Protein AF-A0A7S2LXT2-F1 (afdb_monomer_lite)

Secondary structure (DSSP, 8-state):
--EEE--TT-TT-SS--EEE---HHHHHHHHHHHHHHHHHHTTTS-------HHHHHHHHHHHHHHTSTT--EEEEE-TTSSHHHHHHHHHHHTTPEEEE----TT--HHHHHHHHHHHHIIIIIS---EEEEEEGGG-SSTHHHHHHHHHHHTS--TT-S-HHHHHHHHHHHHHHHHHTT---SHHHHHHHHHHHHHHHEEEEEEE-SSSSHHHHHHHH-THHHHSSEEEEEPPPPHHHHHHHHHHHHHTTT--HHHHHHHHHHHHHHHHHHHHHHHHHHHHH-------HHHHHHHHHHHHHHHHHHHHHHHHHHHHHHHHHHHHHHHHHHHHHHHHHHHHHHHHHHHHHHHHHHHHHHHHHHHHHHHHHHHHHHHHHHHHHHHHHHHHHHHHHHHHHHTTSHHHHHHHHHHHHT--HHHHHHHHH-SS--HHHHHHHHHHHHHTT----HHHHHHHHTSTTHHHHHHT--TT---HHHHHHHHHHHT-TT--HHHHHTT-HHHHHHHHHHHHHHHHHHHHHHHHHHHHHHHHHHHHHHHHHHHHHHHHHHHHHHHHHHHHHHHHHHHHHHHHHHHHHHHHHHHHHHHHHHHHHHHSHHHHHHHHHHHHHHHHHHHHHHHHHHHHHHHHHHSTTS-HHHHHHIIIIIIHHHHHHTT----TT--HHHHHS-HHHHHHHHHTT--SSHHHHHHHHHHHH-SSEEEEE-TT-HHHHHHHHHTGGGT-EEE-TT-TTHHHHHHHHHHHT--EEE-S--S---GGGHHHHTT-EEE-STT-EEEEETTEEEEPPTT--EEEEE--SS----HHHHHHEEEEE-PPPHHHHHHHHHHHHHHHH-HHHHHHHHHHHHHHHHHHHHHHHHHHHHHHHHHH--S-TTS-HHHHHHHHHHHHHHHHHHHHHHHHHHHHHHHHHHHHTTHHHHHHHHHHHHHHHHGGGT-GGG---TT-

pLDDT: mean 83.14, std 8.18, range [58.44, 95.88]

Structure (mmCIF, N/CA/C/O backbone):
data_AF-A0A7S2LXT2-F1
#
_entry.id   AF-A0A7S2LXT2-F1
#
loop_
_atom_site.group_PDB
_atom_site.id
_atom_site.type_symbol
_atom_site.label_atom_id
_atom_site.label_alt_id
_atom_site.label_comp_id
_atom_site.label_asym_id
_atom_site.label_entity_id
_atom_site.label_seq_id
_atom_site.pdbx_PDB_ins_code
_atom_site.Cartn_x
_atom_site.Cartn_y
_atom_site.Cartn_z
_atom_site.occupancy
_atom_site.B_iso_or_equiv
_atom_site.auth_seq_id
_atom_site.auth_comp_id
_atom_site.auth_asym_id
_atom_site.auth_atom_id
_atom_site.pdbx_PDB_model_num
ATOM 1 N N . MET A 1 1 ? 39.555 10.470 -9.600 1.00 59.84 1 MET A N 1
ATOM 2 C CA . MET A 1 1 ? 39.810 11.928 -9.598 1.00 59.84 1 MET A CA 1
ATOM 3 C C . MET A 1 1 ? 38.810 12.537 -10.560 1.00 59.84 1 MET A C 1
ATOM 5 O O . MET A 1 1 ? 38.686 11.990 -11.648 1.00 59.84 1 MET A O 1
ATOM 9 N N . VAL A 1 2 ? 38.067 13.567 -10.148 1.00 73.25 2 VAL A N 1
ATOM 10 C CA . VAL A 1 2 ? 37.002 14.173 -10.969 1.00 73.25 2 VAL A CA 1
ATOM 11 C C . VAL A 1 2 ? 37.515 15.502 -11.504 1.00 73.25 2 VAL A C 1
ATOM 13 O O . VAL A 1 2 ? 38.023 16.322 -10.740 1.00 73.25 2 VAL A O 1
ATOM 16 N N . PHE A 1 3 ? 37.430 15.687 -12.815 1.00 78.50 3 PHE A N 1
ATOM 17 C CA . PHE A 1 3 ? 37.798 16.927 -13.485 1.00 78.50 3 PHE A CA 1
ATOM 18 C C . PHE A 1 3 ? 36.564 17.466 -14.194 1.00 78.50 3 PHE A C 1
ATOM 20 O O . PHE A 1 3 ? 35.875 16.707 -14.879 1.00 78.50 3 PHE A O 1
ATOM 27 N N . ALA A 1 4 ? 36.299 18.757 -14.040 1.00 77.69 4 ALA A N 1
ATOM 28 C CA . ALA A 1 4 ? 35.210 19.421 -14.738 1.00 77.69 4 ALA A CA 1
ATOM 29 C C . ALA A 1 4 ? 35.587 20.876 -15.028 1.00 77.69 4 ALA A C 1
ATOM 31 O O . ALA A 1 4 ? 36.340 21.492 -14.271 1.00 77.69 4 ALA A O 1
ATOM 32 N N . GLY A 1 5 ? 35.057 21.419 -16.124 1.00 75.44 5 GLY A N 1
ATOM 33 C CA . GLY A 1 5 ? 35.047 22.860 -16.379 1.00 75.44 5 GLY A CA 1
ATOM 34 C C . GLY A 1 5 ? 33.909 23.485 -15.586 1.00 75.44 5 GLY A C 1
ATOM 35 O O . GLY A 1 5 ? 32.896 23.846 -16.160 1.00 75.44 5 GLY A O 1
ATOM 36 N N . ILE A 1 6 ? 34.019 23.488 -14.257 1.00 77.81 6 ILE A N 1
ATOM 37 C CA . ILE A 1 6 ? 33.020 24.063 -13.350 1.00 77.81 6 ILE A CA 1
ATOM 38 C C . ILE A 1 6 ? 33.774 24.841 -12.280 1.00 77.81 6 ILE A C 1
ATOM 40 O O . ILE A 1 6 ? 34.707 24.325 -11.658 1.00 77.81 6 ILE A O 1
ATOM 44 N N . ASN A 1 7 ? 33.357 26.083 -12.045 1.00 75.44 7 ASN A N 1
ATOM 45 C CA . ASN A 1 7 ? 33.899 26.905 -10.976 1.00 75.44 7 ASN A CA 1
ATOM 46 C C . ASN A 1 7 ? 32.906 26.971 -9.808 1.00 75.44 7 ASN A C 1
ATOM 48 O O . ASN A 1 7 ? 31.945 27.731 -9.845 1.00 75.44 7 ASN A O 1
ATOM 52 N N . LEU A 1 8 ? 33.160 26.194 -8.749 1.00 76.00 8 LEU A N 1
ATOM 53 C CA . LEU A 1 8 ? 32.296 26.150 -7.559 1.00 76.00 8 LEU A CA 1
ATOM 54 C C . LEU A 1 8 ? 32.204 27.501 -6.821 1.00 76.00 8 LEU A C 1
ATOM 56 O O . LEU A 1 8 ? 31.222 27.747 -6.132 1.00 76.00 8 LEU A O 1
ATOM 60 N N . ASN A 1 9 ? 33.202 28.380 -6.975 1.00 70.75 9 ASN A N 1
ATOM 61 C CA . ASN A 1 9 ? 33.223 29.701 -6.337 1.00 70.75 9 ASN A CA 1
ATOM 62 C C . ASN A 1 9 ? 32.557 30.789 -7.194 1.00 70.75 9 ASN A C 1
ATOM 64 O O . ASN A 1 9 ? 32.167 31.825 -6.662 1.00 70.75 9 ASN A O 1
ATOM 68 N N . ASN A 1 10 ? 32.457 30.575 -8.510 1.00 71.62 10 ASN A N 1
ATOM 69 C CA . ASN A 1 10 ? 31.728 31.446 -9.430 1.00 71.62 10 ASN A CA 1
ATOM 70 C C . ASN A 1 10 ? 30.923 30.600 -10.439 1.00 71.62 10 ASN A C 1
ATOM 72 O O . ASN A 1 10 ? 31.416 30.337 -11.541 1.00 71.62 10 ASN A O 1
ATOM 76 N N . PRO A 1 11 ? 29.705 30.175 -10.058 1.00 67.19 11 PRO A N 1
ATOM 77 C CA . PRO A 1 11 ? 28.811 29.349 -10.872 1.00 67.19 11 PRO A CA 1
ATOM 78 C C . PRO A 1 11 ? 28.438 29.901 -12.254 1.00 67.19 11 PRO A C 1
ATOM 80 O O . PRO A 1 11 ? 27.978 29.124 -13.083 1.00 67.19 11 PRO A O 1
ATOM 83 N N . GLU A 1 12 ? 28.585 31.211 -12.479 1.00 66.06 12 GLU A N 1
ATOM 84 C CA . GLU A 1 12 ? 28.150 31.928 -13.694 1.00 66.06 12 GLU A CA 1
ATOM 85 C C . GLU A 1 12 ? 29.324 32.343 -14.603 1.00 66.06 12 GLU A C 1
ATOM 87 O O . GLU A 1 12 ? 29.186 33.208 -15.464 1.00 66.06 12 GLU A O 1
ATOM 92 N N . ALA A 1 13 ? 30.521 31.787 -14.397 1.00 67.38 13 ALA A N 1
ATOM 93 C CA . ALA A 1 13 ? 31.657 32.081 -15.267 1.00 67.38 13 ALA A CA 1
ATOM 94 C C . ALA A 1 13 ? 31.403 31.571 -16.704 1.00 67.38 13 ALA A C 1
ATOM 96 O O . ALA A 1 13 ? 31.170 30.381 -16.878 1.00 67.38 13 ALA A O 1
ATOM 97 N N . GLU A 1 14 ? 31.516 32.447 -17.715 1.00 59.25 14 GLU A N 1
ATOM 98 C CA . GLU A 1 14 ? 31.267 32.120 -19.139 1.00 59.25 14 GLU A CA 1
ATOM 99 C C . GLU A 1 14 ? 32.242 31.080 -19.732 1.00 59.25 14 GLU A C 1
ATOM 101 O O . GLU A 1 14 ? 31.883 30.380 -20.673 1.00 59.25 14 GLU A O 1
ATOM 106 N N . ASP A 1 15 ? 33.464 30.959 -19.195 1.00 67.44 15 ASP A N 1
ATOM 107 C CA . ASP A 1 15 ? 34.454 29.950 -19.616 1.00 67.44 15 ASP A CA 1
ATOM 108 C C . ASP A 1 15 ? 35.217 29.395 -18.393 1.00 67.44 15 ASP A C 1
ATOM 110 O O . ASP A 1 15 ? 36.301 29.872 -18.028 1.00 67.44 15 ASP A O 1
ATOM 114 N N . PRO A 1 16 ? 34.612 28.454 -17.648 1.00 74.56 16 PRO A N 1
ATOM 115 C CA . PRO A 1 16 ? 35.194 27.925 -16.423 1.00 74.56 16 PRO A CA 1
ATOM 116 C C . PRO A 1 16 ? 36.404 27.016 -16.724 1.00 74.56 16 PRO A C 1
ATOM 118 O O . PRO A 1 16 ? 36.308 26.090 -17.533 1.00 74.56 16 PRO A O 1
ATOM 121 N N . PRO A 1 17 ? 37.548 27.192 -16.029 1.00 76.69 17 PRO A N 1
ATOM 122 C CA . PRO A 1 17 ? 38.749 26.410 -16.303 1.00 76.69 17 PRO A CA 1
ATOM 123 C C . PRO A 1 17 ? 38.538 24.926 -15.976 1.00 76.69 17 PRO A C 1
ATOM 125 O O . PRO A 1 17 ? 38.046 24.571 -14.903 1.00 76.69 17 PRO A O 1
ATOM 128 N N . TYR A 1 18 ? 38.966 24.042 -16.881 1.00 84.00 18 TYR A N 1
ATOM 129 C CA . TYR A 1 18 ? 38.934 22.595 -16.661 1.00 84.00 18 TYR A CA 1
ATOM 130 C C . TYR A 1 18 ? 39.991 22.184 -15.626 1.00 84.00 18 TYR A C 1
ATOM 132 O O . TYR A 1 18 ? 41.187 22.142 -15.921 1.00 84.00 18 TYR A O 1
ATOM 140 N N . GLN A 1 19 ? 39.555 21.876 -14.403 1.00 84.50 19 GLN A N 1
ATOM 141 C CA . GLN A 1 19 ? 40.447 21.607 -13.271 1.00 84.50 19 GLN A CA 1
ATOM 142 C C . GLN A 1 19 ? 39.982 20.425 -12.414 1.00 84.50 19 GLN A C 1
ATOM 144 O O . GLN A 1 19 ? 38.841 19.970 -12.496 1.00 84.50 19 GLN A O 1
ATOM 149 N N . HIS A 1 20 ? 40.895 19.904 -11.589 1.00 84.12 20 HIS A N 1
ATOM 150 C CA . HIS A 1 20 ? 40.578 18.845 -10.635 1.00 84.12 20 HIS A CA 1
ATOM 151 C C . HIS A 1 20 ? 39.751 19.403 -9.477 1.00 84.12 20 HIS A C 1
ATOM 153 O O . HIS A 1 20 ? 40.216 20.275 -8.741 1.00 84.12 20 HIS A O 1
ATOM 159 N N . ILE A 1 21 ? 38.557 18.853 -9.272 1.00 83.81 21 ILE A N 1
ATOM 160 C CA . ILE A 1 21 ? 37.682 19.257 -8.175 1.00 83.81 21 ILE A CA 1
ATOM 161 C C . ILE A 1 21 ? 37.981 18.379 -6.957 1.00 83.81 21 ILE A C 1
ATOM 163 O O . ILE A 1 21 ? 37.723 17.174 -6.957 1.00 83.81 21 ILE A O 1
ATOM 167 N N . GLN A 1 22 ? 38.558 18.987 -5.915 1.00 80.69 22 GLN A N 1
ATOM 168 C CA . GLN A 1 22 ? 38.878 18.295 -4.660 1.00 80.69 22 GLN A CA 1
ATOM 169 C C . GLN A 1 22 ? 37.647 18.133 -3.754 1.00 80.69 22 GLN A C 1
ATOM 171 O O . GLN A 1 22 ? 37.493 17.087 -3.122 1.00 80.69 22 GLN A O 1
ATOM 176 N N . ASP A 1 23 ? 36.754 19.127 -3.724 1.00 84.50 23 ASP A N 1
ATOM 177 C CA . ASP A 1 23 ? 35.530 19.079 -2.924 1.00 84.50 23 ASP A CA 1
ATOM 178 C C . ASP A 1 23 ? 34.387 18.371 -3.666 1.00 84.50 23 ASP A C 1
ATOM 180 O O . ASP A 1 23 ? 33.646 18.956 -4.458 1.00 84.50 23 ASP A O 1
ATOM 184 N N . ARG A 1 24 ? 34.231 17.075 -3.385 1.00 81.81 24 ARG A N 1
ATOM 185 C CA . ARG A 1 24 ? 33.151 16.260 -3.958 1.00 81.81 24 ARG A CA 1
ATOM 186 C C . ARG A 1 24 ? 31.779 16.569 -3.371 1.00 81.81 24 ARG A C 1
ATOM 188 O O . ARG A 1 24 ? 30.785 16.369 -4.063 1.00 81.81 24 ARG A O 1
ATOM 195 N N . LYS A 1 25 ? 31.708 17.016 -2.112 1.00 84.50 25 LYS A N 1
ATOM 196 C CA . LYS A 1 25 ? 30.425 17.343 -1.475 1.00 84.50 25 LYS A CA 1
ATOM 197 C C . LYS A 1 25 ? 29.878 18.641 -2.060 1.00 84.50 25 LYS A C 1
ATOM 199 O O . LYS A 1 25 ? 28.713 18.669 -2.441 1.00 84.50 25 LYS A O 1
ATOM 204 N N . GLY A 1 26 ? 30.736 19.649 -2.230 1.00 85.31 26 GLY A N 1
ATOM 205 C CA . GLY A 1 26 ? 30.396 20.881 -2.941 1.00 85.31 26 GLY A CA 1
ATOM 206 C C . GLY A 1 26 ? 29.966 20.630 -4.388 1.00 85.31 26 GLY A C 1
ATOM 207 O O . GLY A 1 26 ? 28.947 21.160 -4.820 1.00 85.31 26 GLY A O 1
ATOM 208 N N . LEU A 1 27 ? 30.666 19.752 -5.121 1.00 86.50 27 LEU A N 1
ATOM 209 C CA . LEU A 1 27 ? 30.265 19.373 -6.484 1.00 86.50 27 LEU A CA 1
ATOM 210 C C . LEU A 1 27 ? 28.898 18.679 -6.536 1.00 86.50 27 LEU A C 1
ATOM 212 O O . LEU A 1 27 ? 28.102 18.966 -7.427 1.00 86.50 27 LEU A O 1
ATOM 216 N N . LYS A 1 28 ? 28.619 17.775 -5.588 1.00 87.38 28 LYS A N 1
ATOM 217 C CA . LYS A 1 28 ? 27.314 17.111 -5.483 1.00 87.38 28 LYS A CA 1
ATOM 218 C C . LYS A 1 28 ? 26.201 18.129 -5.231 1.00 87.38 28 LYS A C 1
ATOM 220 O O . LYS A 1 28 ? 25.242 18.143 -5.992 1.00 87.38 28 LYS A O 1
ATOM 225 N N . ALA A 1 29 ? 26.380 19.019 -4.254 1.00 87.19 29 ALA A N 1
ATOM 226 C CA . ALA A 1 29 ? 25.412 20.070 -3.946 1.00 87.19 29 ALA A CA 1
ATOM 227 C C . ALA A 1 29 ? 25.173 21.012 -5.140 1.00 87.19 29 ALA A C 1
ATOM 229 O O . ALA A 1 29 ? 24.031 21.332 -5.451 1.00 87.19 29 ALA A O 1
ATOM 230 N N . PHE A 1 30 ? 26.231 21.393 -5.864 1.00 88.62 30 PHE A N 1
ATOM 231 C CA . PHE A 1 30 ? 26.123 22.202 -7.081 1.00 88.62 30 PHE A CA 1
ATOM 232 C C . PHE A 1 30 ? 25.298 21.508 -8.176 1.00 88.62 30 PHE A C 1
ATOM 234 O O . PHE A 1 30 ? 24.427 22.125 -8.785 1.00 88.62 30 PHE A O 1
ATOM 241 N N . MET A 1 31 ? 25.556 20.221 -8.433 1.00 87.31 31 MET A N 1
ATOM 242 C CA . MET A 1 31 ? 24.816 19.455 -9.443 1.00 87.31 31 MET A CA 1
ATOM 243 C C . MET A 1 31 ? 23.354 19.234 -9.042 1.00 87.31 31 MET A C 1
ATOM 245 O O . MET A 1 31 ? 22.475 19.289 -9.900 1.00 87.31 31 MET A O 1
ATOM 249 N N . GLU A 1 32 ? 23.088 18.998 -7.755 1.00 88.12 32 GLU A N 1
ATOM 250 C CA . GLU A 1 32 ? 21.727 18.900 -7.218 1.00 88.12 32 GLU A CA 1
ATOM 251 C C . GLU A 1 32 ? 20.979 20.226 -7.398 1.00 88.12 32 GLU A C 1
ATOM 253 O O . GLU A 1 32 ? 19.897 20.226 -7.980 1.00 88.12 32 GLU A O 1
ATOM 258 N N . GLN A 1 33 ? 21.606 21.354 -7.052 1.00 88.31 33 GLN A N 1
ATOM 259 C CA . GLN A 1 33 ? 21.038 22.684 -7.266 1.00 88.31 33 GLN A CA 1
ATOM 260 C C . GLN A 1 33 ? 20.757 22.966 -8.750 1.00 88.31 33 GLN A C 1
ATOM 262 O O . GLN A 1 33 ? 19.660 23.386 -9.095 1.00 88.31 33 GLN A O 1
ATOM 267 N N . LYS A 1 34 ? 21.695 22.675 -9.663 1.00 87.38 34 LYS A N 1
ATOM 268 C CA . LYS A 1 34 ? 21.468 22.861 -11.110 1.00 87.38 34 LYS A CA 1
ATOM 269 C C . LYS A 1 34 ? 20.343 21.977 -11.651 1.00 87.38 34 LYS A C 1
ATOM 271 O O . LYS A 1 34 ? 19.634 22.381 -12.572 1.00 87.38 34 LYS A O 1
ATOM 276 N N . CYS A 1 35 ? 20.167 20.779 -11.098 1.00 86.81 35 CYS A N 1
ATOM 277 C CA . CYS A 1 35 ? 19.040 19.916 -11.440 1.00 86.81 35 CYS A CA 1
ATOM 278 C C . CYS A 1 35 ? 17.708 20.508 -10.951 1.00 86.81 35 CYS A C 1
ATOM 280 O O . CYS A 1 35 ? 16.715 20.465 -11.678 1.00 86.81 35 CYS A O 1
ATOM 282 N N . GLU A 1 36 ? 17.682 21.085 -9.749 1.00 86.56 36 GLU A N 1
ATOM 283 C CA . GLU A 1 36 ? 16.515 21.798 -9.219 1.00 86.56 36 GLU A CA 1
ATOM 284 C C . GLU A 1 36 ? 16.191 23.047 -10.050 1.00 86.56 36 GLU A C 1
ATOM 286 O O . GLU A 1 36 ? 15.044 23.217 -10.463 1.00 86.56 36 GLU A O 1
ATOM 291 N N . ASP A 1 37 ? 17.193 23.859 -10.391 1.00 87.56 37 ASP A N 1
ATOM 292 C CA . ASP A 1 37 ? 17.044 25.045 -11.242 1.00 87.56 37 ASP A CA 1
ATOM 293 C C . ASP A 1 37 ? 16.467 24.680 -12.616 1.00 87.56 37 ASP A C 1
ATOM 295 O O . ASP A 1 37 ? 15.537 25.334 -13.103 1.00 87.56 37 ASP A O 1
ATOM 299 N N . TYR A 1 38 ? 16.953 23.587 -13.220 1.00 86.44 38 TYR A N 1
ATOM 300 C CA . TYR A 1 38 ? 16.382 23.051 -14.454 1.00 86.44 38 TYR A CA 1
ATOM 301 C C . TYR A 1 38 ? 14.902 22.707 -14.274 1.00 86.44 38 TYR A C 1
ATOM 303 O O . TYR A 1 38 ? 14.075 23.093 -15.098 1.00 86.44 38 TYR A O 1
ATOM 311 N N . ASN A 1 39 ? 14.543 22.015 -13.191 1.00 85.25 39 ASN A N 1
ATOM 312 C CA . ASN A 1 39 ? 13.159 21.626 -12.915 1.00 85.25 39 ASN A CA 1
ATOM 313 C C . ASN A 1 39 ? 12.248 22.841 -12.677 1.00 85.25 39 ASN A C 1
ATOM 315 O O . ASN A 1 39 ? 11.077 22.819 -13.062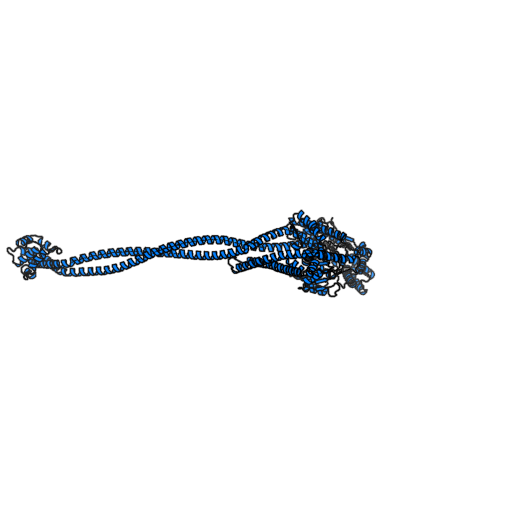 1.00 85.25 39 ASN A O 1
ATOM 319 N N . VAL A 1 40 ? 12.782 23.921 -12.101 1.00 84.69 40 VAL A N 1
ATOM 320 C CA . VAL A 1 40 ? 12.065 25.189 -11.901 1.00 84.69 40 VAL A CA 1
ATOM 321 C C . VAL A 1 40 ? 11.887 25.953 -13.215 1.00 84.69 40 VAL A C 1
ATOM 323 O O . VAL A 1 40 ? 10.800 26.486 -13.453 1.00 84.69 40 VAL A O 1
ATOM 326 N N . MET A 1 41 ? 12.907 26.002 -14.080 1.00 81.06 41 MET A N 1
ATOM 327 C CA . MET A 1 41 ? 12.814 26.634 -15.405 1.00 81.06 41 MET A CA 1
ATOM 328 C C . MET A 1 41 ? 11.905 25.848 -16.355 1.00 81.06 41 MET A C 1
ATOM 330 O O . MET A 1 41 ? 11.069 26.425 -17.052 1.00 81.06 41 MET A O 1
ATOM 334 N N . PHE A 1 42 ? 12.044 24.526 -16.372 1.00 75.44 42 PHE A N 1
ATOM 335 C CA . PHE A 1 42 ? 11.355 23.619 -17.281 1.00 75.44 42 PHE A CA 1
ATOM 336 C C . PHE A 1 42 ? 10.278 22.815 -16.551 1.00 75.44 42 PHE A C 1
ATOM 338 O O . PHE A 1 42 ? 10.218 21.591 -16.658 1.00 75.44 42 PHE A O 1
ATOM 345 N N . LYS A 1 43 ? 9.351 23.511 -15.873 1.00 68.19 43 LYS A N 1
ATOM 346 C CA . LYS A 1 43 ? 8.236 22.888 -15.125 1.00 68.19 43 LYS A CA 1
ATOM 347 C C . LYS A 1 43 ? 7.413 21.881 -15.935 1.00 68.19 43 LYS A C 1
ATOM 349 O O . LYS A 1 43 ? 6.801 20.988 -15.366 1.00 68.19 43 LYS A O 1
ATOM 354 N N . LYS A 1 44 ? 7.384 22.032 -17.263 1.00 63.50 44 LYS A N 1
ATOM 355 C CA . LYS A 1 44 ? 6.651 21.149 -18.183 1.00 63.50 44 LYS A CA 1
ATOM 356 C C . LYS A 1 44 ? 7.339 19.799 -18.437 1.00 63.50 44 LYS A C 1
ATOM 358 O O . LYS A 1 44 ? 6.705 18.911 -18.985 1.00 63.50 44 LYS A O 1
ATOM 363 N N . SER A 1 45 ? 8.620 19.643 -18.101 1.00 66.44 45 SER A N 1
ATOM 364 C CA . SER A 1 45 ? 9.369 18.390 -18.277 1.00 66.44 45 SER A CA 1
ATOM 365 C C . SER A 1 45 ? 10.492 18.289 -17.233 1.00 66.44 45 SER A C 1
ATOM 367 O O . SER A 1 45 ? 11.670 18.404 -17.593 1.00 66.44 45 SER A O 1
ATOM 369 N N . PRO A 1 46 ? 10.159 18.087 -15.946 1.00 71.38 46 PRO A N 1
ATOM 370 C CA . PRO A 1 46 ? 11.163 17.967 -14.898 1.00 71.38 46 PRO A CA 1
ATOM 371 C C . PRO A 1 46 ? 12.011 16.698 -15.073 1.00 71.38 46 PRO A C 1
ATOM 373 O O . PRO A 1 46 ? 11.532 15.648 -15.501 1.00 71.38 46 PRO A O 1
ATOM 376 N N . MET A 1 47 ? 13.284 16.787 -14.706 1.00 73.25 47 MET A N 1
ATOM 377 C CA . MET A 1 47 ? 14.207 15.668 -14.579 1.00 73.25 47 MET A CA 1
ATOM 378 C C . MET A 1 47 ? 14.222 15.167 -13.133 1.00 73.25 47 MET A C 1
ATOM 380 O O . MET A 1 47 ? 14.639 15.874 -12.216 1.00 73.25 47 MET A O 1
ATOM 384 N N . SER A 1 48 ? 13.812 13.915 -12.928 1.00 68.25 48 SER A N 1
ATOM 385 C CA . SER A 1 48 ? 13.996 13.210 -11.656 1.00 68.25 48 SER A CA 1
ATOM 386 C C . SER A 1 48 ? 15.292 12.402 -11.723 1.00 68.25 48 SER A C 1
ATOM 388 O O . SER A 1 48 ? 15.301 11.247 -12.148 1.00 68.25 48 SER A O 1
ATOM 390 N N . LEU A 1 49 ? 16.417 13.044 -11.394 1.00 77.44 49 LEU A N 1
ATOM 391 C CA . LEU A 1 49 ? 17.743 12.430 -11.439 1.00 77.44 49 LEU A CA 1
ATOM 392 C C . LEU A 1 49 ? 18.379 12.428 -10.047 1.00 77.44 49 LEU A C 1
ATOM 394 O O . LEU A 1 49 ? 18.499 13.462 -9.395 1.00 77.44 49 LEU A O 1
ATOM 398 N N . VAL A 1 50 ? 18.828 11.256 -9.602 1.00 81.25 50 VAL A N 1
ATOM 399 C CA . VAL A 1 50 ? 19.569 11.119 -8.345 1.00 81.25 50 VAL A CA 1
ATOM 400 C C . VAL A 1 50 ? 21.061 11.311 -8.602 1.00 81.25 50 VAL A C 1
ATOM 402 O O . VAL A 1 50 ? 21.663 10.571 -9.379 1.00 81.25 50 VAL A O 1
ATOM 405 N N . MET A 1 51 ? 21.667 12.287 -7.922 1.00 84.31 51 MET A N 1
ATOM 406 C CA . MET A 1 51 ? 23.108 12.543 -7.982 1.00 84.31 51 MET A CA 1
ATOM 407 C C . MET A 1 51 ? 23.865 11.605 -7.040 1.00 84.31 51 MET A C 1
ATOM 409 O O . MET A 1 51 ? 24.069 11.905 -5.864 1.00 84.31 51 MET A O 1
ATOM 413 N N . PHE A 1 52 ? 24.289 10.461 -7.564 1.00 84.50 52 PHE A N 1
ATOM 414 C CA . PHE A 1 52 ? 25.276 9.584 -6.931 1.00 84.50 52 PHE A CA 1
ATOM 415 C C . PHE A 1 52 ? 26.626 9.711 -7.644 1.00 84.50 52 PHE A C 1
ATOM 417 O O . PHE A 1 52 ? 26.733 10.352 -8.694 1.00 84.50 52 PHE A O 1
ATOM 424 N N . LYS A 1 53 ? 27.676 9.115 -7.078 1.00 84.06 53 LYS A N 1
ATOM 425 C CA . LYS A 1 53 ? 29.055 9.260 -7.576 1.00 84.06 53 LYS A CA 1
ATOM 426 C C . LYS A 1 53 ? 29.201 9.064 -9.095 1.00 84.06 53 LYS A C 1
ATOM 428 O O . LYS A 1 53 ? 29.745 9.944 -9.761 1.00 84.06 53 LYS A O 1
ATOM 433 N N . ASP A 1 54 ? 28.699 7.960 -9.651 1.00 84.38 54 ASP A N 1
ATOM 434 C CA . ASP A 1 54 ? 28.877 7.674 -11.084 1.00 84.38 54 ASP A CA 1
ATOM 435 C C . ASP A 1 54 ? 28.018 8.583 -11.976 1.00 84.38 54 ASP A C 1
ATOM 437 O O . ASP A 1 54 ? 28.430 8.920 -13.085 1.00 84.38 54 ASP A O 1
ATOM 441 N N . ALA A 1 55 ? 26.858 9.038 -11.489 1.00 86.56 55 ALA A N 1
ATOM 442 C CA . ALA A 1 55 ? 26.026 10.023 -12.180 1.00 86.56 55 ALA A CA 1
ATOM 443 C C . ALA A 1 55 ? 26.746 11.375 -12.321 1.00 86.56 55 ALA A C 1
ATOM 445 O O . ALA A 1 55 ? 26.740 11.965 -13.401 1.00 86.56 55 ALA A O 1
ATOM 446 N N . ILE A 1 56 ? 27.415 11.836 -11.259 1.00 88.44 56 ILE A N 1
ATOM 447 C CA . ILE A 1 56 ? 28.213 13.072 -11.280 1.00 88.44 56 ILE A CA 1
ATOM 448 C C . ILE A 1 56 ? 29.396 12.922 -12.242 1.00 88.44 56 ILE A C 1
ATOM 450 O O . ILE A 1 56 ? 29.637 13.807 -13.065 1.00 88.44 56 ILE A O 1
ATOM 454 N N . ASP A 1 57 ? 30.103 11.791 -12.187 1.00 87.62 57 ASP A N 1
ATOM 455 C CA . ASP A 1 57 ? 31.226 11.513 -13.085 1.00 87.62 57 ASP A CA 1
ATOM 456 C C . ASP A 1 57 ? 30.776 11.466 -14.552 1.00 87.62 57 ASP A C 1
ATOM 458 O O . ASP A 1 57 ? 31.463 11.997 -15.428 1.00 87.62 57 ASP A O 1
ATOM 462 N N . LEU A 1 58 ? 29.620 10.862 -14.833 1.00 88.31 58 LEU A N 1
ATOM 463 C CA . LEU A 1 58 ? 29.042 10.797 -16.172 1.00 88.31 58 LEU A CA 1
ATOM 464 C C . LEU A 1 58 ? 28.663 12.188 -16.694 1.00 88.31 58 LEU A C 1
ATOM 466 O O . LEU A 1 58 ? 29.065 12.538 -17.804 1.00 88.31 58 LEU A O 1
ATOM 470 N N . CYS A 1 59 ? 27.961 12.995 -15.896 1.00 90.19 59 CYS A N 1
ATOM 471 C CA . CYS A 1 59 ? 27.606 14.367 -16.264 1.00 90.19 59 CYS A CA 1
ATOM 472 C C . CYS A 1 59 ? 28.860 15.199 -16.582 1.00 90.19 59 CYS A C 1
ATOM 474 O O . CYS A 1 59 ? 28.948 15.814 -17.645 1.00 90.19 59 CYS A O 1
ATOM 476 N N . CYS A 1 60 ? 29.893 15.122 -15.731 1.00 89.94 60 CYS A N 1
ATOM 477 C CA . CYS A 1 60 ? 31.173 15.800 -15.962 1.00 89.94 60 CYS A CA 1
ATOM 478 C C . CYS A 1 60 ? 31.862 15.341 -17.260 1.00 89.94 60 CYS A C 1
ATOM 480 O O . CYS A 1 60 ? 32.457 16.154 -17.968 1.00 89.94 60 CYS A O 1
ATOM 482 N N . ARG A 1 61 ? 31.791 14.044 -17.599 1.00 90.44 61 ARG A N 1
ATOM 483 C CA . ARG A 1 61 ? 32.355 13.505 -18.850 1.00 90.44 61 ARG A CA 1
ATOM 484 C C . ARG A 1 61 ? 31.619 14.020 -20.081 1.00 90.44 61 ARG A C 1
ATOM 486 O O . ARG A 1 61 ? 32.286 14.349 -21.059 1.00 90.44 61 ARG A O 1
ATOM 493 N N . ILE A 1 62 ? 30.288 14.084 -20.033 1.00 92.06 62 ILE A N 1
ATOM 494 C CA . ILE A 1 62 ? 29.473 14.615 -21.133 1.00 92.06 62 ILE A CA 1
ATOM 495 C C . ILE A 1 62 ? 29.757 16.107 -21.303 1.00 92.06 62 ILE A C 1
ATOM 497 O O . ILE A 1 62 ? 30.105 16.527 -22.401 1.00 92.06 62 ILE A O 1
ATOM 501 N N . LEU A 1 63 ? 29.721 16.883 -20.216 1.00 90.44 63 LEU A N 1
ATOM 502 C CA . LEU A 1 63 ? 30.038 18.313 -20.228 1.00 90.44 63 LEU A CA 1
ATOM 503 C C . LEU A 1 63 ? 31.426 18.581 -20.825 1.00 90.44 63 LEU A C 1
ATOM 505 O O . LEU A 1 63 ? 31.594 19.467 -21.655 1.00 90.44 63 LEU A O 1
ATOM 509 N N . ARG A 1 64 ? 32.424 17.765 -20.464 1.00 90.06 64 ARG A N 1
ATOM 510 C CA . ARG A 1 64 ? 33.768 17.862 -21.043 1.00 90.06 64 ARG A CA 1
ATOM 511 C C . ARG A 1 64 ? 33.767 17.687 -22.561 1.00 90.06 64 ARG A C 1
ATOM 513 O O . ARG A 1 64 ? 34.537 18.370 -23.224 1.00 90.06 64 ARG A O 1
ATOM 520 N N . ILE A 1 65 ? 32.974 16.757 -23.094 1.00 91.31 65 ILE A N 1
ATOM 521 C CA . ILE A 1 65 ? 32.868 16.550 -24.545 1.00 91.31 65 ILE A CA 1
ATOM 522 C C . ILE A 1 65 ? 32.175 17.750 -25.188 1.00 91.31 65 ILE A C 1
ATOM 524 O O . ILE A 1 65 ? 32.681 18.264 -26.175 1.00 91.31 65 ILE A O 1
ATOM 528 N N . LEU A 1 66 ? 31.070 18.230 -24.612 1.00 89.75 66 LEU A N 1
ATOM 529 C CA . LEU A 1 66 ? 30.323 19.372 -25.151 1.00 89.75 66 LEU A CA 1
ATOM 530 C C . LEU A 1 66 ? 31.158 20.661 -25.178 1.00 89.75 66 LEU A C 1
ATOM 532 O O . LEU A 1 66 ? 31.052 21.435 -26.119 1.00 89.75 66 LEU A O 1
ATOM 536 N N . ASN A 1 67 ? 32.060 20.854 -24.213 1.00 86.25 67 ASN A N 1
ATOM 537 C CA . ASN A 1 67 ? 32.957 22.014 -24.188 1.00 86.25 67 ASN A CA 1
ATOM 538 C C . ASN A 1 67 ? 34.130 21.910 -25.184 1.00 86.25 67 ASN A C 1
ATOM 540 O O . ASN A 1 67 ? 34.897 22.861 -25.336 1.00 86.25 67 ASN A O 1
ATOM 544 N N . GLN A 1 68 ? 34.321 20.769 -25.856 1.00 85.06 68 GLN A N 1
ATOM 545 C CA . GLN A 1 68 ? 35.336 20.634 -26.900 1.00 85.06 68 GLN A CA 1
ATOM 546 C C . GLN A 1 68 ? 34.792 21.107 -28.255 1.00 85.06 68 GLN A C 1
ATOM 548 O O . GLN A 1 68 ? 33.659 20.781 -28.617 1.00 85.06 68 GLN A O 1
ATOM 553 N N . PRO A 1 69 ? 35.598 21.810 -29.072 1.00 79.94 69 PRO A N 1
ATOM 554 C CA . PRO A 1 69 ? 35.180 22.187 -30.417 1.00 79.94 69 PRO A CA 1
ATOM 555 C C . PRO A 1 69 ? 34.922 20.925 -31.249 1.00 79.94 69 PRO A C 1
ATOM 557 O O . PRO A 1 69 ? 35.788 20.054 -31.333 1.00 79.94 69 PRO A O 1
ATOM 560 N N . ARG A 1 70 ? 33.742 20.839 -31.881 1.00 83.25 70 ARG A N 1
ATOM 561 C CA . ARG A 1 70 ? 33.259 19.638 -32.600 1.00 83.25 70 ARG A CA 1
ATOM 562 C C . ARG A 1 70 ? 33.120 18.396 -31.708 1.00 83.25 70 ARG A C 1
ATOM 564 O O . ARG A 1 70 ? 33.201 17.269 -32.196 1.00 83.25 70 ARG A O 1
ATOM 571 N N . GLY A 1 71 ? 32.948 18.588 -30.404 1.00 89.69 71 GLY A N 1
ATOM 572 C CA . GLY A 1 71 ? 32.754 17.499 -29.462 1.00 89.69 71 GLY A CA 1
ATOM 573 C C . GLY A 1 71 ? 31.351 16.913 -29.576 1.00 89.69 71 GLY A C 1
ATOM 574 O O . GLY A 1 71 ? 30.389 17.517 -29.111 1.00 89.69 71 GLY A O 1
ATOM 575 N N . ASN A 1 72 ? 31.247 15.728 -30.174 1.00 93.75 72 ASN A N 1
ATOM 576 C CA . ASN A 1 72 ? 30.018 14.936 -30.222 1.00 93.75 72 ASN A CA 1
ATOM 577 C C . ASN A 1 72 ? 30.154 13.721 -29.301 1.00 93.75 72 ASN A C 1
ATOM 579 O O . ASN A 1 72 ? 31.242 13.149 -29.177 1.00 93.75 72 ASN A O 1
ATOM 583 N N . ALA A 1 73 ? 29.061 13.296 -28.672 1.00 94.06 73 ALA A N 1
ATOM 584 C CA . ALA A 1 73 ? 29.060 12.170 -27.741 1.00 94.06 73 ALA A CA 1
ATOM 585 C C . ALA A 1 73 ? 28.195 11.019 -28.261 1.00 94.06 73 ALA A C 1
ATOM 587 O O . ALA A 1 73 ? 27.102 11.235 -28.775 1.00 94.06 73 ALA A O 1
ATOM 588 N N . LEU A 1 74 ? 28.668 9.791 -28.064 1.00 92.69 74 LEU A N 1
ATOM 589 C CA . LEU A 1 74 ? 27.890 8.574 -28.279 1.00 92.69 74 LEU A CA 1
ATOM 590 C C . LEU A 1 74 ? 27.679 7.892 -26.926 1.00 92.69 74 LEU A C 1
ATOM 592 O O . LEU A 1 74 ? 28.619 7.366 -26.336 1.00 92.69 74 LEU A O 1
ATOM 596 N N . LEU A 1 75 ? 26.456 7.932 -26.407 1.00 92.44 75 LEU A N 1
ATOM 597 C CA . LEU A 1 75 ? 26.086 7.345 -25.122 1.00 92.44 75 LEU A CA 1
ATOM 598 C C . LEU A 1 75 ? 25.547 5.935 -25.343 1.00 92.44 75 LEU A C 1
ATOM 600 O O . LEU A 1 75 ? 24.402 5.752 -25.763 1.00 92.44 75 LEU A O 1
ATOM 604 N N . VAL A 1 76 ? 26.376 4.941 -25.035 1.00 89.81 76 VAL A N 1
ATOM 605 C CA . VAL A 1 76 ? 26.049 3.527 -25.220 1.00 89.81 76 VAL A CA 1
ATOM 606 C C . VAL A 1 76 ? 25.630 2.921 -23.887 1.00 89.81 76 VAL A C 1
ATOM 608 O O . VAL A 1 76 ? 26.433 2.845 -22.958 1.00 89.81 76 VAL A O 1
ATOM 611 N N . GLY A 1 77 ? 24.376 2.490 -23.764 1.00 87.06 77 GLY A N 1
ATOM 612 C CA . GLY A 1 77 ? 23.856 1.938 -22.513 1.00 87.06 77 GLY A CA 1
ATOM 613 C C . GLY A 1 77 ? 22.427 1.429 -22.625 1.00 87.06 77 GLY A C 1
ATOM 614 O O . GLY A 1 77 ? 21.697 1.814 -23.526 1.00 87.06 77 GLY A O 1
ATOM 615 N N . VAL A 1 78 ? 22.012 0.584 -21.684 1.00 82.62 78 VAL A N 1
ATOM 616 C CA . VAL A 1 78 ? 20.654 0.010 -21.651 1.00 82.62 78 VAL A CA 1
ATOM 617 C C . VAL A 1 78 ? 19.606 1.114 -21.439 1.00 82.62 78 VAL A C 1
ATOM 619 O O . VAL A 1 78 ? 19.887 2.112 -20.762 1.00 82.62 78 VAL A O 1
ATOM 622 N N . GLY A 1 79 ? 18.392 0.960 -21.978 1.00 76.38 79 GLY A N 1
ATOM 623 C CA . GLY A 1 79 ? 17.225 1.770 -21.605 1.00 76.38 79 GLY A CA 1
ATOM 624 C C . GLY A 1 79 ? 17.084 1.948 -20.083 1.00 76.38 79 GLY A C 1
ATOM 625 O O . GLY A 1 79 ? 17.375 1.042 -19.304 1.00 76.38 79 GLY A O 1
ATOM 626 N N . GLY A 1 80 ? 16.690 3.146 -19.640 1.00 77.12 80 GLY A N 1
ATOM 627 C CA . GLY A 1 80 ? 16.507 3.460 -18.213 1.00 77.12 80 GLY A CA 1
ATOM 628 C C . GLY A 1 80 ? 17.783 3.803 -17.421 1.00 77.12 80 GLY A C 1
ATOM 629 O O . GLY A 1 80 ? 17.691 4.197 -16.264 1.00 77.12 80 GLY A O 1
ATOM 630 N N . SER A 1 81 ? 18.974 3.746 -18.032 1.00 80.81 81 SER A N 1
ATOM 631 C CA . SER A 1 81 ? 20.267 4.130 -17.418 1.00 80.81 81 SER A CA 1
ATOM 632 C C . SER A 1 81 ? 20.481 5.638 -17.207 1.00 80.81 81 SER A C 1
ATOM 634 O O . SER A 1 81 ? 21.522 6.053 -16.701 1.00 80.81 81 SER A O 1
ATOM 636 N N . GLY A 1 82 ? 19.514 6.475 -17.591 1.00 80.50 82 GLY A N 1
ATOM 637 C CA . GLY A 1 82 ? 19.591 7.927 -17.417 1.00 80.50 82 GLY A CA 1
ATOM 638 C C . GLY A 1 82 ? 20.308 8.689 -18.540 1.00 80.50 82 GLY A C 1
ATOM 639 O O . GLY A 1 82 ? 20.553 9.880 -18.370 1.00 80.50 82 GLY A O 1
ATOM 640 N N . ARG A 1 83 ? 20.607 8.052 -19.689 1.00 86.81 83 ARG A N 1
ATOM 641 C CA . ARG A 1 83 ? 21.286 8.664 -20.859 1.00 86.81 83 ARG A CA 1
ATOM 642 C C . ARG A 1 83 ? 20.717 10.041 -21.240 1.00 86.81 83 ARG A C 1
ATOM 644 O O . ARG A 1 83 ? 21.460 11.017 -21.288 1.00 86.81 83 ARG A O 1
ATOM 651 N N . HIS A 1 84 ? 19.398 10.129 -21.427 1.00 85.62 84 HIS A N 1
ATOM 652 C CA . HIS A 1 84 ? 18.718 11.370 -21.821 1.00 85.62 84 HIS A CA 1
ATOM 653 C C . HIS A 1 84 ? 18.803 12.449 -20.736 1.00 85.62 84 HIS A C 1
ATOM 655 O O . HIS A 1 84 ? 19.180 13.583 -21.024 1.00 85.62 84 HIS A O 1
ATOM 661 N N . CYS A 1 85 ? 18.490 12.104 -19.482 1.00 87.00 85 CYS A N 1
ATOM 662 C CA . CYS A 1 85 ? 18.509 13.057 -18.368 1.00 87.00 85 CYS A CA 1
ATOM 663 C C . CYS A 1 85 ? 19.916 13.625 -18.139 1.00 87.00 85 CYS A C 1
ATOM 665 O O . CYS A 1 85 ? 20.077 14.825 -17.951 1.00 87.00 85 CYS A O 1
ATOM 667 N N . GLN A 1 86 ? 20.943 12.777 -18.222 1.00 89.06 86 GLN A N 1
ATOM 668 C CA . GLN A 1 86 ? 22.336 13.191 -18.058 1.00 89.06 86 GLN A CA 1
ATOM 669 C C . GLN A 1 86 ? 22.808 14.090 -19.205 1.00 89.06 86 GLN A C 1
ATOM 671 O O . GLN A 1 86 ? 23.473 15.092 -18.961 1.00 89.06 86 GLN A O 1
ATOM 676 N N . ALA A 1 87 ? 22.424 13.786 -20.450 1.00 91.06 87 ALA A N 1
ATOM 677 C CA . ALA A 1 87 ? 22.738 14.630 -21.602 1.00 91.06 87 ALA A CA 1
ATOM 678 C C . ALA A 1 87 ? 22.059 16.009 -21.527 1.00 91.06 87 ALA A C 1
ATOM 680 O O . ALA A 1 87 ? 22.696 17.032 -21.801 1.00 91.06 87 ALA A O 1
ATOM 681 N N . ARG A 1 88 ? 20.784 16.052 -21.116 1.00 90.38 88 ARG A N 1
ATOM 682 C CA . ARG A 1 88 ? 20.033 17.300 -20.912 1.00 90.38 88 ARG A CA 1
ATOM 683 C C . ARG A 1 88 ? 20.633 18.139 -19.788 1.00 90.38 88 ARG A C 1
ATOM 685 O O . ARG A 1 88 ? 20.840 19.333 -19.980 1.00 90.38 88 ARG A O 1
ATOM 692 N N . LEU A 1 89 ? 20.956 17.518 -18.652 1.00 90.19 89 LEU A N 1
ATOM 693 C CA . LEU A 1 89 ? 21.584 18.211 -17.530 1.00 90.19 89 LEU A CA 1
ATOM 694 C C . LEU A 1 89 ? 22.968 18.745 -17.898 1.00 90.19 89 LEU A C 1
ATOM 696 O O . LEU A 1 89 ? 23.246 19.907 -17.636 1.00 90.19 89 LEU A O 1
ATOM 700 N N . ALA A 1 90 ? 23.816 17.937 -18.537 1.00 91.06 90 ALA A N 1
ATOM 701 C CA . ALA A 1 90 ? 25.139 18.381 -18.964 1.00 91.06 90 ALA A CA 1
ATOM 702 C C . ALA A 1 90 ? 25.053 19.554 -19.954 1.00 91.06 90 ALA A C 1
ATOM 704 O O . ALA A 1 90 ? 25.824 20.502 -19.843 1.00 91.06 90 ALA A O 1
ATOM 705 N N . SER A 1 91 ? 24.079 19.525 -20.871 1.00 90.81 91 SER A N 1
ATOM 706 C CA . SER A 1 91 ? 23.818 20.647 -21.782 1.00 90.81 91 SER A CA 1
ATOM 707 C C . SER A 1 91 ? 23.386 21.900 -21.020 1.00 90.81 91 SER A C 1
ATOM 709 O O . SER A 1 91 ? 23.894 22.978 -21.297 1.00 90.81 91 SER A O 1
ATOM 711 N N . TYR A 1 92 ? 22.508 21.759 -20.023 1.00 89.94 92 TYR A N 1
ATOM 712 C CA . TYR A 1 92 ? 22.067 22.875 -19.184 1.00 89.94 92 TYR A CA 1
ATOM 713 C C . TYR A 1 92 ? 23.202 23.467 -18.340 1.00 89.94 92 TYR A C 1
ATOM 715 O O . TYR A 1 92 ? 23.314 24.680 -18.236 1.00 89.94 92 TYR A O 1
ATOM 723 N N . VAL A 1 93 ? 24.068 22.626 -17.766 1.00 88.06 93 VAL A N 1
ATOM 724 C CA . VAL A 1 93 ? 25.229 23.076 -16.980 1.00 88.06 93 VAL A CA 1
ATOM 725 C C . VAL A 1 93 ? 26.247 23.819 -17.849 1.00 88.06 93 VAL A C 1
ATOM 727 O O . VAL A 1 93 ? 26.906 24.723 -17.348 1.00 88.06 93 VAL A O 1
ATOM 730 N N . GLY A 1 94 ? 26.377 23.459 -19.128 1.00 85.25 94 GLY A N 1
ATOM 731 C CA . GLY A 1 94 ? 27.230 24.164 -20.090 1.00 85.25 94 GLY A CA 1
ATOM 732 C C . GLY A 1 94 ? 26.541 25.313 -20.838 1.00 85.25 94 GLY A C 1
ATOM 733 O O . GLY A 1 94 ? 27.061 25.740 -21.863 1.00 85.25 94 GLY A O 1
ATOM 734 N N . ASP A 1 95 ? 25.356 25.754 -20.399 1.00 86.88 95 ASP A N 1
ATOM 735 C CA . ASP A 1 95 ? 24.543 26.795 -21.052 1.00 86.88 95 ASP A CA 1
ATOM 736 C C . ASP A 1 95 ? 24.226 26.532 -22.545 1.00 86.88 95 ASP A C 1
ATOM 738 O O . ASP A 1 95 ? 23.921 27.444 -23.322 1.00 86.88 95 ASP A O 1
ATOM 742 N N . LEU A 1 96 ? 24.228 25.260 -22.960 1.00 88.12 96 LEU A N 1
ATOM 743 C CA . LEU A 1 96 ? 23.805 24.827 -24.290 1.00 88.12 96 LEU A CA 1
ATOM 744 C C . LEU A 1 96 ? 22.298 24.579 -24.307 1.00 88.12 96 LEU A C 1
ATOM 746 O O . LEU A 1 96 ? 21.736 23.864 -23.470 1.00 88.12 96 LEU A O 1
ATOM 750 N N . LYS A 1 97 ? 21.621 25.089 -25.338 1.00 88.94 97 LYS A N 1
ATOM 751 C CA . LYS A 1 97 ? 20.216 24.736 -25.555 1.00 88.94 97 LYS A CA 1
ATOM 752 C C . LYS A 1 97 ? 20.138 23.284 -26.042 1.00 88.94 97 LYS A C 1
ATOM 754 O O . LYS A 1 97 ? 20.726 22.942 -27.060 1.00 88.94 97 LYS A O 1
ATOM 759 N N . CYS A 1 98 ? 19.390 22.436 -25.342 1.00 89.62 98 CYS A N 1
ATOM 760 C CA . CYS A 1 98 ? 19.136 21.061 -25.774 1.00 89.62 98 CYS A CA 1
ATOM 761 C C . CYS A 1 98 ? 17.901 21.010 -26.688 1.00 89.62 98 CYS A C 1
ATOM 763 O O . CYS A 1 98 ? 16.847 21.548 -26.342 1.00 89.62 98 CYS A O 1
ATOM 765 N N . PHE A 1 99 ? 18.042 20.385 -27.855 1.00 90.38 99 PHE A N 1
ATOM 766 C CA . PHE A 1 99 ? 16.970 20.116 -28.806 1.00 90.38 99 PHE A CA 1
ATOM 767 C C . PHE A 1 99 ? 16.808 18.603 -28.964 1.00 90.38 99 PHE A C 1
ATOM 769 O O . PHE A 1 99 ? 17.791 17.895 -29.170 1.00 90.38 99 PHE A O 1
ATOM 776 N N . GLN A 1 100 ? 15.572 18.125 -28.868 1.00 87.56 100 GLN A N 1
ATOM 777 C CA . GLN A 1 100 ? 15.180 16.736 -29.090 1.00 87.56 100 GLN A CA 1
ATOM 778 C C . GLN A 1 100 ? 13.917 16.748 -29.953 1.00 87.56 100 GLN A C 1
ATOM 780 O O . GLN A 1 100 ? 13.080 17.639 -29.783 1.00 87.56 100 GLN A O 1
ATOM 785 N N . ILE A 1 101 ? 13.802 15.804 -30.885 1.00 85.50 101 ILE A N 1
ATOM 786 C CA . ILE A 1 101 ? 12.651 15.723 -31.790 1.00 85.50 101 ILE A CA 1
ATOM 787 C C . ILE A 1 101 ? 11.438 15.096 -31.091 1.00 85.50 101 ILE A C 1
ATOM 789 O O . ILE A 1 101 ? 11.580 14.243 -30.219 1.00 85.50 101 ILE A O 1
ATOM 793 N N . GLU A 1 102 ? 10.232 15.529 -31.463 1.00 77.00 102 GLU A N 1
ATOM 794 C CA . GLU A 1 102 ? 8.974 14.963 -30.962 1.00 77.00 102 GLU A CA 1
ATOM 795 C C . GLU A 1 102 ? 8.317 14.146 -32.083 1.00 77.00 102 GLU A C 1
ATOM 797 O O . GLU A 1 102 ? 7.859 14.697 -33.084 1.00 77.00 102 GLU A O 1
ATOM 802 N N . ILE A 1 103 ? 8.280 12.821 -31.931 1.00 73.44 103 ILE A N 1
ATOM 803 C CA . ILE A 1 103 ? 7.803 11.922 -32.987 1.00 73.44 103 ILE A CA 1
ATOM 804 C C . ILE A 1 103 ? 6.295 11.734 -32.906 1.00 73.44 103 ILE A C 1
ATOM 806 O O . ILE A 1 103 ? 5.721 11.456 -31.853 1.00 73.44 103 ILE A O 1
ATOM 810 N N . SER A 1 104 ? 5.660 11.834 -34.069 1.00 70.25 104 SER A N 1
ATOM 811 C CA . SER A 1 104 ? 4.271 11.450 -34.290 1.00 70.25 104 SER A CA 1
ATOM 812 C C . SER A 1 104 ? 4.198 10.353 -35.353 1.00 70.25 104 SER A C 1
ATOM 814 O O . SER A 1 104 ? 5.123 10.179 -36.141 1.00 70.25 104 SER A O 1
ATOM 816 N N . LYS A 1 105 ? 3.066 9.651 -35.450 1.00 65.25 105 LYS A N 1
ATOM 817 C CA . LYS A 1 105 ? 2.842 8.615 -36.478 1.00 65.25 105 LYS A CA 1
ATOM 818 C C . LYS A 1 105 ? 2.971 9.126 -37.924 1.00 65.25 105 LYS A C 1
ATOM 820 O O . LYS A 1 105 ? 3.096 8.335 -38.853 1.00 65.25 105 LYS A O 1
ATOM 825 N N . GLN A 1 106 ? 2.884 10.441 -38.127 1.00 72.19 106 GLN A N 1
ATOM 826 C CA . GLN A 1 106 ? 3.033 11.084 -39.434 1.00 72.19 106 GLN A CA 1
ATOM 827 C C . GLN A 1 106 ? 4.422 11.701 -39.640 1.00 72.19 106 GLN A C 1
ATOM 829 O O . GLN A 1 106 ? 4.655 12.261 -40.705 1.00 72.19 106 GLN A O 1
ATOM 834 N N . TYR A 1 107 ? 5.323 11.596 -38.660 1.00 81.31 107 TYR A N 1
ATOM 835 C CA . TYR A 1 107 ? 6.676 12.132 -38.746 1.00 81.31 107 TYR A CA 1
ATOM 836 C C . TYR A 1 107 ? 7.487 11.334 -39.765 1.00 81.31 107 TYR A C 1
ATOM 838 O O . TYR A 1 107 ? 7.728 10.140 -39.581 1.00 81.31 107 TYR A O 1
ATOM 846 N N . LYS A 1 108 ? 7.872 11.987 -40.859 1.00 86.25 108 LYS A N 1
ATOM 847 C CA . LYS A 1 108 ? 8.680 11.418 -41.934 1.00 86.25 108 LYS A CA 1
ATOM 848 C C . LYS A 1 108 ? 9.937 12.259 -42.122 1.00 86.25 108 LYS A C 1
ATOM 850 O O . LYS A 1 108 ? 10.187 13.241 -41.425 1.00 86.25 108 LYS A O 1
ATOM 855 N N . HIS A 1 109 ? 10.724 11.886 -43.121 1.00 88.06 109 HIS A N 1
ATOM 856 C CA . HIS A 1 109 ? 11.952 12.585 -43.479 1.00 88.06 109 HIS A CA 1
ATOM 857 C C . HIS A 1 109 ? 11.776 14.090 -43.735 1.00 88.06 109 HIS A C 1
ATOM 859 O O . HIS A 1 109 ? 12.657 14.874 -43.408 1.00 88.06 109 HIS A O 1
ATOM 865 N N . ARG A 1 110 ? 10.629 14.541 -44.260 1.00 88.19 110 ARG A N 1
ATOM 866 C CA . ARG A 1 110 ? 10.404 15.974 -44.509 1.00 88.19 110 ARG A CA 1
ATOM 867 C C . ARG A 1 110 ? 10.341 16.782 -43.212 1.00 88.19 110 ARG A C 1
ATOM 869 O O . ARG A 1 110 ? 10.984 17.823 -43.120 1.00 88.19 110 ARG A O 1
ATOM 876 N N . GLU A 1 111 ? 9.570 16.312 -42.238 1.00 88.50 111 GLU A N 1
ATOM 877 C CA . GLU A 1 111 ? 9.447 16.954 -40.929 1.00 88.50 111 GLU A CA 1
ATOM 878 C C . GLU A 1 111 ? 10.797 16.951 -40.197 1.00 88.50 111 GLU A C 1
ATOM 880 O O . GLU A 1 111 ? 11.165 17.948 -39.575 1.00 88.50 111 GLU A O 1
ATOM 885 N N . PHE A 1 112 ? 11.574 15.876 -40.361 1.00 90.12 112 PHE A N 1
ATOM 886 C CA . PHE A 1 112 ? 12.942 15.790 -39.857 1.00 90.12 112 PHE A CA 1
ATOM 887 C C . PHE A 1 112 ? 13.857 16.868 -40.451 1.00 90.12 112 PHE A C 1
ATOM 889 O O . PHE A 1 112 ? 14.502 17.601 -39.700 1.00 90.12 112 PHE A O 1
ATOM 896 N N . LEU A 1 113 ? 13.858 17.050 -41.777 1.00 90.88 113 LEU A N 1
ATOM 897 C CA . LEU A 1 113 ? 14.620 18.122 -42.431 1.00 90.88 113 LEU A CA 1
ATOM 898 C C . LEU A 1 113 ? 14.196 19.518 -41.940 1.00 90.88 113 LEU A C 1
ATOM 900 O O . LEU A 1 113 ? 15.049 20.383 -41.731 1.00 90.88 113 LEU A O 1
ATOM 904 N N . ASP A 1 114 ? 12.901 19.746 -41.712 1.00 90.56 114 ASP A N 1
ATOM 905 C CA . ASP A 1 114 ? 12.402 21.016 -41.172 1.00 9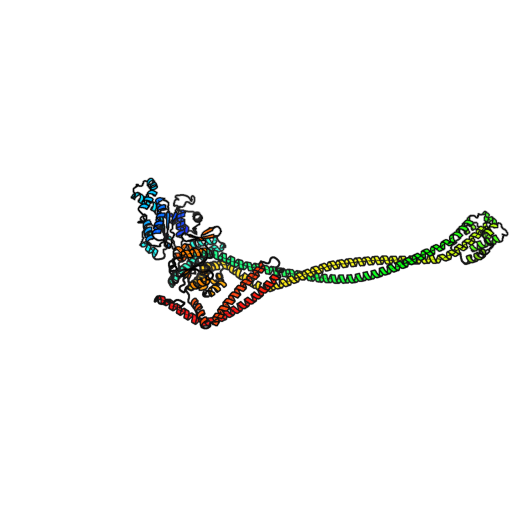0.56 114 ASP A CA 1
ATOM 906 C C . ASP A 1 114 ? 12.895 21.270 -39.732 1.00 90.56 114 ASP A C 1
ATOM 908 O O . ASP A 1 114 ? 13.213 22.411 -39.375 1.00 90.56 114 ASP A O 1
ATOM 912 N N . ASP A 1 115 ? 13.034 20.231 -38.905 1.00 91.19 115 ASP A N 1
ATOM 913 C CA . ASP A 1 115 ? 13.649 20.337 -37.578 1.00 91.19 115 ASP A CA 1
ATOM 914 C C . ASP A 1 115 ? 15.167 20.566 -37.650 1.00 91.19 115 ASP A C 1
ATOM 916 O O . ASP A 1 115 ? 15.692 21.420 -36.924 1.00 91.19 115 ASP A O 1
ATOM 920 N N . LEU A 1 116 ? 15.872 19.907 -38.580 1.00 92.12 116 LEU A N 1
ATOM 921 C CA . LEU A 1 116 ? 17.288 20.182 -38.847 1.00 92.12 116 LEU A CA 1
ATOM 922 C C . LEU A 1 116 ? 17.503 21.653 -39.235 1.00 92.12 116 LEU A C 1
ATOM 924 O O . LEU A 1 116 ? 18.401 22.303 -38.694 1.00 92.12 116 LEU A O 1
ATOM 928 N N . LYS A 1 117 ? 16.646 22.231 -40.090 1.00 92.19 117 LYS A N 1
ATOM 929 C CA . LYS A 1 117 ? 16.716 23.658 -40.465 1.00 92.19 117 LYS A CA 1
ATOM 930 C C . LYS A 1 117 ? 16.636 24.584 -39.250 1.00 92.19 117 LYS A C 1
ATOM 932 O O . LYS A 1 117 ? 17.418 25.535 -39.164 1.00 92.19 117 LYS A O 1
ATOM 937 N N . LYS A 1 118 ? 15.741 24.305 -38.293 1.00 91.75 118 LYS A N 1
ATOM 938 C CA . LYS A 1 118 ? 15.617 25.085 -37.043 1.00 91.75 118 LYS A CA 1
ATOM 939 C C . LYS A 1 118 ? 16.900 25.012 -36.213 1.00 91.75 118 LYS A C 1
ATOM 941 O O . LYS A 1 118 ? 17.330 26.022 -35.652 1.00 91.75 118 LYS A O 1
ATOM 946 N N . MET A 1 119 ? 17.528 23.838 -36.140 1.00 92.44 119 MET A N 1
ATOM 947 C CA . MET A 1 119 ? 18.797 23.661 -35.428 1.00 92.44 119 MET A CA 1
ATOM 948 C C . MET A 1 119 ? 19.942 24.421 -36.105 1.00 92.44 119 MET A C 1
ATOM 950 O O . MET A 1 119 ? 20.679 25.150 -35.437 1.00 92.44 119 MET A O 1
ATOM 954 N N . TYR A 1 120 ? 20.041 24.325 -37.432 1.00 92.19 120 TYR A N 1
ATOM 955 C CA . TYR A 1 120 ? 21.030 25.039 -38.241 1.00 92.19 120 TYR A CA 1
ATOM 956 C C . TYR A 1 120 ? 20.862 26.564 -38.164 1.00 92.19 120 TYR A C 1
ATOM 958 O O . TYR A 1 120 ? 21.854 27.295 -38.157 1.00 92.19 120 TYR A O 1
ATOM 966 N N . GLU A 1 121 ? 19.636 27.074 -38.028 1.00 91.44 121 GLU A N 1
ATOM 967 C CA . GLU A 1 121 ? 19.396 28.495 -37.762 1.00 91.44 121 GLU A CA 1
ATOM 968 C C . GLU A 1 121 ? 20.011 28.918 -36.413 1.00 91.44 121 GLU A C 1
ATOM 970 O O . GLU A 1 121 ? 20.744 29.904 -36.325 1.00 91.44 121 GLU A O 1
ATOM 975 N N . VAL A 1 122 ? 19.774 28.160 -35.340 1.00 91.44 122 VAL A N 1
ATOM 976 C CA . VAL A 1 122 ? 20.305 28.503 -34.009 1.00 91.44 122 VAL A CA 1
ATOM 977 C C . VAL A 1 122 ? 21.834 28.399 -33.962 1.00 91.44 122 VAL A C 1
ATOM 979 O O . VAL A 1 122 ? 22.496 29.340 -33.511 1.00 91.44 122 VAL A O 1
ATOM 982 N N . ALA A 1 123 ? 22.393 27.296 -34.458 1.00 90.50 123 ALA A N 1
ATOM 983 C CA . ALA A 1 123 ? 23.829 27.035 -34.412 1.00 90.50 123 ALA A CA 1
ATOM 984 C C . ALA A 1 123 ? 24.618 27.897 -35.413 1.00 90.50 123 ALA A C 1
ATOM 986 O O . ALA A 1 123 ? 25.687 28.418 -35.090 1.00 90.50 123 ALA A O 1
ATOM 987 N N . GLY A 1 124 ? 24.086 28.080 -36.623 1.00 88.81 124 GLY A N 1
ATOM 988 C CA . GLY A 1 124 ? 24.780 28.731 -37.732 1.00 88.81 124 GLY A CA 1
ATOM 989 C C . GLY A 1 124 ? 24.492 30.225 -37.868 1.00 88.81 124 GLY A C 1
ATOM 990 O O . GLY A 1 124 ? 25.433 31.020 -37.922 1.00 88.81 124 GLY A O 1
ATOM 991 N N . THR A 1 125 ? 23.219 30.650 -37.911 1.00 87.50 125 THR A N 1
ATOM 992 C CA . THR A 1 125 ? 22.894 32.077 -38.119 1.00 87.50 125 THR A CA 1
ATOM 993 C C . THR A 1 125 ? 23.051 32.876 -36.829 1.00 87.50 125 THR A C 1
ATOM 995 O O . THR A 1 125 ? 23.814 33.849 -36.794 1.00 87.50 125 THR A O 1
ATOM 998 N N . LYS A 1 126 ? 22.421 32.412 -35.741 1.00 87.88 126 LYS A N 1
ATOM 999 C CA . LYS A 1 126 ? 22.499 33.042 -34.410 1.00 87.88 126 LYS A CA 1
ATOM 1000 C C . LYS A 1 126 ? 23.829 32.771 -33.707 1.00 87.88 126 LYS A C 1
ATOM 1002 O O . LYS A 1 126 ? 24.226 33.572 -32.867 1.00 87.88 126 LYS A O 1
ATOM 1007 N N . GLY A 1 127 ? 24.528 31.693 -34.067 1.00 85.56 127 GLY A N 1
ATOM 1008 C CA . GLY A 1 127 ? 25.834 31.350 -33.504 1.00 85.56 127 GLY A CA 1
ATOM 1009 C C . GLY A 1 127 ? 25.797 30.951 -32.037 1.00 85.56 127 GLY A C 1
ATOM 1010 O O . GLY A 1 127 ? 26.751 31.249 -31.326 1.00 85.56 127 GLY A O 1
ATOM 1011 N N . LYS A 1 128 ? 24.686 30.374 -31.571 1.00 89.44 128 LYS A N 1
ATOM 1012 C CA . LYS A 1 128 ? 24.543 29.929 -30.183 1.00 89.44 128 LYS A CA 1
ATOM 1013 C C . LYS A 1 128 ? 24.819 28.428 -30.081 1.00 89.44 128 LYS A C 1
ATOM 1015 O O . LYS A 1 128 ? 24.350 27.701 -30.959 1.00 89.44 128 LYS A O 1
ATOM 1020 N N . PRO A 1 129 ? 25.514 27.963 -29.029 1.00 89.44 129 PRO A N 1
ATOM 1021 C CA . PRO A 1 129 ? 25.762 26.543 -28.826 1.00 89.44 129 PRO A CA 1
ATOM 1022 C C . PRO A 1 129 ? 24.444 25.783 -28.600 1.00 89.44 129 PRO A C 1
ATOM 1024 O O . PRO A 1 129 ? 23.552 26.230 -27.869 1.00 89.44 129 PRO A O 1
ATOM 1027 N N . LEU A 1 130 ? 24.309 24.645 -29.275 1.00 92.38 130 LEU A N 1
ATOM 1028 C CA . LEU A 1 130 ? 23.117 23.809 -29.316 1.00 92.38 130 LEU A CA 1
ATOM 1029 C C . LEU A 1 130 ? 23.526 22.336 -29.227 1.00 92.38 130 LEU A C 1
ATOM 1031 O O . LEU A 1 130 ? 24.350 21.866 -30.010 1.00 92.38 130 LEU A O 1
ATOM 1035 N N . THR A 1 131 ? 22.885 21.595 -28.331 1.00 94.25 131 THR A N 1
ATOM 1036 C CA . THR A 1 131 ? 23.005 20.138 -28.265 1.00 94.25 131 THR A CA 1
ATOM 1037 C C . THR A 1 131 ? 21.817 19.495 -28.968 1.00 94.25 131 THR A C 1
ATOM 1039 O O . THR A 1 131 ? 20.677 19.718 -28.559 1.00 94.25 131 THR A O 1
ATOM 1042 N N . PHE A 1 132 ? 22.066 18.663 -29.976 1.00 94.69 132 PHE A N 1
ATOM 1043 C CA . PHE A 1 132 ? 21.062 17.784 -30.565 1.00 94.69 132 PHE A CA 1
ATOM 1044 C C . PHE A 1 132 ? 21.100 16.423 -29.865 1.00 94.69 132 PHE A C 1
ATOM 1046 O O . PHE A 1 132 ? 22.070 15.678 -30.003 1.00 94.69 132 PHE A O 1
ATOM 1053 N N . LEU A 1 133 ? 20.065 16.122 -29.079 1.00 92.50 133 LEU A N 1
ATOM 1054 C CA . LEU A 1 133 ? 19.883 14.827 -28.432 1.00 92.50 133 LEU A CA 1
ATOM 1055 C C . LEU A 1 133 ? 19.041 13.936 -29.345 1.00 92.50 133 LEU A C 1
ATOM 1057 O O . LEU A 1 133 ? 17.895 14.271 -29.634 1.00 92.50 133 LEU A O 1
ATOM 1061 N N . PHE A 1 134 ? 19.616 12.813 -29.763 1.00 90.38 134 PHE A N 1
ATOM 1062 C CA . PHE A 1 134 ? 18.985 11.854 -30.667 1.00 90.38 134 PHE A CA 1
ATOM 1063 C C . PHE A 1 134 ? 19.119 10.436 -30.102 1.00 90.38 134 PHE A C 1
ATOM 1065 O O . PHE A 1 134 ? 20.135 10.115 -29.478 1.00 90.38 134 PHE A O 1
ATOM 1072 N N . SER A 1 135 ? 18.113 9.586 -30.287 1.00 86.69 135 SER A N 1
ATOM 1073 C CA . SER A 1 135 ? 18.056 8.229 -29.725 1.00 86.69 135 SER A CA 1
ATOM 1074 C C . SER A 1 135 ? 17.640 7.171 -30.742 1.00 86.69 135 SER A C 1
ATOM 1076 O O . SER A 1 135 ? 17.135 7.484 -31.814 1.00 86.69 135 SER A O 1
ATOM 1078 N N . ASP A 1 136 ? 17.847 5.902 -30.398 1.00 79.44 136 ASP A N 1
ATOM 1079 C CA . ASP A 1 136 ? 17.422 4.748 -31.197 1.00 79.44 136 ASP A CA 1
ATOM 1080 C C . ASP A 1 136 ? 15.903 4.663 -31.388 1.00 79.44 136 ASP A C 1
ATOM 1082 O O . ASP A 1 136 ? 15.448 4.383 -32.495 1.00 79.44 136 ASP A O 1
ATOM 1086 N N . THR A 1 137 ? 15.116 4.970 -30.353 1.00 77.25 137 THR A N 1
ATOM 1087 C CA . THR A 1 137 ? 13.644 5.023 -30.440 1.00 77.25 137 THR A CA 1
ATOM 1088 C C . THR A 1 137 ? 13.134 6.100 -31.387 1.00 77.25 137 THR A C 1
ATOM 1090 O O . THR A 1 137 ? 11.970 6.072 -31.781 1.00 77.25 137 THR A O 1
ATOM 1093 N N . GLU A 1 138 ? 13.992 7.062 -31.730 1.00 81.88 138 GLU A N 1
ATOM 1094 C CA . GLU A 1 138 ? 13.641 8.183 -32.586 1.00 81.88 138 GLU A CA 1
ATOM 1095 C C . GLU A 1 138 ? 13.905 7.944 -34.083 1.00 81.88 138 GLU A C 1
ATOM 1097 O O . GLU A 1 138 ? 13.583 8.782 -34.930 1.00 81.88 138 GLU A O 1
ATOM 1102 N N . ILE A 1 139 ? 14.464 6.783 -34.426 1.00 82.62 139 ILE A N 1
ATOM 1103 C CA . ILE A 1 139 ? 14.797 6.403 -35.798 1.00 82.62 139 ILE A CA 1
ATOM 1104 C C . ILE A 1 139 ? 13.572 5.740 -36.435 1.00 82.62 139 ILE A C 1
ATOM 1106 O O . ILE A 1 139 ? 13.350 4.541 -36.287 1.00 82.62 139 ILE A O 1
ATOM 1110 N N . VAL A 1 140 ? 12.771 6.532 -37.151 1.00 80.06 140 VAL A N 1
ATOM 1111 C CA . VAL A 1 140 ? 11.609 6.027 -37.908 1.00 80.06 140 VAL A CA 1
ATOM 1112 C C . VAL A 1 140 ? 12.027 5.499 -39.282 1.00 80.06 140 VAL A C 1
ATOM 1114 O O . VAL A 1 140 ? 11.528 4.472 -39.738 1.00 80.06 140 VAL A O 1
ATOM 1117 N N . GLU A 1 141 ? 12.954 6.195 -39.942 1.00 83.25 141 GLU A N 1
ATOM 1118 C CA . GLU A 1 141 ? 13.494 5.835 -41.253 1.00 83.25 141 GLU A CA 1
ATOM 1119 C C . GLU A 1 141 ? 15.026 5.813 -41.195 1.00 83.25 141 GLU A C 1
ATOM 1121 O O . GLU A 1 141 ? 15.650 6.662 -40.555 1.00 83.25 141 GLU A O 1
ATOM 1126 N N . GLU A 1 142 ? 15.653 4.871 -41.906 1.00 82.88 142 GLU A N 1
ATOM 1127 C CA . GLU A 1 142 ? 17.120 4.753 -41.954 1.00 82.88 142 GLU A CA 1
ATOM 1128 C C . GLU A 1 142 ? 17.802 6.003 -42.538 1.00 82.88 142 GLU A C 1
ATOM 1130 O O . GLU A 1 142 ? 18.946 6.297 -42.191 1.00 82.88 142 GLU A O 1
ATOM 1135 N N . SER A 1 143 ? 17.082 6.778 -43.357 1.00 87.81 143 SER A N 1
ATOM 1136 C CA . SER A 1 143 ? 17.536 8.053 -43.931 1.00 87.81 143 SER A CA 1
ATOM 1137 C C . SER A 1 143 ? 17.930 9.083 -42.865 1.00 87.81 143 SER A C 1
ATOM 1139 O O . SER A 1 143 ? 18.813 9.903 -43.102 1.00 87.81 143 SER A O 1
ATOM 1141 N N . PHE A 1 144 ? 17.344 9.020 -41.662 1.00 90.00 144 PHE A N 1
ATOM 1142 C CA . PHE A 1 144 ? 17.673 9.955 -40.580 1.00 90.00 144 PHE A CA 1
ATOM 1143 C C . PHE A 1 144 ? 19.120 9.756 -40.123 1.00 90.00 144 PHE A C 1
ATOM 1145 O O . PHE A 1 144 ? 19.819 10.719 -39.808 1.00 90.00 144 PHE A O 1
ATOM 1152 N N . LEU A 1 145 ? 19.592 8.505 -40.102 1.00 89.00 145 LEU A N 1
ATOM 1153 C CA . LEU A 1 145 ? 20.971 8.196 -39.736 1.00 89.00 145 LEU A CA 1
ATOM 1154 C C . LEU A 1 145 ? 21.965 8.658 -40.795 1.00 89.00 145 LEU A C 1
ATOM 1156 O O . LEU A 1 145 ? 23.059 9.081 -40.428 1.00 89.00 145 LEU A O 1
ATOM 1160 N N . GLU A 1 146 ? 21.593 8.621 -42.075 1.00 90.38 146 GLU A N 1
ATOM 1161 C CA . GLU A 1 146 ? 22.418 9.160 -43.158 1.00 90.38 146 GLU A CA 1
ATOM 1162 C C . GLU A 1 146 ? 22.640 10.668 -42.975 1.00 90.38 146 GLU A C 1
ATOM 1164 O O . GLU A 1 146 ? 23.779 11.141 -42.987 1.00 90.38 146 GLU A O 1
ATOM 1169 N N . ASP A 1 147 ? 21.576 11.418 -42.691 1.00 92.06 147 ASP A N 1
ATOM 1170 C CA . ASP A 1 147 ? 21.667 12.853 -42.419 1.00 92.06 147 ASP A CA 1
ATOM 1171 C C . ASP A 1 147 ? 22.494 13.153 -41.165 1.00 92.06 147 ASP A C 1
ATOM 1173 O O . ASP A 1 147 ? 23.375 14.013 -41.190 1.00 92.06 147 ASP A O 1
ATOM 1177 N N . VAL A 1 148 ? 22.277 12.419 -40.068 1.00 92.12 148 VAL A N 1
ATOM 1178 C CA . VAL A 1 148 ? 23.072 12.577 -38.837 1.00 92.12 148 VAL A CA 1
ATOM 1179 C C . VAL A 1 148 ? 24.546 12.245 -39.085 1.00 92.12 148 VAL A C 1
ATOM 1181 O O . VAL A 1 148 ? 25.437 12.955 -38.610 1.00 92.12 148 VAL A O 1
ATOM 1184 N N . ALA A 1 149 ? 24.833 11.213 -39.876 1.00 91.44 149 ALA A N 1
ATOM 1185 C CA . ALA A 1 149 ? 26.186 10.856 -40.280 1.00 91.44 149 ALA A CA 1
ATOM 1186 C C . ALA A 1 149 ? 26.854 11.962 -41.117 1.00 91.44 149 ALA A C 1
ATOM 1188 O O . ALA A 1 149 ? 28.058 12.211 -40.954 1.00 91.44 149 ALA A O 1
ATOM 1189 N N . ASN A 1 150 ? 26.088 12.648 -41.966 1.00 91.75 150 ASN A N 1
ATOM 1190 C CA . ASN A 1 150 ? 26.533 13.806 -42.738 1.00 91.75 150 ASN A CA 1
ATOM 1191 C C . ASN A 1 150 ? 26.802 15.025 -41.832 1.00 91.75 150 ASN A C 1
ATOM 1193 O O . ASN A 1 150 ? 27.868 15.640 -41.931 1.00 91.75 150 ASN A O 1
ATOM 1197 N N . ILE A 1 151 ? 25.934 15.303 -40.848 1.00 92.50 151 ILE A N 1
ATOM 1198 C CA . ILE A 1 151 ? 26.158 16.344 -39.822 1.00 92.50 151 ILE A CA 1
ATOM 1199 C C . ILE A 1 151 ? 27.478 16.103 -39.074 1.00 92.50 151 ILE A C 1
ATOM 1201 O O . ILE A 1 151 ? 28.270 17.026 -38.875 1.00 92.50 151 ILE A O 1
ATOM 1205 N N . LEU A 1 152 ? 27.746 14.857 -38.679 1.00 90.75 152 LEU A N 1
ATOM 1206 C CA . LEU A 1 152 ? 28.956 14.497 -37.937 1.00 90.75 152 LEU A CA 1
ATOM 1207 C C . LEU A 1 152 ? 30.238 14.608 -38.780 1.00 90.75 152 LEU A C 1
ATOM 1209 O O . LEU A 1 152 ? 31.288 15.002 -38.264 1.00 90.75 152 LEU A O 1
ATOM 1213 N N . SER A 1 153 ? 30.171 14.261 -40.066 1.00 90.06 153 SER A N 1
ATOM 1214 C CA . SER A 1 153 ? 31.338 14.196 -40.953 1.00 90.06 153 SER A CA 1
ATOM 1215 C C . SER A 1 153 ? 31.657 15.542 -41.621 1.00 90.06 153 SER A C 1
ATOM 1217 O O . SER A 1 153 ? 32.705 16.148 -41.344 1.00 90.06 153 SER A O 1
ATOM 1219 N N . SER A 1 154 ? 30.764 16.032 -42.484 1.00 88.56 154 SER A N 1
ATOM 1220 C CA . SER A 1 154 ? 30.918 17.276 -43.248 1.00 88.56 154 SER A CA 1
ATOM 1221 C C . SER A 1 154 ? 30.332 18.485 -42.516 1.00 88.56 154 SER A C 1
ATOM 1223 O O . SER A 1 154 ? 30.883 19.580 -42.638 1.00 88.56 154 SER A O 1
ATOM 1225 N N . GLY A 1 155 ? 29.288 18.288 -41.702 1.00 86.19 155 GLY A N 1
ATOM 1226 C CA . GLY A 1 155 ? 28.477 19.368 -41.129 1.00 86.19 155 GLY A CA 1
ATOM 1227 C C . GLY A 1 155 ? 27.389 19.883 -42.074 1.00 86.19 155 GLY A C 1
ATOM 1228 O O . GLY A 1 155 ? 26.699 20.841 -41.731 1.00 86.19 155 GLY A O 1
ATOM 1229 N N . GLU A 1 156 ? 27.224 19.269 -43.243 1.00 88.31 156 GLU A N 1
ATOM 1230 C CA . GLU A 1 156 ? 26.252 19.644 -44.269 1.00 88.31 156 GLU A CA 1
ATOM 1231 C C . GLU A 1 156 ? 25.366 18.446 -44.605 1.00 88.31 156 GLU A C 1
ATOM 1233 O O . GLU A 1 156 ? 25.872 17.355 -44.855 1.00 88.31 156 GLU A O 1
ATOM 1238 N N . VAL A 1 157 ? 24.053 18.672 -44.651 1.00 89.81 157 VAL A N 1
ATOM 1239 C CA . VAL A 1 157 ? 23.076 17.687 -45.123 1.00 89.81 157 VAL A CA 1
ATOM 1240 C C . VAL A 1 157 ? 22.708 18.015 -46.576 1.00 89.81 157 VAL A C 1
ATOM 1242 O O . VAL A 1 157 ? 22.268 19.142 -46.843 1.00 89.81 157 VAL A O 1
ATOM 1245 N N . PRO A 1 158 ? 22.884 17.078 -47.528 1.00 85.62 158 PRO A N 1
ATOM 1246 C CA . PRO A 1 158 ? 22.556 17.310 -48.932 1.00 85.62 158 PRO A CA 1
ATOM 1247 C C . PRO A 1 158 ? 21.093 17.722 -49.128 1.00 85.62 158 PRO A C 1
ATOM 1249 O O . PRO A 1 158 ? 20.193 17.163 -48.514 1.00 85.62 158 PRO A O 1
ATOM 1252 N N . ASN A 1 159 ? 20.841 18.679 -50.027 1.00 85.38 159 ASN A N 1
ATOM 1253 C CA . ASN A 1 159 ? 19.493 19.164 -50.367 1.00 85.38 159 ASN A CA 1
ATOM 1254 C C . ASN A 1 159 ? 18.657 19.690 -49.179 1.00 85.38 159 ASN A C 1
ATOM 1256 O O . ASN A 1 159 ? 17.437 19.791 -49.299 1.00 85.38 159 ASN A O 1
ATOM 1260 N N . LEU A 1 160 ? 19.289 20.076 -48.061 1.00 88.06 160 LEU A N 1
ATOM 1261 C CA . LEU A 1 160 ? 18.573 20.622 -46.903 1.00 88.06 160 LEU A CA 1
ATOM 1262 C C . LEU A 1 160 ? 17.853 21.938 -47.232 1.00 88.06 160 LEU A C 1
ATOM 1264 O O . LEU A 1 160 ? 16.728 22.144 -46.790 1.00 88.06 160 LEU A O 1
ATOM 1268 N N . TYR A 1 161 ? 18.486 22.822 -48.009 1.00 88.06 161 TYR A N 1
ATOM 1269 C CA . TYR A 1 161 ? 17.944 24.137 -48.356 1.00 88.06 161 TYR A CA 1
ATOM 1270 C C . TYR A 1 161 ? 17.642 24.263 -49.847 1.00 88.06 161 TYR A C 1
ATOM 1272 O O . TYR A 1 161 ? 18.464 23.907 -50.695 1.00 88.06 161 TYR A O 1
ATOM 1280 N N . ALA A 1 162 ? 16.500 24.869 -50.168 1.00 88.81 162 ALA A N 1
ATOM 1281 C CA . ALA A 1 162 ? 16.218 25.329 -51.523 1.00 88.81 162 ALA A CA 1
ATOM 1282 C C . ALA A 1 162 ? 17.037 26.595 -51.867 1.00 88.81 162 ALA A C 1
ATOM 1284 O O . ALA A 1 162 ? 17.568 27.286 -50.992 1.00 88.81 162 ALA A O 1
ATOM 1285 N N . SER A 1 163 ? 17.184 26.913 -53.159 1.00 84.31 163 SER A N 1
ATOM 1286 C CA . SER A 1 163 ? 18.046 28.022 -53.611 1.00 84.31 163 SER A CA 1
ATOM 1287 C C . SER A 1 163 ? 17.621 29.399 -53.079 1.00 84.31 163 SER A C 1
ATOM 1289 O O . SER A 1 163 ? 18.463 30.272 -52.873 1.00 84.31 163 SER A O 1
ATOM 1291 N N . ASP A 1 164 ? 16.326 29.601 -52.853 1.00 86.31 164 ASP A N 1
ATOM 1292 C CA . ASP A 1 164 ? 15.734 30.785 -52.232 1.00 86.31 164 ASP A CA 1
ATOM 1293 C C . ASP A 1 164 ? 16.011 30.850 -50.720 1.00 86.31 164 ASP A C 1
ATOM 1295 O O . ASP A 1 164 ? 16.422 31.901 -50.221 1.00 86.31 164 ASP A O 1
ATOM 1299 N N . GLU A 1 165 ? 15.899 29.727 -50.007 1.00 87.56 165 GLU A N 1
ATOM 1300 C CA . GLU A 1 165 ? 16.229 29.633 -48.577 1.00 87.56 165 GLU A CA 1
ATOM 1301 C C . GLU A 1 165 ? 17.721 29.903 -48.309 1.00 87.56 165 GLU A C 1
ATOM 1303 O O . GLU A 1 165 ? 18.065 30.623 -47.369 1.00 87.56 165 GLU A O 1
ATOM 1308 N N . LEU A 1 166 ? 18.622 29.414 -49.173 1.00 84.50 166 LEU A N 1
ATOM 1309 C CA . LEU A 1 166 ? 20.063 29.691 -49.071 1.00 84.50 166 LEU A CA 1
ATOM 1310 C C . LEU A 1 166 ? 20.377 31.191 -49.142 1.00 84.50 166 LEU A C 1
ATOM 1312 O O . LEU A 1 166 ? 21.274 31.674 -48.447 1.00 84.50 166 LEU A O 1
ATOM 1316 N N . ASN A 1 167 ? 19.637 31.954 -49.950 1.00 85.62 167 ASN A N 1
ATOM 1317 C CA . ASN A 1 167 ? 19.814 33.404 -50.030 1.00 85.62 167 ASN A CA 1
ATOM 1318 C C . ASN A 1 167 ? 19.373 34.102 -48.734 1.00 85.62 167 ASN A C 1
ATOM 1320 O O . ASN A 1 167 ? 20.037 35.043 -48.294 1.00 85.62 167 ASN A O 1
ATOM 1324 N N . ALA A 1 168 ? 18.316 33.611 -48.080 1.00 87.12 168 ALA A N 1
ATOM 1325 C CA . ALA A 1 168 ? 17.875 34.116 -46.780 1.00 87.12 168 ALA A CA 1
ATOM 1326 C C . ALA A 1 168 ? 18.882 33.804 -45.655 1.00 87.12 168 ALA A C 1
ATOM 1328 O O . ALA A 1 168 ? 19.168 34.666 -44.816 1.00 87.12 168 ALA A O 1
ATOM 1329 N N . VAL A 1 169 ? 19.483 32.607 -45.665 1.00 86.88 169 VAL A N 1
ATOM 1330 C CA . VAL A 1 169 ? 20.555 32.236 -44.724 1.00 86.88 169 VAL A CA 1
ATOM 1331 C C . VAL A 1 169 ? 21.768 33.149 -44.910 1.00 86.88 169 VAL A C 1
ATOM 1333 O O . VAL A 1 169 ? 22.264 33.712 -43.933 1.00 86.88 169 VAL A O 1
ATOM 1336 N N . ARG A 1 170 ? 22.196 33.380 -46.161 1.00 85.88 170 ARG A N 1
ATOM 1337 C CA . ARG A 1 170 ? 23.302 34.298 -46.498 1.00 85.88 170 ARG A CA 1
ATOM 1338 C C . ARG A 1 170 ? 23.048 35.722 -46.001 1.00 85.88 170 ARG A C 1
ATOM 1340 O O . ARG A 1 170 ? 23.929 36.315 -45.387 1.00 85.88 170 ARG A O 1
ATOM 1347 N N . ALA A 1 171 ? 21.840 36.249 -46.205 1.00 86.00 171 ALA A N 1
ATOM 1348 C CA . ALA A 1 171 ? 21.466 37.572 -45.707 1.00 86.00 171 ALA A CA 1
ATOM 1349 C C . ALA A 1 171 ? 21.524 37.654 -44.169 1.00 86.00 171 ALA A C 1
ATOM 1351 O O . ALA A 1 171 ? 21.923 38.676 -43.614 1.00 86.00 171 ALA A O 1
ATOM 1352 N N . SER A 1 172 ? 21.182 36.562 -43.481 1.00 86.56 172 SER A N 1
ATOM 1353 C CA . SER A 1 172 ? 21.167 36.491 -42.015 1.00 86.56 172 SER A CA 1
ATOM 1354 C C . SER A 1 172 ? 22.568 36.449 -41.392 1.00 86.56 172 SER A C 1
ATOM 1356 O O . SER A 1 172 ? 22.758 36.942 -40.281 1.00 86.56 172 SER A O 1
ATOM 1358 N N . ILE A 1 173 ? 23.560 35.886 -42.091 1.00 87.94 173 ILE A N 1
ATOM 1359 C CA . ILE A 1 173 ? 24.949 35.780 -41.604 1.00 87.94 173 ILE A CA 1
ATOM 1360 C C . ILE A 1 173 ? 25.853 36.931 -42.058 1.00 87.94 173 ILE A C 1
ATOM 1362 O O . ILE A 1 173 ? 26.970 37.042 -41.558 1.00 87.94 173 ILE A O 1
ATOM 1366 N N . ASP A 1 174 ? 25.389 37.790 -42.969 1.00 83.88 174 ASP A N 1
ATOM 1367 C CA . ASP A 1 174 ? 26.186 38.843 -43.617 1.00 83.88 174 ASP A CA 1
ATOM 1368 C C . ASP A 1 174 ? 26.895 39.761 -42.602 1.00 83.88 174 ASP A C 1
ATOM 1370 O O . ASP A 1 174 ? 28.086 40.051 -42.721 1.00 83.88 174 ASP A O 1
ATOM 1374 N N . LYS A 1 175 ? 26.197 40.151 -41.525 1.00 86.62 175 LYS A N 1
ATOM 1375 C CA . LYS A 1 175 ? 26.779 40.952 -40.434 1.00 86.62 175 LYS A CA 1
ATOM 1376 C C . LYS A 1 175 ? 27.918 40.212 -39.716 1.00 86.62 175 LYS A C 1
ATOM 1378 O O . LYS A 1 175 ? 29.003 40.767 -39.564 1.00 86.62 175 LYS A O 1
ATOM 1383 N N . ALA A 1 176 ? 27.687 38.961 -39.320 1.00 86.25 176 ALA A N 1
ATOM 1384 C CA . ALA A 1 176 ? 28.676 38.148 -38.611 1.00 86.25 176 ALA A CA 1
ATOM 1385 C C . ALA A 1 176 ? 29.885 37.801 -39.502 1.00 86.25 176 ALA A C 1
ATOM 1387 O O . ALA A 1 176 ? 31.019 37.778 -39.031 1.00 86.25 176 ALA A O 1
ATOM 1388 N N . ALA A 1 177 ? 29.663 37.584 -40.802 1.00 86.00 177 ALA A N 1
ATOM 1389 C CA . ALA A 1 177 ? 30.721 37.321 -41.775 1.00 86.00 177 ALA A CA 1
ATOM 1390 C C . ALA A 1 177 ? 31.613 38.554 -42.010 1.00 86.00 177 ALA A C 1
ATOM 1392 O O . ALA A 1 177 ? 32.834 38.421 -42.120 1.00 86.00 177 ALA A O 1
ATOM 1393 N N . LYS A 1 178 ? 31.024 39.763 -42.032 1.00 87.38 178 LYS A N 1
ATOM 1394 C CA . LYS A 1 178 ? 31.767 41.036 -42.104 1.00 87.38 178 LYS A CA 1
ATOM 1395 C C . LYS A 1 178 ? 32.624 41.259 -40.861 1.00 87.38 178 LYS A C 1
ATOM 1397 O O . LYS A 1 178 ? 33.785 41.643 -40.990 1.00 87.38 178 LYS A O 1
ATOM 1402 N N . GLU A 1 179 ? 32.083 40.973 -39.677 1.00 87.56 179 GLU A N 1
ATOM 1403 C CA . GLU A 1 179 ? 32.817 41.033 -38.403 1.00 87.56 179 GLU A CA 1
ATOM 1404 C C . GLU A 1 179 ? 33.984 40.026 -38.370 1.00 87.56 179 GLU A C 1
ATOM 1406 O O . GLU A 1 179 ? 35.083 40.367 -37.930 1.00 87.56 179 GLU A O 1
ATOM 1411 N N . ALA A 1 180 ? 33.789 38.827 -38.929 1.00 85.25 180 ALA A N 1
ATOM 1412 C CA . ALA A 1 180 ? 34.805 37.777 -39.042 1.00 85.25 180 ALA A CA 1
ATOM 1413 C C . ALA A 1 180 ? 35.783 37.942 -40.230 1.00 85.25 180 ALA A C 1
ATOM 1415 O O . ALA A 1 180 ? 36.663 37.103 -40.415 1.00 85.25 180 ALA A O 1
ATOM 1416 N N . LYS A 1 181 ? 35.664 39.020 -41.025 1.00 89.00 181 LYS A N 1
ATOM 1417 C CA . LYS A 1 181 ? 36.506 39.321 -42.207 1.00 89.00 181 LYS A CA 1
ATOM 1418 C C . LYS A 1 181 ? 36.514 38.223 -43.285 1.00 89.00 181 LYS A C 1
ATOM 1420 O O . LYS A 1 181 ? 37.524 38.017 -43.958 1.00 89.00 181 LYS A O 1
ATOM 1425 N N . VAL A 1 182 ? 35.392 37.535 -43.470 1.00 87.56 182 VAL A N 1
ATOM 1426 C CA . VAL A 1 182 ? 35.229 36.504 -44.508 1.00 87.56 182 VAL A CA 1
ATOM 1427 C C . VAL A 1 182 ? 34.940 37.165 -45.870 1.00 87.56 182 VAL A C 1
ATOM 1429 O O . VAL A 1 182 ? 34.262 38.194 -45.909 1.00 87.56 182 VAL A O 1
ATOM 1432 N N . PRO A 1 183 ? 35.427 36.625 -47.005 1.00 86.88 183 PRO A N 1
ATOM 1433 C CA . PRO A 1 183 ? 35.045 37.104 -48.334 1.00 86.88 183 PRO A CA 1
ATOM 1434 C C . PRO A 1 183 ? 33.528 37.018 -48.574 1.00 86.88 183 PRO A C 1
ATOM 1436 O O . PRO A 1 183 ? 32.906 36.003 -48.284 1.00 86.88 183 PRO A O 1
ATOM 1439 N N . MET A 1 184 ? 32.930 38.058 -49.164 1.00 83.56 184 MET A N 1
ATOM 1440 C CA . MET A 1 184 ? 31.476 38.145 -49.417 1.00 83.56 184 MET A CA 1
ATOM 1441 C C . MET A 1 184 ? 31.018 37.335 -50.648 1.00 83.56 184 MET A C 1
ATOM 1443 O O . MET A 1 184 ? 30.063 37.711 -51.329 1.00 83.56 184 MET A O 1
ATOM 1447 N N . THR A 1 185 ? 31.717 36.249 -50.987 1.00 87.25 185 THR A N 1
ATOM 1448 C CA . THR A 1 185 ? 31.317 35.362 -52.087 1.00 87.25 185 THR A CA 1
ATOM 1449 C C . THR A 1 185 ? 30.276 34.346 -51.598 1.00 87.25 185 THR A C 1
ATOM 1451 O O . THR A 1 185 ? 30.332 33.923 -50.442 1.00 87.25 185 THR A O 1
ATOM 1454 N N . PRO A 1 186 ? 29.323 33.919 -52.450 1.00 83.50 186 PRO A N 1
ATOM 1455 C CA . PRO A 1 186 ? 28.279 32.970 -52.051 1.00 83.50 186 PRO A CA 1
ATOM 1456 C C . PRO A 1 186 ? 28.803 31.647 -51.472 1.00 83.50 186 PRO A C 1
ATOM 1458 O O . PRO A 1 186 ? 28.154 31.085 -50.592 1.00 83.50 186 PRO A O 1
ATOM 1461 N N . GLU A 1 187 ? 29.954 31.175 -51.961 1.00 86.69 187 GLU A N 1
ATOM 1462 C CA . GLU A 1 187 ? 30.646 29.968 -51.488 1.00 86.69 187 GLU A CA 1
ATOM 1463 C C . GLU A 1 187 ? 31.303 30.201 -50.120 1.00 86.69 187 GLU A C 1
ATOM 1465 O O . GLU A 1 187 ? 31.001 29.487 -49.171 1.00 86.69 187 GLU A O 1
ATOM 1470 N N . ALA A 1 188 ? 32.094 31.270 -49.962 1.00 87.19 188 ALA A N 1
ATOM 1471 C CA . ALA A 1 188 ? 32.781 31.558 -48.699 1.00 87.19 188 ALA A CA 1
ATOM 1472 C C . ALA A 1 188 ? 31.808 31.870 -47.548 1.00 87.19 188 ALA A C 1
ATOM 1474 O O . ALA A 1 188 ? 32.070 31.524 -46.396 1.00 87.19 188 ALA A O 1
ATOM 1475 N N . LEU A 1 189 ? 30.666 32.498 -47.850 1.00 87.31 189 LEU A N 1
ATOM 1476 C CA . LEU A 1 189 ? 29.590 32.713 -46.881 1.00 87.31 189 LEU A CA 1
ATOM 1477 C C . LEU A 1 189 ? 28.948 31.392 -46.436 1.00 87.31 189 LEU A C 1
ATOM 1479 O O . LEU A 1 189 ? 28.619 31.238 -45.260 1.00 87.31 189 LEU A O 1
ATOM 1483 N N . TYR A 1 190 ? 28.781 30.440 -47.356 1.00 88.31 190 TYR A N 1
ATOM 1484 C CA . TYR A 1 190 ? 28.230 29.127 -47.034 1.00 88.31 190 TYR A CA 1
ATOM 1485 C C . TYR A 1 190 ? 29.216 28.287 -46.211 1.00 88.31 190 TYR A C 1
ATOM 1487 O O . TYR A 1 190 ? 28.840 27.771 -45.161 1.00 88.31 190 TYR A O 1
ATOM 1495 N N . ASP A 1 191 ? 30.496 28.263 -46.589 1.00 89.62 191 ASP A N 1
ATOM 1496 C CA . ASP A 1 191 ? 31.553 27.604 -45.811 1.00 89.62 191 ASP A CA 1
ATOM 1497 C C . ASP A 1 191 ? 31.659 28.181 -44.394 1.00 89.62 191 ASP A C 1
ATOM 1499 O O . ASP A 1 191 ? 31.806 27.443 -43.418 1.00 89.62 191 ASP A O 1
ATOM 1503 N N . PHE A 1 192 ? 31.532 29.506 -44.253 1.00 90.50 192 PHE A N 1
ATOM 1504 C CA . PHE A 1 192 ? 31.500 30.165 -42.948 1.00 90.50 192 PHE A CA 1
ATOM 1505 C C . PHE A 1 192 ? 30.279 29.755 -42.118 1.00 90.50 192 PHE A C 1
ATOM 1507 O O . PHE A 1 192 ? 30.402 29.513 -40.916 1.00 90.50 192 PHE A O 1
ATOM 1514 N N . PHE A 1 193 ? 29.107 29.640 -42.743 1.00 91.00 193 PHE A N 1
ATOM 1515 C CA . PHE A 1 193 ? 27.907 29.143 -42.078 1.00 91.00 193 PHE A CA 1
ATOM 1516 C C . PHE A 1 193 ? 28.092 27.707 -41.577 1.00 91.00 193 PHE A C 1
ATOM 1518 O O . PHE A 1 193 ? 27.875 27.458 -40.392 1.00 91.00 193 PHE A O 1
ATOM 1525 N N . ILE A 1 194 ? 28.571 26.792 -42.424 1.00 91.75 194 ILE A N 1
ATOM 1526 C CA . ILE A 1 194 ? 28.831 25.398 -42.036 1.00 91.75 194 ILE A CA 1
ATOM 1527 C C . ILE A 1 194 ? 29.916 25.317 -40.956 1.00 91.75 194 ILE A C 1
ATOM 1529 O O . ILE A 1 194 ? 29.782 24.551 -40.003 1.00 91.75 194 ILE A O 1
ATOM 1533 N N . ALA A 1 195 ? 30.960 26.148 -41.022 1.00 90.44 195 ALA A N 1
ATOM 1534 C CA . ALA A 1 195 ? 31.969 26.222 -39.969 1.00 90.44 195 ALA A CA 1
ATOM 1535 C C . ALA A 1 195 ? 31.367 26.632 -38.612 1.00 90.44 195 ALA A C 1
ATOM 1537 O O . ALA A 1 195 ? 31.683 26.000 -37.602 1.00 90.44 195 ALA A O 1
ATOM 1538 N N . ARG A 1 196 ? 30.460 27.624 -38.587 1.00 90.81 196 ARG A N 1
ATOM 1539 C CA . ARG A 1 196 ? 29.722 28.015 -37.370 1.00 90.81 196 ARG A CA 1
ATOM 1540 C C . ARG A 1 196 ? 28.800 26.905 -36.880 1.00 90.81 196 ARG A C 1
ATOM 1542 O O . ARG A 1 196 ? 28.772 26.647 -35.680 1.00 90.81 196 ARG A O 1
ATOM 1549 N N . VAL A 1 197 ? 28.094 26.221 -37.784 1.00 91.38 197 VAL A N 1
ATOM 1550 C CA . VAL A 1 197 ? 27.259 25.066 -37.423 1.00 91.38 197 VAL A CA 1
ATOM 1551 C C . VAL A 1 197 ? 28.115 23.992 -36.758 1.00 91.38 197 VAL A C 1
ATOM 1553 O O . VAL A 1 197 ? 27.808 23.593 -35.647 1.00 91.38 197 VAL A O 1
ATOM 1556 N N . ARG A 1 198 ? 29.245 23.593 -37.350 1.00 90.62 198 ARG A N 1
ATOM 1557 C CA . ARG A 1 198 ? 30.141 22.572 -36.770 1.00 90.62 198 ARG A CA 1
ATOM 1558 C C . ARG A 1 198 ? 30.770 22.973 -35.438 1.00 90.62 198 ARG A C 1
ATOM 1560 O O . ARG A 1 198 ? 31.196 22.100 -34.688 1.00 90.62 198 ARG A O 1
ATOM 1567 N N . GLN A 1 199 ? 30.923 24.270 -35.185 1.00 89.00 199 GLN A N 1
ATOM 1568 C CA . GLN A 1 199 ? 31.472 24.766 -33.927 1.00 89.00 199 GLN A CA 1
ATOM 1569 C C . GLN A 1 199 ? 30.431 24.758 -32.805 1.00 89.00 199 GLN A C 1
ATOM 1571 O O . GLN A 1 199 ? 30.802 24.504 -31.666 1.00 89.00 199 GLN A O 1
ATOM 1576 N N . ASN A 1 200 ? 29.168 25.038 -33.132 1.00 90.25 200 ASN A N 1
ATOM 1577 C CA . ASN A 1 200 ? 28.111 25.270 -32.149 1.00 90.25 200 ASN A CA 1
ATOM 1578 C C . ASN A 1 200 ? 27.109 24.114 -32.024 1.00 90.25 200 ASN A C 1
ATOM 1580 O O . ASN A 1 200 ? 26.389 24.059 -31.035 1.00 90.25 200 ASN A O 1
ATOM 1584 N N . LEU A 1 201 ? 27.006 23.231 -33.018 1.00 92.38 201 LEU A N 1
ATOM 1585 C CA . LEU A 1 201 ? 26.113 22.076 -33.004 1.00 92.38 201 LEU A CA 1
ATOM 1586 C C . LEU A 1 201 ? 26.862 20.852 -32.478 1.00 92.38 201 LEU A C 1
ATOM 1588 O O . LEU A 1 201 ? 27.779 20.351 -33.128 1.00 92.38 201 LEU A O 1
ATOM 1592 N N . HIS A 1 202 ? 26.426 20.357 -31.327 1.00 93.56 202 HIS A N 1
ATOM 1593 C CA . HIS A 1 202 ? 26.957 19.156 -30.696 1.00 93.56 202 HIS A CA 1
ATOM 1594 C C . HIS A 1 202 ? 25.915 18.047 -30.757 1.00 93.56 202 HIS A C 1
ATOM 1596 O O . HIS A 1 202 ? 24.811 18.197 -30.237 1.00 93.56 202 HIS A O 1
ATOM 1602 N N . VAL A 1 203 ? 26.250 16.921 -31.375 1.00 93.50 203 VAL A N 1
ATOM 1603 C CA . VAL A 1 203 ? 25.353 15.765 -31.455 1.00 93.50 203 VAL A CA 1
ATOM 1604 C C . VAL A 1 203 ? 25.636 14.829 -30.283 1.00 93.50 203 VAL A C 1
ATOM 1606 O O . VAL A 1 203 ? 26.771 14.391 -30.079 1.00 93.50 203 VAL A O 1
ATOM 1609 N N . VAL A 1 204 ? 24.598 14.509 -29.513 1.00 94.88 204 VAL A N 1
ATOM 1610 C CA . VAL A 1 204 ? 24.623 13.486 -28.466 1.00 94.88 204 VAL A CA 1
ATOM 1611 C C . VAL A 1 204 ? 23.699 12.360 -28.891 1.00 94.88 204 VAL A C 1
ATOM 1613 O O . VAL A 1 204 ? 22.477 12.488 -28.829 1.00 94.88 204 VAL A O 1
ATOM 1616 N N . PHE A 1 205 ? 24.293 11.252 -29.320 1.00 91.25 205 PHE A N 1
ATOM 1617 C CA . PHE A 1 205 ? 23.550 10.104 -29.813 1.00 91.25 205 PHE A CA 1
ATOM 1618 C C . PHE A 1 205 ? 23.455 9.016 -28.744 1.00 91.25 205 PHE A C 1
ATOM 1620 O O . PHE A 1 205 ? 24.473 8.564 -28.224 1.00 91.25 205 PHE A O 1
ATOM 1627 N N . CYS A 1 206 ? 22.241 8.605 -28.388 1.00 89.75 206 CYS A N 1
ATOM 1628 C CA . CYS A 1 206 ? 21.977 7.589 -27.374 1.00 89.75 206 CYS A CA 1
ATOM 1629 C C . CYS A 1 206 ? 21.599 6.266 -28.041 1.00 89.75 206 CYS A C 1
ATOM 1631 O O . CYS A 1 206 ? 20.532 6.162 -28.635 1.00 89.75 206 CYS A O 1
ATOM 1633 N N . LEU A 1 207 ? 22.434 5.236 -27.884 1.00 86.25 207 LEU A N 1
ATOM 1634 C CA . LEU A 1 207 ? 22.177 3.900 -28.431 1.00 86.25 207 LEU A CA 1
ATOM 1635 C C . LEU A 1 207 ? 22.185 2.826 -27.346 1.00 86.25 207 LEU A C 1
ATOM 1637 O O . LEU A 1 207 ? 23.018 2.849 -26.434 1.00 86.25 207 LEU A O 1
ATOM 1641 N N . SER A 1 208 ? 21.252 1.886 -27.439 1.00 85.06 208 SER A N 1
ATOM 1642 C CA . SER A 1 208 ? 21.305 0.644 -26.680 1.00 85.06 208 SER A CA 1
ATOM 1643 C C . SER A 1 208 ? 22.286 -0.326 -27.336 1.00 85.06 208 SER A C 1
ATOM 1645 O O . SER A 1 208 ? 22.266 -0.509 -28.547 1.00 85.06 208 SER A O 1
ATOM 1647 N N . TYR A 1 209 ? 23.157 -0.971 -26.553 1.00 82.06 209 TYR A N 1
ATOM 1648 C CA . TYR A 1 209 ? 24.046 -2.028 -27.071 1.00 82.06 209 TYR A CA 1
ATOM 1649 C C . TYR A 1 209 ? 23.336 -3.384 -27.222 1.00 82.06 209 TYR A C 1
ATOM 1651 O O . TYR A 1 209 ? 23.965 -4.382 -27.571 1.00 82.06 209 TYR A O 1
ATOM 1659 N N . ILE A 1 210 ? 22.047 -3.438 -26.890 1.00 77.19 210 ILE A N 1
ATOM 1660 C CA . ILE A 1 210 ? 21.228 -4.644 -26.917 1.00 77.19 210 ILE A CA 1
ATOM 1661 C C . ILE A 1 210 ? 20.538 -4.733 -28.284 1.00 77.19 210 ILE A C 1
ATOM 1663 O O . ILE A 1 210 ? 19.922 -3.771 -28.727 1.00 77.19 210 ILE A O 1
ATOM 1667 N N . GLY A 1 211 ? 20.643 -5.895 -28.936 1.00 72.44 211 GLY A N 1
ATOM 1668 C CA . GLY A 1 211 ? 20.178 -6.119 -30.311 1.00 72.44 211 GLY A CA 1
ATOM 1669 C C . GLY A 1 211 ? 21.302 -6.007 -31.350 1.00 72.44 211 GLY A C 1
ATOM 1670 O O . GLY A 1 211 ? 22.459 -5.757 -31.011 1.00 72.44 211 GLY A O 1
ATOM 1671 N N . THR A 1 212 ? 20.982 -6.229 -32.629 1.00 67.88 212 THR A N 1
ATOM 1672 C CA . THR A 1 212 ? 21.960 -6.119 -33.733 1.00 67.88 212 THR A CA 1
ATOM 1673 C C . THR A 1 212 ? 22.085 -4.695 -34.273 1.00 67.88 212 THR A C 1
ATOM 1675 O O . THR A 1 212 ? 23.151 -4.331 -34.773 1.00 67.88 212 THR A O 1
ATOM 1678 N N . SER A 1 213 ? 21.060 -3.859 -34.074 1.00 76.56 213 SER A N 1
ATOM 1679 C CA . SER A 1 213 ? 20.956 -2.511 -34.643 1.00 76.56 213 SER A CA 1
ATOM 1680 C C . SER A 1 213 ? 22.152 -1.618 -34.314 1.00 76.56 213 SER A C 1
ATOM 1682 O O . SER A 1 213 ? 22.661 -0.943 -35.197 1.00 76.56 213 SER A O 1
ATOM 1684 N N . PHE A 1 214 ? 22.686 -1.660 -33.086 1.00 83.00 214 PHE A N 1
ATOM 1685 C CA . PHE A 1 214 ? 23.887 -0.893 -32.723 1.00 83.00 214 PHE A CA 1
ATOM 1686 C C . PHE A 1 214 ? 25.096 -1.239 -33.601 1.00 83.00 214 PHE A C 1
ATOM 1688 O O . PHE A 1 214 ? 25.760 -0.354 -34.142 1.00 83.00 214 PHE A O 1
ATOM 1695 N N . ALA A 1 215 ? 25.380 -2.535 -33.751 1.00 85.31 215 ALA A N 1
ATOM 1696 C CA . ALA A 1 215 ? 26.509 -2.994 -34.548 1.00 85.31 215 ALA A CA 1
ATOM 1697 C C . ALA A 1 215 ? 26.308 -2.663 -36.032 1.00 85.31 215 ALA A C 1
ATOM 1699 O O . ALA A 1 215 ? 27.266 -2.282 -36.705 1.00 85.31 215 ALA A O 1
ATOM 1700 N N . ASP A 1 216 ? 25.076 -2.779 -36.523 1.00 86.75 216 ASP A N 1
ATOM 1701 C CA . ASP A 1 216 ? 24.730 -2.490 -37.911 1.00 86.75 216 ASP A CA 1
ATOM 1702 C C . ASP A 1 216 ? 24.832 -0.987 -38.211 1.00 86.75 216 ASP A C 1
ATOM 1704 O O . ASP A 1 216 ? 25.515 -0.612 -39.166 1.00 86.75 216 ASP A O 1
ATOM 1708 N N . TYR A 1 217 ? 24.314 -0.115 -37.339 1.00 86.38 217 TYR A N 1
ATOM 1709 C CA . TYR A 1 217 ? 24.459 1.340 -37.463 1.00 86.38 217 TYR A CA 1
ATOM 1710 C C . TYR A 1 217 ? 25.927 1.773 -37.469 1.00 86.38 217 TYR A C 1
ATOM 1712 O O . TYR A 1 217 ? 26.333 2.553 -38.329 1.00 86.38 217 TYR A O 1
ATOM 1720 N N . CYS A 1 218 ? 26.759 1.236 -36.570 1.00 86.38 218 CYS A N 1
ATOM 1721 C CA . CYS A 1 218 ? 28.188 1.559 -36.546 1.00 86.38 218 CYS A CA 1
ATOM 1722 C C . CYS A 1 218 ? 28.944 1.065 -37.792 1.00 86.38 218 CYS A C 1
ATOM 1724 O O . CYS A 1 218 ? 29.942 1.677 -38.175 1.00 86.38 218 CYS A O 1
ATOM 1726 N N . ARG A 1 219 ? 28.505 -0.036 -38.418 1.00 88.38 219 ARG A N 1
ATOM 1727 C CA . ARG A 1 219 ? 29.103 -0.562 -39.659 1.00 88.38 219 ARG A CA 1
ATOM 1728 C C . ARG A 1 219 ? 28.684 0.242 -40.884 1.00 88.38 219 ARG A C 1
ATOM 1730 O O . ARG A 1 219 ? 29.530 0.516 -41.730 1.00 88.38 219 ARG A O 1
ATOM 1737 N N . MET A 1 220 ? 27.401 0.590 -40.979 1.00 88.50 220 MET A N 1
ATOM 1738 C CA . MET A 1 220 ? 26.843 1.353 -42.099 1.00 88.50 220 MET A CA 1
ATOM 1739 C C . MET A 1 220 ? 27.299 2.813 -42.072 1.00 88.50 220 MET A C 1
ATOM 1741 O O . MET A 1 220 ? 27.632 3.367 -43.118 1.00 88.50 220 MET A O 1
ATOM 1745 N N . TYR A 1 221 ? 27.398 3.408 -40.879 1.00 89.94 221 TYR A N 1
ATOM 1746 C CA . TYR A 1 221 ? 27.748 4.815 -40.685 1.00 89.94 221 TYR A CA 1
ATOM 1747 C C . TYR A 1 221 ? 28.991 4.974 -39.790 1.00 89.94 221 TYR A C 1
ATOM 1749 O O . TYR A 1 221 ? 28.877 5.280 -38.599 1.00 89.94 221 TYR A O 1
ATOM 1757 N N . PRO A 1 222 ? 30.214 4.828 -40.341 1.00 89.50 222 PRO A N 1
ATOM 1758 C CA . PRO A 1 222 ? 31.455 4.932 -39.567 1.00 89.50 222 PRO A CA 1
ATOM 1759 C C . PRO A 1 222 ? 31.655 6.278 -38.857 1.00 89.50 222 PRO A C 1
ATOM 1761 O O . PRO A 1 222 ? 32.339 6.334 -37.831 1.00 89.50 222 PRO A O 1
ATOM 1764 N N . SER A 1 223 ? 31.044 7.359 -39.362 1.00 88.25 223 SER A N 1
ATOM 1765 C CA . SER A 1 223 ? 31.107 8.692 -38.747 1.00 88.25 223 SER A CA 1
ATOM 1766 C C . SER A 1 223 ? 30.504 8.726 -37.341 1.00 88.25 223 SER A C 1
ATOM 1768 O O . SER A 1 223 ? 30.987 9.488 -36.503 1.00 88.25 223 SER A O 1
ATOM 1770 N N . LEU A 1 224 ? 29.542 7.846 -37.036 1.00 87.19 224 LEU A N 1
ATOM 1771 C CA . LEU A 1 224 ? 28.999 7.685 -35.685 1.00 87.19 224 LEU A CA 1
ATOM 1772 C C . LEU A 1 224 ? 30.074 7.289 -34.673 1.00 87.19 224 LEU A C 1
ATOM 1774 O O . LEU A 1 224 ? 29.946 7.636 -33.507 1.00 87.19 224 LEU A O 1
ATOM 1778 N N . VAL A 1 225 ? 31.131 6.588 -35.094 1.00 88.81 225 VAL A N 1
ATOM 1779 C CA . VAL A 1 225 ? 32.225 6.150 -34.215 1.00 88.81 225 VAL A CA 1
ATOM 1780 C C . VAL A 1 225 ? 33.444 7.060 -34.346 1.00 88.81 225 VAL A C 1
ATOM 1782 O O . VAL A 1 225 ? 34.068 7.390 -33.343 1.00 88.81 225 VAL A O 1
ATOM 1785 N N . SER A 1 226 ? 33.802 7.491 -35.560 1.00 89.94 226 SER A N 1
ATOM 1786 C CA . SER A 1 226 ? 35.015 8.293 -35.777 1.00 89.94 226 SER A CA 1
ATOM 1787 C C . SER A 1 226 ? 34.874 9.753 -35.350 1.00 89.94 226 SER A C 1
ATOM 1789 O O . SER A 1 226 ? 35.873 10.393 -35.028 1.00 89.94 226 SER A O 1
ATOM 1791 N N . CYS A 1 227 ? 33.655 10.300 -35.395 1.00 90.50 227 CYS A N 1
ATOM 1792 C CA . CYS A 1 227 ? 33.379 11.714 -35.126 1.00 90.50 227 CYS A CA 1
ATOM 1793 C C . CYS A 1 227 ? 32.688 11.944 -33.776 1.00 90.50 227 CYS A C 1
ATOM 1795 O O . CYS A 1 227 ? 32.322 13.081 -33.473 1.00 90.50 227 CYS A O 1
ATOM 1797 N N . THR A 1 228 ? 32.520 10.894 -32.967 1.00 91.75 228 THR A N 1
ATOM 1798 C CA . THR A 1 228 ? 31.969 10.979 -31.612 1.00 91.75 228 THR A CA 1
ATOM 1799 C C . THR A 1 228 ? 32.928 10.365 -30.596 1.00 91.75 228 THR A C 1
ATOM 1801 O O . THR A 1 228 ? 33.765 9.521 -30.913 1.00 91.75 228 THR A O 1
ATOM 1804 N N . THR A 1 229 ? 32.808 10.786 -29.340 1.00 93.25 229 THR A N 1
ATOM 1805 C CA . THR A 1 229 ? 33.450 10.109 -28.213 1.00 93.25 229 THR A CA 1
ATOM 1806 C C . THR A 1 229 ? 32.442 9.179 -27.552 1.00 93.25 229 THR A C 1
ATOM 1808 O O . THR A 1 229 ? 31.441 9.637 -26.995 1.00 93.25 229 THR A O 1
ATOM 1811 N N . ALA A 1 230 ? 32.713 7.875 -27.591 1.00 91.50 230 ALA A N 1
ATOM 1812 C CA . ALA A 1 230 ? 31.853 6.875 -26.972 1.00 91.50 230 ALA A CA 1
ATOM 1813 C C . ALA A 1 230 ? 31.997 6.867 -25.441 1.00 91.50 230 ALA A C 1
ATOM 1815 O O . ALA A 1 230 ? 33.098 6.724 -24.902 1.00 91.50 230 ALA A O 1
ATOM 1816 N N . ILE A 1 231 ? 30.871 6.967 -24.737 1.00 91.81 231 ILE A N 1
ATOM 1817 C CA . ILE A 1 231 ? 30.761 6.747 -23.297 1.00 91.81 231 ILE A CA 1
ATOM 1818 C C . ILE A 1 231 ? 29.890 5.515 -23.071 1.00 91.81 231 ILE A C 1
ATOM 1820 O O . ILE A 1 231 ? 28.725 5.484 -23.461 1.00 91.81 231 ILE A O 1
ATOM 1824 N N . TRP A 1 232 ? 30.455 4.525 -22.386 1.00 89.38 232 TRP A N 1
ATOM 1825 C CA . TRP A 1 232 ? 29.756 3.304 -22.004 1.00 89.38 232 TRP A CA 1
ATOM 1826 C C . TRP A 1 232 ? 29.127 3.460 -20.621 1.00 89.38 232 TRP A C 1
ATOM 1828 O O . TRP A 1 232 ? 29.827 3.723 -19.640 1.00 89.38 232 TRP A O 1
ATOM 1838 N N . LEU A 1 233 ? 27.810 3.284 -20.547 1.00 87.19 233 LEU A N 1
ATOM 1839 C CA . LEU A 1 233 ? 27.052 3.226 -19.305 1.00 87.19 233 LEU A CA 1
ATOM 1840 C C . LEU A 1 233 ? 26.887 1.757 -18.917 1.00 87.19 233 LEU A C 1
ATOM 1842 O O . LEU A 1 233 ? 26.081 1.022 -19.492 1.00 87.19 233 LEU A O 1
ATOM 1846 N N . LEU A 1 234 ? 27.697 1.341 -17.949 1.00 83.44 234 LEU A N 1
ATOM 1847 C CA . LEU A 1 234 ? 27.669 -0.005 -17.390 1.00 83.44 234 LEU A CA 1
ATOM 1848 C C . LEU A 1 234 ? 26.527 -0.151 -16.367 1.00 83.44 234 LEU A C 1
ATOM 1850 O O . LEU A 1 234 ? 26.032 0.860 -15.855 1.00 83.44 234 LEU A O 1
ATOM 1854 N N . PRO A 1 235 ? 26.112 -1.393 -16.048 1.00 82.44 235 PRO A N 1
ATOM 1855 C CA . PRO A 1 235 ? 25.199 -1.652 -14.939 1.00 82.44 235 PRO A CA 1
ATOM 1856 C C . PRO A 1 235 ? 25.701 -1.027 -13.634 1.00 82.44 235 PRO A C 1
ATOM 1858 O O . PRO A 1 235 ? 26.909 -0.942 -13.400 1.00 82.44 235 PRO A O 1
ATOM 1861 N N . TRP A 1 236 ? 24.773 -0.581 -12.788 1.00 86.69 236 TRP A N 1
ATOM 1862 C CA . TRP A 1 236 ? 25.122 0.076 -11.531 1.00 86.69 236 TRP A CA 1
ATOM 1863 C C . TRP A 1 236 ? 25.819 -0.902 -10.575 1.00 86.69 236 TRP A C 1
ATOM 1865 O O . TRP A 1 236 ? 25.292 -1.990 -10.335 1.00 86.69 236 TRP A O 1
ATOM 1875 N N . PRO A 1 237 ? 26.986 -0.538 -10.011 1.00 87.00 237 PRO A N 1
ATOM 1876 C CA . PRO A 1 237 ? 27.632 -1.351 -8.988 1.00 87.00 237 PRO A CA 1
ATOM 1877 C C . PRO A 1 237 ? 26.821 -1.331 -7.686 1.00 87.00 237 PRO A C 1
ATOM 1879 O O . PRO A 1 237 ? 26.036 -0.411 -7.443 1.00 87.00 237 PRO A O 1
ATOM 1882 N N . SER A 1 238 ? 27.072 -2.294 -6.795 1.00 86.19 238 SER A N 1
ATOM 1883 C CA . SER A 1 238 ? 26.395 -2.372 -5.491 1.00 86.19 238 SER A CA 1
ATOM 1884 C C . SER A 1 238 ? 26.522 -1.082 -4.672 1.00 86.19 238 SER A C 1
ATOM 1886 O O . SER A 1 238 ? 25.560 -0.670 -4.039 1.00 86.19 238 SER A O 1
ATOM 1888 N N . GLU A 1 239 ? 27.666 -0.388 -4.744 1.00 86.06 239 GLU A N 1
ATOM 1889 C CA . GLU A 1 239 ? 27.864 0.916 -4.088 1.00 86.06 239 GLU A CA 1
ATOM 1890 C C . GLU A 1 239 ? 26.866 1.978 -4.578 1.00 86.06 239 GLU A C 1
ATOM 1892 O O . GLU A 1 239 ? 26.301 2.717 -3.771 1.00 86.06 239 GLU A O 1
ATOM 1897 N N . ALA A 1 240 ? 26.619 2.036 -5.892 1.00 86.81 240 ALA A N 1
ATOM 1898 C CA . ALA A 1 240 ? 25.677 2.978 -6.487 1.00 86.81 240 ALA A CA 1
ATOM 1899 C C . ALA A 1 240 ? 24.230 2.626 -6.118 1.00 86.81 240 ALA A C 1
ATOM 1901 O O . ALA A 1 240 ? 23.451 3.517 -5.783 1.00 86.81 240 ALA A O 1
ATOM 1902 N N . LEU A 1 241 ? 23.884 1.332 -6.116 1.00 90.19 241 LEU A N 1
ATOM 1903 C CA . LEU A 1 241 ? 22.567 0.854 -5.684 1.00 90.19 241 LEU A CA 1
ATOM 1904 C C . LEU A 1 241 ? 22.284 1.265 -4.230 1.00 90.19 241 LEU A C 1
ATOM 1906 O O . LEU A 1 241 ? 21.215 1.815 -3.947 1.00 90.19 241 LEU A O 1
ATOM 1910 N N . THR A 1 242 ? 23.254 1.079 -3.332 1.00 89.69 242 THR A N 1
ATOM 1911 C CA . THR A 1 242 ? 23.135 1.474 -1.924 1.00 89.69 242 THR A CA 1
ATOM 1912 C C . THR A 1 242 ? 23.035 2.993 -1.761 1.00 89.69 242 THR A C 1
ATOM 1914 O O . THR A 1 242 ? 22.164 3.457 -1.029 1.00 89.69 242 THR A O 1
ATOM 1917 N N . GLU A 1 243 ? 23.860 3.792 -2.454 1.00 87.31 243 GLU A N 1
ATOM 1918 C CA . GLU A 1 243 ? 23.803 5.264 -2.357 1.00 87.31 243 GLU A CA 1
ATOM 1919 C C . GLU A 1 243 ? 22.446 5.813 -2.829 1.00 87.31 243 GLU A C 1
ATOM 1921 O O . GLU A 1 243 ? 21.855 6.671 -2.168 1.00 87.31 243 GLU A O 1
ATOM 1926 N N . VAL A 1 244 ? 21.927 5.288 -3.945 1.00 88.44 244 VAL A N 1
ATOM 1927 C CA . VAL A 1 244 ? 20.614 5.676 -4.478 1.00 88.44 244 VAL A CA 1
ATOM 1928 C C . VAL A 1 244 ? 19.503 5.297 -3.501 1.00 88.44 244 VAL A C 1
ATOM 1930 O O . VAL A 1 244 ? 18.664 6.141 -3.191 1.00 88.44 244 VAL A O 1
ATOM 1933 N N . ALA A 1 245 ? 19.510 4.067 -2.977 1.00 90.19 245 ALA A N 1
ATOM 1934 C CA . ALA A 1 245 ? 18.516 3.631 -1.999 1.00 90.19 245 ALA A CA 1
ATOM 1935 C C . ALA A 1 245 ? 18.544 4.488 -0.728 1.00 90.19 245 ALA A C 1
ATOM 1937 O O . ALA A 1 245 ? 17.497 4.960 -0.296 1.00 90.19 245 ALA A O 1
ATOM 1938 N N . LEU A 1 246 ? 19.726 4.762 -0.166 1.00 88.44 246 LEU A N 1
ATOM 1939 C CA . LEU A 1 246 ? 19.869 5.586 1.037 1.00 88.44 246 LEU A CA 1
ATOM 1940 C C . LEU A 1 246 ? 19.294 6.994 0.861 1.00 88.44 246 LEU A C 1
ATOM 1942 O O . LEU A 1 246 ? 18.673 7.504 1.794 1.00 88.44 246 LEU A O 1
ATOM 1946 N N . LYS A 1 247 ? 19.449 7.614 -0.319 1.00 84.69 247 LYS A N 1
ATOM 1947 C CA . LYS A 1 247 ? 18.857 8.933 -0.589 1.00 84.69 247 LYS A CA 1
ATOM 1948 C C . LYS A 1 247 ? 17.332 8.895 -0.444 1.00 84.69 247 LYS A C 1
ATOM 1950 O O . LYS A 1 247 ? 16.783 9.655 0.346 1.00 84.69 247 LYS A O 1
ATOM 1955 N N . PHE A 1 248 ? 16.667 7.960 -1.123 1.00 84.38 248 PHE A N 1
ATOM 1956 C CA . PHE A 1 248 ? 15.208 7.813 -1.044 1.00 84.38 248 PHE A CA 1
ATOM 1957 C C . PHE A 1 248 ? 14.716 7.371 0.341 1.00 84.38 248 PHE A C 1
ATOM 1959 O O . PHE A 1 248 ? 13.656 7.805 0.783 1.00 84.38 248 PHE A O 1
ATOM 1966 N N . LEU A 1 249 ? 15.472 6.519 1.042 1.00 86.31 249 LEU A N 1
ATOM 1967 C CA . LEU A 1 249 ? 15.123 6.075 2.396 1.00 86.31 249 LEU A CA 1
ATOM 1968 C C . LEU A 1 249 ? 15.248 7.205 3.429 1.00 86.31 249 LEU A C 1
ATOM 1970 O O . LEU A 1 249 ? 14.509 7.208 4.408 1.00 86.31 249 LEU A O 1
ATOM 1974 N N . THR A 1 250 ? 16.156 8.164 3.215 1.00 83.19 250 THR A N 1
ATOM 1975 C CA . THR A 1 250 ? 16.319 9.342 4.089 1.00 83.19 250 THR A CA 1
ATOM 1976 C C . THR A 1 250 ? 15.152 10.319 3.952 1.00 83.19 250 THR A C 1
ATOM 1978 O O . THR A 1 250 ? 14.791 10.985 4.917 1.00 83.19 250 THR A O 1
ATOM 1981 N N . GLU A 1 251 ? 14.541 10.393 2.769 1.00 76.38 251 GLU A N 1
ATOM 1982 C CA . GLU A 1 251 ? 13.400 11.272 2.493 1.00 76.38 251 GLU A CA 1
ATOM 1983 C C . GLU A 1 251 ? 12.076 10.776 3.101 1.00 76.38 251 GLU A C 1
ATOM 1985 O O . GLU A 1 251 ? 11.108 11.535 3.124 1.00 76.38 251 GLU A O 1
ATOM 1990 N N . GLY A 1 252 ? 11.996 9.538 3.605 1.00 69.56 252 GLY A N 1
ATOM 1991 C CA . GLY A 1 252 ? 10.759 9.028 4.200 1.00 69.56 252 GLY A CA 1
ATOM 1992 C C . GLY A 1 252 ? 10.871 8.528 5.637 1.00 69.56 252 GLY A C 1
ATOM 1993 O O . GLY A 1 252 ? 11.921 8.571 6.272 1.00 69.56 252 GLY A O 1
ATOM 1994 N N . ASN A 1 253 ? 9.735 8.059 6.160 1.00 67.12 253 ASN A N 1
ATOM 1995 C CA . ASN A 1 253 ? 9.514 7.773 7.583 1.00 67.12 253 ASN A CA 1
ATOM 1996 C C . ASN A 1 253 ? 10.086 6.415 8.044 1.00 67.12 253 ASN A C 1
ATOM 1998 O O . ASN A 1 253 ? 9.401 5.655 8.725 1.00 67.12 253 ASN A O 1
ATOM 2002 N N . LEU A 1 254 ? 11.321 6.086 7.658 1.00 76.50 254 LEU A N 1
ATOM 2003 C CA . LEU A 1 254 ? 12.025 4.902 8.159 1.00 76.50 254 LEU A CA 1
ATOM 2004 C C . LEU A 1 254 ? 13.003 5.300 9.274 1.00 76.50 254 LEU A C 1
ATOM 2006 O O . LEU A 1 254 ? 13.751 6.277 9.122 1.00 76.50 254 LEU A O 1
ATOM 2010 N N . GLU A 1 255 ? 13.012 4.536 10.371 1.00 77.62 255 GLU A N 1
ATOM 2011 C CA . GLU A 1 255 ? 13.976 4.704 11.466 1.00 77.62 255 GLU A CA 1
ATOM 2012 C C . GLU A 1 255 ? 15.414 4.554 10.953 1.00 77.62 255 GLU A C 1
ATOM 2014 O O . GLU A 1 255 ? 15.681 3.761 10.046 1.00 77.62 255 GLU A O 1
ATOM 2019 N N . GLU A 1 256 ? 16.343 5.331 11.518 1.00 78.69 256 GLU A N 1
ATOM 2020 C CA . GLU A 1 256 ? 17.722 5.418 11.017 1.00 78.69 256 GLU A CA 1
ATOM 2021 C C . GLU A 1 256 ? 18.440 4.066 11.014 1.00 78.69 256 GLU A C 1
ATOM 2023 O O . GLU A 1 256 ? 19.152 3.760 10.054 1.00 78.69 256 GLU A O 1
ATOM 2028 N N . ASP A 1 257 ? 18.168 3.234 12.020 1.00 83.00 257 ASP A N 1
ATOM 2029 C CA . ASP A 1 257 ? 18.799 1.927 12.211 1.00 83.00 257 ASP A CA 1
ATOM 2030 C C . ASP A 1 257 ? 18.473 0.939 11.078 1.00 83.00 257 ASP A C 1
ATOM 2032 O O . ASP A 1 257 ? 19.316 0.123 10.700 1.00 83.00 257 ASP A O 1
ATOM 2036 N N . PHE A 1 258 ? 17.293 1.050 10.456 1.00 84.44 258 PHE A N 1
ATOM 2037 C CA . PHE A 1 258 ? 16.881 0.161 9.364 1.00 84.44 258 PHE A CA 1
ATOM 2038 C C . PHE A 1 258 ? 17.300 0.656 7.972 1.00 84.44 258 PHE A C 1
ATOM 2040 O O . PHE A 1 258 ? 17.260 -0.119 7.015 1.00 84.44 258 PHE A O 1
ATOM 2047 N N . ARG A 1 259 ? 17.745 1.912 7.811 1.00 88.31 259 ARG A N 1
ATOM 2048 C CA . ARG A 1 259 ? 18.029 2.489 6.478 1.00 88.31 259 ARG A CA 1
ATOM 2049 C C . ARG A 1 259 ? 19.148 1.763 5.733 1.00 88.31 259 ARG A C 1
ATOM 2051 O O . ARG A 1 259 ? 18.990 1.436 4.558 1.00 88.31 259 ARG A O 1
ATOM 2058 N N . ALA A 1 260 ? 20.275 1.511 6.398 1.00 89.38 260 ALA A N 1
ATOM 2059 C CA . ALA A 1 260 ? 21.417 0.840 5.774 1.00 89.38 260 ALA A CA 1
ATOM 2060 C C . ALA A 1 260 ? 21.139 -0.646 5.457 1.00 89.38 260 ALA A C 1
ATOM 2062 O O . ALA A 1 260 ? 21.370 -1.037 4.309 1.00 89.38 260 ALA A O 1
ATOM 2063 N N . PRO A 1 261 ? 20.569 -1.448 6.383 1.00 91.56 261 PRO A N 1
ATOM 2064 C CA . PRO A 1 261 ? 20.128 -2.812 6.087 1.00 91.56 261 PRO A CA 1
ATOM 2065 C C . PRO A 1 261 ? 19.163 -2.913 4.900 1.00 91.56 261 PRO A C 1
ATOM 2067 O O . PRO A 1 261 ? 19.368 -3.721 3.995 1.00 91.56 261 PRO A O 1
ATOM 2070 N N . VAL A 1 262 ? 18.134 -2.059 4.856 1.00 92.19 262 VAL A N 1
ATOM 2071 C CA . VAL A 1 262 ? 17.140 -2.061 3.770 1.00 92.19 262 VAL A CA 1
ATOM 2072 C C . VAL A 1 262 ? 17.791 -1.723 2.424 1.00 92.19 262 VAL A C 1
ATOM 2074 O O . VAL A 1 262 ? 17.523 -2.393 1.425 1.00 92.19 262 VAL A O 1
ATOM 2077 N N . ALA A 1 263 ? 18.689 -0.731 2.391 1.00 92.25 263 ALA A N 1
ATOM 2078 C CA . ALA A 1 263 ? 19.421 -0.366 1.179 1.00 92.25 263 ALA A CA 1
ATOM 2079 C C . ALA A 1 263 ? 20.289 -1.520 0.646 1.00 92.25 263 ALA A C 1
ATOM 2081 O O . ALA A 1 263 ? 20.331 -1.753 -0.564 1.00 92.25 263 ALA A O 1
ATOM 2082 N N . GLU A 1 264 ? 20.947 -2.270 1.535 1.00 91.62 264 GLU A N 1
ATOM 2083 C CA . GLU A 1 264 ? 21.734 -3.443 1.149 1.00 91.62 264 GLU A CA 1
ATOM 2084 C C . GLU A 1 264 ? 20.852 -4.553 0.555 1.00 91.62 264 GLU A C 1
ATOM 2086 O O . GLU A 1 264 ? 21.195 -5.132 -0.482 1.00 91.62 264 GLU A O 1
ATOM 2091 N N . ILE A 1 265 ? 19.688 -4.819 1.160 1.00 93.62 265 ILE A N 1
ATOM 2092 C CA . ILE A 1 265 ? 18.747 -5.839 0.672 1.00 93.62 265 ILE A CA 1
ATOM 2093 C C . ILE A 1 265 ? 18.234 -5.486 -0.723 1.00 93.62 265 ILE A C 1
ATOM 2095 O O . ILE A 1 265 ? 18.163 -6.368 -1.580 1.00 93.62 265 ILE A O 1
ATOM 2099 N N . PHE A 1 266 ? 17.932 -4.214 -0.997 1.00 94.75 266 PHE A N 1
ATOM 2100 C CA . PHE A 1 266 ? 17.531 -3.788 -2.340 1.00 94.75 266 PHE A CA 1
ATOM 2101 C C . PHE A 1 266 ? 18.607 -4.082 -3.383 1.00 94.75 266 PHE A C 1
ATOM 2103 O O . PHE A 1 266 ? 18.292 -4.610 -4.454 1.00 94.75 266 PHE A O 1
ATOM 2110 N N . GLY A 1 267 ? 19.873 -3.791 -3.068 1.00 92.62 267 GLY A N 1
ATOM 2111 C CA . GLY A 1 267 ? 21.001 -4.110 -3.940 1.00 92.62 267 GLY A CA 1
ATOM 2112 C C . GLY A 1 267 ? 21.113 -5.613 -4.216 1.00 92.62 267 GLY A C 1
ATOM 2113 O O . GLY A 1 267 ? 21.193 -6.022 -5.375 1.00 92.62 267 GLY A O 1
ATOM 2114 N N . ARG A 1 268 ? 21.040 -6.448 -3.169 1.00 93.06 268 ARG A N 1
ATOM 2115 C CA . ARG A 1 268 ? 21.077 -7.918 -3.301 1.00 93.06 268 ARG A CA 1
ATOM 2116 C C . ARG A 1 268 ? 19.901 -8.452 -4.126 1.00 93.06 268 ARG A C 1
ATOM 2118 O O . ARG A 1 268 ? 20.106 -9.283 -5.007 1.00 93.06 268 ARG A O 1
ATOM 2125 N N . ALA A 1 269 ? 18.690 -7.942 -3.894 1.00 94.25 269 ALA A N 1
ATOM 2126 C CA . ALA A 1 269 ? 17.496 -8.338 -4.638 1.00 94.25 269 ALA A CA 1
ATOM 2127 C C . ALA A 1 269 ? 17.613 -8.002 -6.134 1.00 94.25 269 ALA A C 1
ATOM 2129 O O . ALA A 1 269 ? 17.251 -8.825 -6.973 1.00 94.25 269 ALA A O 1
ATOM 2130 N N . HIS A 1 270 ? 18.163 -6.831 -6.475 1.00 94.12 270 HIS A N 1
ATOM 2131 C CA . HIS A 1 270 ? 18.397 -6.424 -7.863 1.00 94.12 270 HIS A CA 1
ATOM 2132 C C . HIS A 1 270 ? 19.367 -7.363 -8.591 1.00 94.12 270 HIS A C 1
ATOM 2134 O O . HIS A 1 270 ? 19.079 -7.812 -9.701 1.00 94.12 270 HIS A O 1
ATOM 2140 N N . VAL A 1 271 ? 20.494 -7.695 -7.951 1.00 92.19 271 VAL A N 1
ATOM 2141 C CA . VAL A 1 271 ? 21.499 -8.612 -8.512 1.00 92.19 271 VAL A CA 1
ATOM 2142 C C . VAL A 1 271 ? 20.920 -10.017 -8.691 1.00 92.19 271 VAL A C 1
ATOM 2144 O O . VAL A 1 271 ? 21.033 -10.586 -9.775 1.00 92.19 271 VAL A O 1
ATOM 2147 N N . ALA A 1 272 ? 20.205 -10.537 -7.688 1.00 94.00 272 ALA A N 1
ATOM 2148 C CA . ALA A 1 272 ? 19.580 -11.858 -7.762 1.00 94.00 272 ALA A CA 1
ATOM 2149 C C . ALA A 1 272 ? 18.611 -11.983 -8.953 1.00 94.00 272 ALA A C 1
ATOM 2151 O O . ALA A 1 272 ? 18.598 -12.995 -9.652 1.00 94.00 272 ALA A O 1
ATOM 2152 N N . VAL A 1 273 ? 17.824 -10.941 -9.238 1.00 94.62 273 VAL A N 1
ATOM 2153 C CA . VAL A 1 273 ? 16.900 -10.936 -10.384 1.00 94.62 273 VAL A CA 1
ATOM 2154 C C . VAL A 1 273 ? 17.650 -10.906 -11.718 1.00 94.62 273 VAL A C 1
ATOM 2156 O O . VAL A 1 273 ? 17.207 -11.542 -12.680 1.00 94.62 273 VAL A O 1
ATOM 2159 N N . ALA A 1 274 ? 18.776 -10.195 -11.807 1.00 92.12 274 ALA A N 1
ATOM 2160 C CA . ALA A 1 274 ? 19.612 -10.192 -13.009 1.00 92.12 274 ALA A CA 1
ATOM 2161 C C . ALA A 1 274 ? 20.188 -11.593 -13.296 1.00 92.12 274 ALA A C 1
ATOM 2163 O O . ALA A 1 274 ? 20.134 -12.070 -14.437 1.00 92.12 274 ALA A O 1
ATOM 2164 N N . ASP A 1 275 ? 20.629 -12.300 -12.254 1.00 92.94 275 ASP A N 1
ATOM 2165 C CA . ASP A 1 275 ? 21.111 -13.679 -12.362 1.00 92.94 275 ASP A CA 1
ATOM 2166 C C . ASP A 1 275 ? 19.988 -14.635 -12.789 1.00 92.94 275 ASP A C 1
ATOM 2168 O O . ASP A 1 275 ? 20.152 -15.421 -13.727 1.00 92.94 275 ASP A O 1
ATOM 2172 N N . TYR A 1 276 ? 18.809 -14.533 -12.168 1.00 94.31 276 TYR A N 1
ATOM 2173 C CA . TYR A 1 276 ? 17.642 -15.347 -12.523 1.00 94.31 276 TYR A CA 1
ATOM 2174 C C . TYR A 1 276 ? 17.131 -15.060 -13.941 1.00 94.31 276 TYR A C 1
ATOM 2176 O O . TYR A 1 276 ? 16.736 -15.989 -14.645 1.00 94.31 276 TYR A O 1
ATOM 2184 N N . SER A 1 277 ? 17.199 -13.809 -14.406 1.00 93.12 277 SER A N 1
ATOM 2185 C CA . SER A 1 277 ? 16.875 -13.447 -15.796 1.00 93.12 277 SER A CA 1
ATOM 2186 C C . SER A 1 277 ? 17.828 -14.129 -16.782 1.00 93.12 277 SER A C 1
ATOM 2188 O O . SER A 1 277 ? 17.394 -14.668 -17.801 1.00 93.12 277 SER A O 1
ATOM 2190 N N . THR A 1 278 ? 19.120 -14.192 -16.446 1.00 92.62 278 THR A N 1
ATOM 2191 C CA . THR A 1 278 ? 20.132 -14.895 -17.251 1.00 92.62 278 THR A CA 1
ATOM 2192 C C . THR A 1 278 ? 19.876 -16.406 -17.279 1.00 92.62 278 THR A C 1
ATOM 2194 O O . THR A 1 278 ? 19.965 -17.040 -18.334 1.00 92.62 278 THR A O 1
ATOM 2197 N N . GLN A 1 279 ? 19.493 -16.997 -16.143 1.00 93.12 279 GLN A N 1
ATOM 2198 C CA . GLN A 1 279 ? 19.122 -18.414 -16.063 1.00 93.12 279 GLN A CA 1
ATOM 2199 C C . GLN A 1 279 ? 17.842 -18.735 -16.845 1.00 93.12 279 GLN A C 1
ATOM 2201 O O . GLN A 1 279 ? 17.768 -19.780 -17.495 1.00 93.12 279 GLN A O 1
ATOM 2206 N N . MET A 1 280 ? 16.842 -17.850 -16.800 1.00 93.56 280 MET A N 1
ATOM 2207 C CA . MET A 1 280 ? 15.608 -17.979 -17.576 1.00 93.56 280 MET A CA 1
ATOM 2208 C C . MET A 1 280 ? 15.907 -17.957 -19.075 1.00 93.56 280 MET A C 1
ATOM 2210 O O . MET A 1 280 ? 15.438 -18.829 -19.803 1.00 93.56 280 MET A O 1
ATOM 2214 N N . TYR A 1 281 ? 16.779 -17.059 -19.536 1.00 91.88 281 TYR A N 1
ATOM 2215 C CA . TYR A 1 281 ? 17.218 -17.068 -20.929 1.00 91.88 281 TYR A CA 1
ATOM 2216 C C . TYR A 1 281 ? 17.972 -18.355 -21.300 1.00 91.88 281 TYR A C 1
ATOM 2218 O O . TYR A 1 281 ? 17.744 -18.933 -22.365 1.00 91.88 281 TYR A O 1
ATOM 2226 N N . ALA A 1 282 ? 18.847 -18.853 -20.423 1.00 92.75 282 ALA A N 1
ATOM 2227 C CA . ALA A 1 282 ? 19.591 -20.083 -20.679 1.00 92.75 282 ALA A CA 1
ATOM 2228 C C . ALA A 1 282 ? 18.670 -21.309 -20.840 1.00 92.75 282 ALA A C 1
ATOM 2230 O O . ALA A 1 282 ? 18.902 -22.110 -21.750 1.00 92.75 282 ALA A O 1
ATOM 2231 N N . LYS A 1 283 ? 17.635 -21.426 -19.992 1.00 89.69 283 LYS A N 1
ATOM 2232 C CA . LYS A 1 283 ? 16.700 -22.565 -19.945 1.00 89.69 283 LYS A CA 1
ATOM 2233 C C . LYS A 1 283 ? 15.533 -22.443 -20.928 1.00 89.69 283 LYS A C 1
ATOM 2235 O O . LYS A 1 283 ? 15.275 -23.381 -21.671 1.00 89.69 283 LYS A O 1
ATOM 2240 N N . GLU A 1 284 ? 14.848 -21.303 -20.942 1.00 86.19 284 GLU A N 1
ATOM 2241 C CA . GLU A 1 284 ? 13.574 -21.105 -21.654 1.00 86.19 284 GLU A CA 1
ATOM 2242 C C . GLU A 1 284 ? 13.701 -20.227 -22.906 1.00 86.19 284 GLU A C 1
ATOM 2244 O O . GLU A 1 284 ? 12.725 -20.052 -23.630 1.00 86.19 284 GLU A O 1
ATOM 2249 N N . LYS A 1 285 ? 14.882 -19.643 -23.169 1.00 88.56 285 LYS A N 1
ATOM 2250 C CA . LYS A 1 285 ? 15.106 -18.677 -24.266 1.00 88.56 285 LYS A CA 1
ATOM 2251 C C . LYS A 1 285 ? 14.181 -17.455 -24.211 1.00 88.56 285 LYS A C 1
ATOM 2253 O O . LYS A 1 285 ? 13.964 -16.793 -25.223 1.00 88.56 285 LYS A O 1
ATOM 2258 N N . ARG A 1 286 ? 13.674 -17.128 -23.020 1.00 89.25 286 ARG A N 1
ATOM 2259 C CA . ARG A 1 286 ? 12.901 -15.912 -22.755 1.00 89.25 286 ARG A CA 1
ATOM 2260 C C . ARG A 1 286 ? 13.834 -14.814 -22.276 1.00 89.25 286 ARG A C 1
ATOM 2262 O O . ARG A 1 286 ? 14.580 -15.012 -21.318 1.00 89.25 286 ARG A O 1
ATOM 2269 N N . MET A 1 287 ? 13.814 -13.675 -22.958 1.00 88.75 287 MET A N 1
ATOM 2270 C CA . MET A 1 287 ? 14.627 -12.517 -22.589 1.00 88.75 287 MET A CA 1
ATOM 2271 C C . MET A 1 287 ? 13.880 -11.649 -21.580 1.00 88.75 287 MET A C 1
ATOM 2273 O O . MET A 1 287 ? 12.709 -11.337 -21.771 1.00 88.75 287 MET A O 1
ATOM 2277 N N . ASN A 1 288 ? 14.572 -11.242 -20.519 1.00 91.44 288 ASN A N 1
ATOM 2278 C CA . ASN A 1 288 ? 14.090 -10.247 -19.571 1.00 91.44 288 ASN A CA 1
ATOM 2279 C C . ASN A 1 288 ? 15.215 -9.270 -19.245 1.00 91.44 288 ASN A C 1
ATOM 2281 O O . ASN A 1 288 ? 16.353 -9.682 -19.012 1.00 91.44 288 ASN A O 1
ATOM 2285 N N . TYR A 1 289 ? 14.881 -7.984 -19.202 1.00 88.88 289 TYR A N 1
ATOM 2286 C CA . TYR A 1 289 ? 15.838 -6.918 -18.953 1.00 88.88 289 TYR A CA 1
ATOM 2287 C C . TYR A 1 289 ? 15.619 -6.314 -17.575 1.00 88.88 289 TYR A C 1
ATOM 2289 O O . TYR A 1 289 ? 14.560 -5.769 -17.272 1.00 88.88 289 TYR A O 1
ATOM 2297 N N . VAL A 1 290 ? 16.662 -6.380 -16.751 1.00 89.88 290 VAL A N 1
ATOM 2298 C CA . VAL A 1 290 ? 16.698 -5.739 -15.438 1.00 89.88 290 VAL A CA 1
ATOM 2299 C C . VAL A 1 290 ? 17.369 -4.384 -15.596 1.00 89.88 290 VAL A C 1
ATOM 2301 O O . VAL A 1 290 ? 18.550 -4.301 -15.927 1.00 89.88 290 VAL A O 1
ATOM 2304 N N . THR A 1 291 ? 16.604 -3.313 -15.400 1.00 87.75 291 THR A N 1
ATOM 2305 C CA . THR A 1 291 ? 17.067 -1.941 -15.645 1.00 87.75 291 THR A CA 1
ATOM 2306 C C . THR A 1 291 ? 17.134 -1.123 -14.356 1.00 87.75 291 THR A C 1
ATOM 2308 O O . THR A 1 291 ? 16.439 -1.441 -13.384 1.00 87.75 291 THR A O 1
ATOM 2311 N N . PRO A 1 292 ? 17.907 -0.021 -14.327 1.00 86.81 292 PRO A N 1
ATOM 2312 C CA . PRO A 1 292 ? 17.904 0.893 -13.187 1.00 86.81 292 PRO A CA 1
ATOM 2313 C C . PRO A 1 292 ? 16.522 1.485 -12.878 1.00 86.81 292 PRO A C 1
ATOM 2315 O O . PRO A 1 292 ? 16.209 1.741 -11.720 1.00 86.81 292 PRO A O 1
ATOM 2318 N N . THR A 1 293 ? 15.645 1.630 -13.875 1.00 86.62 293 THR A N 1
ATOM 2319 C CA . THR A 1 293 ? 14.253 2.048 -13.653 1.00 86.62 293 THR A CA 1
ATOM 2320 C C . THR A 1 293 ? 13.488 1.041 -12.794 1.00 86.62 293 THR A C 1
ATOM 2322 O O . THR A 1 293 ? 12.762 1.450 -11.894 1.00 86.62 293 THR A O 1
ATOM 2325 N N . ASN A 1 294 ? 13.692 -0.270 -12.987 1.00 88.94 294 ASN A N 1
ATOM 2326 C CA . ASN A 1 294 ? 13.091 -1.284 -12.110 1.00 88.94 294 ASN A CA 1
ATOM 2327 C C . ASN A 1 294 ? 13.592 -1.152 -10.662 1.00 88.94 294 ASN A C 1
ATOM 2329 O O . ASN A 1 294 ? 12.827 -1.365 -9.723 1.00 88.94 294 ASN A O 1
ATOM 2333 N N . TYR A 1 295 ? 14.859 -0.766 -10.478 1.00 91.50 295 TYR A N 1
ATOM 2334 C CA . TYR A 1 295 ? 15.421 -0.498 -9.154 1.00 91.50 295 TYR A CA 1
ATOM 2335 C C . TYR A 1 295 ? 14.787 0.725 -8.493 1.00 91.50 295 TYR A C 1
ATOM 2337 O O . TYR A 1 295 ? 14.400 0.667 -7.329 1.00 91.50 295 TYR A O 1
ATOM 2345 N N . LEU A 1 296 ? 14.610 1.814 -9.239 1.00 88.88 296 LEU A N 1
ATOM 2346 C CA . LEU A 1 296 ? 13.908 2.995 -8.736 1.00 88.88 296 LEU A CA 1
ATOM 2347 C C . LEU A 1 296 ? 12.448 2.681 -8.379 1.00 88.88 296 LEU A C 1
ATOM 2349 O O . LEU A 1 296 ? 11.969 3.142 -7.346 1.00 88.88 296 LEU A O 1
ATOM 2353 N N . GLU A 1 297 ? 11.765 1.844 -9.167 1.00 88.44 297 GLU A N 1
ATOM 2354 C CA . GLU A 1 297 ? 10.415 1.364 -8.843 1.00 88.44 297 GLU A CA 1
ATOM 2355 C C . GLU A 1 297 ? 10.390 0.506 -7.573 1.00 88.44 297 GLU A C 1
ATOM 2357 O O . GLU A 1 297 ? 9.467 0.647 -6.777 1.00 88.44 297 GLU A O 1
ATOM 2362 N N . LEU A 1 298 ? 11.400 -0.340 -7.328 1.00 92.75 298 LEU A N 1
ATOM 2363 C CA . LEU A 1 298 ? 11.546 -1.058 -6.054 1.00 92.75 298 LEU A CA 1
ATOM 2364 C C . LEU A 1 298 ? 11.641 -0.072 -4.883 1.00 92.75 298 LEU A C 1
ATOM 2366 O O . LEU A 1 298 ? 10.857 -0.159 -3.941 1.00 92.75 298 LEU A O 1
ATOM 2370 N N . VAL A 1 299 ? 12.570 0.881 -4.952 1.00 91.69 299 VAL A N 1
ATOM 2371 C CA . VAL A 1 299 ? 12.845 1.796 -3.837 1.00 91.69 299 VAL A CA 1
ATOM 2372 C C . VAL A 1 299 ? 11.652 2.723 -3.568 1.00 91.69 299 VAL A C 1
ATOM 2374 O O . VAL A 1 299 ? 11.180 2.826 -2.437 1.00 91.69 299 VAL A O 1
ATOM 2377 N N . GLN A 1 300 ? 11.105 3.367 -4.603 1.00 88.50 300 GLN A N 1
ATOM 2378 C CA . GLN A 1 300 ? 9.940 4.249 -4.457 1.00 88.50 300 GLN A CA 1
ATOM 2379 C C . GLN A 1 300 ? 8.659 3.470 -4.134 1.00 88.50 300 GLN A C 1
ATOM 2381 O O . GLN A 1 300 ? 7.810 3.939 -3.367 1.00 88.50 300 GLN A O 1
ATOM 2386 N N . GLY A 1 301 ? 8.510 2.282 -4.725 1.00 90.00 301 GLY A N 1
ATOM 2387 C CA . GLY A 1 301 ? 7.413 1.359 -4.465 1.00 90.00 301 GLY A CA 1
ATOM 2388 C C . GLY A 1 301 ? 7.387 0.925 -3.008 1.00 90.00 301 GLY A C 1
ATOM 2389 O O . GLY A 1 301 ? 6.327 0.992 -2.394 1.00 90.00 301 GLY A O 1
ATOM 2390 N N . TYR A 1 302 ? 8.546 0.599 -2.429 1.00 92.94 302 TYR A N 1
ATOM 2391 C CA . TYR A 1 302 ? 8.682 0.281 -1.010 1.00 92.94 302 TYR A CA 1
ATOM 2392 C C . TYR A 1 302 ? 8.204 1.425 -0.115 1.00 92.94 302 TYR A C 1
ATOM 2394 O O . TYR A 1 302 ? 7.343 1.204 0.729 1.00 92.94 302 TYR A O 1
ATOM 2402 N N . MET A 1 303 ? 8.678 2.656 -0.333 1.00 89.56 303 MET A N 1
ATOM 2403 C CA . MET A 1 303 ? 8.288 3.802 0.506 1.00 89.56 303 MET A CA 1
ATOM 2404 C C . MET A 1 303 ? 6.785 4.090 0.440 1.00 89.56 303 MET A C 1
ATOM 2406 O O . MET A 1 303 ? 6.134 4.340 1.460 1.00 89.56 303 MET A O 1
ATOM 2410 N N . THR A 1 304 ? 6.218 4.010 -0.766 1.00 89.69 304 THR A N 1
ATOM 2411 C CA . THR A 1 304 ? 4.778 4.207 -0.982 1.00 89.69 304 THR A CA 1
ATOM 2412 C C . THR A 1 304 ? 3.972 3.098 -0.308 1.00 89.69 304 THR A C 1
ATOM 2414 O O . THR A 1 304 ? 2.977 3.374 0.363 1.00 89.69 304 THR A O 1
ATOM 2417 N N . LEU A 1 305 ? 4.409 1.845 -0.468 1.00 91.56 305 LEU A N 1
ATOM 2418 C CA . LEU A 1 305 ? 3.740 0.671 0.080 1.00 91.56 305 LEU A CA 1
ATOM 2419 C C . LEU A 1 305 ? 3.799 0.650 1.608 1.00 91.56 305 LEU A C 1
ATOM 2421 O O . LEU A 1 305 ? 2.766 0.440 2.237 1.00 91.56 305 LEU A O 1
ATOM 2425 N N . LEU A 1 306 ? 4.967 0.928 2.189 1.00 90.81 306 LEU A N 1
ATOM 2426 C CA . LEU A 1 306 ? 5.167 0.998 3.633 1.00 90.81 306 LEU A CA 1
ATOM 2427 C C . LEU A 1 306 ? 4.242 2.048 4.248 1.00 90.81 306 LEU A C 1
ATOM 2429 O O . LEU A 1 306 ? 3.477 1.729 5.151 1.00 90.81 306 LEU A O 1
ATOM 2433 N N . THR A 1 307 ? 4.222 3.265 3.699 1.00 90.31 307 THR A N 1
ATOM 2434 C CA . THR A 1 307 ? 3.352 4.347 4.194 1.00 90.31 307 THR A CA 1
ATOM 2435 C C . THR A 1 307 ? 1.870 3.976 4.089 1.00 90.31 307 THR A C 1
ATOM 2437 O O . THR A 1 307 ? 1.091 4.203 5.017 1.00 90.31 307 THR A O 1
ATOM 2440 N N . ALA A 1 308 ? 1.461 3.383 2.961 1.00 91.25 308 ALA A N 1
ATOM 2441 C CA . ALA A 1 308 ? 0.080 2.964 2.749 1.00 91.25 308 ALA A CA 1
ATOM 2442 C C . ALA A 1 308 ? -0.337 1.859 3.731 1.00 91.25 308 ALA A C 1
ATOM 2444 O O . ALA A 1 308 ? -1.398 1.965 4.347 1.00 91.25 308 ALA A O 1
ATOM 2445 N N . LYS A 1 309 ? 0.507 0.839 3.921 1.00 91.50 309 LYS A N 1
ATOM 2446 C CA . LYS A 1 309 ? 0.226 -0.290 4.812 1.00 91.50 309 LYS A CA 1
ATOM 2447 C C . LYS A 1 309 ? 0.324 0.076 6.291 1.00 91.50 309 LYS A C 1
ATOM 2449 O O . LYS A 1 309 ? -0.521 -0.368 7.060 1.00 91.50 309 LYS A O 1
ATOM 2454 N N . GLN A 1 310 ? 1.257 0.945 6.685 1.00 90.56 310 GLN A N 1
ATOM 2455 C CA . GLN A 1 310 ? 1.317 1.508 8.040 1.00 90.56 310 GLN A CA 1
ATOM 2456 C C . GLN A 1 310 ? 0.024 2.249 8.373 1.00 90.56 310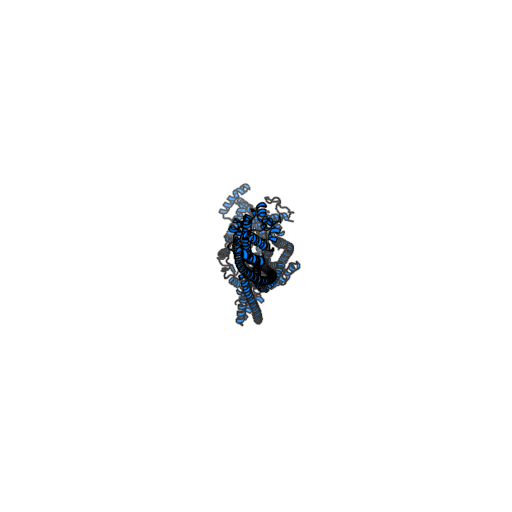 GLN A C 1
ATOM 2458 O O . GLN A 1 310 ? -0.541 2.062 9.446 1.00 90.56 310 GLN A O 1
ATOM 2463 N N . LYS A 1 311 ? -0.493 3.053 7.436 1.00 91.31 311 LYS A N 1
ATOM 2464 C CA . LYS A 1 311 ? -1.765 3.756 7.622 1.00 91.31 311 LYS A CA 1
ATOM 2465 C C . LYS A 1 311 ? -2.957 2.798 7.661 1.00 91.31 311 LYS A C 1
ATOM 2467 O O . LYS A 1 311 ? -3.845 2.989 8.488 1.00 91.31 311 LYS A O 1
ATOM 2472 N N . GLU A 1 312 ? -2.994 1.800 6.779 1.00 89.50 312 GLU A N 1
ATOM 2473 C CA . GLU A 1 312 ? -4.052 0.779 6.721 1.00 89.50 312 GLU A CA 1
ATOM 2474 C C . GLU A 1 312 ? -4.137 -0.003 8.042 1.00 89.50 312 GLU A C 1
ATOM 2476 O O . GLU A 1 312 ? -5.182 0.010 8.696 1.00 89.50 312 GLU A O 1
ATOM 2481 N N . LEU A 1 313 ? -3.020 -0.600 8.472 1.00 89.44 313 LEU A N 1
ATOM 2482 C CA . LEU A 1 313 ? -2.929 -1.371 9.712 1.00 89.44 313 LEU A CA 1
ATOM 2483 C C . LEU A 1 313 ? -3.076 -0.486 10.951 1.00 89.44 313 LEU A C 1
ATOM 2485 O O . LEU A 1 313 ? -3.751 -0.879 11.896 1.00 89.44 313 LEU A O 1
ATOM 2489 N N . GLY A 1 314 ? -2.490 0.713 10.947 1.00 89.94 314 GLY A N 1
ATOM 2490 C CA . GLY A 1 314 ? -2.615 1.684 12.035 1.00 89.94 314 GLY A CA 1
ATOM 2491 C C . GLY A 1 314 ? -4.063 2.098 12.261 1.00 89.94 314 GLY A C 1
ATOM 2492 O O . GLY A 1 314 ? -4.570 1.990 13.369 1.00 89.94 314 GLY A O 1
ATOM 2493 N N . THR A 1 315 ? -4.781 2.454 11.192 1.00 89.50 315 THR A N 1
ATOM 2494 C CA . THR A 1 315 ? -6.200 2.832 11.287 1.00 89.50 315 THR A CA 1
ATOM 2495 C C . THR A 1 315 ? -7.065 1.665 11.770 1.00 89.50 315 THR A C 1
ATOM 2497 O O . THR A 1 315 ? -7.993 1.875 12.551 1.00 89.50 315 THR A O 1
ATOM 2500 N N . ALA A 1 316 ? -6.795 0.438 11.309 1.00 86.56 316 ALA A N 1
ATOM 2501 C CA . ALA A 1 316 ? -7.518 -0.752 11.759 1.00 86.56 316 ALA A CA 1
ATOM 2502 C C . ALA A 1 316 ? -7.259 -1.051 13.247 1.00 86.56 316 ALA A C 1
ATOM 2504 O O . ALA A 1 316 ? -8.211 -1.241 14.006 1.00 86.56 316 ALA A O 1
ATOM 2505 N N . ALA A 1 317 ? -5.995 -1.009 13.677 1.00 89.88 317 ALA A N 1
ATOM 2506 C CA . ALA A 1 317 ? -5.605 -1.201 15.069 1.00 89.88 317 ALA A CA 1
ATOM 2507 C C . ALA A 1 317 ? -6.190 -0.110 15.979 1.00 89.88 317 ALA A C 1
ATOM 2509 O O . ALA A 1 317 ? -6.769 -0.423 17.015 1.00 89.88 317 ALA A O 1
ATOM 2510 N N . ASP A 1 318 ? -6.125 1.161 15.577 1.00 89.38 318 ASP A N 1
ATOM 2511 C CA . ASP A 1 318 ? -6.635 2.284 16.368 1.00 89.38 318 ASP A CA 1
ATOM 2512 C C . ASP A 1 318 ? -8.155 2.233 16.536 1.00 89.38 318 ASP A C 1
ATOM 2514 O O . ASP A 1 318 ? -8.668 2.532 17.614 1.00 89.38 318 ASP A O 1
ATOM 2518 N N . LYS A 1 319 ? -8.896 1.796 15.509 1.00 86.88 319 LYS A N 1
ATOM 2519 C CA . LYS A 1 319 ? -10.339 1.541 15.634 1.00 86.88 319 LYS A CA 1
ATOM 2520 C C . LYS A 1 319 ? -10.631 0.505 16.721 1.00 86.88 319 LYS A C 1
ATOM 2522 O O . LYS A 1 319 ? -11.493 0.752 17.564 1.00 86.88 319 LYS A O 1
ATOM 2527 N N . LEU A 1 320 ? -9.904 -0.615 16.726 1.00 88.38 320 LEU A N 1
ATOM 2528 C CA . LEU A 1 320 ? -10.068 -1.660 17.739 1.00 88.38 320 LEU A CA 1
ATOM 2529 C C . LEU A 1 320 ? -9.627 -1.193 19.129 1.00 88.38 320 LEU A C 1
ATOM 2531 O O . LEU A 1 320 ? -10.360 -1.407 20.088 1.00 88.38 320 LEU A O 1
ATOM 2535 N N . ARG A 1 321 ? -8.489 -0.495 19.249 1.00 89.94 321 ARG A N 1
ATOM 2536 C CA . ARG A 1 321 ? -8.012 0.082 20.521 1.00 89.94 321 ARG A CA 1
ATOM 2537 C C . ARG A 1 321 ? -9.030 1.052 21.113 1.00 89.94 321 ARG A C 1
ATOM 2539 O O . ARG A 1 321 ? -9.331 0.966 22.300 1.00 89.94 321 ARG A O 1
ATOM 2546 N N . ASN A 1 322 ? -9.602 1.930 20.290 1.00 88.00 322 ASN A N 1
ATOM 2547 C CA . ASN A 1 322 ? -10.638 2.865 20.726 1.00 88.00 322 ASN A CA 1
ATOM 2548 C C . ASN A 1 322 ? -11.904 2.125 21.183 1.00 88.00 322 ASN A C 1
ATOM 2550 O O . ASN A 1 322 ? -12.442 2.442 22.243 1.00 88.00 322 ASN A O 1
ATOM 2554 N N . GLY A 1 323 ? -12.356 1.119 20.426 1.00 86.81 323 GLY A N 1
ATOM 2555 C CA . GLY A 1 323 ? -13.495 0.279 20.808 1.00 86.81 323 GLY A CA 1
ATOM 2556 C C . GLY A 1 323 ? -13.267 -0.469 22.127 1.00 86.81 323 GLY A C 1
ATOM 2557 O O . GLY A 1 323 ? -14.121 -0.437 23.012 1.00 86.81 323 GLY A O 1
ATOM 2558 N N . LEU A 1 324 ? -12.090 -1.077 22.296 1.00 88.50 324 LEU A N 1
ATOM 2559 C CA . LEU A 1 324 ? -11.683 -1.779 23.517 1.00 88.50 324 LEU A CA 1
ATOM 2560 C C . LEU A 1 324 ? -11.591 -0.837 24.723 1.00 88.50 324 LEU A C 1
ATOM 2562 O O . LEU A 1 324 ? -12.150 -1.148 25.771 1.00 88.50 324 LEU A O 1
ATOM 2566 N N . SER A 1 325 ? -10.975 0.339 24.567 1.00 88.31 325 SER A N 1
ATOM 2567 C CA . SER A 1 325 ? -10.908 1.347 25.633 1.00 88.31 325 SER A CA 1
ATOM 2568 C C . SER A 1 325 ? -12.302 1.780 26.081 1.00 88.31 325 SER A C 1
ATOM 2570 O O . SER A 1 325 ? -12.546 1.891 27.276 1.00 88.31 325 SER A O 1
ATOM 2572 N N . LYS A 1 326 ? -13.247 1.966 25.151 1.00 84.56 326 LYS A N 1
ATOM 2573 C CA . LYS A 1 326 ? -14.639 2.303 25.488 1.00 84.56 326 LYS A CA 1
ATOM 2574 C C . LYS A 1 326 ? -15.351 1.188 26.253 1.00 84.56 326 LYS A C 1
ATOM 2576 O O . LYS A 1 326 ? -16.134 1.475 27.159 1.00 84.56 326 LYS A O 1
ATOM 2581 N N . LEU A 1 327 ? -15.077 -0.072 25.916 1.00 83.88 327 LEU A N 1
ATOM 2582 C CA . LEU A 1 327 ? -15.600 -1.217 26.662 1.00 83.88 327 LEU A CA 1
ATOM 2583 C C . LEU A 1 327 ? -14.998 -1.321 28.066 1.00 83.88 327 LEU A C 1
ATOM 2585 O O . LEU A 1 327 ? -15.727 -1.607 29.018 1.00 83.88 327 LEU A O 1
ATOM 2589 N N . ASP A 1 328 ? -13.700 -1.067 28.215 1.00 85.38 328 ASP A N 1
ATOM 2590 C CA . ASP A 1 328 ? -13.036 -1.080 29.520 1.00 85.38 328 ASP A CA 1
ATOM 2591 C C . ASP A 1 328 ? -13.464 0.099 30.406 1.00 85.38 328 ASP A C 1
ATOM 2593 O O . ASP A 1 328 ? -13.703 -0.094 31.603 1.00 85.38 328 ASP A O 1
ATOM 2597 N N . ASP A 1 329 ? -13.684 1.281 29.825 1.00 84.25 329 ASP A N 1
ATOM 2598 C CA . ASP A 1 329 ? -14.285 2.430 30.512 1.00 84.25 329 ASP A CA 1
ATOM 2599 C C . ASP A 1 329 ? -15.686 2.078 31.032 1.00 84.25 329 ASP A C 1
ATOM 2601 O O . ASP A 1 329 ? -15.997 2.300 32.205 1.00 84.25 329 ASP A O 1
ATOM 2605 N N . ALA A 1 330 ? -16.530 1.479 30.181 1.00 82.06 330 ALA A N 1
ATOM 2606 C CA . ALA A 1 330 ? -17.868 1.042 30.570 1.00 82.06 330 ALA A CA 1
ATOM 2607 C C . ALA A 1 330 ? -17.805 0.010 31.705 1.00 82.06 330 ALA A C 1
ATOM 2609 O O . ALA A 1 330 ? -18.541 0.124 32.682 1.00 82.06 330 ALA A O 1
ATOM 2610 N N . ARG A 1 331 ? -16.887 -0.961 31.634 1.00 83.50 331 ARG A N 1
ATOM 2611 C CA . ARG A 1 331 ? -16.700 -1.971 32.686 1.00 83.50 331 ARG A CA 1
ATOM 2612 C C . ARG A 1 331 ? -16.259 -1.355 34.014 1.00 83.50 331 ARG A C 1
ATOM 2614 O O . ARG A 1 331 ? -16.738 -1.777 35.067 1.00 83.50 331 ARG A O 1
ATOM 2621 N N . THR A 1 332 ? -15.374 -0.364 33.969 1.00 85.06 332 THR A N 1
ATOM 2622 C CA . THR A 1 332 ? -14.914 0.356 35.163 1.00 85.06 332 THR A CA 1
ATOM 2623 C C . THR A 1 332 ? -16.070 1.130 35.798 1.00 85.06 332 THR A C 1
ATOM 2625 O O . THR A 1 332 ? -16.313 0.984 36.994 1.00 85.06 332 THR A O 1
ATOM 2628 N N . GLN A 1 333 ? -16.876 1.829 34.988 1.00 82.06 333 GLN A N 1
ATOM 2629 C CA . GLN A 1 333 ? -18.092 2.505 35.459 1.00 82.06 333 GLN A CA 1
ATOM 2630 C C . GLN A 1 333 ? -19.094 1.525 36.091 1.00 82.06 333 GLN A C 1
ATOM 2632 O O . GLN A 1 333 ? -19.711 1.847 37.103 1.00 82.06 333 GLN A O 1
ATOM 2637 N N . VAL A 1 334 ? -19.241 0.309 35.549 1.00 84.50 334 VAL A N 1
ATOM 2638 C CA . VAL A 1 334 ? -20.090 -0.740 36.149 1.00 84.50 334 VAL A CA 1
ATOM 2639 C C . VAL A 1 334 ? -19.596 -1.165 37.518 1.00 84.50 334 VAL A C 1
ATOM 2641 O O . VAL A 1 334 ? -20.402 -1.284 38.440 1.00 84.50 334 VAL A O 1
ATOM 2644 N N . ALA A 1 335 ? -18.292 -1.394 37.660 1.00 85.00 335 ALA A N 1
ATOM 2645 C CA . ALA A 1 335 ? -17.711 -1.783 38.937 1.00 85.00 335 ALA A CA 1
ATOM 2646 C C . ALA A 1 335 ? -17.938 -0.695 40.001 1.00 85.00 335 ALA A C 1
ATOM 2648 O O . ALA A 1 335 ? -18.381 -1.003 41.107 1.00 85.00 335 ALA A O 1
ATOM 2649 N N . GLU A 1 336 ? -17.722 0.574 39.646 1.00 86.62 336 GLU A N 1
ATOM 2650 C CA . GLU A 1 336 ? -17.952 1.718 40.534 1.00 86.62 336 GLU A CA 1
ATOM 2651 C C . GLU A 1 336 ? -19.433 1.879 40.910 1.00 86.62 336 GLU A C 1
ATOM 2653 O O . GLU A 1 336 ? -19.758 1.980 42.095 1.00 86.62 336 GLU A O 1
ATOM 2658 N N . MET A 1 337 ? -20.350 1.827 39.936 1.00 84.25 337 MET A N 1
ATOM 2659 C CA . MET A 1 337 ? -21.792 1.910 40.205 1.00 84.25 337 MET A CA 1
ATOM 2660 C C . MET A 1 337 ? -22.308 0.724 41.022 1.00 84.25 337 MET A C 1
ATOM 2662 O O . MET A 1 337 ? -23.235 0.900 41.806 1.00 84.25 337 MET A O 1
ATOM 2666 N N . SER A 1 338 ? -21.727 -0.472 40.871 1.00 85.81 338 SER A N 1
ATOM 2667 C CA . SER A 1 338 ? -22.096 -1.641 41.679 1.00 85.81 338 SER A CA 1
ATOM 2668 C C . SER A 1 338 ? -21.745 -1.444 43.148 1.00 85.81 338 SER A C 1
ATOM 2670 O O . SER A 1 338 ? -22.538 -1.800 44.019 1.00 85.81 338 SER A O 1
ATOM 2672 N N . ILE A 1 339 ? -20.580 -0.853 43.421 1.00 88.31 339 ILE A N 1
ATOM 2673 C CA . ILE A 1 339 ? -20.156 -0.512 44.780 1.00 88.31 339 ILE A CA 1
ATOM 2674 C C . ILE A 1 339 ? -21.048 0.605 45.345 1.00 88.31 339 ILE A C 1
ATOM 2676 O O . ILE A 1 339 ? -21.502 0.504 46.488 1.00 88.31 339 ILE A O 1
ATOM 2680 N N . ASP A 1 340 ? -21.352 1.642 44.551 1.00 86.19 340 ASP A N 1
ATOM 2681 C CA . ASP A 1 340 ? -22.238 2.737 44.977 1.00 86.19 340 ASP A CA 1
ATOM 2682 C C . ASP A 1 340 ? -23.669 2.242 45.250 1.00 86.19 340 ASP A C 1
ATOM 2684 O O . ASP A 1 340 ? -24.266 2.605 46.264 1.00 86.19 340 ASP A O 1
ATOM 2688 N N . LEU A 1 341 ? -24.204 1.349 44.410 1.00 87.19 341 LEU A N 1
ATOM 2689 C CA . LEU A 1 341 ? -25.528 0.753 44.591 1.00 87.19 341 LEU A CA 1
ATOM 2690 C C . LEU A 1 341 ? -25.607 -0.061 45.887 1.00 87.19 341 LEU A C 1
ATOM 2692 O O . LEU A 1 341 ? -26.552 0.118 46.656 1.00 87.19 341 LEU A O 1
ATOM 2696 N N . GLU A 1 342 ? -24.619 -0.918 46.162 1.00 86.62 342 GLU A N 1
ATOM 2697 C CA . GLU A 1 342 ? -24.593 -1.718 47.392 1.00 86.62 342 GLU A CA 1
ATOM 2698 C C . GLU A 1 342 ? -24.507 -0.821 48.640 1.00 86.62 342 GLU A C 1
ATOM 2700 O O . GLU A 1 342 ? -25.207 -1.045 49.634 1.00 86.62 342 GLU A O 1
ATOM 2705 N N . SER A 1 343 ? -23.686 0.231 48.581 1.00 87.81 343 SER A N 1
ATOM 2706 C CA . SER A 1 343 ? -23.580 1.239 49.640 1.00 87.81 343 SER A CA 1
ATOM 2707 C C . SER A 1 343 ? -24.918 1.949 49.877 1.00 87.81 343 SER A C 1
ATOM 2709 O O . SER A 1 343 ? -25.423 1.979 51.004 1.00 87.81 343 SER A O 1
ATOM 2711 N N . LYS A 1 344 ? -25.551 2.456 48.812 1.00 86.00 344 LYS A N 1
ATOM 2712 C CA . LYS A 1 344 ? -26.828 3.176 48.890 1.00 86.00 344 LYS A CA 1
ATOM 2713 C C . LYS A 1 344 ? -27.980 2.291 49.344 1.00 86.00 344 LYS A C 1
ATOM 2715 O O . LYS A 1 344 ? -28.773 2.742 50.165 1.00 86.00 344 LYS A O 1
ATOM 2720 N N . GLN A 1 345 ? -28.050 1.033 48.905 1.00 83.12 345 GLN A N 1
ATOM 2721 C CA . GLN A 1 345 ? -29.052 0.078 49.388 1.00 83.12 345 GLN A CA 1
ATOM 2722 C C . GLN A 1 345 ? -28.901 -0.192 50.890 1.00 83.12 345 GLN A C 1
ATOM 2724 O O . GLN A 1 345 ? -29.899 -0.186 51.612 1.00 83.12 345 GLN A O 1
ATOM 2729 N N . LYS A 1 346 ? -27.668 -0.355 51.395 1.00 87.50 346 LYS A N 1
ATOM 2730 C CA . LYS A 1 346 ? -27.415 -0.512 52.840 1.00 87.50 346 LYS A CA 1
ATOM 2731 C C . LYS A 1 346 ? -27.839 0.725 53.633 1.00 87.50 346 LYS A C 1
ATOM 2733 O O . LYS A 1 346 ? -28.485 0.587 54.671 1.00 87.50 346 LYS A O 1
ATOM 2738 N N . ILE A 1 347 ? -27.500 1.924 53.152 1.00 85.19 347 ILE A N 1
ATOM 2739 C CA . ILE A 1 347 ? -27.884 3.186 53.803 1.00 85.19 347 ILE A CA 1
ATOM 2740 C C . ILE A 1 347 ? -29.407 3.358 53.778 1.00 85.19 347 ILE A C 1
ATOM 2742 O O . ILE A 1 347 ? -29.991 3.694 54.805 1.00 85.19 347 ILE A O 1
ATOM 2746 N N . CYS A 1 348 ? -30.056 3.069 52.648 1.00 85.38 348 CYS A N 1
ATOM 2747 C CA . CYS A 1 348 ? -31.505 3.154 52.500 1.00 85.38 348 CYS A CA 1
ATOM 2748 C C . CYS A 1 348 ? -32.227 2.170 53.429 1.00 85.38 348 CYS A C 1
ATOM 2750 O O . CYS A 1 348 ? -33.171 2.563 54.101 1.00 85.38 348 CYS A O 1
ATOM 2752 N N . ALA A 1 349 ? -31.753 0.923 53.544 1.00 85.06 349 ALA A N 1
ATOM 2753 C CA . ALA A 1 349 ? -32.314 -0.060 54.473 1.00 85.06 349 ALA A CA 1
ATOM 2754 C C . ALA A 1 349 ? -32.151 0.370 55.941 1.00 85.06 349 ALA A C 1
ATOM 2756 O O . ALA A 1 349 ? -33.068 0.208 56.746 1.00 85.06 349 ALA A O 1
ATOM 2757 N N . LYS A 1 350 ? -31.000 0.961 56.291 1.00 85.81 350 LYS A N 1
ATOM 2758 C CA . LYS A 1 350 ? -30.768 1.513 57.631 1.00 85.81 350 LYS A CA 1
ATOM 2759 C C . LYS A 1 350 ? -31.718 2.680 57.925 1.00 85.81 350 LYS A C 1
ATOM 2761 O O . LYS A 1 350 ? -32.362 2.677 58.968 1.00 85.81 350 LYS A O 1
ATOM 2766 N N . LYS A 1 351 ? -31.846 3.628 56.992 1.00 83.62 351 LYS A N 1
ATOM 2767 C CA . LYS A 1 351 ? -32.744 4.790 57.093 1.00 83.62 351 LYS A CA 1
ATOM 2768 C C . LYS A 1 351 ? -34.219 4.390 57.119 1.00 83.62 351 LYS A C 1
ATOM 2770 O O . LYS A 1 351 ? -34.970 4.962 57.894 1.00 83.62 351 LYS A O 1
ATOM 2775 N N . ALA A 1 352 ? -34.619 3.375 56.352 1.00 83.38 352 ALA A N 1
ATOM 2776 C CA . ALA A 1 352 ? -35.972 2.823 56.387 1.00 83.38 352 ALA A CA 1
ATOM 2777 C C . ALA A 1 352 ? -36.308 2.273 57.779 1.00 83.38 352 ALA A C 1
ATOM 2779 O O . ALA A 1 352 ? -37.350 2.607 58.337 1.00 83.38 352 ALA A O 1
ATOM 2780 N N . LYS A 1 353 ? -35.384 1.516 58.386 1.00 85.12 353 LYS A N 1
ATOM 2781 C CA . LYS A 1 353 ? -35.549 1.011 59.753 1.00 85.12 353 LYS A CA 1
ATOM 2782 C C . LYS A 1 353 ? -35.598 2.140 60.791 1.00 85.12 353 LYS A C 1
ATOM 2784 O O . LYS A 1 353 ? -36.447 2.118 61.673 1.00 85.12 353 LYS A O 1
ATOM 2789 N N . GLU A 1 354 ? -34.726 3.142 60.669 1.00 82.69 354 GLU A N 1
ATOM 2790 C CA . GLU A 1 354 ? -34.743 4.337 61.529 1.00 82.69 354 GLU A CA 1
ATOM 2791 C C . GLU A 1 354 ? -36.077 5.101 61.402 1.00 82.69 354 GLU A C 1
ATOM 2793 O O . GLU A 1 354 ? -36.652 5.499 62.413 1.00 82.69 354 GLU A O 1
ATOM 2798 N N . CYS A 1 355 ? -36.612 5.253 60.184 1.00 83.56 355 CYS A N 1
ATOM 2799 C CA . CYS A 1 355 ? -37.917 5.864 59.922 1.00 83.56 355 CYS A CA 1
ATOM 2800 C C . CYS A 1 355 ? -39.082 5.041 60.500 1.00 83.56 355 CYS A C 1
ATOM 2802 O O . CYS A 1 355 ? -39.993 5.634 61.076 1.00 83.56 355 CYS A O 1
ATOM 2804 N N . GLU A 1 356 ? -39.057 3.707 60.400 1.00 83.38 356 GLU A N 1
ATOM 2805 C CA . GLU A 1 356 ? -40.055 2.823 61.027 1.00 83.38 356 GLU A CA 1
ATOM 2806 C C . GLU A 1 356 ? -40.046 2.942 62.558 1.00 83.38 356 GLU A C 1
ATOM 2808 O O . GLU A 1 356 ? -41.103 3.083 63.179 1.00 83.38 356 GLU A O 1
ATOM 2813 N N . GLU A 1 357 ? -38.859 2.936 63.172 1.00 84.88 357 GLU A N 1
ATOM 2814 C CA . GLU A 1 357 ? -38.691 3.093 64.620 1.00 84.88 357 GLU A CA 1
ATOM 2815 C C . GLU A 1 357 ? -39.165 4.480 65.094 1.00 84.88 357 GLU A C 1
ATOM 2817 O O . GLU A 1 357 ? -39.936 4.579 66.053 1.00 84.88 357 GLU A O 1
ATOM 2822 N N . LEU A 1 358 ? -38.781 5.554 64.390 1.00 83.38 358 LEU A N 1
ATOM 2823 C CA . LEU A 1 358 ? -39.247 6.922 64.655 1.00 83.38 358 LEU A CA 1
ATOM 2824 C C . LEU A 1 358 ? -40.767 7.047 64.511 1.00 83.38 358 LEU A C 1
ATOM 2826 O O . LEU A 1 358 ? -41.407 7.671 65.357 1.00 83.38 358 LEU A O 1
ATOM 2830 N N . LEU A 1 359 ? -41.360 6.432 63.486 1.00 84.25 359 LEU A N 1
ATOM 2831 C CA . LEU A 1 359 ? -42.805 6.454 63.271 1.00 84.25 359 LEU A CA 1
ATOM 2832 C C . LEU A 1 359 ? -43.550 5.743 64.405 1.00 84.25 359 LEU A C 1
ATOM 2834 O O . LEU A 1 359 ? -44.546 6.269 64.901 1.00 84.25 359 LEU A O 1
ATOM 2838 N N . ALA A 1 360 ? -43.055 4.590 64.863 1.00 84.94 360 ALA A N 1
ATOM 2839 C CA . ALA A 1 360 ? -43.639 3.875 65.994 1.00 84.94 360 ALA A CA 1
ATOM 2840 C C . ALA A 1 360 ? -43.627 4.729 67.276 1.00 84.94 360 ALA A C 1
ATOM 2842 O O . ALA A 1 360 ? -44.641 4.809 67.975 1.00 84.94 360 ALA A O 1
ATOM 2843 N N . VAL A 1 361 ? -42.518 5.425 67.553 1.00 83.69 361 VAL A N 1
ATOM 2844 C CA . VAL A 1 361 ? -42.412 6.353 68.693 1.00 83.69 361 VAL A CA 1
ATOM 2845 C C . VAL A 1 361 ? -43.366 7.539 68.533 1.00 83.69 361 VAL A C 1
ATOM 2847 O O . VAL A 1 361 ? -44.075 7.873 69.480 1.00 83.69 361 VAL A O 1
ATOM 2850 N N . ILE A 1 362 ? -43.451 8.141 67.341 1.00 83.56 362 ILE A N 1
ATOM 2851 C CA . ILE A 1 362 ? -44.375 9.250 67.057 1.00 83.56 362 ILE A CA 1
ATOM 2852 C C . ILE A 1 362 ? -45.827 8.822 67.270 1.00 83.56 362 ILE A C 1
ATOM 2854 O O . ILE A 1 362 ? -46.587 9.578 67.865 1.00 83.56 362 ILE A O 1
ATOM 2858 N N . VAL A 1 363 ? -46.230 7.627 66.826 1.00 83.25 363 VAL A N 1
ATOM 2859 C CA . VAL A 1 363 ? -47.602 7.122 67.008 1.00 83.25 363 VAL A CA 1
ATOM 2860 C C . VAL A 1 363 ? -47.935 6.955 68.492 1.00 83.25 363 VAL A C 1
ATOM 2862 O O . VAL A 1 363 ? -49.012 7.366 68.928 1.00 83.25 363 VAL A O 1
ATOM 2865 N N . VAL A 1 364 ? -47.007 6.407 69.284 1.00 84.44 364 VAL A N 1
ATOM 2866 C CA . VAL A 1 364 ? -47.192 6.235 70.732 1.00 84.44 364 VAL A CA 1
ATOM 2867 C C . VAL A 1 364 ? -47.261 7.585 71.450 1.00 84.44 364 VAL A C 1
ATOM 2869 O O . VAL A 1 364 ? -48.195 7.817 72.216 1.00 84.44 364 VAL A O 1
ATOM 2872 N N . GLU A 1 365 ? -46.313 8.490 71.201 1.00 80.62 365 GLU A N 1
ATOM 2873 C CA . GLU A 1 365 ? -46.269 9.804 71.857 1.00 80.62 365 GLU A CA 1
ATOM 2874 C C . GLU A 1 365 ? -47.417 10.717 71.408 1.00 80.62 365 GLU A C 1
ATOM 2876 O O . GLU A 1 365 ? -47.988 11.433 72.228 1.00 80.62 365 GLU A O 1
ATOM 2881 N N . ARG A 1 366 ? -47.847 10.630 70.144 1.00 80.88 366 ARG A N 1
ATOM 2882 C CA . ARG A 1 366 ? -49.041 11.327 69.649 1.00 80.88 366 ARG A CA 1
ATOM 2883 C C . ARG A 1 366 ? -50.312 10.804 70.308 1.00 80.88 366 ARG A C 1
ATOM 2885 O O . ARG A 1 366 ? -51.120 11.605 70.756 1.00 80.88 366 ARG A O 1
ATOM 2892 N N . SER A 1 367 ? -50.465 9.485 70.454 1.00 81.38 367 SER A N 1
ATOM 2893 C CA . SER A 1 367 ? -51.614 8.914 71.168 1.00 81.38 367 SER A CA 1
ATOM 2894 C C . SER A 1 367 ? -51.660 9.348 72.636 1.00 81.38 367 SER A C 1
ATOM 2896 O O . SER A 1 367 ? -52.750 9.566 73.163 1.00 81.38 367 SER A O 1
ATOM 2898 N N . LYS A 1 368 ? -50.505 9.465 73.307 1.00 79.81 368 LYS A N 1
ATOM 2899 C CA . LYS A 1 368 ? -50.426 9.990 74.680 1.00 79.81 368 LYS A CA 1
ATOM 2900 C C . LYS A 1 368 ? -50.777 11.476 74.732 1.00 79.81 368 LYS A C 1
ATOM 2902 O O . LYS A 1 368 ? -51.544 11.877 75.601 1.00 79.81 368 LYS A O 1
ATOM 2907 N N . ALA A 1 369 ? -50.263 12.268 73.789 1.00 79.94 369 ALA A N 1
ATOM 2908 C CA . ALA A 1 369 ? -50.577 13.689 73.673 1.00 79.94 369 ALA A CA 1
ATOM 2909 C C . ALA A 1 369 ? -52.080 13.918 73.458 1.00 79.94 369 ALA A C 1
ATOM 2911 O O . ALA A 1 369 ? -52.668 14.746 74.146 1.00 79.94 369 ALA A O 1
ATOM 2912 N N . ASP A 1 370 ? -52.711 13.144 72.570 1.00 78.50 370 ASP A N 1
ATOM 2913 C CA . ASP A 1 370 ? -54.140 13.246 72.261 1.00 78.50 370 ASP A CA 1
ATOM 2914 C C . ASP A 1 370 ? -55.015 12.845 73.469 1.00 78.50 370 ASP A C 1
ATOM 2916 O O . ASP A 1 370 ? -56.000 13.520 73.775 1.00 78.50 370 ASP A O 1
ATOM 2920 N N . GLN A 1 371 ? -54.640 11.789 74.206 1.00 80.31 371 GLN A N 1
ATOM 2921 C CA . GLN A 1 371 ? -55.329 11.390 75.445 1.00 80.31 371 GLN A CA 1
ATOM 2922 C C . GLN A 1 371 ? -55.198 12.455 76.540 1.00 80.31 371 GLN A C 1
ATOM 2924 O O . GLN A 1 371 ? -56.197 12.853 77.139 1.00 80.31 371 GLN A O 1
ATOM 2929 N N . GLN A 1 372 ? -53.985 12.960 76.767 1.00 75.69 372 GLN A N 1
ATOM 2930 C CA . GLN A 1 372 ? -53.724 13.988 77.771 1.00 75.69 372 GLN A CA 1
ATOM 2931 C C . GLN A 1 372 ? -54.389 15.322 77.402 1.00 75.69 372 GLN A C 1
ATOM 2933 O O . GLN A 1 372 ? -54.859 16.040 78.282 1.00 75.69 372 GLN A O 1
ATOM 2938 N N . GLN A 1 373 ? -54.503 15.637 76.109 1.00 78.38 373 GLN A N 1
ATOM 2939 C CA . GLN A 1 373 ? -55.249 16.796 75.626 1.00 78.38 373 GLN A CA 1
ATOM 2940 C C . GLN A 1 373 ? -56.741 16.678 75.944 1.00 78.38 373 GLN A C 1
ATOM 2942 O O . GLN A 1 373 ? -57.315 17.616 76.493 1.00 78.38 373 GLN A O 1
ATOM 2947 N N . ALA A 1 374 ? -57.349 15.519 75.677 1.00 79.94 374 ALA A N 1
ATOM 2948 C CA . ALA A 1 374 ? -58.755 15.276 75.988 1.00 79.94 374 ALA A CA 1
ATOM 2949 C C . ALA A 1 374 ? -59.047 15.351 77.502 1.00 79.94 374 ALA A C 1
ATOM 2951 O O . ALA A 1 374 ? -60.065 15.916 77.908 1.00 79.94 374 ALA A O 1
ATOM 2952 N N . GLU A 1 375 ? -58.150 14.829 78.346 1.00 76.75 375 GLU A N 1
ATOM 2953 C CA . GLU A 1 375 ? -58.274 14.910 79.809 1.00 76.75 375 GLU A CA 1
ATOM 2954 C C . GLU A 1 375 ? -58.152 16.349 80.328 1.00 76.75 375 GLU A C 1
ATOM 2956 O O . GLU A 1 375 ? -58.982 16.793 81.124 1.00 76.75 375 GLU A O 1
ATOM 2961 N N . VAL A 1 376 ? -57.160 17.108 79.848 1.00 79.06 376 VAL A N 1
ATOM 2962 C CA . VAL A 1 376 ? -56.954 18.513 80.237 1.00 79.06 376 VAL A CA 1
ATOM 2963 C C . VAL A 1 376 ? -58.126 19.392 79.794 1.00 79.06 376 VAL A C 1
ATOM 2965 O O . VAL A 1 376 ? -58.552 20.280 80.537 1.00 79.06 376 VAL A O 1
ATOM 2968 N N . GLU A 1 377 ? -58.696 19.128 78.620 1.00 74.75 377 GLU A N 1
ATOM 2969 C CA . GLU A 1 377 ? -59.857 19.854 78.111 1.00 74.75 377 GLU A CA 1
ATOM 2970 C C . GLU A 1 377 ? -61.118 19.545 78.938 1.00 74.75 377 GLU A C 1
ATOM 2972 O O . GLU A 1 377 ? -61.808 20.470 79.376 1.00 74.75 377 GLU A O 1
ATOM 2977 N N . ALA A 1 378 ? -61.358 18.276 79.285 1.00 77.31 378 ALA A N 1
ATOM 2978 C CA . ALA A 1 378 ? -62.457 17.876 80.169 1.00 77.31 378 ALA A CA 1
ATOM 2979 C C . ALA A 1 378 ? -62.336 18.471 81.589 1.00 77.31 378 ALA A C 1
ATOM 2981 O O . ALA A 1 378 ? -63.326 18.944 82.164 1.00 77.31 378 ALA A O 1
ATOM 2982 N N . ASP A 1 379 ? -61.126 18.497 82.152 1.00 72.75 379 ASP A N 1
ATOM 2983 C CA . ASP A 1 379 ? -60.861 19.070 83.472 1.00 72.75 379 ASP A CA 1
ATOM 2984 C C . ASP A 1 379 ? -60.997 20.600 83.483 1.00 72.75 379 ASP A C 1
ATOM 2986 O O . ASP A 1 379 ? -61.497 21.161 84.466 1.00 72.75 379 ASP A O 1
ATOM 2990 N N . SER A 1 380 ? -60.651 21.279 82.382 1.00 74.38 380 SER A N 1
ATOM 2991 C CA . SER A 1 380 ? -60.832 22.730 82.237 1.00 74.38 380 SER A CA 1
ATOM 2992 C C . SER A 1 380 ? -62.308 23.143 82.317 1.00 74.38 380 SER A C 1
ATOM 2994 O O . SER A 1 380 ? -62.663 24.039 83.090 1.00 74.38 380 SER A O 1
ATOM 2996 N N . VAL A 1 381 ? -63.190 22.410 81.628 1.00 76.56 381 VAL A N 1
ATOM 2997 C CA . VAL A 1 381 ? -64.642 22.650 81.619 1.00 76.56 381 VAL A CA 1
ATOM 2998 C C . VAL A 1 381 ? -65.251 22.413 83.007 1.00 76.56 381 VAL A C 1
ATOM 3000 O O . VAL A 1 381 ? -66.120 23.167 83.457 1.00 76.56 381 VAL A O 1
ATOM 3003 N N . ARG A 1 382 ? -64.782 21.388 83.730 1.00 72.88 382 ARG A N 1
ATOM 3004 C CA . ARG A 1 382 ? -65.263 21.069 85.084 1.00 72.88 382 ARG A CA 1
ATOM 3005 C C . ARG A 1 382 ? -64.860 22.138 86.105 1.00 72.88 382 ARG A C 1
ATOM 3007 O O . ARG A 1 382 ? -65.689 22.538 86.924 1.00 72.88 382 ARG A O 1
ATOM 3014 N N . ILE A 1 383 ? -63.618 22.622 86.043 1.00 73.19 383 ILE A N 1
ATOM 3015 C CA . ILE A 1 383 ? -63.094 23.652 86.957 1.00 73.19 383 ILE A CA 1
ATOM 3016 C C . ILE A 1 383 ? -63.783 25.006 86.724 1.00 73.19 383 ILE A C 1
ATOM 3018 O O . ILE A 1 383 ? -64.056 25.728 87.684 1.00 73.19 383 ILE A O 1
ATOM 3022 N N . GLU A 1 384 ? -64.145 25.339 85.482 1.00 70.69 384 GLU A N 1
ATOM 3023 C CA . GLU A 1 384 ? -64.877 26.576 85.180 1.00 70.69 384 GLU A CA 1
ATOM 3024 C C . GLU A 1 384 ? -66.296 26.589 85.784 1.00 70.69 384 GLU A C 1
ATOM 3026 O O . GLU A 1 384 ? -66.786 27.631 86.237 1.00 70.69 384 GLU A O 1
ATOM 3031 N N . LYS A 1 385 ? -66.954 25.426 85.855 1.00 74.75 385 LYS A N 1
ATOM 3032 C CA . LYS A 1 385 ? -68.274 25.285 86.485 1.00 74.75 385 LYS A CA 1
ATOM 3033 C C . LYS A 1 385 ? -68.210 25.474 88.007 1.00 74.75 385 LYS A C 1
ATOM 3035 O O . LYS A 1 385 ? -68.989 26.253 88.554 1.00 74.75 385 LYS A O 1
ATOM 3040 N N . GLU A 1 386 ? -67.241 24.845 88.675 1.00 68.62 386 GLU A N 1
ATOM 3041 C CA . GLU A 1 386 ? -67.025 24.973 90.130 1.00 68.62 386 GLU A CA 1
ATOM 3042 C C . GLU A 1 386 ? -66.611 26.408 90.542 1.00 68.62 386 GLU A C 1
ATOM 3044 O O . GLU A 1 386 ? -66.955 26.884 91.632 1.00 68.62 386 GLU A O 1
ATOM 3049 N N . ALA A 1 387 ? -65.939 27.148 89.650 1.00 68.62 387 ALA A N 1
ATOM 3050 C CA . ALA A 1 387 ? -65.587 28.554 89.869 1.00 68.62 387 ALA A CA 1
ATOM 3051 C C . ALA A 1 387 ? -66.815 29.479 89.935 1.00 68.62 387 ALA A C 1
ATOM 3053 O O . ALA A 1 387 ? -66.854 30.409 90.746 1.00 68.62 387 ALA A O 1
ATOM 3054 N N . LYS A 1 388 ? -67.836 29.222 89.106 1.00 72.50 388 LYS A N 1
ATOM 3055 C CA . LYS A 1 388 ? -69.082 30.009 89.083 1.00 72.50 388 LYS A CA 1
ATOM 3056 C C . LYS A 1 388 ? -69.916 29.795 90.349 1.00 72.50 388 LYS A C 1
ATOM 3058 O O . LYS A 1 388 ? -70.465 30.758 90.879 1.00 72.50 388 LYS A O 1
ATOM 3063 N N . GLU A 1 389 ? -69.961 28.570 90.868 1.00 69.25 389 GLU A N 1
ATOM 3064 C CA . GLU A 1 389 ? -70.714 28.222 92.083 1.00 69.25 389 GLU A CA 1
ATOM 3065 C C . GLU A 1 389 ? -70.102 28.844 93.353 1.00 69.25 389 GLU A C 1
ATOM 3067 O O . GLU A 1 389 ? -70.821 29.384 94.194 1.00 69.25 389 GLU A O 1
ATOM 3072 N N . THR A 1 390 ? -68.770 28.867 93.462 1.00 62.72 390 THR A N 1
ATOM 3073 C CA . THR A 1 390 ? -68.055 29.441 94.621 1.00 62.72 390 THR A CA 1
ATOM 3074 C C . THR A 1 390 ? -68.257 30.959 94.749 1.00 62.72 390 THR A C 1
ATOM 3076 O O . THR A 1 390 ? -68.307 31.491 95.858 1.00 62.72 390 THR A O 1
ATOM 3079 N N . LYS A 1 391 ? -68.437 31.667 93.624 1.00 67.31 391 LYS A N 1
ATOM 3080 C CA . LYS A 1 391 ? -68.669 33.121 93.601 1.00 67.31 391 LYS A CA 1
ATOM 3081 C C . LYS A 1 391 ? -70.044 33.508 94.165 1.00 67.31 391 LYS A C 1
ATOM 3083 O O . LYS A 1 391 ? -70.142 34.478 94.904 1.00 67.31 391 LYS A O 1
ATOM 3088 N N . ALA A 1 392 ? -71.081 32.715 93.894 1.00 70.31 392 ALA A N 1
ATOM 3089 C CA . ALA A 1 392 ? -72.441 32.983 94.371 1.00 70.31 392 ALA A CA 1
ATOM 3090 C C . ALA A 1 392 ? -72.588 32.863 95.904 1.00 70.31 392 ALA A C 1
ATOM 3092 O O . ALA A 1 392 ? -73.387 33.574 96.509 1.00 70.31 392 ALA A O 1
ATOM 3093 N N . ILE A 1 393 ? -71.797 31.991 96.542 1.00 64.44 393 ILE A N 1
ATOM 3094 C CA . ILE A 1 393 ? -71.795 31.790 98.003 1.00 64.44 393 ILE A CA 1
ATOM 3095 C C . ILE A 1 393 ? -71.152 32.986 98.735 1.00 64.44 393 ILE A C 1
ATOM 3097 O O . ILE A 1 393 ? -71.507 33.272 99.878 1.00 64.44 393 ILE A O 1
ATOM 3101 N N . ALA A 1 394 ? -70.242 33.716 98.079 1.00 62.44 394 ALA A N 1
ATOM 3102 C CA . ALA A 1 394 ? -69.567 34.882 98.654 1.00 62.44 394 ALA A CA 1
ATOM 3103 C C . ALA A 1 394 ? -70.511 36.081 98.828 1.00 62.44 394 ALA A C 1
ATOM 3105 O O . ALA A 1 394 ? -70.508 36.747 99.865 1.00 62.44 394 ALA A O 1
ATOM 3106 N N . ASP A 1 395 ? -71.355 36.322 97.827 1.00 66.25 395 ASP A N 1
ATOM 3107 C CA . ASP A 1 395 ? -72.225 37.497 97.778 1.00 66.25 395 ASP A CA 1
ATOM 3108 C C . ASP A 1 395 ? -73.372 37.419 98.809 1.00 66.25 395 ASP A C 1
ATOM 3110 O O . ASP A 1 395 ? -73.832 38.441 99.320 1.00 66.25 395 ASP A O 1
ATOM 3114 N N . ASP A 1 396 ? -73.802 36.208 99.182 1.00 65.12 396 ASP A N 1
ATOM 3115 C CA . ASP A 1 396 ? -74.922 35.991 100.107 1.00 65.12 396 ASP A CA 1
ATOM 3116 C C . ASP A 1 396 ? -74.548 36.177 101.593 1.00 65.12 396 ASP A C 1
ATOM 3118 O O . ASP A 1 396 ? -75.373 36.622 102.389 1.00 65.12 396 ASP A O 1
ATOM 3122 N N . ALA A 1 397 ? -73.299 35.890 101.983 1.00 60.34 397 ALA A N 1
ATOM 3123 C CA . ALA A 1 397 ? -72.836 36.020 103.372 1.00 60.34 397 ALA A CA 1
ATOM 3124 C C . ALA A 1 397 ? -72.651 37.486 103.817 1.00 60.34 397 ALA A C 1
ATOM 3126 O O . ALA A 1 397 ? -72.795 37.806 104.996 1.00 60.34 397 ALA A O 1
ATOM 3127 N N . THR A 1 398 ? -72.347 38.382 102.877 1.00 60.66 398 THR A N 1
ATOM 3128 C CA . THR A 1 398 ? -71.998 39.785 103.160 1.00 60.66 398 THR A CA 1
ATOM 3129 C C . THR A 1 398 ? -73.237 40.657 103.403 1.00 60.66 398 THR A C 1
ATOM 3131 O O . THR A 1 398 ? -73.210 41.576 104.215 1.00 60.66 398 THR A O 1
ATOM 3134 N N . ARG A 1 399 ? -74.363 40.314 102.768 1.00 66.25 399 ARG A N 1
ATOM 3135 C CA . ARG A 1 399 ? -75.632 41.059 102.823 1.00 66.25 399 ARG A CA 1
ATOM 3136 C C . ARG A 1 399 ? -76.370 40.960 104.165 1.00 66.25 399 ARG A C 1
ATOM 3138 O O . ARG A 1 399 ? -77.140 41.854 104.511 1.00 66.25 399 ARG A O 1
ATOM 3145 N N . ASP A 1 400 ? -76.180 39.874 104.911 1.00 62.72 400 ASP A N 1
ATOM 3146 C CA . ASP A 1 400 ? -76.923 39.630 106.156 1.00 62.72 400 ASP A CA 1
ATOM 3147 C C . ASP A 1 400 ? -76.273 40.281 107.394 1.00 62.72 400 ASP A C 1
ATOM 3149 O O . ASP A 1 400 ? -76.975 40.593 108.355 1.00 62.72 400 ASP A O 1
ATOM 3153 N N . LEU A 1 401 ? -74.972 40.599 107.352 1.00 58.44 401 LEU A N 1
ATOM 3154 C CA . LEU A 1 401 ? -74.242 41.221 108.469 1.00 58.44 401 LEU A CA 1
ATOM 3155 C C . LEU A 1 401 ? -74.553 42.728 108.643 1.00 58.44 401 LEU A C 1
ATOM 3157 O O . LEU A 1 401 ? -74.493 43.260 109.751 1.00 58.44 401 LEU A O 1
ATOM 3161 N N . GLU A 1 402 ? -74.935 43.427 107.571 1.00 64.81 402 GLU A N 1
ATOM 3162 C CA . GLU A 1 402 ? -75.178 44.882 107.585 1.00 64.81 402 GLU A CA 1
ATOM 3163 C C . GLU A 1 402 ? -76.470 45.292 108.324 1.00 64.81 402 GLU A C 1
ATOM 3165 O O . GLU A 1 402 ? -76.622 46.447 108.726 1.00 64.81 402 GLU A O 1
ATOM 3170 N N . LYS A 1 403 ? -77.397 44.355 108.570 1.00 65.12 403 LYS A N 1
ATOM 3171 C CA . LYS A 1 403 ? -78.725 44.642 109.152 1.00 65.12 403 LYS A CA 1
ATOM 3172 C C . LYS A 1 403 ? -78.708 45.000 110.651 1.00 65.12 403 LYS A C 1
ATOM 3174 O O . LYS A 1 403 ? -79.660 45.622 111.117 1.00 65.12 403 LYS A O 1
ATOM 3179 N N . ALA A 1 404 ? -77.668 44.640 111.415 1.00 62.59 404 ALA A N 1
ATOM 3180 C CA . ALA A 1 404 ? -77.644 44.778 112.887 1.00 62.59 404 ALA A CA 1
ATOM 3181 C C . ALA A 1 404 ? -76.716 45.871 113.449 1.00 62.59 404 ALA A C 1
ATOM 3183 O O . ALA A 1 404 ? -76.823 46.227 114.624 1.00 62.59 404 ALA A O 1
ATOM 3184 N N . MET A 1 405 ? -75.822 46.424 112.628 1.00 64.50 405 MET A N 1
ATOM 3185 C CA . MET A 1 405 ? -74.857 47.458 113.033 1.00 64.50 405 MET A CA 1
ATOM 3186 C C . MET A 1 405 ? -75.497 48.765 113.567 1.00 64.50 405 MET A C 1
ATOM 3188 O O . MET A 1 405 ? -75.043 49.249 114.608 1.00 64.50 405 MET A O 1
ATOM 3192 N N . PRO A 1 406 ? -76.590 49.310 112.982 1.00 68.44 406 PRO A N 1
ATOM 3193 C CA . PRO A 1 406 ? -77.097 50.636 113.369 1.00 68.44 406 PRO A CA 1
ATOM 3194 C C . PRO A 1 406 ? -77.677 50.711 114.791 1.00 68.44 406 PRO A C 1
ATOM 3196 O O . PRO A 1 406 ? -77.591 51.741 115.461 1.00 68.44 406 PRO A O 1
ATOM 3199 N N . ALA A 1 407 ? -78.282 49.621 115.276 1.00 65.50 407 ALA A N 1
ATOM 3200 C CA . ALA A 1 407 ? -78.914 49.577 116.598 1.00 65.50 407 ALA A CA 1
ATOM 3201 C C . ALA A 1 407 ? -77.888 49.528 117.744 1.00 65.50 407 ALA A C 1
ATOM 3203 O O . ALA A 1 407 ? -78.150 50.030 118.838 1.00 65.50 407 ALA A O 1
ATOM 3204 N N . LEU A 1 408 ? -76.719 48.936 117.487 1.00 67.50 408 LEU A N 1
ATOM 3205 C CA . LEU A 1 408 ? -75.624 48.824 118.444 1.00 67.50 408 LEU A CA 1
ATOM 3206 C C . LEU A 1 408 ? -74.895 50.163 118.626 1.00 67.50 408 LEU A C 1
ATOM 3208 O O . LEU A 1 408 ? -74.657 50.584 119.760 1.00 67.50 408 LEU A O 1
ATOM 3212 N N . GLU A 1 409 ? -74.595 50.851 117.523 1.00 71.06 409 GLU A N 1
ATOM 3213 C CA . GLU A 1 409 ? -73.918 52.153 117.541 1.00 71.06 409 GLU A CA 1
ATOM 3214 C C . GLU A 1 409 ? -74.733 53.194 118.323 1.00 71.06 409 GLU A C 1
ATOM 3216 O O . GLU A 1 409 ? -74.205 53.841 119.227 1.00 71.06 409 GLU A O 1
ATOM 3221 N N . ALA A 1 410 ? -76.051 53.262 118.095 1.00 66.69 410 ALA A N 1
ATOM 3222 C CA . ALA A 1 410 ? -76.944 54.192 118.793 1.00 66.69 410 ALA A CA 1
ATOM 3223 C C . ALA A 1 410 ? -76.990 53.997 120.324 1.00 66.69 410 ALA A C 1
ATOM 3225 O O . ALA A 1 410 ? -77.276 54.939 121.068 1.00 66.69 410 ALA A O 1
ATOM 3226 N N . ALA A 1 411 ? -76.745 52.781 120.817 1.00 66.50 411 ALA A N 1
ATOM 3227 C CA . ALA A 1 411 ? -76.752 52.482 122.246 1.00 66.50 411 ALA A CA 1
ATOM 3228 C C . ALA A 1 411 ? -75.401 52.741 122.927 1.00 66.50 411 ALA A C 1
ATOM 3230 O O . ALA A 1 411 ? -75.375 53.150 124.090 1.00 66.50 411 ALA A O 1
ATOM 3231 N N . MET A 1 412 ? -74.287 52.550 122.212 1.00 69.25 412 MET A N 1
ATOM 3232 C CA . MET A 1 412 ? -72.963 52.955 122.695 1.00 69.25 412 MET A CA 1
ATOM 3233 C C . MET A 1 412 ? -72.868 54.482 122.837 1.00 69.25 412 MET A C 1
ATOM 3235 O O . MET A 1 412 ? -72.371 54.974 123.850 1.00 69.25 412 MET A O 1
ATOM 3239 N N . ASP A 1 413 ? -73.467 55.220 121.902 1.00 70.94 413 ASP A N 1
ATOM 3240 C CA . ASP A 1 413 ? -73.504 56.688 121.899 1.00 70.94 413 ASP A CA 1
ATOM 3241 C C . ASP A 1 413 ? -74.278 57.276 123.101 1.00 70.94 413 ASP A C 1
ATOM 3243 O O . ASP A 1 413 ? -73.913 58.302 123.683 1.00 70.94 413 ASP A O 1
ATOM 3247 N N . ALA A 1 414 ? -75.349 56.597 123.532 1.00 63.75 414 ALA A N 1
ATOM 3248 C CA . ALA A 1 414 ? -76.127 56.982 124.712 1.00 63.75 414 ALA A CA 1
ATOM 3249 C C . ALA A 1 414 ? -75.363 56.747 126.032 1.00 63.75 414 ALA A C 1
ATOM 3251 O O . ALA A 1 414 ? -75.515 57.522 126.979 1.00 63.75 414 ALA A O 1
ATOM 3252 N N . LEU A 1 415 ? -74.518 55.712 126.094 1.00 68.38 415 LEU A N 1
ATOM 3253 C CA . LEU A 1 415 ? -73.670 55.407 127.253 1.00 68.38 415 LEU A CA 1
ATOM 3254 C C . LEU A 1 415 ? -72.488 56.363 127.410 1.00 68.38 415 LEU A C 1
ATOM 3256 O O . LEU A 1 415 ? -72.001 56.551 128.526 1.00 68.38 415 LEU A O 1
ATOM 3260 N N . GLU A 1 416 ? -72.003 56.971 126.325 1.00 72.62 416 GLU A N 1
ATOM 3261 C CA . GLU A 1 416 ? -70.910 57.942 126.406 1.00 72.62 416 GLU A CA 1
ATOM 3262 C C . GLU A 1 416 ? -71.277 59.227 127.138 1.00 72.62 416 GLU A C 1
ATOM 3264 O O . GLU A 1 416 ? -70.419 59.817 127.793 1.00 72.62 416 GLU A O 1
ATOM 3269 N N . LYS A 1 417 ? -72.554 59.614 127.094 1.00 66.88 417 LYS A N 1
ATOM 3270 C CA . LYS A 1 417 ? -73.060 60.866 127.670 1.00 66.88 417 LYS A CA 1
ATOM 3271 C C . LYS A 1 417 ? -73.277 60.809 129.188 1.00 66.88 417 LYS A C 1
ATOM 3273 O O . LYS A 1 417 ? -73.621 61.825 129.784 1.00 66.88 417 LYS A O 1
ATOM 3278 N N . LEU A 1 418 ? -73.082 59.649 129.822 1.00 67.06 418 LEU A N 1
ATOM 3279 C CA . LEU A 1 418 ? -73.218 59.490 131.271 1.00 67.06 418 LEU A CA 1
ATOM 3280 C C . LEU A 1 418 ? -71.922 59.853 132.000 1.00 67.06 418 LEU A C 1
ATOM 3282 O O . LEU A 1 418 ? -70.877 59.240 131.784 1.00 67.06 418 LEU A O 1
ATOM 3286 N N . ASP A 1 419 ? -72.010 60.809 132.925 1.00 66.06 419 ASP A N 1
ATOM 3287 C CA . ASP A 1 419 ? -70.896 61.231 133.768 1.00 66.06 419 ASP A CA 1
ATOM 3288 C C . ASP A 1 419 ? -70.959 60.619 135.181 1.00 66.06 419 ASP A C 1
ATOM 3290 O O . ASP A 1 419 ? -71.963 60.059 135.636 1.00 66.06 419 ASP A O 1
ATOM 3294 N N . LYS A 1 420 ? -69.845 60.719 135.917 1.00 64.94 420 LYS A N 1
ATOM 3295 C CA . LYS A 1 420 ? -69.706 60.120 137.255 1.00 64.94 420 LYS A CA 1
ATOM 3296 C C . LYS A 1 420 ? -70.727 60.679 138.262 1.00 64.94 420 LYS A C 1
ATOM 3298 O O . LYS A 1 420 ? -71.077 59.983 139.215 1.00 64.94 420 LYS A O 1
ATOM 3303 N N . LYS A 1 421 ? -71.222 61.907 138.049 1.00 66.38 421 LYS A N 1
ATOM 3304 C CA . LYS A 1 421 ? -72.288 62.513 138.863 1.00 66.38 421 LYS A CA 1
ATOM 3305 C C . LYS A 1 421 ? -73.638 61.836 138.625 1.00 66.38 421 LYS A C 1
ATOM 3307 O O . LYS A 1 421 ? -74.299 61.497 139.602 1.00 66.38 421 LYS A O 1
ATOM 3312 N N . SER A 1 422 ? -73.994 61.558 137.373 1.00 66.19 422 SER A N 1
ATOM 3313 C CA . SER A 1 422 ? -75.260 60.901 137.013 1.00 66.19 422 SER A CA 1
ATOM 3314 C C . SER A 1 422 ? -75.385 59.491 137.613 1.00 66.19 422 SER A C 1
ATOM 3316 O O . SER A 1 422 ? -76.458 59.071 138.040 1.00 66.19 422 SER A O 1
ATOM 3318 N N . ILE A 1 423 ? -74.269 58.761 137.730 1.00 68.81 423 ILE A N 1
ATOM 3319 C CA . ILE A 1 423 ? -74.240 57.466 138.432 1.00 68.81 423 ILE A CA 1
ATOM 3320 C C . ILE A 1 423 ? -74.298 57.622 139.958 1.00 68.81 423 ILE A C 1
ATOM 3322 O O . ILE A 1 423 ? -74.933 56.810 140.638 1.00 68.81 423 ILE A O 1
ATOM 3326 N N . ALA A 1 424 ? -73.677 58.666 140.516 1.00 64.50 424 ALA A N 1
ATOM 3327 C CA . ALA A 1 424 ? -73.759 58.939 141.950 1.00 64.50 424 ALA A CA 1
ATOM 3328 C C . ALA A 1 424 ? -75.205 59.224 142.406 1.00 64.50 424 ALA A C 1
ATOM 3330 O O . ALA A 1 424 ? -75.570 58.846 143.520 1.00 64.50 424 ALA A O 1
ATOM 3331 N N . GLU A 1 425 ? -76.036 59.809 141.538 1.00 69.31 425 GLU A N 1
ATOM 3332 C CA . GLU A 1 425 ? -77.465 60.034 141.788 1.00 69.31 425 GLU A CA 1
ATOM 3333 C C . GLU A 1 425 ? -78.234 58.713 141.950 1.00 69.31 425 GLU A C 1
ATOM 3335 O O . GLU A 1 425 ? -78.925 58.509 142.948 1.00 69.31 425 GLU A O 1
ATOM 3340 N N . VAL A 1 426 ? -78.016 57.749 141.049 1.00 67.81 426 VAL A N 1
ATOM 3341 C CA . VAL A 1 426 ? -78.612 56.404 141.157 1.00 67.81 426 VAL A CA 1
ATOM 3342 C C . VAL A 1 426 ? -78.104 55.658 142.402 1.00 67.81 426 VAL A C 1
ATOM 3344 O O . VAL A 1 426 ? -78.845 54.898 143.029 1.00 67.81 426 VAL A O 1
ATOM 3347 N N . LYS A 1 427 ? -76.856 55.902 142.821 1.00 66.94 427 LYS A N 1
ATOM 3348 C CA . LYS A 1 427 ? -76.261 55.315 144.034 1.00 66.94 427 LYS A CA 1
ATOM 3349 C C . LYS A 1 427 ? -76.869 55.851 145.338 1.00 66.94 427 LYS A C 1
ATOM 3351 O O . LYS A 1 427 ? -76.933 55.102 146.320 1.00 66.94 427 LYS A O 1
ATOM 3356 N N . ALA A 1 428 ? -77.277 57.120 145.381 1.00 64.62 428 ALA A N 1
ATOM 3357 C CA . ALA A 1 428 ? -77.732 57.784 146.605 1.00 64.62 428 ALA A CA 1
ATOM 3358 C C . ALA A 1 428 ? -79.057 57.221 147.154 1.00 64.62 428 ALA A C 1
ATOM 3360 O O . ALA A 1 428 ? -79.360 57.402 148.334 1.00 64.62 428 ALA A O 1
ATOM 3361 N N . TYR A 1 429 ? -79.824 56.479 146.349 1.00 68.44 429 TYR A N 1
ATOM 3362 C CA . TYR A 1 429 ? -81.070 55.878 146.811 1.00 68.44 429 TYR A CA 1
ATOM 3363 C C . TYR A 1 429 ? -80.833 54.822 147.909 1.00 68.44 429 TYR A C 1
ATOM 3365 O O . TYR A 1 429 ? -80.179 53.786 147.718 1.00 68.44 429 TYR A O 1
ATOM 3373 N N . ALA A 1 430 ? -81.411 55.076 149.087 1.00 61.19 430 ALA A N 1
ATOM 3374 C CA . ALA A 1 430 ? -81.501 54.098 150.171 1.00 61.19 430 ALA A CA 1
ATOM 3375 C C . ALA A 1 430 ? -82.503 52.979 149.824 1.00 61.19 430 ALA A C 1
ATOM 3377 O O . ALA A 1 430 ? -82.222 51.808 150.073 1.00 61.19 430 ALA A O 1
ATOM 3378 N N . LYS A 1 431 ? -83.616 53.334 149.163 1.00 69.06 431 LYS A N 1
ATOM 3379 C CA . LYS A 1 431 ? -84.588 52.416 148.553 1.00 69.06 431 LYS A CA 1
ATOM 3380 C C . LYS A 1 431 ? -85.001 52.983 147.178 1.00 69.06 431 LYS A C 1
ATOM 3382 O O . LYS A 1 431 ? -85.719 53.980 147.155 1.00 69.06 431 LYS A O 1
ATOM 3387 N N . PRO A 1 432 ? -84.482 52.455 146.053 1.00 67.50 432 PRO A N 1
ATOM 3388 C CA . PRO A 1 432 ? -84.701 53.047 144.731 1.00 67.50 432 PRO A CA 1
ATOM 3389 C C . PRO A 1 432 ? -86.134 52.827 144.214 1.00 67.50 432 PRO A C 1
ATOM 3391 O O . PRO A 1 432 ? -86.773 51.846 144.605 1.00 67.50 432 PRO A O 1
ATOM 3394 N N . PRO A 1 433 ? -86.628 53.692 143.304 1.00 73.25 433 PRO A N 1
ATOM 3395 C CA . PRO A 1 433 ? -87.859 53.442 142.557 1.00 73.25 433 PRO A CA 1
ATOM 3396 C C . PRO A 1 433 ? -87.781 52.138 141.748 1.00 73.25 433 PRO A C 1
ATOM 3398 O O . PRO A 1 433 ? -86.726 51.787 141.213 1.00 73.25 433 PRO A O 1
ATOM 3401 N N . ASP A 1 434 ? -88.917 51.454 141.601 1.00 70.31 434 ASP A N 1
ATOM 3402 C CA . ASP A 1 434 ? -89.003 50.096 141.037 1.00 70.31 434 ASP A CA 1
ATOM 3403 C C . ASP A 1 434 ? -88.423 49.992 139.607 1.00 70.31 434 ASP A C 1
ATOM 3405 O O . ASP A 1 434 ? -87.734 49.032 139.257 1.00 70.31 434 ASP A O 1
ATOM 3409 N N . MET A 1 435 ? -88.589 51.046 138.799 1.00 72.00 435 MET A N 1
ATOM 3410 C CA . MET A 1 435 ? -88.058 51.128 137.429 1.00 72.00 435 MET A CA 1
ATOM 3411 C C . MET A 1 435 ? -86.525 51.164 137.371 1.00 72.00 435 MET A C 1
ATOM 3413 O O . MET A 1 435 ? -85.908 50.526 136.513 1.00 72.00 435 MET A O 1
ATOM 3417 N N . VAL A 1 436 ? -85.887 51.872 138.305 1.00 74.69 436 VAL A N 1
ATOM 3418 C CA . VAL A 1 436 ? -84.421 51.940 138.397 1.00 74.69 436 VAL A CA 1
ATOM 3419 C C . VAL A 1 436 ? -83.870 50.601 138.890 1.00 74.69 436 VAL A C 1
ATOM 3421 O O . VAL A 1 436 ? -82.867 50.113 138.368 1.00 74.69 436 VAL A O 1
ATOM 3424 N N . MET A 1 437 ? -84.571 49.950 139.825 1.00 73.00 437 MET A N 1
ATOM 3425 C CA . MET A 1 437 ? -84.210 48.616 140.305 1.00 73.00 437 MET A CA 1
ATOM 3426 C C . MET A 1 437 ? -84.278 47.565 139.188 1.00 73.00 437 MET A C 1
ATOM 3428 O O . MET A 1 437 ? -83.302 46.843 138.987 1.00 73.00 437 MET A O 1
ATOM 3432 N N . LYS A 1 438 ? -85.368 47.521 138.405 1.00 74.88 438 LYS A N 1
ATOM 3433 C CA . LYS A 1 438 ? -85.490 46.621 137.241 1.00 74.88 438 LYS A CA 1
ATOM 3434 C C . LYS A 1 438 ? -84.378 46.848 136.217 1.00 74.88 438 LYS A C 1
ATOM 3436 O O . LYS A 1 438 ? -83.790 45.882 135.739 1.00 74.88 438 LYS A O 1
ATOM 3441 N N . THR A 1 439 ? -84.048 48.108 135.930 1.00 77.12 439 THR A N 1
ATOM 3442 C CA . THR A 1 439 ? -82.982 48.455 134.978 1.00 77.12 439 THR A CA 1
ATOM 3443 C C . THR A 1 439 ? -81.634 47.928 135.427 1.00 77.12 439 THR A C 1
ATOM 3445 O O . THR A 1 439 ? -80.938 47.265 134.662 1.00 77.12 439 THR A O 1
ATOM 3448 N N . MET A 1 440 ? -81.282 48.163 136.686 1.00 74.25 440 MET A N 1
ATOM 3449 C CA . MET A 1 440 ? -80.009 47.693 137.210 1.00 74.25 440 MET A CA 1
ATOM 3450 C C . MET A 1 440 ? -79.959 46.167 137.294 1.00 74.25 440 MET A C 1
ATOM 3452 O O . MET A 1 440 ? -78.938 45.583 136.949 1.00 74.25 440 MET A O 1
ATOM 3456 N N . CYS A 1 441 ? -81.059 45.500 137.645 1.00 72.94 441 CYS A N 1
ATOM 3457 C CA . CYS A 1 441 ? -81.144 44.041 137.568 1.00 72.94 441 CYS A CA 1
ATOM 3458 C C . CYS A 1 441 ? -80.966 43.519 136.133 1.00 72.94 441 CYS A C 1
ATOM 3460 O O . CYS A 1 441 ? -80.286 42.510 135.937 1.00 72.94 441 CYS A O 1
ATOM 3462 N N . ALA A 1 442 ? -81.517 44.204 135.127 1.00 73.44 442 ALA A N 1
ATOM 3463 C CA . ALA A 1 442 ? -81.342 43.846 133.722 1.00 73.44 442 ALA A CA 1
ATOM 3464 C C . ALA A 1 442 ? -79.882 44.022 133.268 1.00 73.44 442 ALA A C 1
ATOM 3466 O O . ALA A 1 442 ? -79.323 43.106 132.671 1.00 73.44 442 ALA A O 1
ATOM 3467 N N . VAL A 1 443 ? -79.223 45.126 133.639 1.00 78.12 443 VAL A N 1
ATOM 3468 C CA . VAL A 1 443 ? -77.790 45.352 133.364 1.00 78.12 443 VAL A CA 1
ATOM 3469 C C . VAL A 1 443 ? -76.920 44.284 134.032 1.00 78.12 443 VAL A C 1
ATOM 3471 O O . VAL A 1 443 ? -76.059 43.700 133.380 1.00 78.12 443 VAL A O 1
ATOM 3474 N N . MET A 1 444 ? -77.183 43.955 135.302 1.00 77.31 444 MET A N 1
ATOM 3475 C CA . MET A 1 444 ? -76.470 42.873 135.993 1.00 77.31 444 MET A CA 1
ATOM 3476 C C . MET A 1 444 ? -76.702 41.522 135.316 1.00 77.31 444 MET A C 1
ATOM 3478 O O . MET A 1 444 ? -75.783 40.712 135.250 1.00 77.31 444 MET A O 1
ATOM 3482 N N . THR A 1 445 ? -77.898 41.297 134.766 1.00 75.50 445 THR A N 1
ATOM 3483 C CA . THR A 1 445 ? -78.212 40.078 134.012 1.00 75.50 445 THR A CA 1
ATOM 3484 C C . THR A 1 445 ? -77.394 39.997 132.724 1.00 75.50 445 THR A C 1
ATOM 3486 O O . THR A 1 445 ? -76.861 38.927 132.453 1.00 75.50 445 THR A O 1
ATOM 3489 N N . VAL A 1 446 ? -77.228 41.096 131.969 1.00 75.25 446 VAL A N 1
ATOM 3490 C CA . VAL A 1 446 ? -76.337 41.126 130.786 1.00 75.25 446 VAL A CA 1
ATOM 3491 C C . VAL A 1 446 ? -74.892 40.822 131.177 1.00 75.25 446 VAL A C 1
ATOM 3493 O O . VAL A 1 446 ? -74.211 40.077 130.484 1.00 75.25 446 VAL A O 1
ATOM 3496 N N . MET A 1 447 ? -74.445 41.322 132.329 1.00 71.94 447 MET A N 1
ATOM 3497 C CA . MET A 1 447 ? -73.110 41.047 132.871 1.00 71.94 447 MET A CA 1
ATOM 3498 C C . MET A 1 447 ? -72.976 39.662 133.540 1.00 71.94 447 MET A C 1
ATOM 3500 O O . MET A 1 447 ? -71.964 39.399 134.186 1.00 71.94 447 MET A O 1
ATOM 3504 N N . GLU A 1 448 ? -73.988 38.793 133.427 1.00 72.38 448 GLU A N 1
ATOM 3505 C CA . GLU A 1 448 ? -74.064 37.459 134.048 1.00 72.38 448 GLU A CA 1
ATOM 3506 C C . GLU A 1 448 ? -73.926 37.452 135.591 1.00 72.38 448 GLU A C 1
ATOM 3508 O O . GLU A 1 448 ? -73.525 36.452 136.187 1.00 72.38 448 GLU A O 1
ATOM 3513 N N . LYS A 1 449 ? -74.299 38.548 136.266 1.00 74.38 449 LYS A N 1
ATOM 3514 C CA . LYS A 1 449 ? -74.283 38.697 137.735 1.00 74.38 449 LYS A CA 1
ATOM 3515 C C . LYS A 1 449 ? -75.672 38.521 138.361 1.00 74.38 449 LYS A C 1
ATOM 3517 O O . LYS A 1 449 ? -76.699 38.529 137.681 1.00 74.38 449 LYS A O 1
ATOM 3522 N N . THR A 1 450 ? -75.720 38.343 139.685 1.00 70.31 450 THR A N 1
ATOM 3523 C CA . THR A 1 450 ? -76.976 38.130 140.423 1.00 70.31 450 THR A CA 1
ATOM 3524 C C . THR A 1 450 ? -77.869 39.383 140.377 1.00 70.31 450 THR A C 1
ATOM 3526 O O . THR A 1 450 ? -77.441 40.461 140.798 1.00 70.31 450 THR A O 1
ATOM 3529 N N . PRO A 1 451 ? -79.123 39.279 139.891 1.00 71.00 451 PRO A N 1
ATOM 3530 C CA . PRO A 1 451 ? -80.006 40.426 139.679 1.00 71.00 451 PRO A CA 1
ATOM 3531 C C . PRO A 1 451 ? -80.660 40.860 140.997 1.00 71.00 451 PRO A C 1
ATOM 3533 O O . PRO A 1 451 ? -81.837 40.611 141.248 1.00 71.00 451 PRO A O 1
ATOM 3536 N N . SER A 1 452 ? -79.878 41.484 141.874 1.00 73.38 452 SER A N 1
ATOM 3537 C CA . SER A 1 452 ? -80.361 42.083 143.119 1.00 73.38 452 SER A CA 1
ATOM 3538 C C . SER A 1 452 ? -79.825 43.502 143.269 1.00 73.38 452 SER A C 1
ATOM 3540 O O . SER A 1 452 ? -78.713 43.804 142.833 1.00 73.38 452 SER A O 1
ATOM 3542 N N . TRP A 1 453 ? -80.587 44.381 143.927 1.00 73.12 453 TRP A N 1
ATOM 3543 C CA . TRP A 1 453 ? -80.131 45.750 144.181 1.00 73.12 453 TRP A CA 1
ATOM 3544 C C . TRP A 1 453 ? -78.864 45.796 145.045 1.00 73.12 453 TRP A C 1
ATOM 3546 O O . TRP A 1 453 ? -78.010 46.649 144.825 1.00 73.12 453 TRP A O 1
ATOM 3556 N N . ALA A 1 454 ? -78.705 44.860 145.988 1.00 73.94 454 ALA A N 1
ATOM 3557 C CA . ALA A 1 454 ? -77.496 44.759 146.805 1.00 73.94 454 ALA A CA 1
ATOM 3558 C C . ALA A 1 454 ? -76.248 44.547 145.931 1.00 73.94 454 ALA A C 1
ATOM 3560 O O . ALA A 1 454 ? -75.267 45.276 146.081 1.00 73.94 454 ALA A O 1
ATOM 3561 N N . GLN A 1 455 ? -76.329 43.629 144.959 1.00 75.19 455 GLN A N 1
ATOM 3562 C CA . GLN A 1 455 ? -75.246 43.396 144.005 1.00 75.19 455 GLN A CA 1
ATOM 3563 C C . GLN A 1 455 ? -75.054 44.592 143.067 1.00 75.19 455 GLN A C 1
ATOM 3565 O O . GLN A 1 455 ? -73.932 45.050 142.872 1.00 75.19 455 GLN A O 1
ATOM 3570 N N . ALA A 1 456 ? -76.140 45.159 142.536 1.00 75.31 456 ALA A N 1
ATOM 3571 C CA . ALA A 1 456 ? -76.054 46.327 141.665 1.00 75.31 456 ALA A CA 1
ATOM 3572 C C . ALA A 1 456 ? -75.411 47.535 142.364 1.00 75.31 456 ALA A C 1
ATOM 3574 O O . ALA A 1 456 ? -74.636 48.257 141.747 1.00 75.31 456 ALA A O 1
ATOM 3575 N N . LYS A 1 457 ? -75.674 47.736 143.659 1.00 71.31 457 LYS A N 1
ATOM 3576 C CA . LYS A 1 457 ? -75.069 48.807 144.460 1.00 71.31 457 LYS A CA 1
ATOM 3577 C C . LYS A 1 457 ? -73.581 48.567 144.722 1.00 71.31 457 LYS A C 1
ATOM 3579 O O . LYS A 1 457 ? -72.820 49.530 144.774 1.00 71.31 457 LYS A O 1
ATOM 3584 N N . GLN A 1 458 ? -73.159 47.307 144.855 1.00 77.38 458 GLN A N 1
ATOM 3585 C CA . GLN A 1 458 ? -71.742 46.946 144.932 1.00 77.38 458 GLN A CA 1
ATOM 3586 C C . GLN A 1 458 ? -71.016 47.277 143.621 1.00 77.38 458 GLN A C 1
ATOM 3588 O O . GLN A 1 458 ? -69.943 47.869 143.655 1.00 77.38 458 GLN A O 1
ATOM 3593 N N . GLU A 1 459 ? -71.627 46.978 142.476 1.00 74.25 459 GLU A N 1
ATOM 3594 C CA . GLU A 1 459 ? -71.047 47.280 141.162 1.00 74.25 459 GLU A CA 1
ATOM 3595 C C . GLU A 1 459 ? -71.079 48.780 140.839 1.00 74.25 459 GLU A C 1
ATOM 3597 O O . GLU A 1 459 ? -70.103 49.310 140.328 1.00 74.25 459 GLU A O 1
ATOM 3602 N N . LEU A 1 460 ? -72.133 49.510 141.223 1.00 73.00 460 LEU A N 1
ATOM 3603 C CA . LEU A 1 460 ? -72.180 50.977 141.105 1.00 73.00 460 LEU A CA 1
ATOM 3604 C C . LEU A 1 460 ? -71.164 51.688 142.026 1.00 73.00 460 LEU A C 1
ATOM 3606 O O . LEU A 1 460 ? -70.877 52.868 141.822 1.00 73.00 460 LEU A O 1
ATOM 3610 N N . ASN A 1 461 ? -70.628 51.006 143.048 1.00 70.06 461 ASN A N 1
ATOM 3611 C CA . ASN A 1 461 ? -69.509 51.507 143.852 1.00 70.06 461 ASN A CA 1
ATOM 3612 C C . ASN A 1 461 ? -68.149 51.329 143.155 1.00 70.06 461 ASN A C 1
ATOM 3614 O O . ASN A 1 461 ? -67.202 52.021 143.535 1.00 70.06 461 ASN A O 1
ATOM 3618 N N . ASP A 1 462 ? -68.042 50.440 142.163 1.00 74.44 462 ASP A N 1
ATOM 3619 C CA . ASP A 1 462 ? -66.806 50.195 141.423 1.00 74.44 462 ASP A CA 1
ATOM 3620 C C . ASP A 1 462 ? -66.577 51.297 140.376 1.00 74.44 462 ASP A C 1
ATOM 3622 O O . ASP A 1 462 ? -67.419 51.587 139.523 1.00 74.44 462 ASP A O 1
ATOM 3626 N N . VAL A 1 463 ? -65.394 51.913 140.423 1.00 71.50 463 VAL A N 1
ATOM 3627 C CA . VAL A 1 463 ? -64.987 52.976 139.494 1.00 71.50 463 VAL A CA 1
ATOM 3628 C C . VAL A 1 463 ? -64.912 52.455 138.046 1.00 71.50 463 VAL A C 1
ATOM 3630 O O . VAL A 1 463 ? -65.050 53.247 137.115 1.00 71.50 463 VAL A O 1
ATOM 3633 N N . GLN A 1 464 ? -64.746 51.140 137.843 1.00 72.12 464 GLN A N 1
ATOM 3634 C CA . GLN A 1 464 ? -64.626 50.489 136.528 1.00 72.12 464 GLN A CA 1
ATOM 3635 C C . GLN A 1 464 ? -65.956 50.038 135.900 1.00 72.12 464 GLN A C 1
ATOM 3637 O O . GLN A 1 464 ? -65.960 49.456 134.813 1.00 72.12 464 GLN A O 1
ATOM 3642 N N . PHE A 1 465 ? -67.095 50.314 136.535 1.00 76.38 465 PHE A N 1
ATOM 3643 C CA . PHE A 1 465 ? -68.398 49.862 136.047 1.00 76.38 465 PHE A CA 1
ATOM 3644 C C . PHE A 1 465 ? -68.754 50.396 134.644 1.00 76.38 465 PHE A C 1
ATOM 3646 O O . PHE A 1 465 ? -69.057 49.614 133.744 1.00 76.38 465 PHE A O 1
ATOM 3653 N N . LEU A 1 466 ? -68.652 51.713 134.420 1.00 71.00 466 LEU A N 1
ATOM 3654 C CA . LEU A 1 466 ? -68.952 52.339 133.119 1.00 71.00 466 LEU A CA 1
ATOM 3655 C C . LEU A 1 466 ? -68.041 51.847 131.974 1.00 71.00 466 LEU A C 1
ATOM 3657 O O . LEU A 1 466 ? -68.576 51.454 130.936 1.00 71.00 466 LEU A O 1
ATOM 3661 N N . PRO A 1 467 ? -66.698 51.817 132.128 1.00 74.94 467 PRO A N 1
ATOM 3662 C CA . PRO A 1 467 ? -65.802 51.264 131.109 1.00 74.94 467 PRO A CA 1
ATOM 3663 C C . PRO A 1 467 ? -66.130 49.819 130.722 1.00 74.94 467 PRO A C 1
ATOM 3665 O O . PRO A 1 467 ? -66.084 49.471 129.543 1.00 74.94 467 PRO A O 1
ATOM 3668 N N . ARG A 1 468 ? -66.503 48.981 131.697 1.00 78.44 468 ARG A N 1
ATOM 3669 C CA . ARG A 1 468 ? -66.811 47.565 131.456 1.00 78.44 468 ARG A CA 1
ATOM 3670 C C . ARG A 1 468 ? -68.092 47.368 130.640 1.00 78.44 468 ARG A C 1
ATOM 3672 O O . ARG A 1 468 ? -68.179 46.409 129.885 1.00 78.44 468 ARG A O 1
ATOM 3679 N N . ILE A 1 469 ? -69.059 48.275 130.765 1.00 73.06 469 ILE A N 1
ATOM 3680 C CA . ILE A 1 469 ? -70.281 48.258 129.948 1.00 73.06 469 ILE A CA 1
ATOM 3681 C C . ILE A 1 469 ? -70.000 48.748 128.522 1.00 73.06 469 ILE A C 1
ATOM 3683 O O . ILE A 1 469 ? -70.508 48.166 127.565 1.00 73.06 469 ILE A O 1
ATOM 3687 N N . LYS A 1 470 ? -69.164 49.783 128.360 1.00 72.88 470 LYS A N 1
ATOM 3688 C CA . LYS A 1 470 ? -68.794 50.303 127.033 1.00 72.88 470 LYS A CA 1
ATOM 3689 C C . LYS A 1 470 ? -68.009 49.284 126.197 1.00 72.88 470 LYS A C 1
ATOM 3691 O O . LYS A 1 470 ? -68.303 49.123 125.022 1.00 72.88 470 LYS A O 1
ATOM 3696 N N . ASN A 1 471 ? -67.065 48.565 126.805 1.00 71.44 471 ASN A N 1
ATOM 3697 C CA . ASN A 1 471 ? -66.198 47.600 126.112 1.00 71.44 471 ASN A CA 1
ATOM 3698 C C . ASN A 1 471 ? -66.670 46.145 126.265 1.00 71.44 471 ASN A C 1
ATOM 3700 O O . ASN A 1 471 ? -65.854 45.230 126.361 1.00 71.44 471 ASN A O 1
ATOM 3704 N N . PHE A 1 472 ? -67.980 45.924 126.359 1.00 74.38 472 PHE A N 1
ATOM 3705 C CA . PHE A 1 472 ? -68.522 44.582 126.532 1.00 74.38 472 PHE A CA 1
ATOM 3706 C C . PHE A 1 472 ? -68.385 43.757 125.243 1.00 74.38 472 PHE A C 1
ATOM 3708 O O . PHE A 1 472 ? -68.686 44.250 124.155 1.00 74.38 472 PHE A O 1
ATOM 3715 N N . ASP A 1 473 ? -67.936 42.506 125.376 1.00 69.62 473 ASP A N 1
ATOM 3716 C CA . ASP A 1 473 ? -67.763 41.578 124.256 1.00 69.62 473 ASP A CA 1
ATOM 3717 C C . ASP A 1 473 ? -69.130 41.164 123.688 1.00 69.62 473 ASP A C 1
ATOM 3719 O O . ASP A 1 473 ? -69.835 40.307 124.225 1.00 69.62 473 ASP A O 1
ATOM 3723 N N . LYS A 1 474 ? -69.517 41.849 122.613 1.00 63.72 474 LYS A N 1
ATOM 3724 C CA . LYS A 1 474 ? -70.813 41.725 121.939 1.00 63.72 474 LYS A CA 1
ATOM 3725 C C . LYS A 1 474 ? -70.937 40.476 121.064 1.00 63.72 474 LYS A C 1
ATOM 3727 O O . LYS A 1 474 ? -72.061 40.087 120.757 1.00 63.72 474 LYS A O 1
ATOM 3732 N N . ASP A 1 475 ? -69.819 39.852 120.686 1.00 66.69 475 ASP A N 1
ATOM 3733 C CA . ASP A 1 475 ? -69.803 38.687 119.792 1.00 66.69 475 ASP A CA 1
ATOM 3734 C C . ASP A 1 475 ? -69.995 37.365 120.568 1.00 66.69 475 ASP A C 1
ATOM 3736 O O . ASP A 1 475 ? -70.322 36.342 119.971 1.00 66.69 475 ASP A O 1
ATOM 3740 N N . ASN A 1 476 ? -69.853 37.373 121.904 1.00 69.88 476 ASN A N 1
ATOM 3741 C CA . ASN A 1 476 ? -69.831 36.160 122.736 1.00 69.88 476 ASN A CA 1
ATOM 3742 C C . ASN A 1 476 ? -70.870 36.151 123.884 1.00 69.88 476 ASN A C 1
ATOM 3744 O O . ASN A 1 476 ? -70.581 35.769 125.023 1.00 69.88 476 ASN A O 1
ATOM 3748 N N . ILE A 1 477 ? -72.108 36.579 123.603 1.00 67.81 477 ILE A N 1
ATOM 3749 C CA . ILE A 1 477 ? -73.227 36.563 124.566 1.00 67.81 477 ILE A CA 1
ATOM 3750 C C . ILE A 1 477 ? -73.892 35.176 124.595 1.00 67.81 477 ILE A C 1
ATOM 3752 O O . ILE A 1 477 ? -74.430 34.709 123.594 1.00 67.81 477 ILE A O 1
ATOM 3756 N N . LYS A 1 478 ? -73.921 34.513 125.763 1.00 73.69 478 LYS A N 1
ATOM 3757 C CA . LYS A 1 478 ? -74.511 33.166 125.915 1.00 73.69 478 LYS A CA 1
ATOM 3758 C C . LYS A 1 478 ? -76.044 33.174 125.800 1.00 73.69 478 LYS A C 1
ATOM 3760 O O . LYS A 1 478 ? -76.721 34.018 126.392 1.00 73.69 478 LYS A O 1
ATOM 3765 N N . ASP A 1 479 ? -76.616 32.138 125.178 1.00 67.38 479 ASP A N 1
ATOM 3766 C CA . ASP A 1 479 ? -78.078 31.967 125.003 1.00 67.38 479 ASP A CA 1
ATOM 3767 C C . ASP A 1 479 ? -78.876 32.030 126.305 1.00 67.38 479 ASP A C 1
ATOM 3769 O O . ASP A 1 479 ? -79.994 32.551 126.365 1.00 67.38 479 ASP A O 1
ATOM 3773 N N . THR A 1 480 ? -78.303 31.485 127.377 1.00 70.25 480 THR A N 1
ATOM 3774 C CA . THR A 1 480 ? -78.919 31.494 128.705 1.00 70.25 480 THR A CA 1
ATOM 3775 C C . THR A 1 480 ? -79.128 32.908 129.233 1.00 70.25 480 THR A C 1
ATOM 3777 O O . THR A 1 480 ? -80.064 33.148 129.996 1.00 70.25 480 THR A O 1
ATOM 3780 N N . THR A 1 481 ? -78.261 33.834 128.837 1.00 69.12 481 THR A N 1
ATOM 3781 C CA . THR A 1 481 ? -78.241 35.231 129.271 1.00 69.12 481 THR A CA 1
ATOM 3782 C C . THR A 1 481 ? -79.226 36.045 128.429 1.00 69.12 481 THR A C 1
ATOM 3784 O O . THR A 1 481 ? -80.050 36.774 128.984 1.00 69.12 481 THR A O 1
ATOM 3787 N N . LEU A 1 482 ? -79.277 35.780 127.120 1.00 68.19 482 LEU A N 1
ATOM 3788 C CA . LEU A 1 482 ? -80.231 36.354 126.161 1.00 68.19 482 LEU A CA 1
ATOM 3789 C C . LEU A 1 482 ? -81.698 36.075 126.555 1.00 68.19 482 LEU A C 1
ATOM 3791 O O . LEU A 1 482 ? -82.504 37.001 126.673 1.00 68.19 482 LEU A O 1
ATOM 3795 N N . ARG A 1 483 ? -82.028 34.823 126.911 1.00 71.25 483 ARG A N 1
ATOM 3796 C CA . ARG A 1 483 ? -83.374 34.441 127.402 1.00 71.25 483 ARG A CA 1
ATOM 3797 C C . ARG A 1 483 ? -83.760 35.112 128.724 1.00 71.25 483 ARG A C 1
ATOM 3799 O O . ARG A 1 483 ? -84.942 35.336 128.985 1.00 71.25 483 ARG A O 1
ATOM 3806 N N . LYS A 1 484 ? -82.789 35.404 129.596 1.00 70.25 484 LYS A N 1
ATOM 3807 C CA . LYS A 1 484 ? -83.046 36.093 130.874 1.00 70.25 484 LYS A CA 1
ATOM 3808 C C . LYS A 1 484 ? -83.291 37.588 130.661 1.00 70.25 484 LYS A C 1
ATOM 3810 O O . LYS A 1 484 ? -84.189 38.130 131.295 1.00 70.25 484 LYS A O 1
ATOM 3815 N N . ILE A 1 485 ? -82.558 38.228 129.748 1.00 68.44 485 ILE A N 1
ATOM 3816 C CA . ILE A 1 485 ? -82.763 39.634 129.354 1.00 68.44 485 ILE A CA 1
ATOM 3817 C C . ILE A 1 485 ? -84.115 39.822 128.656 1.00 68.44 485 ILE A C 1
ATOM 3819 O O . ILE A 1 485 ? -84.800 40.827 128.865 1.00 68.44 485 ILE A O 1
ATOM 3823 N N . GLU A 1 486 ? -84.542 38.834 127.867 1.00 70.69 486 GLU A N 1
ATOM 3824 C CA . GLU A 1 486 ? -85.829 38.856 127.172 1.00 70.69 486 GLU A CA 1
ATOM 3825 C C . GLU A 1 486 ? -87.025 39.018 128.131 1.00 70.69 486 GLU A C 1
ATOM 3827 O O . GLU A 1 486 ? -88.006 39.678 127.794 1.00 70.69 486 GLU A O 1
ATOM 3832 N N . LYS A 1 487 ? -86.927 38.494 129.363 1.00 70.19 487 LYS A N 1
ATOM 3833 C CA . LYS A 1 487 ? -87.966 38.664 130.394 1.00 70.19 487 LYS A CA 1
ATOM 3834 C C . LYS A 1 487 ? -88.141 40.117 130.846 1.00 70.19 487 LYS A C 1
ATOM 3836 O O . LYS A 1 487 ? -89.242 40.482 131.235 1.00 70.19 487 LYS A O 1
ATOM 3841 N N . TYR A 1 488 ? -87.083 40.926 130.795 1.00 64.25 488 TYR A N 1
ATOM 3842 C CA . TYR A 1 488 ? -87.134 42.347 131.154 1.00 64.25 488 TYR A CA 1
ATOM 3843 C C . TYR A 1 488 ? -87.549 43.217 129.964 1.00 64.25 488 TYR A C 1
ATOM 3845 O O . TYR A 1 488 ? -88.368 44.112 130.111 1.00 64.25 488 TYR A O 1
ATOM 3853 N N . THR A 1 489 ? -87.031 42.921 128.771 1.00 66.06 489 THR A N 1
ATOM 3854 C CA . THR A 1 489 ? -87.276 43.709 127.547 1.00 66.06 489 THR A CA 1
ATOM 3855 C C . THR A 1 489 ? -88.660 43.490 126.915 1.00 66.06 489 THR A C 1
ATOM 3857 O O . THR A 1 489 ? -89.052 44.267 126.048 1.00 66.06 489 THR A O 1
ATOM 3860 N N . LYS A 1 490 ? -89.416 42.465 127.346 1.00 70.06 490 LYS A N 1
ATOM 3861 C CA . LYS A 1 490 ? -90.832 42.250 126.976 1.00 70.06 490 LYS A CA 1
ATOM 3862 C C . LYS A 1 490 ? -91.834 43.048 127.824 1.00 70.06 490 LYS A C 1
ATOM 3864 O O . LYS A 1 490 ? -92.996 43.124 127.437 1.00 70.06 490 LYS A O 1
ATOM 3869 N N . ASP A 1 491 ? -91.424 43.608 128.965 1.00 68.31 491 ASP A N 1
ATOM 3870 C CA . ASP A 1 491 ? -92.297 44.423 129.823 1.00 68.31 491 ASP A CA 1
ATOM 3871 C C . ASP A 1 491 ? -92.531 45.799 129.155 1.00 68.31 491 ASP A C 1
ATOM 3873 O O . ASP A 1 491 ? -91.570 46.551 128.984 1.00 68.31 491 ASP A O 1
ATOM 3877 N N . PRO A 1 492 ? -93.769 46.167 128.761 1.00 65.62 492 PRO A N 1
ATOM 3878 C CA . PRO A 1 492 ? -94.029 47.409 128.028 1.00 65.62 492 PRO A CA 1
ATOM 3879 C C . PRO A 1 492 ? -93.731 48.679 128.841 1.00 65.62 492 PRO A C 1
ATOM 3881 O O . PRO A 1 492 ? -93.534 49.744 128.254 1.00 65.62 492 PRO A O 1
ATOM 3884 N N . ALA A 1 493 ? -93.651 48.590 130.174 1.00 62.53 493 ALA A N 1
ATOM 3885 C CA . ALA A 1 493 ? -93.206 49.709 131.003 1.00 62.53 493 ALA A CA 1
ATOM 3886 C C . ALA A 1 493 ? -91.682 49.939 130.904 1.00 62.53 493 ALA A C 1
ATOM 3888 O O . ALA A 1 493 ? -91.214 51.065 131.086 1.00 62.53 493 ALA A O 1
ATOM 3889 N N . PHE A 1 494 ? -90.898 48.902 130.587 1.00 70.19 494 PHE A N 1
ATOM 3890 C CA . PHE A 1 494 ? -89.434 48.911 130.570 1.00 70.19 494 PHE A CA 1
ATOM 3891 C C . PHE A 1 494 ? -88.879 49.386 129.219 1.00 70.19 494 PHE A C 1
ATOM 3893 O O . PHE A 1 494 ? -88.305 48.623 128.449 1.00 70.19 494 PHE A O 1
ATOM 3900 N N . THR A 1 495 ? -89.067 50.673 128.924 1.00 72.75 495 THR A N 1
ATOM 3901 C CA . THR A 1 495 ? -88.531 51.314 127.714 1.00 72.75 495 THR A CA 1
ATOM 3902 C C . THR A 1 495 ? -87.490 52.380 128.061 1.00 72.75 495 THR A C 1
ATOM 3904 O O . THR A 1 495 ? -87.641 53.069 129.077 1.00 72.75 495 THR A O 1
ATOM 3907 N N . PRO A 1 496 ? -86.469 52.607 127.209 1.00 69.31 496 PRO A N 1
ATOM 3908 C CA . PRO A 1 496 ? -85.409 53.576 127.497 1.00 69.31 496 PRO A CA 1
ATOM 3909 C C . PRO A 1 496 ? -85.920 54.992 127.799 1.00 69.31 496 PRO A C 1
ATOM 3911 O O . PRO A 1 496 ? -85.424 55.650 128.711 1.00 69.31 496 PRO A O 1
ATOM 3914 N N . LYS A 1 497 ? -86.970 55.442 127.094 1.00 70.19 497 LYS A N 1
ATOM 3915 C CA . LYS A 1 497 ? -87.622 56.740 127.345 1.00 70.19 497 LYS A CA 1
ATOM 3916 C C . LYS A 1 497 ? -88.428 56.757 128.651 1.00 70.19 497 LYS A C 1
ATOM 3918 O O . LYS A 1 497 ? -88.365 57.741 129.380 1.00 70.19 497 LYS A O 1
ATOM 3923 N N . GLY A 1 498 ? -89.156 55.682 128.968 1.00 67.44 498 GLY A N 1
ATOM 3924 C CA . GLY A 1 498 ? -89.960 55.588 130.193 1.00 67.44 498 GLY A CA 1
ATOM 3925 C C . GLY A 1 498 ? -89.108 55.567 131.464 1.00 67.44 498 GLY A C 1
ATOM 3926 O O . GLY A 1 498 ? -89.413 56.268 132.426 1.00 67.44 498 GLY A O 1
ATOM 3927 N N . VAL A 1 499 ? -87.996 54.827 131.444 1.00 67.19 499 VAL A N 1
ATOM 3928 C CA . VAL A 1 499 ? -87.015 54.806 132.540 1.00 67.19 499 VAL A CA 1
ATOM 3929 C C . VAL A 1 499 ? -86.237 56.128 132.607 1.00 67.19 499 VAL A C 1
ATOM 3931 O O . VAL A 1 499 ? -86.008 56.646 133.700 1.00 67.19 499 VAL A O 1
ATOM 3934 N N . GLY A 1 500 ? -85.892 56.712 131.452 1.00 68.88 500 GLY A N 1
ATOM 3935 C CA . GLY A 1 500 ? -85.178 57.988 131.347 1.00 68.88 500 GLY A CA 1
ATOM 3936 C C . GLY A 1 500 ? -85.891 59.170 132.013 1.00 68.88 500 GLY A C 1
ATOM 3937 O O . GLY A 1 500 ? -85.221 60.037 132.567 1.00 68.88 500 GLY A O 1
ATOM 3938 N N . ASN A 1 501 ? -87.229 59.171 132.038 1.00 66.25 501 ASN A N 1
ATOM 3939 C CA . ASN A 1 501 ? -88.022 60.190 132.740 1.00 66.25 501 ASN A CA 1
ATOM 3940 C C . ASN A 1 501 ? -87.864 60.140 134.271 1.00 66.25 501 ASN A C 1
ATOM 3942 O O . ASN A 1 501 ? -88.076 61.149 134.936 1.00 66.25 501 ASN A O 1
ATOM 3946 N N . VAL A 1 502 ? -87.523 58.974 134.835 1.00 64.62 502 VAL A N 1
ATOM 3947 C CA . VAL A 1 502 ? -87.311 58.787 136.283 1.00 64.62 502 VAL A CA 1
ATOM 3948 C C . VAL A 1 502 ? -85.839 58.977 136.644 1.00 64.62 502 VAL A C 1
ATOM 3950 O O . VAL A 1 502 ? -85.522 59.558 137.676 1.00 64.62 502 VAL A O 1
ATOM 3953 N N . SER A 1 503 ? -84.933 58.481 135.802 1.00 70.44 503 SER A N 1
ATOM 3954 C CA . SER A 1 503 ? -83.499 58.738 135.903 1.00 70.44 503 SER A CA 1
ATOM 3955 C C . SER A 1 503 ? -82.855 58.581 134.532 1.00 70.44 503 SER A C 1
ATOM 3957 O O . SER A 1 503 ? -82.914 57.514 133.916 1.00 70.44 503 SER A O 1
ATOM 3959 N N . LEU A 1 504 ? -82.184 59.636 134.075 1.00 72.75 504 LEU A N 1
ATOM 3960 C CA . LEU A 1 504 ? -81.541 59.676 132.762 1.00 72.75 504 LEU A CA 1
ATOM 3961 C C . LEU A 1 504 ? -80.447 58.599 132.629 1.00 72.75 504 LEU A C 1
ATOM 3963 O O . LEU A 1 504 ? -80.336 57.941 131.594 1.00 72.75 504 LEU A O 1
ATOM 3967 N N . ALA A 1 505 ? -79.710 58.348 133.719 1.00 71.56 505 ALA A N 1
ATOM 3968 C CA . ALA A 1 505 ? -78.688 57.306 133.793 1.00 71.56 505 ALA A CA 1
ATOM 3969 C C . ALA A 1 505 ? -79.263 55.892 133.648 1.00 71.56 505 ALA A C 1
ATOM 3971 O O . ALA A 1 505 ? -78.704 55.062 132.930 1.00 71.56 505 ALA A O 1
ATOM 3972 N N . ALA A 1 506 ? -80.411 55.623 134.272 1.00 71.25 506 ALA A N 1
ATOM 3973 C CA . ALA A 1 506 ? -81.096 54.347 134.107 1.00 71.25 506 ALA A CA 1
ATOM 3974 C C . ALA A 1 506 ? -81.682 54.200 132.684 1.00 71.25 506 ALA A C 1
ATOM 3976 O O . ALA A 1 506 ? -81.613 53.122 132.100 1.00 71.25 506 ALA A O 1
ATOM 3977 N N . GLY A 1 507 ? -82.179 55.276 132.064 1.00 72.44 507 GLY A N 1
ATOM 3978 C CA . GLY A 1 507 ? -82.670 55.240 130.678 1.00 72.44 507 GLY A CA 1
ATOM 3979 C C . GLY A 1 507 ? -81.607 54.813 129.657 1.00 72.44 507 GLY A C 1
ATOM 3980 O O . GLY A 1 507 ? -81.853 53.926 128.838 1.00 72.44 507 GLY A O 1
ATOM 3981 N N . ALA A 1 508 ? -80.403 55.382 129.743 1.00 75.00 508 ALA A N 1
ATOM 3982 C CA . ALA A 1 508 ? -79.290 55.027 128.857 1.00 75.00 508 ALA A CA 1
ATOM 3983 C C . ALA A 1 508 ? -78.798 53.581 129.075 1.00 75.00 508 ALA A C 1
ATOM 3985 O O . ALA A 1 508 ? -78.548 52.852 128.114 1.00 75.00 508 ALA A O 1
ATOM 3986 N N . LEU A 1 509 ? -78.747 53.121 130.330 1.00 75.50 509 LEU A N 1
ATOM 3987 C CA . LEU A 1 509 ? -78.430 51.726 130.650 1.00 75.50 509 LEU A CA 1
ATOM 3988 C C . LEU A 1 509 ? -79.496 50.746 130.127 1.00 75.50 509 LEU A C 1
ATOM 3990 O O . LEU A 1 509 ? -79.156 49.661 129.665 1.00 75.50 509 LEU A O 1
ATOM 3994 N N . CYS A 1 510 ? -80.774 51.133 130.130 1.00 77.19 510 CYS A N 1
ATOM 3995 C CA . CYS A 1 510 ? -81.858 50.352 129.528 1.00 77.19 510 CYS A CA 1
ATOM 3996 C C . CYS A 1 510 ? -81.691 50.218 127.999 1.00 77.19 510 CYS A C 1
ATOM 3998 O O . CYS A 1 510 ? -81.834 49.118 127.463 1.00 77.19 510 CYS A O 1
ATOM 4000 N N . GLN A 1 511 ? -81.324 51.296 127.293 1.00 79.00 511 GLN A N 1
ATOM 4001 C CA . GLN A 1 511 ? -81.103 51.273 125.836 1.00 79.00 511 GLN A CA 1
ATOM 4002 C C . GLN A 1 511 ? -79.989 50.302 125.425 1.00 79.00 511 GLN A C 1
ATOM 4004 O O . GLN A 1 511 ? -80.134 49.561 124.452 1.00 79.00 511 GLN A O 1
ATOM 4009 N N . TRP A 1 512 ? -78.904 50.264 126.196 1.00 81.00 512 TRP A N 1
ATOM 4010 C CA . TRP A 1 512 ? -77.797 49.340 125.969 1.00 81.00 512 TRP A CA 1
ATOM 4011 C C . TRP A 1 512 ? -78.199 47.868 126.082 1.00 81.00 512 TRP A C 1
ATOM 4013 O O . TRP A 1 512 ? -77.849 47.065 125.218 1.00 81.00 512 TRP A O 1
ATOM 4023 N N . VAL A 1 513 ? -79.008 47.520 127.086 1.00 76.06 513 VAL A N 1
ATOM 4024 C CA . VAL A 1 513 ? -79.511 46.149 127.264 1.00 76.06 513 VAL A CA 1
ATOM 4025 C C . VAL A 1 513 ? -80.335 45.689 126.048 1.00 76.06 513 VAL A C 1
ATOM 4027 O O . VAL A 1 513 ? -80.223 44.536 125.635 1.00 76.06 513 VAL A O 1
ATOM 4030 N N . HIS A 1 514 ? -81.129 46.578 125.438 1.00 74.12 514 HIS A N 1
ATOM 4031 C CA . HIS A 1 514 ? -81.896 46.257 124.226 1.00 74.12 514 HIS A CA 1
ATOM 4032 C C . HIS A 1 514 ? -81.007 46.033 122.994 1.00 74.12 514 HIS A C 1
ATOM 4034 O O . HIS A 1 514 ? -81.237 45.085 122.243 1.00 74.12 514 HIS A O 1
ATOM 4040 N N . ALA A 1 515 ? -79.993 46.872 122.781 1.00 76.88 515 ALA A N 1
ATOM 4041 C CA . ALA A 1 515 ? -79.124 46.768 121.609 1.00 76.88 515 ALA A CA 1
ATOM 4042 C C . ALA A 1 515 ? -78.249 45.504 121.620 1.00 76.88 515 ALA A C 1
ATOM 4044 O O . ALA A 1 515 ? -78.088 44.859 120.583 1.00 76.88 515 ALA A O 1
ATOM 4045 N N . MET A 1 516 ? -77.759 45.097 122.797 1.00 76.06 516 MET A N 1
ATOM 4046 C CA . MET A 1 516 ? -76.977 43.862 122.950 1.00 76.06 516 MET A CA 1
ATOM 4047 C C . MET A 1 516 ? -77.780 42.601 122.607 1.00 76.06 516 MET A C 1
ATOM 4049 O O . MET A 1 516 ? -77.216 41.620 122.130 1.00 76.06 516 MET A O 1
ATOM 4053 N N . LYS A 1 517 ? -79.107 42.634 122.778 1.00 74.12 517 LYS A N 1
ATOM 4054 C CA . LYS A 1 517 ? -79.990 41.542 122.358 1.00 74.12 517 LYS A CA 1
ATOM 4055 C C . LYS A 1 517 ? -80.038 41.400 120.829 1.00 74.12 517 LYS A C 1
ATOM 4057 O O . LYS A 1 517 ? -79.865 40.300 120.320 1.00 74.12 517 LYS A O 1
ATOM 4062 N N . ILE A 1 518 ? -80.263 42.505 120.113 1.00 73.56 518 ILE A N 1
ATOM 4063 C CA . ILE A 1 518 ? -80.471 42.506 118.651 1.00 73.56 518 ILE A CA 1
ATOM 4064 C C . ILE A 1 518 ? -79.210 42.041 117.914 1.00 73.56 518 ILE A C 1
ATOM 4066 O O . ILE A 1 518 ? -79.289 41.241 116.985 1.00 73.56 518 ILE A O 1
ATOM 4070 N N . TYR A 1 519 ? -78.038 42.512 118.341 1.00 72.19 519 TYR A N 1
ATOM 4071 C CA . TYR A 1 519 ? -76.773 42.144 117.708 1.00 72.19 519 TYR A CA 1
ATOM 4072 C C . TYR A 1 519 ? -76.448 40.648 117.873 1.00 72.19 519 TYR A C 1
ATOM 4074 O O . TYR A 1 519 ? -76.068 39.985 116.908 1.00 72.19 519 TYR A O 1
ATOM 4082 N N . ALA A 1 520 ? -76.674 40.093 119.069 1.00 69.31 520 ALA A N 1
ATOM 4083 C CA . ALA A 1 520 ? -76.434 38.678 119.345 1.00 69.31 520 ALA A CA 1
ATOM 4084 C C . ALA A 1 520 ? -77.374 37.732 118.565 1.00 69.31 520 ALA A C 1
ATOM 4086 O O . ALA A 1 520 ? -76.979 36.611 118.247 1.00 69.31 520 ALA A O 1
ATOM 4087 N N . GLU A 1 521 ? -78.592 38.166 118.219 1.00 70.69 521 GLU A N 1
ATOM 4088 C CA . GLU A 1 521 ? -79.510 37.385 117.375 1.00 70.69 521 GLU A CA 1
ATOM 4089 C C . GLU A 1 521 ? -79.023 37.309 115.916 1.00 70.69 521 GLU A C 1
ATOM 4091 O O . GLU A 1 521 ? -79.024 36.228 115.330 1.00 70.69 521 GLU A O 1
ATOM 4096 N N . VAL A 1 522 ? -78.531 38.416 115.346 1.00 71.12 522 VAL A N 1
ATOM 4097 C CA . VAL A 1 522 ? -78.105 38.466 113.932 1.00 71.12 522 VAL A CA 1
ATOM 4098 C C . VAL A 1 522 ? -76.744 37.805 113.696 1.00 71.12 522 VAL A C 1
ATOM 4100 O O . VAL A 1 522 ? -76.557 37.132 112.683 1.00 71.12 522 VAL A O 1
ATOM 4103 N N . TYR A 1 523 ? -75.799 37.911 114.636 1.00 67.75 523 TYR A N 1
ATOM 4104 C CA . TYR A 1 523 ? -74.488 37.256 114.513 1.00 67.75 523 TYR A CA 1
ATOM 4105 C C . TYR A 1 523 ? -74.606 35.727 114.335 1.00 67.75 523 TYR A C 1
ATOM 4107 O O . TYR A 1 523 ? -73.849 35.115 113.578 1.00 67.75 523 TYR A O 1
ATOM 4115 N N . ARG A 1 524 ? -75.621 35.113 114.960 1.00 67.00 524 ARG A N 1
ATOM 4116 C CA . ARG A 1 524 ? -75.889 33.668 114.897 1.00 67.00 524 ARG A CA 1
ATOM 4117 C C . ARG A 1 524 ? -76.262 33.168 113.498 1.00 67.00 524 ARG A C 1
ATOM 4119 O O . ARG A 1 524 ? -76.041 31.999 113.190 1.00 67.00 524 ARG A O 1
ATOM 4126 N N . GLU A 1 525 ? -76.832 34.026 112.656 1.00 67.38 525 GLU A N 1
ATOM 4127 C CA . GLU A 1 525 ? -77.278 33.646 111.311 1.00 67.38 525 GLU A CA 1
ATOM 4128 C C . GLU A 1 525 ? -76.137 33.676 110.275 1.00 67.38 525 GLU A C 1
ATOM 4130 O O . GLU A 1 525 ? -76.193 32.958 109.275 1.00 67.38 525 GLU A O 1
ATOM 4135 N N . VAL A 1 526 ? -75.071 34.452 110.514 1.00 66.62 526 VAL A N 1
ATOM 4136 C CA . VAL A 1 526 ? -74.008 34.708 109.518 1.00 66.62 526 VAL A CA 1
ATOM 4137 C C . VAL A 1 526 ? -72.782 33.789 109.680 1.00 66.62 526 VAL A C 1
ATOM 4139 O O . VAL A 1 526 ? -72.094 33.483 108.702 1.00 66.62 526 VAL A O 1
ATOM 4142 N N . GLU A 1 527 ? -72.530 33.268 110.883 1.00 67.12 527 GLU A N 1
ATOM 4143 C CA . GLU A 1 527 ? -71.391 32.383 111.197 1.00 67.12 527 GLU A CA 1
ATOM 4144 C C . GLU A 1 527 ? -71.278 31.116 110.304 1.00 67.12 527 GLU A C 1
ATOM 4146 O O . GLU A 1 527 ? -70.174 30.804 109.836 1.00 67.12 527 GLU A O 1
ATOM 4151 N N . PRO A 1 528 ? -72.369 30.397 109.959 1.00 69.94 528 PRO A N 1
ATOM 4152 C CA . PRO A 1 528 ? -72.279 29.199 109.120 1.00 69.94 528 PRO A CA 1
ATOM 4153 C C . PRO A 1 528 ? -71.890 29.504 107.665 1.00 69.94 528 PRO A C 1
ATOM 4155 O O . PRO A 1 528 ? -71.156 28.731 107.043 1.00 69.94 528 PRO A O 1
ATOM 4158 N N . LYS A 1 529 ? -72.349 30.639 107.115 1.00 69.00 529 LYS A N 1
ATOM 4159 C CA . LYS A 1 529 ? -72.136 31.014 105.705 1.00 69.00 529 LYS A CA 1
ATOM 4160 C C . LYS A 1 529 ? -70.673 31.369 105.420 1.00 69.00 529 LYS A C 1
ATOM 4162 O O . LYS A 1 529 ? -70.130 31.002 104.380 1.00 69.00 529 LYS A O 1
ATOM 4167 N N . ARG A 1 530 ? -69.996 32.006 106.379 1.00 66.81 530 ARG A N 1
ATOM 4168 C CA . ARG A 1 530 ? -68.591 32.421 106.249 1.00 66.81 530 ARG A CA 1
ATOM 4169 C C . ARG A 1 530 ? -67.618 31.233 106.232 1.00 66.81 530 ARG A C 1
ATOM 4171 O O . ARG A 1 530 ? -66.678 31.212 105.443 1.00 66.81 530 ARG A O 1
ATOM 4178 N N . ASN A 1 531 ? -67.889 30.204 107.036 1.00 69.38 531 ASN A N 1
ATOM 4179 C CA . ASN A 1 531 ? -67.095 28.969 107.054 1.00 69.38 531 ASN A CA 1
ATOM 4180 C C . ASN A 1 531 ? -67.286 28.108 105.792 1.00 69.38 531 ASN A C 1
ATOM 4182 O O . ASN A 1 531 ? -66.371 27.379 105.402 1.00 69.38 531 ASN A O 1
ATOM 4186 N N . ALA A 1 532 ? -68.456 28.177 105.150 1.00 70.31 532 ALA A N 1
ATOM 4187 C CA . ALA A 1 532 ? -68.721 27.477 103.894 1.00 70.31 532 ALA A CA 1
ATOM 4188 C C . ALA A 1 532 ? -67.954 28.094 102.709 1.00 70.31 532 ALA A C 1
ATOM 4190 O O . ALA A 1 532 ? -67.422 27.355 101.880 1.00 70.31 532 ALA A O 1
ATOM 4191 N N . LEU A 1 533 ? -67.834 29.427 102.669 1.00 71.75 533 LEU A N 1
ATOM 4192 C CA . LEU A 1 533 ? -67.119 30.154 101.617 1.00 71.75 533 LEU A CA 1
ATOM 4193 C C . LEU A 1 533 ? -65.617 29.824 101.575 1.00 71.75 533 LEU A C 1
ATOM 4195 O O . LEU A 1 533 ? -65.092 29.494 100.512 1.00 71.75 533 LEU A O 1
ATOM 4199 N N . GLN A 1 534 ? -64.944 29.844 102.731 1.00 70.94 534 GLN A N 1
ATOM 4200 C CA . GLN A 1 534 ? -63.499 29.593 102.815 1.00 70.94 534 GLN A CA 1
ATOM 4201 C C . GLN A 1 534 ? -63.126 28.200 102.276 1.00 70.94 534 GLN A C 1
ATOM 4203 O O . GLN A 1 534 ? -62.205 28.055 101.479 1.00 70.94 534 GLN A O 1
ATOM 4208 N N . ARG A 1 535 ? -63.902 27.163 102.630 1.00 72.88 535 ARG A N 1
ATOM 4209 C CA . ARG A 1 535 ? -63.642 25.784 102.173 1.00 72.88 535 ARG A CA 1
ATOM 4210 C C . ARG A 1 535 ? -63.836 25.592 100.668 1.00 72.88 535 ARG A C 1
ATOM 4212 O O . ARG A 1 535 ? -63.248 24.672 100.101 1.00 72.88 535 ARG A O 1
ATOM 4219 N N . ALA A 1 536 ? -64.703 26.382 100.036 1.00 72.19 536 ALA A N 1
ATOM 4220 C CA . ALA A 1 536 ? -64.955 26.298 98.600 1.00 72.19 536 ALA A CA 1
ATOM 4221 C C . ALA A 1 536 ? -63.834 26.977 97.792 1.00 72.19 536 ALA A C 1
ATOM 4223 O O . ALA A 1 536 ? -63.406 26.436 96.773 1.00 72.19 536 ALA A O 1
ATOM 4224 N N . GLN A 1 537 ? -63.294 28.096 98.287 1.00 72.00 537 GLN A N 1
ATOM 4225 C CA . GLN A 1 537 ? -62.176 28.806 97.656 1.00 72.00 537 GLN A CA 1
ATOM 4226 C C . GLN A 1 537 ? -60.874 27.991 97.676 1.00 72.00 537 GLN A C 1
ATOM 4228 O O . GLN A 1 537 ? -60.265 27.813 96.621 1.00 72.00 537 GLN A O 1
ATOM 4233 N N . ASP A 1 538 ? -60.513 27.396 98.819 1.00 75.19 538 ASP A N 1
ATOM 4234 C CA . ASP A 1 538 ? -59.288 26.586 98.943 1.00 75.19 538 ASP A CA 1
ATOM 4235 C C . ASP A 1 538 ? -59.297 25.367 97.991 1.00 75.19 538 ASP A C 1
ATOM 4237 O O . ASP A 1 538 ? -58.273 24.980 97.421 1.00 75.19 538 ASP A O 1
ATOM 4241 N N . LYS A 1 539 ? -60.474 24.763 97.764 1.00 76.12 539 LYS A N 1
ATOM 4242 C CA . LYS A 1 539 ? -60.638 23.642 96.819 1.00 76.12 539 LYS A CA 1
ATOM 4243 C C . LYS A 1 539 ? -60.491 24.068 95.359 1.00 76.12 539 LYS A C 1
ATOM 4245 O O . LYS A 1 539 ? -59.946 23.304 94.561 1.00 76.12 539 LYS A O 1
ATOM 4250 N N . LEU A 1 540 ? -60.984 25.253 95.003 1.00 76.50 540 LEU A N 1
ATOM 4251 C CA . LEU A 1 540 ? -60.929 25.760 93.634 1.00 76.50 540 LEU A CA 1
ATOM 4252 C C . LEU A 1 540 ? -59.492 26.113 93.221 1.00 76.50 540 LEU A C 1
ATOM 4254 O O . LEU A 1 540 ? -59.060 25.749 92.126 1.00 76.50 540 LEU A O 1
ATOM 4258 N N . GLU A 1 541 ? -58.733 26.759 94.107 1.00 78.69 541 GLU A N 1
ATOM 4259 C CA . GLU A 1 541 ? -57.343 27.152 93.843 1.00 78.69 541 GLU A CA 1
ATOM 4260 C C . GLU A 1 541 ? -56.426 25.933 93.647 1.00 78.69 541 GLU A C 1
ATOM 4262 O O . GLU A 1 541 ? -55.626 25.894 92.704 1.00 78.69 541 GLU A O 1
ATOM 4267 N N . ALA A 1 542 ? -56.601 24.889 94.465 1.00 77.81 542 ALA A N 1
ATOM 4268 C CA . ALA A 1 542 ? -55.865 23.633 94.323 1.00 77.81 542 ALA A CA 1
ATOM 4269 C C . ALA A 1 542 ? -56.091 22.976 92.946 1.00 77.81 542 ALA A C 1
ATOM 4271 O O . ALA A 1 542 ? -55.133 22.547 92.298 1.00 77.81 542 ALA A O 1
ATOM 4272 N N . LYS A 1 543 ? -57.338 22.949 92.453 1.00 77.50 543 LYS A N 1
ATOM 4273 C CA . LYS A 1 543 ? -57.661 22.384 91.131 1.00 77.50 543 LYS A CA 1
ATOM 4274 C C . LYS A 1 543 ? -57.146 23.242 89.970 1.00 77.50 543 LYS A C 1
ATOM 4276 O O . LYS A 1 543 ? -56.638 22.699 88.992 1.00 77.50 543 LYS A O 1
ATOM 4281 N N . GLN A 1 544 ? -57.205 24.571 90.075 1.00 75.88 544 GLN A N 1
ATOM 4282 C CA . GLN A 1 544 ? -56.653 25.476 89.056 1.00 75.88 544 GLN A CA 1
ATOM 4283 C C . GLN A 1 544 ? -55.124 25.398 88.945 1.00 75.88 544 GLN A C 1
ATOM 4285 O O . GLN A 1 544 ? -54.564 25.620 87.869 1.00 75.88 544 GLN A O 1
ATOM 4290 N N . LYS A 1 545 ? -54.420 25.097 90.043 1.00 78.31 545 LYS A N 1
ATOM 4291 C CA . LYS A 1 545 ? -52.975 24.843 90.009 1.00 78.31 545 LYS A CA 1
ATOM 4292 C C . LYS A 1 545 ? -52.652 23.548 89.253 1.00 78.31 545 LYS A C 1
ATOM 4294 O O . LYS A 1 545 ? -51.829 23.591 88.342 1.00 78.31 545 LYS A O 1
ATOM 4299 N N . ALA A 1 546 ? -53.363 22.457 89.546 1.00 78.31 546 ALA A N 1
ATOM 4300 C CA . ALA A 1 546 ? -53.198 21.181 88.845 1.00 78.31 546 ALA A CA 1
ATOM 4301 C C . ALA A 1 546 ? -53.461 21.300 87.328 1.00 78.31 546 ALA A C 1
ATOM 4303 O O . ALA A 1 546 ? -52.698 20.771 86.524 1.00 78.31 546 ALA A O 1
ATOM 4304 N N . LEU A 1 547 ? -54.472 22.080 86.918 1.00 78.12 547 LEU A N 1
ATOM 4305 C CA . LEU A 1 547 ? -54.772 22.322 85.500 1.00 78.12 547 LEU A CA 1
ATOM 4306 C C . LEU A 1 547 ? -53.651 23.085 84.765 1.00 78.12 547 LEU A C 1
ATOM 4308 O O . LEU A 1 547 ? -53.399 22.839 83.585 1.00 78.12 547 LEU A O 1
ATOM 4312 N N . ARG A 1 548 ? -52.965 24.018 85.441 1.00 77.25 548 ARG A N 1
ATOM 4313 C CA . ARG A 1 548 ? -51.825 24.753 84.859 1.00 77.25 548 ARG A CA 1
ATOM 4314 C C . ARG A 1 548 ? -50.607 23.855 84.667 1.00 77.25 548 ARG A C 1
ATOM 4316 O O . ARG A 1 548 ? -49.948 23.950 83.635 1.00 77.25 548 ARG A O 1
ATOM 4323 N N . GLU A 1 549 ? -50.331 22.987 85.635 1.00 81.06 549 GLU A N 1
ATOM 4324 C CA . GLU A 1 549 ? -49.245 22.004 85.552 1.00 81.06 549 GLU A CA 1
ATOM 4325 C C . GLU A 1 549 ? -49.505 20.992 84.423 1.00 81.06 549 GLU A C 1
ATOM 4327 O O . GLU A 1 549 ? -48.620 20.754 83.602 1.00 81.06 549 GLU A O 1
ATOM 4332 N N . ALA A 1 550 ? -50.741 20.497 84.291 1.00 77.62 550 ALA A N 1
ATOM 4333 C CA . ALA A 1 550 ? -51.121 19.575 83.221 1.00 77.62 550 ALA A CA 1
ATOM 4334 C C . ALA A 1 550 ? -51.053 20.209 81.813 1.00 77.62 550 ALA A C 1
ATOM 4336 O O . ALA A 1 550 ? -50.564 19.575 80.880 1.00 77.62 550 ALA A O 1
ATOM 4337 N N . ASN A 1 551 ? -51.459 21.477 81.653 1.00 77.00 551 ASN A N 1
ATOM 4338 C CA . ASN A 1 551 ? -51.316 22.215 80.386 1.00 77.00 551 ASN A CA 1
ATOM 4339 C C . ASN A 1 551 ? -49.850 22.457 79.993 1.00 77.00 551 ASN A C 1
ATOM 4341 O O . ASN A 1 551 ? -49.499 22.393 78.814 1.00 77.00 551 ASN A O 1
ATOM 4345 N N . ALA A 1 552 ? -48.984 22.756 80.967 1.00 81.19 552 ALA A N 1
ATOM 4346 C CA . ALA A 1 552 ? -47.560 22.943 80.709 1.00 81.19 552 ALA A CA 1
ATOM 4347 C C . ALA A 1 552 ? -46.893 21.639 80.249 1.00 81.19 552 ALA A C 1
ATOM 4349 O O . ALA A 1 552 ? -46.035 21.671 79.368 1.00 81.19 552 ALA A O 1
ATOM 4350 N N . GLU A 1 553 ? -47.308 20.502 80.811 1.00 79.94 553 GLU A N 1
ATOM 4351 C CA . GLU A 1 553 ? -46.810 19.190 80.401 1.00 79.94 553 GLU A CA 1
ATOM 4352 C C . GLU A 1 553 ? -47.322 18.794 79.009 1.00 79.94 553 GLU A C 1
ATOM 4354 O O . GLU A 1 553 ? -46.522 18.401 78.161 1.00 79.94 553 GLU A O 1
ATOM 4359 N N . LEU A 1 554 ? -48.608 19.025 78.714 1.00 79.00 554 LEU A N 1
ATOM 4360 C CA . LEU A 1 554 ? -49.180 18.801 77.383 1.00 79.00 554 LEU A CA 1
ATOM 4361 C C . LEU A 1 554 ? -48.422 19.573 76.290 1.00 79.00 554 LEU A C 1
ATOM 4363 O O . LEU A 1 554 ? -48.106 19.018 75.238 1.00 79.00 554 LEU A O 1
ATOM 4367 N N . LYS A 1 555 ? -48.070 20.837 76.556 1.00 81.25 555 LYS A N 1
ATOM 4368 C CA . LYS A 1 555 ? -47.311 21.668 75.613 1.00 81.25 555 LYS A CA 1
ATOM 4369 C C . LYS A 1 555 ? -45.923 21.090 75.305 1.00 81.25 555 LYS A C 1
ATOM 4371 O O . LYS A 1 555 ? -45.517 21.088 74.146 1.00 81.25 555 LYS A O 1
ATOM 4376 N N . LYS A 1 556 ? -45.209 20.562 76.308 1.00 83.00 556 LYS A N 1
ATOM 4377 C CA . LYS A 1 556 ? -43.901 19.914 76.091 1.00 83.00 556 LYS A CA 1
ATOM 4378 C C . LYS A 1 556 ? -44.027 18.668 75.218 1.00 83.00 556 LYS A C 1
ATOM 4380 O O . LYS A 1 556 ? -43.219 18.482 74.312 1.00 83.00 556 LYS A O 1
ATOM 4385 N N . VAL A 1 557 ? -45.039 17.835 75.471 1.00 80.69 557 VAL A N 1
ATOM 4386 C CA . VAL A 1 557 ? -45.282 16.620 74.678 1.00 80.69 557 VAL A CA 1
ATOM 4387 C C . VAL A 1 557 ? -45.644 16.991 73.233 1.00 80.69 557 VAL A C 1
ATOM 4389 O O . VAL A 1 557 ? -45.109 16.399 72.299 1.00 80.69 557 VAL A O 1
ATOM 4392 N N . GLN A 1 558 ? -46.457 18.030 73.017 1.00 78.38 558 GLN A N 1
ATOM 4393 C CA . GLN A 1 558 ? -46.784 18.531 71.674 1.00 78.38 558 GLN A CA 1
ATOM 4394 C C . GLN A 1 558 ? -45.557 19.079 70.918 1.00 78.38 558 GLN A C 1
ATOM 4396 O O . GLN A 1 558 ? -45.378 18.771 69.738 1.00 78.38 558 GLN A O 1
ATOM 4401 N N . GLU A 1 559 ? -44.681 19.847 71.576 1.00 84.25 559 GLU A N 1
ATOM 4402 C CA . GLU A 1 559 ? -43.422 20.333 70.984 1.00 84.25 559 GLU A CA 1
ATOM 4403 C C . GLU A 1 559 ? -42.463 19.177 70.650 1.00 84.25 559 GLU A C 1
ATOM 4405 O O . GLU A 1 559 ? -41.828 19.174 69.591 1.00 84.25 559 GLU A O 1
ATOM 4410 N N . MET A 1 560 ? -42.406 18.154 71.509 1.00 80.75 560 MET A N 1
ATOM 4411 C CA . MET A 1 560 ? -41.633 16.935 71.269 1.00 80.75 560 MET A CA 1
ATOM 4412 C C . MET A 1 560 ? -42.166 16.154 70.058 1.00 80.75 560 MET A C 1
ATOM 4414 O O . MET A 1 560 ? -41.383 15.794 69.179 1.00 80.75 560 MET A O 1
ATOM 4418 N N . VAL A 1 561 ? -43.486 15.965 69.946 1.00 83.94 561 VAL A N 1
ATOM 4419 C CA . VAL A 1 561 ? -44.129 15.316 68.787 1.00 83.94 561 VAL A CA 1
ATOM 4420 C C . VAL A 1 561 ? -43.901 16.116 67.497 1.00 83.94 561 VAL A C 1
ATOM 4422 O O . VAL A 1 561 ? -43.650 15.527 66.446 1.00 83.94 561 VAL A O 1
ATOM 4425 N N . ALA A 1 562 ? -43.932 17.451 67.543 1.00 82.88 562 ALA A N 1
ATOM 4426 C CA . ALA A 1 562 ? -43.641 18.294 66.380 1.00 82.88 562 ALA A CA 1
ATOM 4427 C C . ALA A 1 562 ? -42.175 18.178 65.919 1.00 82.88 562 ALA A C 1
ATOM 4429 O O . ALA A 1 562 ? -41.909 18.069 64.721 1.00 82.88 562 ALA A O 1
ATOM 4430 N N . SER A 1 563 ? -41.229 18.153 66.863 1.00 86.12 563 SER A N 1
ATOM 4431 C CA . SER A 1 563 ? -39.803 17.944 66.578 1.00 86.12 563 SER A CA 1
ATOM 4432 C C . SER A 1 563 ? -39.540 16.566 65.959 1.00 86.12 563 SER A C 1
ATOM 4434 O O . SER A 1 563 ? -38.868 16.470 64.931 1.00 86.12 563 SER A O 1
ATOM 4436 N N . LEU A 1 564 ? -40.132 15.510 66.528 1.00 85.31 564 LEU A N 1
ATOM 4437 C CA . LEU A 1 564 ? -40.021 14.146 66.005 1.00 85.31 564 LEU A CA 1
ATOM 4438 C C . LEU A 1 564 ? -40.636 14.019 64.602 1.00 85.31 564 LEU A C 1
ATOM 4440 O O . LEU A 1 564 ? -40.017 13.422 63.726 1.00 85.31 564 LEU A O 1
ATOM 4444 N N . ASN A 1 565 ? -41.794 14.642 64.346 1.00 83.44 565 ASN A N 1
ATOM 4445 C CA . ASN A 1 565 ? -42.397 14.679 63.006 1.00 83.44 565 ASN A CA 1
ATOM 4446 C C . ASN A 1 565 ? -41.483 15.349 61.973 1.00 83.44 565 ASN A C 1
ATOM 4448 O O . ASN A 1 565 ? -41.371 14.853 60.856 1.00 83.44 565 ASN A O 1
ATOM 4452 N N . LYS A 1 566 ? -40.805 16.443 62.340 1.00 87.06 566 LYS A N 1
ATOM 4453 C CA . LYS A 1 566 ? -39.860 17.118 61.443 1.00 87.06 566 LYS A CA 1
ATOM 4454 C C . LYS A 1 566 ? -38.651 16.232 61.116 1.00 87.06 566 LYS A C 1
ATOM 4456 O O . LYS A 1 566 ? -38.275 16.110 59.953 1.00 87.06 566 LYS A O 1
ATOM 4461 N N . GLN A 1 567 ? -38.071 15.579 62.125 1.00 85.00 567 GLN A N 1
ATOM 4462 C CA . GLN A 1 567 ? -36.965 14.635 61.924 1.00 85.00 567 GLN A CA 1
ATOM 4463 C C . GLN A 1 567 ? -37.382 13.451 61.042 1.00 85.00 567 GLN A C 1
ATOM 4465 O O . GLN A 1 567 ? -36.617 13.032 60.175 1.00 85.00 567 GLN A O 1
ATOM 4470 N N . PHE A 1 568 ? -38.609 12.951 61.218 1.00 85.50 568 PHE A N 1
ATOM 4471 C CA . PHE A 1 568 ? -39.175 11.914 60.363 1.00 85.50 568 PHE A CA 1
ATOM 4472 C C . PHE A 1 568 ? -39.313 12.385 58.910 1.00 85.50 568 PHE A C 1
ATOM 4474 O O . PHE A 1 568 ? -38.869 11.675 58.013 1.00 85.50 568 PHE A O 1
ATOM 4481 N N . THR A 1 569 ? -39.863 13.578 58.656 1.00 84.94 569 THR A N 1
ATOM 4482 C CA . THR A 1 569 ? -40.015 14.092 57.283 1.00 84.94 569 THR A CA 1
ATOM 4483 C C . THR A 1 569 ? -38.677 14.318 56.587 1.00 84.94 569 THR A C 1
ATOM 4485 O O . THR A 1 569 ? -38.539 13.959 55.420 1.00 84.94 569 THR A O 1
ATOM 4488 N N . ASP A 1 570 ? -37.681 14.860 57.292 1.00 87.38 570 ASP A N 1
ATOM 4489 C CA . ASP A 1 570 ? -36.349 15.092 56.724 1.00 87.38 570 ASP A CA 1
ATOM 4490 C C . ASP A 1 570 ? -35.665 13.750 56.394 1.00 87.38 570 ASP A C 1
ATOM 4492 O O . ASP A 1 570 ? -35.184 13.553 55.277 1.00 87.38 570 ASP A O 1
ATOM 4496 N N . SER A 1 571 ? -35.717 12.782 57.319 1.00 83.44 571 SER A N 1
ATOM 4497 C CA . SER A 1 571 ? -35.157 11.439 57.108 1.00 83.44 571 SER A CA 1
ATOM 4498 C C . SER A 1 571 ? -35.898 10.646 56.021 1.00 83.44 571 SER A C 1
ATOM 4500 O O . SER A 1 571 ? -35.263 9.913 55.264 1.00 83.44 571 SER A O 1
ATOM 4502 N N . ASN A 1 572 ? -37.220 10.809 55.894 1.00 86.00 572 ASN A N 1
ATOM 4503 C CA . ASN A 1 572 ? -38.013 10.164 54.843 1.00 86.00 572 ASN A CA 1
ATOM 4504 C C . ASN A 1 572 ? -37.695 10.740 53.455 1.00 86.00 572 ASN A C 1
ATOM 4506 O O . ASN A 1 572 ? -37.553 9.983 52.501 1.00 86.00 572 ASN A O 1
ATOM 4510 N N . ASN A 1 573 ? -37.512 12.058 53.336 1.00 87.38 573 ASN A N 1
ATOM 4511 C CA . ASN A 1 573 ? -37.107 12.686 52.073 1.00 87.38 573 ASN A CA 1
ATOM 4512 C C . ASN A 1 573 ? -35.693 12.249 51.644 1.00 87.38 573 ASN A C 1
ATOM 4514 O O . ASN A 1 573 ? -35.451 11.960 50.469 1.00 87.38 573 ASN A O 1
ATOM 4518 N N . GLU A 1 574 ? -34.749 12.160 52.586 1.00 84.31 574 GLU A N 1
ATOM 4519 C CA . GLU A 1 574 ? -33.423 11.580 52.324 1.00 84.31 574 GLU A CA 1
ATOM 4520 C C . GLU A 1 574 ? -33.527 10.113 51.878 1.00 84.31 574 GLU A C 1
ATOM 4522 O O . GLU A 1 574 ? -32.860 9.705 50.929 1.00 84.31 574 GLU A O 1
ATOM 4527 N N . MET A 1 575 ? -34.388 9.317 52.517 1.00 86.12 575 MET A N 1
ATOM 4528 C CA . MET A 1 575 ? -34.628 7.928 52.126 1.00 86.12 575 MET A CA 1
ATOM 4529 C C . MET A 1 575 ? -35.225 7.828 50.715 1.00 86.12 575 MET A C 1
ATOM 4531 O O . MET A 1 575 ? -34.721 7.050 49.913 1.00 86.12 575 MET A O 1
ATOM 4535 N N . GLU A 1 576 ? -36.251 8.612 50.377 1.00 85.25 576 GLU A N 1
ATOM 4536 C CA . GLU A 1 576 ? -36.876 8.599 49.046 1.00 85.25 576 GLU A CA 1
ATOM 4537 C C . GLU A 1 576 ? -35.902 9.026 47.943 1.00 85.25 576 GLU A C 1
ATOM 4539 O O . GLU A 1 576 ? -35.856 8.411 46.876 1.00 85.25 576 GLU A O 1
ATOM 4544 N N . THR A 1 577 ? -35.079 10.046 48.197 1.00 87.00 577 THR A N 1
ATOM 4545 C CA . THR A 1 577 ? -34.045 10.471 47.241 1.00 87.00 577 THR A CA 1
ATOM 4546 C C . THR A 1 577 ? -32.972 9.397 47.058 1.00 87.00 577 THR A C 1
ATOM 4548 O O . THR A 1 577 ? -32.611 9.080 45.922 1.00 87.00 577 THR A O 1
ATOM 4551 N N . LEU A 1 578 ? -32.511 8.763 48.142 1.00 85.19 578 LEU A N 1
ATOM 4552 C CA . LEU A 1 578 ? -31.588 7.629 48.072 1.00 85.19 578 LEU A CA 1
ATOM 4553 C C . LEU A 1 578 ? -32.204 6.432 47.337 1.00 85.19 578 LEU A C 1
ATOM 4555 O O . LEU A 1 578 ? -31.544 5.866 46.468 1.00 85.19 578 LEU A O 1
ATOM 4559 N N . ALA A 1 579 ? -33.464 6.090 47.614 1.00 84.12 579 ALA A N 1
ATOM 4560 C CA . ALA A 1 579 ? -34.184 5.002 46.957 1.00 84.12 579 ALA A CA 1
ATOM 4561 C C . ALA A 1 579 ? -34.316 5.242 45.449 1.00 84.12 579 ALA A C 1
ATOM 4563 O O . ALA A 1 579 ? -33.990 4.361 44.656 1.00 84.12 579 ALA A O 1
ATOM 4564 N N . LYS A 1 580 ? -34.692 6.461 45.044 1.00 87.50 580 LYS A N 1
ATOM 4565 C CA . LYS A 1 580 ? -34.788 6.837 43.631 1.00 87.50 580 LYS A CA 1
ATOM 4566 C C . LYS A 1 580 ? -33.434 6.754 42.924 1.00 87.50 580 LYS A C 1
ATOM 4568 O O . LYS A 1 580 ? -33.341 6.180 41.844 1.00 87.50 580 LYS A O 1
ATOM 4573 N N . THR A 1 581 ? -32.365 7.270 43.539 1.00 84.56 581 THR A N 1
ATOM 4574 C CA . THR A 1 581 ? -31.019 7.161 42.945 1.00 84.56 581 THR A CA 1
ATOM 4575 C C . THR A 1 581 ? -30.519 5.715 42.882 1.00 84.56 581 THR A C 1
ATOM 4577 O O . THR A 1 581 ? -29.825 5.360 41.933 1.00 84.56 581 THR A O 1
ATOM 4580 N N . ALA A 1 582 ? -30.881 4.863 43.847 1.00 85.19 582 ALA A N 1
ATOM 4581 C CA . ALA A 1 582 ? -30.567 3.437 43.817 1.00 85.19 582 ALA A CA 1
ATOM 4582 C C . ALA A 1 582 ? -31.328 2.709 42.696 1.00 85.19 582 ALA A C 1
ATOM 4584 O O . ALA A 1 582 ? -30.747 1.869 42.015 1.00 85.19 582 ALA A O 1
ATOM 4585 N N . GLU A 1 583 ? -32.595 3.050 42.457 1.00 86.44 583 GLU A N 1
ATOM 4586 C CA . GLU A 1 583 ? -33.378 2.502 41.345 1.00 86.44 583 GLU A CA 1
ATOM 4587 C C . GLU A 1 583 ? -32.804 2.927 39.984 1.00 86.44 583 GLU A C 1
ATOM 4589 O O . GLU A 1 583 ? -32.592 2.086 39.108 1.00 86.44 583 GLU A O 1
ATOM 4594 N N . GLU A 1 584 ? -32.451 4.206 39.825 1.00 85.25 584 GLU A N 1
ATOM 4595 C CA . GLU A 1 584 ? -31.775 4.713 38.624 1.00 85.25 584 GLU A CA 1
ATOM 4596 C C . GLU A 1 584 ? -30.433 3.999 38.382 1.00 85.25 584 GLU A C 1
ATOM 4598 O O . GLU A 1 584 ? -30.153 3.574 37.258 1.00 85.25 584 GLU A O 1
ATOM 4603 N N . LEU A 1 585 ? -29.623 3.808 39.431 1.00 85.00 585 LEU A N 1
ATOM 4604 C CA . LEU A 1 585 ? -28.375 3.041 39.359 1.00 85.00 585 LEU A CA 1
ATOM 4605 C C . LEU A 1 585 ? -28.624 1.580 38.988 1.00 85.00 585 LEU A C 1
ATOM 4607 O O . LEU A 1 585 ? -27.897 1.045 38.160 1.00 85.00 585 LEU A O 1
ATOM 4611 N N . MET A 1 586 ? -29.658 0.942 39.539 1.00 84.69 586 MET A N 1
ATOM 4612 C CA . MET A 1 586 ? -30.005 -0.446 39.228 1.00 84.69 586 MET A CA 1
ATOM 4613 C C . MET A 1 586 ? -30.369 -0.617 37.749 1.00 84.69 586 MET A C 1
ATOM 4615 O O . MET A 1 586 ? -29.883 -1.541 37.098 1.00 84.69 586 MET A O 1
ATOM 4619 N N . VAL A 1 587 ? -31.156 0.308 37.189 1.00 85.06 587 VAL A N 1
ATOM 4620 C CA . VAL A 1 587 ? -31.485 0.318 35.756 1.00 85.06 587 VAL A CA 1
ATOM 4621 C C . VAL A 1 587 ? -30.231 0.530 34.905 1.00 85.06 587 VAL A C 1
ATOM 4623 O O . VAL A 1 587 ? -30.044 -0.168 33.907 1.00 85.06 587 VAL A O 1
ATOM 4626 N N . LYS A 1 588 ? -29.345 1.457 35.292 1.00 82.50 588 LYS A N 1
ATOM 4627 C CA . LYS A 1 588 ? -28.066 1.663 34.591 1.00 82.50 588 LYS A CA 1
ATOM 4628 C C . LYS A 1 588 ? -27.174 0.425 34.658 1.00 82.50 588 LYS A C 1
ATOM 4630 O O . LYS A 1 588 ? -26.536 0.092 33.666 1.00 82.50 588 LYS A O 1
ATOM 4635 N N . LEU A 1 589 ? -27.166 -0.283 35.783 1.00 84.31 589 LEU A N 1
ATOM 4636 C CA . LEU A 1 589 ? -26.354 -1.478 35.992 1.00 84.31 589 LEU A CA 1
ATOM 4637 C C . LEU A 1 589 ? -26.881 -2.679 35.197 1.00 84.31 589 LEU A C 1
ATOM 4639 O O . LEU A 1 589 ? -26.082 -3.409 34.621 1.00 84.31 589 LEU A O 1
ATOM 4643 N N . ASP A 1 590 ? -28.203 -2.838 35.071 1.00 83.56 590 ASP A N 1
ATOM 4644 C CA . ASP A 1 590 ? -28.813 -3.836 34.177 1.00 83.56 590 ASP A CA 1
ATOM 4645 C C . ASP A 1 590 ? -28.451 -3.572 32.706 1.00 83.56 590 ASP A C 1
ATOM 4647 O O . ASP A 1 590 ? -27.988 -4.470 31.998 1.00 83.56 590 ASP A O 1
ATOM 4651 N N . ARG A 1 591 ? -28.574 -2.315 32.255 1.00 81.19 591 ARG A N 1
ATOM 4652 C CA . ARG A 1 591 ? -28.158 -1.896 30.904 1.00 81.19 591 ARG A CA 1
ATOM 4653 C C . ARG A 1 591 ? -26.682 -2.173 30.656 1.00 81.19 591 ARG A C 1
ATOM 4655 O O . ARG A 1 591 ? -26.307 -2.710 29.617 1.00 81.19 591 ARG A O 1
ATOM 4662 N N . ALA A 1 592 ? -25.844 -1.844 31.627 1.00 80.69 592 ALA A N 1
ATOM 4663 C CA . ALA A 1 592 ? -24.417 -2.048 31.520 1.00 80.69 592 ALA A CA 1
ATOM 4664 C C . ALA A 1 592 ? -24.028 -3.531 31.556 1.00 80.69 592 ALA A C 1
ATOM 4666 O O . ALA A 1 592 ? -23.138 -3.950 30.822 1.00 80.69 592 ALA A O 1
ATOM 4667 N N . GLY A 1 593 ? -24.734 -4.344 32.344 1.00 77.88 593 GLY A N 1
ATOM 4668 C CA . GLY A 1 593 ? -24.602 -5.796 32.333 1.00 77.88 593 GLY A CA 1
ATOM 4669 C C . GLY A 1 593 ? -24.946 -6.387 30.966 1.00 77.88 593 GLY A C 1
ATOM 4670 O O . GLY A 1 593 ? -24.192 -7.216 30.458 1.00 77.88 593 GLY A O 1
ATOM 4671 N N . LYS A 1 594 ? -26.030 -5.923 30.328 1.00 80.94 594 LYS A N 1
ATOM 4672 C CA . LYS A 1 594 ? -26.390 -6.307 28.951 1.00 80.94 594 LYS A CA 1
ATOM 4673 C C . LYS A 1 594 ? -25.309 -5.916 27.946 1.00 80.94 594 LYS A C 1
ATOM 4675 O O . LYS A 1 594 ? -24.919 -6.753 27.140 1.00 80.94 594 LYS A O 1
ATOM 4680 N N . LEU A 1 595 ? -24.766 -4.702 28.044 1.00 80.56 595 LEU A N 1
ATOM 4681 C CA . LEU A 1 595 ? -23.696 -4.221 27.167 1.00 80.56 595 LEU A CA 1
ATOM 4682 C C . LEU A 1 595 ? -22.394 -5.027 27.334 1.00 80.56 595 LEU A C 1
ATOM 4684 O O . LEU A 1 595 ? -21.858 -5.546 26.355 1.00 80.56 595 LEU A O 1
ATOM 4688 N N . VAL A 1 596 ? -21.901 -5.172 28.570 1.00 81.00 596 VAL A N 1
ATOM 4689 C CA . VAL A 1 596 ? -20.630 -5.853 28.877 1.00 81.00 596 VAL A CA 1
ATOM 4690 C C . VAL A 1 596 ? -20.710 -7.344 28.548 1.00 81.00 596 VAL A C 1
ATOM 4692 O O . VAL A 1 596 ? -19.805 -7.875 27.908 1.00 81.00 596 VAL A O 1
ATOM 4695 N N . ASN A 1 597 ? -21.798 -8.024 28.923 1.00 80.81 597 ASN A N 1
ATOM 4696 C CA . ASN A 1 597 ? -21.981 -9.442 28.596 1.00 80.81 597 ASN A CA 1
ATOM 4697 C C . ASN A 1 597 ? -22.299 -9.647 27.107 1.00 80.81 597 ASN A C 1
ATOM 4699 O O . ASN A 1 597 ? -21.895 -10.648 26.512 1.00 80.81 597 ASN A O 1
ATOM 4703 N N . GLY A 1 598 ? -23.003 -8.695 26.490 1.00 78.50 598 GLY A N 1
ATOM 4704 C CA . GLY A 1 598 ? -23.274 -8.667 25.059 1.00 78.50 598 GLY A CA 1
ATOM 4705 C C . GLY A 1 598 ? -21.977 -8.669 24.258 1.00 78.50 598 GLY A C 1
ATOM 4706 O O . GLY A 1 598 ? -21.776 -9.548 23.426 1.00 78.50 598 GLY A O 1
ATOM 4707 N N . LEU A 1 599 ? -21.052 -7.769 24.574 1.00 81.44 599 LEU A N 1
ATOM 4708 C CA . LEU A 1 599 ? -19.820 -7.574 23.806 1.00 81.44 599 LEU A CA 1
ATOM 4709 C C . LEU A 1 599 ? -18.606 -8.345 24.352 1.00 81.44 599 LEU A C 1
ATOM 4711 O O . LEU A 1 599 ? -17.500 -8.171 23.853 1.00 81.44 599 LEU A O 1
ATOM 4715 N N . ALA A 1 600 ? -18.778 -9.238 25.332 1.00 82.38 600 ALA A N 1
ATOM 4716 C CA . ALA A 1 600 ? -17.668 -9.999 25.917 1.00 82.38 600 ALA A CA 1
ATOM 4717 C C . ALA A 1 600 ? -16.932 -10.897 24.901 1.00 82.38 600 ALA A C 1
ATOM 4719 O O . ALA A 1 600 ? -15.704 -10.957 24.909 1.00 82.38 600 ALA A O 1
ATOM 4720 N N . GLY A 1 601 ? -17.665 -11.577 24.012 1.00 80.75 601 GLY A N 1
ATOM 4721 C CA . GLY A 1 601 ? -17.060 -12.387 22.944 1.00 80.75 601 GLY A CA 1
ATOM 4722 C C . GLY A 1 601 ? -16.340 -11.530 21.899 1.00 80.75 601 GLY A C 1
ATOM 4723 O O . GLY A 1 601 ? -15.234 -11.861 21.476 1.00 80.75 601 GLY A O 1
ATOM 4724 N N . GLU A 1 602 ? -16.937 -10.386 21.555 1.00 81.00 602 GLU A N 1
ATOM 4725 C CA . GLU A 1 602 ? -16.360 -9.395 20.641 1.00 81.00 602 GLU A CA 1
ATOM 4726 C C . GLU A 1 602 ? -15.064 -8.799 21.194 1.00 81.00 602 GLU A C 1
ATOM 4728 O O . GLU A 1 602 ? -14.079 -8.697 20.471 1.00 81.00 602 GLU A O 1
ATOM 4733 N N . LYS A 1 603 ? -15.013 -8.517 22.501 1.00 85.25 603 LYS A N 1
ATOM 4734 C CA . LYS A 1 603 ? -13.801 -8.058 23.184 1.00 85.25 603 LYS A CA 1
ATOM 4735 C C . LYS A 1 603 ? -12.634 -9.032 22.998 1.00 85.25 603 LYS A C 1
ATOM 4737 O O . LYS A 1 603 ? -11.559 -8.607 22.588 1.00 85.25 603 LYS A O 1
ATOM 4742 N N . ILE A 1 604 ? -12.841 -10.325 23.265 1.00 87.50 604 ILE A N 1
ATOM 4743 C CA . ILE A 1 604 ? -11.787 -11.347 23.121 1.00 87.50 604 ILE A CA 1
ATOM 4744 C C . ILE A 1 604 ? -11.302 -11.408 21.667 1.00 87.50 604 ILE A C 1
ATOM 4746 O O . ILE A 1 604 ? -10.100 -11.477 21.410 1.00 87.50 604 ILE A O 1
ATOM 4750 N N . ARG A 1 605 ? -12.233 -11.347 20.708 1.00 85.00 605 ARG A N 1
ATOM 4751 C CA . ARG A 1 605 ? -11.912 -11.325 19.278 1.00 85.00 605 ARG A CA 1
ATOM 4752 C C . ARG A 1 605 ? -11.084 -10.094 18.909 1.00 85.00 605 ARG A C 1
ATOM 4754 O O . ARG A 1 605 ? -10.084 -10.228 18.213 1.00 85.00 605 ARG A O 1
ATOM 4761 N N . TRP A 1 606 ? -11.463 -8.912 19.391 1.00 89.00 606 TRP A N 1
ATOM 4762 C CA . TRP A 1 606 ? -10.729 -7.671 19.146 1.00 89.00 606 TRP A CA 1
ATOM 4763 C C . TRP A 1 606 ? -9.344 -7.673 19.786 1.00 89.00 606 TRP A C 1
ATOM 4765 O O . TRP A 1 606 ? -8.410 -7.208 19.147 1.00 89.00 606 TRP A O 1
ATOM 4775 N N . GLU A 1 607 ? -9.175 -8.233 20.987 1.00 90.00 607 GLU A N 1
ATOM 4776 C CA . GLU A 1 607 ? -7.858 -8.399 21.624 1.00 90.00 607 GLU A CA 1
ATOM 4777 C C . GLU A 1 607 ? -6.942 -9.321 20.799 1.00 90.00 607 GLU A C 1
ATOM 4779 O O . GLU A 1 607 ? -5.774 -9.000 20.579 1.00 90.00 607 GLU A O 1
ATOM 4784 N N . GLN A 1 608 ? -7.472 -10.434 20.278 1.00 89.88 608 GLN A N 1
ATOM 4785 C CA . GLN A 1 608 ? -6.724 -11.346 19.401 1.00 89.88 608 GLN A CA 1
ATOM 4786 C C . GLN A 1 608 ? -6.369 -10.703 18.051 1.00 89.88 608 GLN A C 1
ATOM 4788 O O . GLN A 1 608 ? -5.228 -10.805 17.590 1.00 89.88 608 GLN A O 1
ATOM 4793 N N . SER A 1 609 ? -7.329 -10.017 17.423 1.00 88.75 609 SER A N 1
ATOM 4794 C CA . SER A 1 609 ? -7.105 -9.272 16.181 1.00 88.75 609 SER A CA 1
ATOM 4795 C C . SER A 1 609 ? -6.094 -8.147 16.382 1.00 88.75 609 SER A C 1
ATOM 4797 O O . SER A 1 609 ? -5.225 -7.962 15.537 1.00 88.75 609 SER A O 1
ATOM 4799 N N . LEU A 1 610 ? -6.153 -7.437 17.512 1.00 90.44 610 LEU A N 1
ATOM 4800 C CA . LEU A 1 610 ? -5.208 -6.376 17.842 1.00 90.44 610 LEU A CA 1
ATOM 4801 C C . LEU A 1 610 ? -3.791 -6.927 18.022 1.00 90.44 610 LEU A C 1
ATOM 4803 O O . LEU A 1 610 ? -2.874 -6.399 17.408 1.00 90.44 610 LEU A O 1
ATOM 4807 N N . GLY A 1 611 ? -3.620 -8.036 18.751 1.00 90.06 611 GLY A N 1
ATOM 4808 C CA . GLY A 1 611 ? -2.316 -8.700 18.858 1.00 90.06 611 GLY A CA 1
ATOM 4809 C C . GLY A 1 611 ? -1.772 -9.173 17.503 1.00 90.06 611 GLY A C 1
ATOM 4810 O O . GLY A 1 611 ? -0.570 -9.102 17.254 1.00 90.06 611 GLY A O 1
ATOM 4811 N N . THR A 1 612 ? -2.656 -9.595 16.593 1.00 89.62 612 THR A N 1
ATOM 4812 C CA . THR A 1 612 ? -2.278 -9.939 15.212 1.00 89.62 612 THR A CA 1
ATOM 4813 C C . THR A 1 612 ? -1.853 -8.699 14.422 1.00 89.62 612 THR A C 1
ATOM 4815 O O . THR A 1 612 ? -0.847 -8.751 13.717 1.00 89.62 612 THR A O 1
ATOM 4818 N N . PHE A 1 613 ? -2.578 -7.583 14.542 1.00 89.19 613 PHE A N 1
ATOM 4819 C CA . PHE A 1 613 ? -2.219 -6.326 13.883 1.00 89.19 613 PHE A CA 1
ATOM 4820 C C . PHE A 1 613 ? -0.918 -5.735 14.421 1.00 89.19 613 PHE A C 1
ATOM 4822 O O . PHE A 1 613 ? -0.123 -5.254 13.622 1.00 89.19 613 PHE A O 1
ATOM 4829 N N . ASP A 1 614 ? -0.668 -5.809 15.728 1.00 88.56 614 ASP A N 1
ATOM 4830 C CA . ASP A 1 614 ? 0.580 -5.343 16.339 1.00 88.56 614 ASP A CA 1
ATOM 4831 C C . ASP A 1 614 ? 1.773 -6.172 15.827 1.00 88.56 614 ASP A C 1
ATOM 4833 O O . ASP A 1 614 ? 2.756 -5.612 15.343 1.00 88.56 614 ASP A O 1
ATOM 4837 N N . ALA A 1 615 ? 1.645 -7.505 15.789 1.00 90.06 615 ALA A N 1
ATOM 4838 C CA . ALA A 1 615 ? 2.667 -8.377 15.203 1.00 90.06 615 ALA A CA 1
ATOM 4839 C C . ALA A 1 615 ? 2.890 -8.106 13.699 1.00 90.06 615 ALA A C 1
ATOM 4841 O O . ALA A 1 615 ? 4.025 -8.122 13.219 1.00 90.06 615 ALA A O 1
ATOM 4842 N N . GLN A 1 616 ? 1.820 -7.828 12.945 1.00 89.00 616 GLN A N 1
ATOM 4843 C CA . GLN A 1 616 ? 1.914 -7.437 11.534 1.00 89.00 616 GLN A CA 1
ATOM 4844 C C . GLN A 1 616 ? 2.560 -6.061 11.350 1.00 89.00 616 GLN A C 1
ATOM 4846 O O . GLN A 1 616 ? 3.270 -5.870 10.369 1.00 89.00 616 GLN A O 1
ATOM 4851 N N . GLN A 1 617 ? 2.335 -5.107 12.261 1.00 87.94 617 GLN A N 1
ATOM 4852 C CA . GLN A 1 617 ? 2.982 -3.793 12.230 1.00 87.94 617 GLN A CA 1
ATOM 4853 C C . GLN A 1 617 ? 4.492 -3.910 12.451 1.00 87.94 617 GLN A C 1
ATOM 4855 O O . GLN A 1 617 ? 5.249 -3.241 11.749 1.00 87.94 617 GLN A O 1
ATOM 4860 N N . GLU A 1 618 ? 4.935 -4.785 13.357 1.00 87.75 618 GLU A N 1
ATOM 4861 C CA . GLU A 1 618 ? 6.362 -5.057 13.571 1.00 87.75 618 GLU A CA 1
ATOM 4862 C C . GLU A 1 618 ? 7.004 -5.721 12.343 1.00 87.75 618 GLU A C 1
ATOM 4864 O O . GLU A 1 618 ? 8.040 -5.263 11.859 1.00 87.75 618 GLU A O 1
ATOM 4869 N N . ALA A 1 619 ? 6.367 -6.759 11.787 1.00 91.00 619 ALA A N 1
ATOM 4870 C CA . ALA A 1 619 ? 6.842 -7.484 10.600 1.00 91.00 619 ALA A CA 1
ATOM 4871 C C . ALA A 1 619 ? 6.723 -6.692 9.281 1.00 91.00 619 ALA A C 1
ATOM 4873 O O . ALA A 1 619 ? 7.234 -7.116 8.239 1.00 91.00 619 ALA A O 1
ATOM 4874 N N . LEU A 1 620 ? 6.064 -5.530 9.312 1.00 91.19 620 LEU A N 1
ATOM 4875 C CA . LEU A 1 620 ? 5.679 -4.786 8.120 1.00 91.19 620 LEU A CA 1
ATOM 4876 C C . LEU A 1 620 ? 6.874 -4.338 7.277 1.00 91.19 620 LEU A C 1
ATOM 4878 O O . LEU A 1 620 ? 6.775 -4.291 6.049 1.00 91.19 620 LEU A O 1
ATOM 4882 N N . PHE A 1 621 ? 7.994 -4.007 7.922 1.00 89.62 621 PHE A N 1
ATOM 4883 C CA . PHE A 1 621 ? 9.201 -3.551 7.238 1.00 89.62 621 PHE A CA 1
ATOM 4884 C C . PHE A 1 621 ? 9.743 -4.632 6.296 1.00 89.62 621 PHE A C 1
ATOM 4886 O O . PHE A 1 621 ? 9.935 -4.365 5.110 1.00 89.62 621 PHE A O 1
ATOM 4893 N N . GLY A 1 622 ? 9.912 -5.867 6.782 1.00 91.69 622 GLY A N 1
ATOM 4894 C CA . GLY A 1 622 ? 10.356 -6.993 5.959 1.00 91.69 622 GLY A CA 1
ATOM 4895 C C . GLY A 1 622 ? 9.329 -7.383 4.896 1.00 91.69 622 GLY A C 1
ATOM 4896 O O . GLY A 1 622 ? 9.685 -7.554 3.727 1.00 91.69 622 GLY A O 1
ATOM 4897 N N . ASP A 1 623 ? 8.047 -7.451 5.267 1.00 93.12 623 ASP A N 1
ATOM 4898 C CA . ASP A 1 623 ? 6.967 -7.844 4.352 1.00 93.12 623 ASP A CA 1
ATOM 4899 C C . ASP A 1 623 ? 6.832 -6.856 3.173 1.00 93.12 623 ASP A C 1
ATOM 4901 O O . ASP A 1 623 ? 6.636 -7.259 2.018 1.00 93.12 623 ASP A O 1
ATOM 4905 N N . CYS A 1 624 ? 7.010 -5.554 3.427 1.00 93.31 624 CYS A N 1
ATOM 4906 C CA . CYS A 1 624 ? 7.012 -4.524 2.389 1.00 93.31 624 CYS A CA 1
ATOM 4907 C C . CYS A 1 624 ? 8.226 -4.620 1.457 1.00 93.31 624 CYS A C 1
ATOM 4909 O O . CYS A 1 624 ? 8.065 -4.364 0.263 1.00 93.31 624 CYS A O 1
ATOM 4911 N N . ILE A 1 625 ? 9.417 -4.993 1.951 1.00 93.19 625 ILE A N 1
ATOM 4912 C CA . ILE A 1 625 ? 10.617 -5.163 1.109 1.00 93.19 625 ILE A CA 1
ATOM 4913 C C . ILE A 1 625 ? 10.368 -6.246 0.059 1.00 93.19 625 ILE A C 1
ATOM 4915 O O . ILE A 1 625 ? 10.537 -6.003 -1.139 1.00 93.19 625 ILE A O 1
ATOM 4919 N N . ILE A 1 626 ? 9.929 -7.427 0.502 1.00 94.44 626 ILE A N 1
ATOM 4920 C CA . ILE A 1 626 ? 9.681 -8.568 -0.388 1.00 94.44 626 ILE A CA 1
ATOM 4921 C C . ILE A 1 626 ? 8.544 -8.237 -1.358 1.00 94.44 626 ILE A C 1
ATOM 4923 O O . ILE A 1 626 ? 8.652 -8.497 -2.556 1.00 94.44 626 ILE A O 1
ATOM 4927 N N . SER A 1 627 ? 7.479 -7.598 -0.869 1.00 94.62 627 SER A N 1
ATOM 4928 C CA . SER A 1 627 ? 6.348 -7.192 -1.706 1.00 94.62 627 SER A CA 1
ATOM 4929 C C . SER A 1 627 ? 6.734 -6.172 -2.774 1.00 94.62 627 SER A C 1
ATOM 4931 O O . SER A 1 627 ? 6.315 -6.298 -3.923 1.00 94.62 627 SER A O 1
ATOM 4933 N N . ALA A 1 628 ? 7.551 -5.176 -2.429 1.00 94.56 628 ALA A N 1
ATOM 4934 C CA . ALA A 1 628 ? 8.036 -4.188 -3.385 1.00 94.56 628 ALA A CA 1
ATOM 4935 C C . ALA A 1 628 ? 8.976 -4.822 -4.423 1.00 94.56 628 ALA A C 1
ATOM 4937 O O . ALA A 1 628 ? 8.858 -4.526 -5.612 1.00 94.56 628 ALA A O 1
ATOM 4938 N N . ALA A 1 629 ? 9.852 -5.747 -4.010 1.00 94.50 629 ALA A N 1
ATOM 4939 C CA . ALA A 1 629 ? 10.701 -6.510 -4.929 1.00 94.50 629 ALA A CA 1
ATOM 4940 C C . ALA A 1 629 ? 9.860 -7.337 -5.906 1.00 94.50 629 ALA A C 1
ATOM 4942 O O . ALA A 1 629 ? 10.092 -7.301 -7.117 1.00 94.50 629 ALA A O 1
ATOM 4943 N N . PHE A 1 630 ? 8.822 -7.999 -5.401 1.00 95.31 630 PHE A N 1
ATOM 4944 C CA . PHE A 1 630 ? 7.901 -8.767 -6.222 1.00 95.31 630 PHE A CA 1
ATOM 4945 C C . PHE A 1 630 ? 7.158 -7.876 -7.231 1.00 95.31 630 PHE A C 1
ATOM 4947 O O . PHE A 1 630 ? 7.162 -8.173 -8.425 1.00 95.31 630 PHE A O 1
ATOM 4954 N N . MET A 1 631 ? 6.596 -6.744 -6.789 1.00 93.06 631 MET A N 1
ATOM 4955 C CA . MET A 1 631 ? 5.890 -5.790 -7.661 1.00 93.06 631 MET A CA 1
ATOM 4956 C C . MET A 1 631 ? 6.768 -5.239 -8.794 1.00 93.06 631 MET A C 1
ATOM 4958 O O . MET A 1 631 ? 6.268 -4.985 -9.892 1.00 93.06 631 MET A O 1
ATOM 4962 N N . SER A 1 632 ? 8.063 -5.053 -8.536 1.00 92.88 632 SER A N 1
ATOM 4963 C CA . SER A 1 632 ? 8.996 -4.454 -9.495 1.00 92.88 632 SER A CA 1
ATOM 4964 C C . SER A 1 632 ? 9.626 -5.456 -10.461 1.00 92.88 632 SER A C 1
ATOM 4966 O O . SER A 1 632 ? 9.930 -5.079 -11.597 1.00 92.88 632 SER A O 1
ATOM 4968 N N . TYR A 1 633 ? 9.823 -6.710 -10.033 1.00 93.69 633 TYR A N 1
ATOM 4969 C CA . TYR A 1 633 ? 10.630 -7.691 -10.770 1.00 93.69 633 TYR A CA 1
ATOM 4970 C C . TYR A 1 633 ? 9.929 -9.002 -11.122 1.00 93.69 633 TYR A C 1
ATOM 4972 O O . TYR A 1 633 ? 10.306 -9.612 -12.116 1.00 93.69 633 TYR A O 1
ATOM 4980 N N . ALA A 1 634 ? 8.950 -9.471 -10.344 1.00 93.81 634 ALA A N 1
ATOM 4981 C CA . ALA A 1 634 ? 8.429 -10.837 -10.484 1.00 93.81 634 ALA A CA 1
ATOM 4982 C C . ALA A 1 634 ? 7.493 -11.035 -11.691 1.00 93.81 634 ALA A C 1
ATOM 4984 O O . ALA A 1 634 ? 7.223 -12.172 -12.081 1.00 93.81 634 ALA A O 1
ATOM 4985 N N . GLY A 1 635 ? 7.001 -9.948 -12.293 1.00 92.81 635 GLY A N 1
ATOM 4986 C CA . GLY A 1 635 ? 6.007 -9.987 -13.370 1.00 92.81 635 GLY A CA 1
ATOM 4987 C C . GLY A 1 635 ? 6.363 -10.891 -14.558 1.00 92.81 635 GLY A C 1
ATOM 4988 O O . GLY A 1 635 ? 5.546 -11.756 -14.882 1.00 92.81 635 GLY A O 1
ATOM 4989 N N . PRO A 1 636 ? 7.557 -10.778 -15.168 1.00 93.44 636 PRO A N 1
ATOM 4990 C CA . PRO A 1 636 ? 7.965 -11.609 -16.307 1.00 93.44 636 PRO A CA 1
ATOM 4991 C C . PRO A 1 636 ? 8.158 -13.093 -15.966 1.00 93.44 636 PRO A C 1
ATOM 4993 O O . PRO A 1 636 ? 8.104 -13.948 -16.848 1.00 93.44 636 PRO A O 1
ATOM 4996 N N . PHE A 1 637 ? 8.391 -13.414 -14.694 1.00 93.44 637 PHE A N 1
ATOM 4997 C CA . PHE A 1 637 ? 8.725 -14.761 -14.250 1.00 93.44 637 PHE A CA 1
ATOM 4998 C C . PHE A 1 637 ? 7.481 -15.630 -14.047 1.00 93.44 637 PHE A C 1
ATOM 5000 O O . PHE A 1 637 ? 6.434 -15.155 -13.607 1.00 93.44 637 PHE A O 1
ATOM 5007 N N . GLY A 1 638 ? 7.610 -16.926 -14.345 1.00 88.56 638 GLY A N 1
ATOM 5008 C CA . GLY A 1 638 ? 6.638 -17.952 -13.957 1.00 88.56 638 GLY A CA 1
ATOM 5009 C C . GLY A 1 638 ? 6.774 -18.371 -12.486 1.00 88.56 638 GLY A C 1
ATOM 5010 O O . GLY A 1 638 ? 7.763 -18.043 -11.827 1.00 88.56 638 GLY A O 1
ATOM 5011 N N . ALA A 1 639 ? 5.809 -19.146 -11.982 1.00 86.25 639 ALA A N 1
ATOM 5012 C CA . ALA A 1 639 ? 5.785 -19.627 -10.592 1.00 86.25 639 ALA A CA 1
ATOM 5013 C C . ALA A 1 639 ? 7.084 -20.345 -10.161 1.00 86.25 639 ALA A C 1
ATOM 5015 O O . ALA A 1 639 ? 7.600 -20.094 -9.076 1.00 86.25 639 ALA A O 1
ATOM 5016 N N . SER A 1 640 ? 7.682 -21.141 -11.057 1.00 87.38 640 SER A N 1
ATOM 5017 C CA . SER A 1 640 ? 8.941 -21.874 -10.826 1.00 87.38 640 SER A CA 1
ATOM 5018 C C . SER A 1 640 ? 10.142 -20.989 -10.480 1.00 87.38 640 SER A C 1
ATOM 5020 O O . SER A 1 640 ? 11.095 -21.467 -9.869 1.00 87.38 640 SER A O 1
ATOM 5022 N N . TYR A 1 641 ? 10.113 -19.715 -10.873 1.00 91.19 641 TYR A N 1
ATOM 5023 C CA . TYR A 1 641 ? 11.157 -18.738 -10.570 1.00 91.19 641 TYR A CA 1
ATOM 5024 C C . TYR A 1 641 ? 10.752 -17.794 -9.435 1.00 91.19 641 TYR A C 1
ATOM 5026 O O . TYR A 1 641 ? 11.619 -17.333 -8.696 1.00 91.19 641 TYR A O 1
ATOM 5034 N N . ARG A 1 642 ? 9.451 -17.519 -9.271 1.00 92.50 642 ARG A N 1
ATOM 5035 C CA . ARG A 1 642 ? 8.932 -16.644 -8.210 1.00 92.50 642 ARG A CA 1
ATOM 5036 C C . ARG A 1 642 ? 9.148 -17.235 -6.819 1.00 92.50 642 ARG A C 1
ATOM 5038 O O . ARG A 1 642 ? 9.636 -16.518 -5.947 1.00 92.50 642 ARG A O 1
ATOM 5045 N N . ASP A 1 643 ? 8.861 -18.524 -6.629 1.00 90.06 643 ASP A N 1
ATOM 5046 C CA . ASP A 1 643 ? 8.990 -19.158 -5.311 1.00 90.06 643 ASP A CA 1
ATOM 5047 C C . ASP A 1 643 ? 10.443 -19.164 -4.797 1.00 90.06 643 ASP A C 1
ATOM 5049 O O . ASP A 1 643 ? 10.657 -18.741 -3.655 1.00 90.06 643 ASP A O 1
ATOM 5053 N N . PRO A 1 644 ? 11.466 -19.549 -5.597 1.00 92.19 644 PRO A N 1
ATOM 5054 C CA . PRO A 1 644 ? 12.860 -19.463 -5.159 1.00 92.19 644 PRO A CA 1
ATOM 5055 C C . PRO A 1 644 ? 13.351 -18.022 -4.986 1.00 92.19 644 PRO A C 1
ATOM 5057 O O . PRO A 1 644 ? 14.088 -17.741 -4.042 1.00 92.19 644 PRO A O 1
ATOM 5060 N N . LEU A 1 645 ? 12.925 -17.078 -5.838 1.00 93.50 645 LEU A N 1
ATOM 5061 C CA . LEU A 1 645 ? 13.278 -15.662 -5.666 1.00 93.50 645 LEU A CA 1
ATOM 5062 C C . LEU A 1 645 ? 12.821 -15.140 -4.298 1.00 93.50 645 LEU A C 1
ATOM 5064 O O . LEU A 1 645 ? 13.609 -14.532 -3.576 1.00 93.50 645 LEU A O 1
ATOM 5068 N N . VAL A 1 646 ? 11.580 -15.429 -3.903 1.00 93.12 646 VAL A N 1
ATOM 5069 C CA . VAL A 1 646 ? 11.041 -14.995 -2.609 1.00 93.12 646 VAL A CA 1
ATOM 5070 C C . VAL A 1 646 ? 11.705 -15.741 -1.449 1.00 93.12 646 VAL A C 1
ATOM 5072 O O . VAL A 1 646 ? 12.240 -15.104 -0.540 1.00 93.12 646 VAL A O 1
ATOM 5075 N N . ASN A 1 647 ? 11.692 -17.075 -1.471 1.00 91.31 647 ASN A N 1
ATOM 5076 C CA . ASN A 1 647 ? 12.048 -17.888 -0.304 1.00 91.31 647 ASN A CA 1
ATOM 5077 C C . ASN A 1 647 ? 13.557 -18.105 -0.133 1.00 91.31 647 ASN A C 1
ATOM 5079 O O . ASN A 1 647 ? 14.026 -18.219 0.999 1.00 91.31 647 ASN A O 1
ATOM 5083 N N . GLU A 1 648 ? 14.319 -18.155 -1.228 1.00 91.12 648 GLU A N 1
ATOM 5084 C CA . GLU A 1 648 ? 15.753 -18.475 -1.211 1.00 91.12 648 GLU A CA 1
ATOM 5085 C C . GLU A 1 648 ? 16.651 -17.256 -1.446 1.00 91.12 648 GLU A C 1
ATOM 5087 O O . GLU A 1 648 ? 17.807 -17.284 -1.035 1.00 91.12 648 GLU A O 1
ATOM 5092 N N . GLN A 1 649 ? 16.161 -16.193 -2.100 1.00 92.69 649 GLN A N 1
ATOM 5093 C CA . GLN A 1 649 ? 16.987 -15.022 -2.440 1.00 92.69 649 GLN A CA 1
ATOM 5094 C C . GLN A 1 649 ? 16.604 -13.757 -1.667 1.00 92.69 649 GLN A C 1
ATOM 5096 O O . GLN A 1 649 ? 17.491 -13.036 -1.218 1.00 92.69 649 GLN A O 1
ATOM 5101 N N . TRP A 1 650 ? 15.311 -13.465 -1.492 1.00 94.19 650 TRP A N 1
ATOM 5102 C CA . TRP A 1 650 ? 14.865 -12.217 -0.857 1.00 94.19 650 TRP A CA 1
ATOM 5103 C C . TRP A 1 650 ? 14.616 -12.350 0.647 1.00 94.19 650 TRP A C 1
ATOM 5105 O O . TRP A 1 650 ? 15.051 -11.490 1.407 1.00 94.19 650 TRP A O 1
ATOM 5115 N N . ALA A 1 651 ? 13.961 -13.421 1.101 1.00 92.56 651 ALA A N 1
ATOM 5116 C CA . ALA A 1 651 ? 13.679 -13.627 2.521 1.00 92.56 651 ALA A CA 1
ATOM 5117 C C . ALA A 1 651 ? 14.931 -13.881 3.394 1.00 92.56 651 ALA A C 1
ATOM 5119 O O . ALA A 1 651 ? 14.958 -13.380 4.522 1.00 92.56 651 ALA A O 1
ATOM 5120 N N . PRO A 1 652 ? 15.973 -14.617 2.947 1.00 92.88 652 PRO A N 1
ATOM 5121 C CA . PRO A 1 652 ? 17.133 -14.882 3.800 1.00 92.88 652 PRO A CA 1
ATOM 5122 C C . PRO A 1 652 ? 17.935 -13.625 4.178 1.00 92.88 652 PRO A C 1
ATOM 5124 O O . PRO A 1 652 ? 18.153 -13.444 5.375 1.00 92.88 652 PRO A O 1
ATOM 5127 N N . PRO A 1 653 ? 18.279 -12.696 3.257 1.00 91.81 653 PRO A N 1
ATOM 5128 C CA . PRO A 1 653 ? 18.957 -11.447 3.624 1.00 91.81 653 PRO A CA 1
ATOM 5129 C C . PRO A 1 653 ? 18.177 -10.579 4.621 1.00 91.81 653 PRO A C 1
ATOM 5131 O O . PRO A 1 653 ? 18.781 -9.945 5.481 1.00 91.81 653 PRO A O 1
ATOM 5134 N N . VAL A 1 654 ? 16.839 -10.573 4.542 1.00 91.94 654 VAL A N 1
ATOM 5135 C CA . VAL A 1 654 ? 15.969 -9.857 5.497 1.00 91.94 654 VAL A CA 1
ATOM 5136 C C . VAL A 1 654 ? 16.151 -10.422 6.911 1.00 91.94 654 VAL A C 1
ATOM 5138 O O . VAL A 1 654 ? 16.321 -9.665 7.865 1.00 91.94 654 VAL A O 1
ATOM 5141 N N . LYS A 1 655 ? 16.193 -11.756 7.039 1.00 89.88 655 LYS A N 1
ATOM 5142 C CA . LYS A 1 655 ? 16.422 -12.447 8.318 1.00 89.88 655 LYS A CA 1
ATOM 5143 C C . LYS A 1 655 ? 17.861 -12.287 8.821 1.00 89.88 655 LYS A C 1
ATOM 5145 O O . LYS A 1 655 ? 18.059 -12.092 10.017 1.00 89.88 655 LYS A O 1
ATOM 5150 N N . GLU A 1 656 ? 18.855 -12.353 7.931 1.00 92.62 656 GLU A N 1
ATOM 5151 C CA . GLU A 1 656 ? 20.279 -12.156 8.258 1.00 92.62 656 GLU A CA 1
ATOM 5152 C C . GLU A 1 656 ? 20.539 -10.777 8.871 1.00 92.62 656 GLU A C 1
ATOM 5154 O O . GLU A 1 656 ? 21.273 -10.661 9.850 1.00 92.62 656 GLU A O 1
ATOM 5159 N N . LEU A 1 657 ? 19.903 -9.743 8.318 1.00 91.06 657 LEU A N 1
ATOM 5160 C CA . LEU A 1 657 ? 20.040 -8.357 8.760 1.00 91.06 657 LEU A CA 1
ATOM 5161 C C . LEU A 1 657 ? 19.072 -7.976 9.894 1.00 91.06 657 LEU A C 1
ATOM 5163 O O . LEU A 1 657 ? 18.908 -6.795 10.188 1.00 91.06 657 LEU A O 1
ATOM 5167 N N . GLN A 1 658 ? 18.454 -8.970 10.542 1.00 89.31 658 GLN A N 1
ATOM 5168 C CA . GLN A 1 658 ? 17.570 -8.812 11.703 1.00 89.31 658 GLN A CA 1
ATOM 5169 C C . GLN A 1 658 ? 16.356 -7.896 11.472 1.00 89.31 658 GLN A C 1
ATOM 5171 O O . GLN A 1 658 ? 15.850 -7.287 12.413 1.00 89.31 658 GLN A O 1
ATOM 5176 N N . ILE A 1 659 ? 15.848 -7.823 10.240 1.00 89.44 659 ILE A N 1
ATOM 5177 C CA . ILE A 1 659 ? 14.595 -7.120 9.954 1.00 89.44 659 ILE A CA 1
ATOM 5178 C C . ILE A 1 659 ? 13.422 -8.075 10.231 1.00 89.44 659 ILE A C 1
ATOM 5180 O O . ILE A 1 659 ? 13.416 -9.192 9.697 1.00 89.44 659 ILE A O 1
ATOM 5184 N N . PRO A 1 660 ? 12.421 -7.674 11.039 1.00 89.88 660 PRO A N 1
ATOM 5185 C CA . PRO A 1 660 ? 11.242 -8.495 11.289 1.00 89.88 660 PRO A CA 1
ATOM 5186 C C . PRO A 1 660 ? 10.503 -8.846 9.990 1.00 89.88 660 PRO A C 1
ATOM 5188 O O . PRO A 1 660 ? 10.273 -7.987 9.138 1.00 89.88 660 PRO A O 1
ATOM 5191 N N . LEU A 1 661 ? 10.131 -10.118 9.848 1.00 90.44 661 LEU A N 1
ATOM 5192 C CA . LEU A 1 661 ? 9.445 -10.665 8.678 1.00 90.44 661 LEU A CA 1
ATOM 5193 C C . LEU A 1 661 ? 8.430 -11.719 9.121 1.00 90.44 661 LEU A C 1
ATOM 5195 O O . LEU A 1 661 ? 8.728 -12.542 9.993 1.00 90.44 661 LEU A O 1
ATOM 5199 N N . THR A 1 662 ? 7.266 -11.753 8.475 1.00 89.62 662 THR A N 1
ATOM 5200 C CA . THR A 1 662 ? 6.260 -12.785 8.731 1.00 89.62 662 THR A CA 1
ATOM 5201 C C . THR A 1 662 ? 6.802 -14.177 8.369 1.00 89.62 662 THR A C 1
ATOM 5203 O O . THR A 1 662 ? 7.312 -14.402 7.272 1.00 89.62 662 THR A O 1
ATOM 5206 N N . ALA A 1 663 ? 6.681 -15.148 9.286 1.00 78.31 663 ALA A N 1
ATOM 5207 C CA . ALA A 1 663 ? 7.312 -16.469 9.151 1.00 78.31 663 ALA A CA 1
ATOM 5208 C C . ALA A 1 663 ? 6.924 -17.224 7.862 1.00 78.31 663 ALA A C 1
ATOM 5210 O O . ALA A 1 663 ? 7.794 -17.815 7.223 1.00 78.31 663 ALA A O 1
ATOM 5211 N N . ASN A 1 664 ? 5.645 -17.158 7.476 1.00 81.50 664 ASN A N 1
ATOM 5212 C CA . ASN A 1 664 ? 5.092 -17.733 6.245 1.00 81.50 664 ASN A CA 1
ATOM 5213 C C . ASN A 1 664 ? 4.573 -16.613 5.334 1.00 81.50 664 ASN A C 1
ATOM 5215 O O . ASN A 1 664 ? 3.370 -16.501 5.090 1.00 81.50 664 ASN A O 1
ATOM 5219 N N . PHE A 1 665 ? 5.473 -15.736 4.891 1.00 86.38 665 PHE A N 1
ATOM 5220 C CA . PHE A 1 665 ? 5.114 -14.632 4.010 1.00 86.38 665 PHE A CA 1
ATOM 5221 C C . PHE A 1 665 ? 4.504 -15.139 2.690 1.00 86.38 665 PHE A C 1
ATOM 5223 O O . PHE A 1 665 ? 5.051 -16.014 2.022 1.00 86.38 665 PHE A O 1
ATOM 5230 N N . SER A 1 666 ? 3.375 -14.547 2.297 1.00 87.69 666 SER A N 1
ATOM 5231 C CA . SER A 1 666 ? 2.709 -14.787 1.018 1.00 87.69 666 SER A CA 1
ATOM 5232 C C . SER A 1 666 ? 2.356 -13.447 0.387 1.00 87.69 666 SER A C 1
ATOM 5234 O O . SER A 1 666 ? 1.558 -12.682 0.931 1.00 87.69 666 SER A O 1
ATOM 5236 N N . PHE A 1 667 ? 2.928 -13.183 -0.788 1.00 89.50 667 PHE A N 1
ATOM 5237 C CA . PHE A 1 667 ? 2.717 -11.938 -1.525 1.00 89.50 667 PHE A CA 1
ATOM 5238 C C . PHE A 1 667 ? 1.235 -11.671 -1.822 1.00 89.50 667 PHE A C 1
ATOM 5240 O O . PHE A 1 667 ? 0.733 -10.569 -1.594 1.00 89.50 667 PHE A O 1
ATOM 5247 N N . SER A 1 668 ? 0.519 -12.694 -2.299 1.00 85.81 668 SER A N 1
ATOM 5248 C CA . SER A 1 668 ? -0.903 -12.588 -2.622 1.00 85.81 668 SER A CA 1
ATOM 5249 C C . SER A 1 668 ? -1.738 -12.294 -1.378 1.00 85.81 668 SER A C 1
ATOM 5251 O O . SER A 1 668 ? -2.597 -11.425 -1.429 1.00 85.81 668 SER A O 1
ATOM 5253 N N . THR A 1 669 ? -1.448 -12.933 -0.245 1.00 85.25 669 THR A N 1
ATOM 5254 C CA . THR A 1 669 ? -2.187 -12.702 1.009 1.00 85.25 669 THR A CA 1
ATOM 5255 C C . THR A 1 669 ? -1.923 -11.309 1.592 1.00 85.25 669 THR A C 1
ATOM 5257 O O . THR A 1 669 ? -2.819 -10.707 2.175 1.00 85.25 669 THR A O 1
ATOM 5260 N N . PHE A 1 670 ? -0.710 -10.776 1.422 1.00 89.81 670 PHE A N 1
ATOM 5261 C CA . PHE A 1 670 ? -0.324 -9.470 1.959 1.00 89.81 670 PHE A CA 1
ATOM 5262 C C . PHE A 1 670 ? -0.909 -8.284 1.165 1.00 89.81 670 PHE A C 1
ATOM 5264 O O . PHE A 1 670 ? -1.319 -7.273 1.748 1.00 89.81 670 PHE A O 1
ATOM 5271 N N . LEU A 1 671 ? -0.956 -8.385 -0.171 1.00 89.00 671 LEU A N 1
ATOM 5272 C CA . LEU A 1 671 ? -1.428 -7.294 -1.037 1.00 89.00 671 LEU A CA 1
ATOM 5273 C C . LEU A 1 671 ? -2.862 -7.451 -1.541 1.00 89.00 671 LEU A C 1
ATOM 5275 O O . LEU A 1 671 ? -3.510 -6.436 -1.815 1.00 89.00 671 LEU A O 1
ATOM 5279 N N . ALA A 1 672 ? -3.355 -8.678 -1.712 1.00 85.94 672 ALA A N 1
ATOM 5280 C CA . ALA A 1 672 ? -4.691 -8.900 -2.237 1.00 85.94 672 ALA A CA 1
ATOM 5281 C C . ALA A 1 672 ? -5.726 -8.869 -1.113 1.00 85.94 672 ALA A C 1
ATOM 5283 O O . ALA A 1 672 ? -5.587 -9.529 -0.085 1.00 85.94 672 ALA A O 1
ATOM 5284 N N . VAL A 1 673 ? -6.815 -8.139 -1.342 1.00 82.19 673 VAL A N 1
ATOM 5285 C CA . VAL A 1 673 ? -7.975 -8.204 -0.456 1.00 82.19 673 VAL A CA 1
ATOM 5286 C C . VAL A 1 673 ? -8.767 -9.462 -0.826 1.00 82.19 673 VAL A C 1
ATOM 5288 O O . VAL A 1 673 ? -9.090 -9.638 -2.003 1.00 82.19 673 VAL A O 1
ATOM 5291 N N . PRO A 1 674 ? -9.133 -10.338 0.129 1.00 79.38 674 PRO A N 1
ATOM 5292 C CA . PRO A 1 674 ? -9.859 -11.574 -0.175 1.00 79.38 674 PRO A CA 1
ATOM 5293 C C . PRO A 1 674 ? -11.166 -11.369 -0.957 1.00 79.38 674 PRO A C 1
ATOM 5295 O O . PRO A 1 674 ? -11.603 -12.264 -1.679 1.00 79.38 674 PRO A O 1
ATOM 5298 N N . THR A 1 675 ? -11.800 -10.202 -0.823 1.00 79.25 675 THR A N 1
ATOM 5299 C CA . THR A 1 675 ? -12.986 -9.806 -1.594 1.00 79.25 675 THR A CA 1
ATOM 5300 C C . THR A 1 675 ? -12.667 -9.577 -3.065 1.00 79.25 675 THR A C 1
ATOM 5302 O O . THR A 1 675 ? -13.385 -10.087 -3.922 1.00 79.25 675 THR A O 1
ATOM 5305 N N . ASP A 1 676 ? -11.567 -8.880 -3.353 1.00 84.44 676 ASP A N 1
ATOM 5306 C CA . ASP A 1 676 ? -11.126 -8.563 -4.713 1.00 84.44 676 ASP A CA 1
ATOM 5307 C C . ASP A 1 676 ? -10.726 -9.845 -5.446 1.00 84.44 676 ASP A C 1
ATOM 5309 O O . ASP A 1 676 ? -11.167 -10.075 -6.566 1.00 84.44 676 ASP A O 1
ATOM 5313 N N . VAL A 1 677 ? -9.985 -10.742 -4.778 1.00 85.06 677 VAL A N 1
ATOM 5314 C CA . VAL A 1 677 ? -9.599 -12.052 -5.340 1.00 85.06 677 VAL A CA 1
ATOM 5315 C C . VAL A 1 677 ? -10.826 -12.859 -5.758 1.00 85.06 677 VAL A C 1
ATOM 5317 O O . VAL A 1 677 ? -10.848 -13.490 -6.814 1.00 85.06 677 VAL A O 1
ATOM 5320 N N . ARG A 1 678 ? -11.885 -12.827 -4.945 1.00 77.75 678 ARG A N 1
ATOM 5321 C CA . ARG A 1 678 ? -13.138 -13.523 -5.257 1.00 77.75 678 ARG A CA 1
ATOM 5322 C C . ARG A 1 678 ? -13.858 -12.896 -6.441 1.00 77.75 678 ARG A C 1
ATOM 5324 O O . ARG A 1 678 ? -14.357 -13.631 -7.288 1.00 77.75 678 ARG A O 1
ATOM 5331 N N . GLU A 1 679 ? -13.891 -11.573 -6.512 1.00 83.44 679 GLU A N 1
ATOM 5332 C CA . GLU A 1 679 ? -14.469 -10.854 -7.643 1.00 83.44 679 GLU A CA 1
ATOM 5333 C C . GLU A 1 679 ? -13.700 -11.159 -8.940 1.00 83.44 679 GLU A C 1
ATOM 5335 O O . GLU A 1 679 ? -14.312 -11.468 -9.961 1.00 83.44 679 GLU A O 1
ATOM 5340 N N . TRP A 1 680 ? -12.365 -11.214 -8.892 1.00 89.06 680 TRP A N 1
ATOM 5341 C CA . TRP A 1 680 ? -11.545 -11.640 -10.031 1.00 89.06 680 TRP A CA 1
ATOM 5342 C C . TRP A 1 680 ? -11.882 -13.066 -10.475 1.00 89.06 680 TRP A C 1
ATOM 5344 O O . TRP A 1 680 ? -12.027 -13.319 -11.674 1.00 89.06 680 TRP A O 1
ATOM 5354 N N . ASN A 1 681 ? -12.096 -13.979 -9.523 1.00 83.31 681 ASN A N 1
ATOM 5355 C CA . ASN A 1 681 ? -12.500 -15.352 -9.824 1.00 83.31 681 ASN A CA 1
ATOM 5356 C C . ASN A 1 681 ? -13.874 -15.419 -10.513 1.00 83.31 681 ASN A C 1
ATOM 5358 O O . ASN A 1 681 ? -14.045 -16.141 -11.497 1.00 83.31 681 ASN A O 1
ATOM 5362 N N . LEU A 1 682 ? -14.849 -14.625 -10.055 1.00 80.12 682 LEU A N 1
ATOM 5363 C CA . LEU A 1 682 ? -16.162 -14.502 -10.708 1.00 80.12 682 LEU A CA 1
ATOM 5364 C C . LEU A 1 682 ? -16.049 -13.912 -12.123 1.00 80.12 682 LEU A C 1
ATOM 5366 O O . LEU A 1 682 ? -16.784 -14.304 -13.033 1.00 80.12 682 LEU A O 1
ATOM 5370 N N . GLN A 1 683 ? -15.085 -13.017 -12.332 1.00 85.69 683 GLN A N 1
ATOM 5371 C CA . GLN A 1 683 ? -14.763 -12.419 -13.627 1.00 85.69 683 GLN A CA 1
ATOM 5372 C C . GLN A 1 683 ? -13.948 -13.355 -14.539 1.00 85.69 683 GLN A C 1
ATOM 5374 O O . GLN A 1 683 ? -13.623 -12.986 -15.668 1.00 85.69 683 GLN A O 1
ATOM 5379 N N . GLY A 1 684 ? -13.698 -14.598 -14.120 1.00 79.44 684 GLY A N 1
ATOM 5380 C CA . GLY A 1 684 ? -13.083 -15.642 -14.939 1.00 79.44 684 GLY A CA 1
ATOM 5381 C C . GLY A 1 684 ? -11.573 -15.776 -14.777 1.00 79.44 684 GLY A C 1
ATOM 5382 O O . GLY A 1 684 ? -10.961 -16.491 -15.569 1.00 79.44 684 GLY A O 1
ATOM 5383 N N . LEU A 1 685 ? -10.977 -15.122 -13.777 1.00 85.75 685 LEU A N 1
ATOM 5384 C CA . LEU A 1 685 ? -9.612 -15.419 -13.372 1.00 85.75 685 LEU A CA 1
ATOM 5385 C C . LEU A 1 685 ? -9.574 -16.764 -12.609 1.00 85.75 685 LEU A C 1
ATOM 5387 O O . LEU A 1 685 ? -10.490 -17.072 -11.847 1.00 85.75 685 LEU A O 1
ATOM 5391 N N . PRO A 1 686 ? -8.553 -17.602 -12.800 1.00 82.94 686 PRO A N 1
ATOM 5392 C CA . PRO A 1 686 ? -8.379 -18.823 -12.024 1.00 82.94 686 PRO A CA 1
ATOM 5393 C C . PRO A 1 686 ? -8.025 -18.542 -10.562 1.00 82.94 686 PRO A C 1
ATOM 5395 O O . PRO A 1 686 ? -7.298 -17.601 -10.255 1.00 82.94 686 PRO A O 1
ATOM 5398 N N . ALA A 1 687 ? -8.460 -19.434 -9.670 1.00 76.81 687 ALA A N 1
ATOM 5399 C CA . ALA A 1 687 ? -8.233 -19.321 -8.229 1.00 76.81 687 ALA A CA 1
ATOM 5400 C C . ALA A 1 687 ? -6.843 -19.812 -7.760 1.00 76.81 687 ALA A C 1
ATOM 5402 O O . ALA A 1 687 ? -6.666 -20.093 -6.575 1.00 76.81 687 ALA A O 1
ATOM 5403 N N . ASP A 1 688 ? -5.872 -19.976 -8.664 1.00 81.38 688 ASP A N 1
ATOM 5404 C CA . ASP A 1 688 ? -4.499 -20.339 -8.297 1.00 81.38 688 ASP A CA 1
ATOM 5405 C C . ASP A 1 688 ? -3.672 -19.129 -7.821 1.00 81.38 688 ASP A C 1
ATOM 5407 O O . ASP A 1 688 ? -4.011 -17.964 -8.070 1.00 81.38 688 ASP A O 1
ATOM 5411 N N . SER A 1 689 ? -2.579 -19.411 -7.101 1.00 84.00 689 SER A N 1
ATOM 5412 C CA . SER A 1 689 ? -1.690 -18.385 -6.544 1.00 84.00 689 SER A CA 1
ATOM 5413 C C . SER A 1 689 ? -1.062 -17.521 -7.635 1.00 84.00 689 SER A C 1
ATOM 5415 O O . SER A 1 689 ? -1.101 -16.300 -7.525 1.00 84.00 689 SER A O 1
ATOM 5417 N N . PHE A 1 690 ? -0.579 -18.132 -8.720 1.00 88.94 690 PHE A N 1
ATOM 5418 C CA . PHE A 1 690 ? 0.073 -17.440 -9.833 1.00 88.94 690 PHE A CA 1
ATOM 5419 C C . PHE A 1 690 ? -0.861 -16.436 -10.529 1.00 88.94 690 PHE A C 1
ATOM 5421 O O . PHE A 1 690 ? -0.487 -15.288 -10.776 1.00 88.94 690 PHE A O 1
ATOM 5428 N N . SER A 1 691 ? -2.107 -16.834 -10.785 1.00 89.25 691 SER A N 1
ATOM 5429 C CA . SER A 1 691 ? -3.141 -15.963 -11.348 1.00 89.25 691 SER A CA 1
ATOM 5430 C C . SER A 1 691 ? -3.491 -14.816 -10.397 1.00 89.25 691 SER A C 1
ATOM 5432 O O . SER A 1 691 ? -3.609 -13.668 -10.830 1.00 89.25 691 SER A O 1
ATOM 5434 N N . THR A 1 692 ? -3.581 -15.096 -9.093 1.00 90.31 692 THR A N 1
ATOM 5435 C CA . THR A 1 692 ? -3.831 -14.071 -8.068 1.00 90.31 692 THR A CA 1
ATOM 5436 C C . THR A 1 692 ? -2.676 -13.065 -7.982 1.00 90.31 692 THR A C 1
ATOM 5438 O O . THR A 1 692 ? -2.909 -11.859 -7.950 1.00 90.31 692 THR A O 1
ATOM 5441 N N . GLU A 1 693 ? -1.426 -13.533 -8.005 1.00 92.75 693 GLU A N 1
ATOM 5442 C CA . GLU A 1 693 ? -0.224 -12.689 -8.055 1.00 92.75 693 GLU A CA 1
ATOM 5443 C C . GLU A 1 693 ? -0.219 -11.784 -9.292 1.00 92.75 693 GLU A C 1
ATOM 5445 O O . GLU A 1 693 ? 0.036 -10.584 -9.188 1.00 92.75 693 GLU A O 1
ATOM 5450 N N . ASN A 1 694 ? -0.554 -12.340 -10.460 1.00 93.50 694 ASN A N 1
ATOM 5451 C CA . ASN A 1 694 ? -0.653 -11.586 -11.706 1.00 93.50 694 ASN A CA 1
ATOM 5452 C C . ASN A 1 694 ? -1.731 -10.499 -11.633 1.00 93.50 694 ASN A C 1
ATOM 5454 O O . ASN A 1 694 ? -1.501 -9.372 -12.074 1.00 93.50 694 ASN A O 1
ATOM 5458 N N . ALA A 1 695 ? -2.886 -10.798 -11.037 1.00 93.38 695 ALA A N 1
ATOM 5459 C CA . ALA A 1 695 ? -3.937 -9.806 -10.846 1.00 93.38 695 ALA A CA 1
ATOM 5460 C C . ALA A 1 695 ? -3.509 -8.672 -9.906 1.00 93.38 695 ALA A C 1
ATOM 5462 O O . ALA A 1 695 ? -3.800 -7.505 -10.184 1.00 93.38 695 ALA A O 1
ATOM 5463 N N . VAL A 1 696 ? -2.760 -8.974 -8.842 1.00 94.12 696 VAL A N 1
ATOM 5464 C CA . VAL A 1 696 ? -2.177 -7.948 -7.962 1.00 94.12 696 VAL A CA 1
ATOM 5465 C C . VAL A 1 696 ? -1.192 -7.065 -8.733 1.00 94.12 696 VAL A C 1
ATOM 5467 O O . VAL A 1 696 ? -1.294 -5.841 -8.657 1.00 94.12 696 VAL A O 1
ATOM 5470 N N . LEU A 1 697 ? -0.295 -7.652 -9.533 1.00 94.25 697 LEU A N 1
ATOM 5471 C CA . LEU A 1 697 ? 0.657 -6.902 -10.363 1.00 94.25 697 LEU A CA 1
ATOM 5472 C C . LEU A 1 697 ? -0.048 -5.948 -11.340 1.00 94.25 697 LEU A C 1
ATOM 5474 O O . LEU A 1 697 ? 0.369 -4.801 -11.500 1.00 94.25 697 LEU A O 1
ATOM 5478 N N . VAL A 1 698 ? -1.145 -6.400 -11.952 1.00 94.19 698 VAL A N 1
ATOM 5479 C CA . VAL A 1 698 ? -1.944 -5.619 -12.909 1.00 94.19 698 VAL A CA 1
ATOM 5480 C C . VAL A 1 698 ? -2.736 -4.496 -12.233 1.00 94.19 698 VAL A C 1
ATOM 5482 O O . VAL A 1 698 ? -2.830 -3.393 -12.771 1.00 94.19 698 VAL A O 1
ATOM 5485 N N . THR A 1 699 ? -3.320 -4.752 -11.062 1.00 91.56 699 THR A N 1
ATOM 5486 C CA . THR A 1 699 ? -4.239 -3.808 -10.399 1.00 91.56 699 THR A CA 1
ATOM 5487 C C . THR A 1 699 ? -3.522 -2.798 -9.505 1.00 91.56 699 THR A C 1
ATOM 5489 O O . THR A 1 699 ? -3.896 -1.621 -9.480 1.00 91.56 699 THR A O 1
ATOM 5492 N N . ARG A 1 700 ? -2.483 -3.240 -8.787 1.00 89.06 700 ARG A N 1
ATOM 5493 C CA . ARG A 1 700 ? -1.713 -2.440 -7.820 1.00 89.06 700 ARG A CA 1
ATOM 5494 C C . ARG A 1 700 ? -0.404 -1.887 -8.399 1.00 89.06 700 ARG A C 1
ATOM 5496 O O . ARG A 1 700 ? 0.267 -1.108 -7.727 1.00 89.06 700 ARG A O 1
ATOM 5503 N N . GLY A 1 701 ? -0.038 -2.264 -9.627 1.00 86.25 701 GLY A N 1
ATOM 5504 C CA . GLY A 1 701 ? 1.172 -1.796 -10.304 1.00 86.25 701 GLY A CA 1
ATOM 5505 C C . GLY A 1 701 ? 1.196 -0.282 -10.539 1.00 86.25 701 GLY A C 1
ATOM 5506 O O . GLY A 1 701 ? 0.191 0.329 -10.910 1.00 86.25 701 GLY A O 1
ATOM 5507 N N . ARG A 1 702 ? 2.370 0.333 -10.344 1.00 85.31 702 ARG A N 1
ATOM 5508 C CA . ARG A 1 702 ? 2.593 1.767 -10.605 1.00 85.31 702 ARG A CA 1
ATOM 5509 C C . ARG A 1 702 ? 2.668 2.079 -12.096 1.00 85.31 702 ARG A C 1
ATOM 5511 O O . ARG A 1 702 ? 2.104 3.083 -12.526 1.00 85.31 702 ARG A O 1
ATOM 5518 N N . ARG A 1 703 ? 3.320 1.228 -12.891 1.00 90.00 703 ARG A N 1
ATOM 5519 C CA . ARG A 1 703 ? 3.397 1.341 -14.358 1.00 90.00 703 ARG A CA 1
ATOM 5520 C C . ARG A 1 703 ? 2.262 0.563 -15.016 1.00 90.00 703 ARG A C 1
ATOM 5522 O O . ARG A 1 703 ? 1.682 -0.333 -14.405 1.00 90.00 703 ARG A O 1
ATOM 5529 N N . PHE A 1 704 ? 1.927 0.924 -16.251 1.00 93.88 704 PHE A N 1
ATOM 5530 C CA . PHE A 1 704 ? 0.871 0.227 -16.979 1.00 93.88 704 PHE A CA 1
ATOM 5531 C C . PHE A 1 704 ? 1.307 -1.207 -17.331 1.00 93.88 704 PHE A C 1
ATOM 5533 O O . PHE A 1 704 ? 2.455 -1.402 -17.748 1.00 93.88 704 PHE A O 1
ATOM 5540 N N . PRO A 1 705 ? 0.436 -2.212 -17.128 1.00 95.50 705 PRO A N 1
ATOM 5541 C CA . PRO A 1 705 ? 0.787 -3.607 -17.342 1.00 95.50 705 PRO A CA 1
ATOM 5542 C C . PRO A 1 705 ? 0.754 -3.984 -18.828 1.00 95.50 705 PRO A C 1
ATOM 5544 O O . PRO A 1 705 ? -0.234 -3.732 -19.525 1.00 95.50 705 PRO A O 1
ATOM 5547 N N . LEU A 1 706 ? 1.818 -4.651 -19.276 1.00 95.38 706 LEU A N 1
ATOM 5548 C CA . LEU A 1 706 ? 1.901 -5.353 -20.552 1.00 95.38 706 LEU A CA 1
ATOM 5549 C C . LEU A 1 706 ? 1.823 -6.853 -20.276 1.00 95.38 706 LEU A C 1
ATOM 5551 O O . LEU A 1 706 ? 2.740 -7.449 -19.720 1.00 95.38 706 LEU A O 1
ATOM 5555 N N . MET A 1 707 ? 0.699 -7.456 -20.640 1.00 95.88 707 MET A N 1
ATOM 5556 C CA . MET A 1 707 ? 0.375 -8.842 -20.328 1.00 95.88 707 MET A CA 1
ATOM 5557 C C . MET A 1 707 ? 0.705 -9.745 -21.518 1.00 95.88 707 MET A C 1
ATOM 5559 O O . MET A 1 707 ? 0.132 -9.594 -22.600 1.00 95.88 707 MET A O 1
ATOM 5563 N N . ILE A 1 708 ? 1.621 -10.690 -21.301 1.00 94.50 708 ILE A N 1
ATOM 5564 C CA . ILE A 1 708 ? 1.954 -11.751 -22.257 1.00 94.50 708 ILE A CA 1
ATOM 5565 C C . ILE A 1 708 ? 0.903 -12.849 -22.106 1.00 94.50 708 ILE A C 1
ATOM 5567 O O . ILE A 1 708 ? 0.967 -13.640 -21.166 1.00 94.50 708 ILE A O 1
ATOM 5571 N N . ASP A 1 709 ? -0.087 -12.851 -22.996 1.00 92.19 709 ASP A N 1
ATOM 5572 C CA . ASP A 1 709 ? -1.337 -13.602 -22.855 1.00 92.19 709 ASP A CA 1
ATOM 5573 C C . ASP A 1 709 ? -1.719 -14.336 -24.160 1.00 92.19 709 ASP A C 1
ATOM 5575 O O . ASP A 1 709 ? -2.707 -13.989 -24.818 1.00 92.19 709 ASP A O 1
ATOM 5579 N N . PRO A 1 710 ? -0.961 -15.375 -24.565 1.00 87.56 710 PRO A N 1
ATOM 5580 C CA . PRO A 1 710 ? -1.259 -16.142 -25.777 1.00 87.56 710 PRO A CA 1
ATOM 5581 C C . PRO A 1 710 ? -2.644 -16.808 -25.747 1.00 87.56 710 PRO A C 1
ATOM 5583 O O . PRO A 1 710 ? -3.274 -16.966 -26.793 1.00 87.56 710 PRO A O 1
ATOM 5586 N N . GLN A 1 711 ? -3.156 -17.155 -24.560 1.00 85.06 711 GLN A N 1
ATOM 5587 C CA . GLN A 1 711 ? -4.465 -17.794 -24.386 1.00 85.06 711 GLN A CA 1
ATOM 5588 C C . GLN A 1 711 ? -5.639 -16.802 -24.224 1.00 85.06 711 GLN A C 1
ATOM 5590 O O . GLN A 1 711 ? -6.788 -17.231 -24.114 1.00 85.06 711 GLN A O 1
ATOM 5595 N N . ASN A 1 712 ? -5.398 -15.485 -24.261 1.00 88.44 712 ASN A N 1
ATOM 5596 C CA . ASN A 1 712 ? -6.401 -14.423 -24.057 1.00 88.44 712 ASN A CA 1
ATOM 5597 C C . ASN A 1 712 ? -7.144 -14.487 -22.705 1.00 88.44 712 ASN A C 1
ATOM 5599 O O . ASN A 1 712 ? -8.276 -14.000 -22.589 1.00 88.44 712 ASN A O 1
ATOM 5603 N N . GLN A 1 713 ? -6.546 -15.094 -21.681 1.00 87.69 713 GLN A N 1
ATOM 5604 C CA . GLN A 1 713 ? -7.137 -15.192 -20.351 1.00 87.69 713 GLN A CA 1
ATOM 5605 C C . GLN A 1 713 ? -7.202 -13.815 -19.677 1.00 87.69 713 GLN A C 1
ATOM 5607 O O . GLN A 1 713 ? -8.259 -13.415 -19.182 1.00 87.69 713 GLN A O 1
ATOM 5612 N N . ALA A 1 714 ? -6.098 -13.067 -19.705 1.00 91.25 714 ALA A N 1
ATOM 5613 C CA . ALA A 1 714 ? -6.027 -11.712 -19.169 1.00 91.25 714 ALA A CA 1
ATOM 5614 C C . ALA A 1 714 ? -6.948 -10.765 -19.947 1.00 91.25 714 ALA A C 1
ATOM 5616 O O . ALA A 1 714 ? -7.695 -9.995 -19.346 1.00 91.25 714 ALA A O 1
ATOM 5617 N N . ASN A 1 715 ? -6.967 -10.869 -21.279 1.00 92.69 715 ASN A N 1
ATOM 5618 C CA . ASN A 1 715 ? -7.841 -10.064 -22.136 1.00 92.69 715 ASN A CA 1
ATOM 5619 C C . ASN A 1 715 ? -9.331 -10.268 -21.779 1.00 92.69 715 ASN A C 1
ATOM 5621 O O . ASN A 1 715 ? -10.056 -9.295 -21.547 1.00 92.69 715 ASN A O 1
ATOM 5625 N N . LYS A 1 716 ? -9.784 -11.525 -21.644 1.00 91.50 716 LYS A N 1
ATOM 5626 C CA . LYS A 1 716 ? -11.159 -11.857 -21.221 1.00 91.50 716 LYS A CA 1
ATOM 5627 C C . LYS A 1 716 ? -11.472 -11.348 -19.811 1.00 91.50 716 LYS A C 1
ATOM 5629 O O . LYS A 1 716 ? -12.569 -10.830 -19.588 1.00 91.50 716 LYS A O 1
ATOM 5634 N N . TRP A 1 717 ? -10.530 -11.485 -18.878 1.00 93.25 717 TRP A N 1
ATOM 5635 C CA . TRP A 1 717 ? -10.683 -11.019 -17.500 1.00 93.25 717 TRP A CA 1
ATOM 5636 C C . TRP A 1 717 ? -10.828 -9.492 -17.426 1.00 93.25 717 TRP A C 1
ATOM 5638 O O . TRP A 1 717 ? -11.820 -9.009 -16.884 1.00 93.25 717 TRP A O 1
ATOM 5648 N N . ILE A 1 718 ? -9.930 -8.726 -18.057 1.00 94.88 718 ILE A N 1
ATOM 5649 C CA . ILE A 1 718 ? -9.974 -7.252 -18.062 1.00 94.88 718 ILE A CA 1
ATOM 5650 C C . ILE A 1 718 ? -11.271 -6.725 -18.682 1.00 94.88 718 ILE A C 1
ATOM 5652 O O . ILE A 1 718 ? -11.876 -5.796 -18.147 1.00 94.88 718 ILE A O 1
ATOM 5656 N N . ARG A 1 719 ? -11.755 -7.346 -19.767 1.00 94.50 719 ARG A N 1
ATOM 5657 C CA . ARG A 1 719 ? -13.042 -6.977 -20.384 1.00 94.50 719 ARG A CA 1
ATOM 5658 C C . ARG A 1 719 ? -14.222 -7.129 -19.430 1.00 94.50 719 ARG A C 1
ATOM 5660 O O . ARG A 1 719 ? -15.132 -6.308 -19.477 1.00 94.50 719 ARG A O 1
ATOM 5667 N N . LYS A 1 720 ? -14.223 -8.166 -18.589 1.00 92.88 720 LYS A N 1
ATOM 5668 C CA . LYS A 1 720 ? -15.271 -8.393 -17.584 1.00 92.88 720 LYS A CA 1
ATOM 5669 C C . LYS A 1 720 ? -15.108 -7.475 -16.375 1.00 92.88 720 LYS A C 1
ATOM 5671 O O . LYS A 1 720 ? -16.100 -6.912 -15.924 1.00 92.88 720 LYS A O 1
ATOM 5676 N N . MET A 1 721 ? -13.877 -7.288 -15.902 1.00 92.75 721 MET A N 1
ATOM 5677 C CA . MET A 1 721 ? -13.549 -6.429 -14.761 1.00 92.75 721 MET A CA 1
ATOM 5678 C C . MET A 1 721 ? -13.939 -4.966 -15.010 1.00 92.75 721 MET A C 1
ATOM 5680 O O . MET A 1 721 ? -14.579 -4.339 -14.172 1.00 92.75 721 MET A O 1
ATOM 5684 N N . GLU A 1 722 ? -13.606 -4.430 -16.186 1.00 93.19 722 GLU A N 1
ATOM 5685 C CA . GLU A 1 722 ? -13.837 -3.023 -16.546 1.00 93.19 722 GLU A CA 1
ATOM 5686 C C . GLU A 1 722 ? -15.146 -2.807 -17.336 1.00 93.19 722 GLU A C 1
ATOM 5688 O O . GLU A 1 722 ? -15.383 -1.730 -17.892 1.00 93.19 722 GLU A O 1
ATOM 5693 N N . ALA A 1 723 ? -16.030 -3.815 -17.390 1.00 90.12 723 ALA A N 1
ATOM 5694 C CA . ALA A 1 723 ? -17.282 -3.756 -18.150 1.00 90.12 723 ALA A CA 1
ATOM 5695 C C . ALA A 1 723 ? -18.201 -2.612 -17.685 1.00 90.12 723 ALA A C 1
ATOM 5697 O O . ALA A 1 723 ? -18.789 -1.905 -18.506 1.00 90.12 723 ALA A O 1
ATOM 5698 N N . SER A 1 724 ? -18.291 -2.391 -16.370 1.00 89.50 724 SER A N 1
ATOM 5699 C CA . SER A 1 724 ? -19.099 -1.321 -15.765 1.00 89.50 724 SER A CA 1
ATOM 5700 C C . SER A 1 724 ? -18.571 0.084 -16.079 1.00 89.50 724 SER A C 1
ATOM 5702 O O . SER A 1 724 ? -19.338 1.045 -16.067 1.00 89.50 724 SER A O 1
ATOM 5704 N N . ARG A 1 725 ? -17.278 0.205 -16.408 1.00 89.56 725 ARG A N 1
ATOM 5705 C CA . ARG A 1 725 ? -16.567 1.469 -16.658 1.00 89.56 725 ARG A CA 1
ATOM 5706 C C . ARG A 1 725 ? -16.425 1.815 -18.144 1.00 89.56 725 ARG A C 1
ATOM 5708 O O . ARG A 1 725 ? -15.725 2.763 -18.480 1.00 89.56 725 ARG A O 1
ATOM 5715 N N . GLN A 1 726 ? -17.121 1.091 -19.027 1.00 89.62 726 GLN A N 1
ATOM 5716 C CA . GLN A 1 726 ? -17.133 1.310 -20.482 1.00 89.62 726 GLN A CA 1
ATOM 5717 C C . GLN A 1 726 ? -15.749 1.205 -21.150 1.00 89.62 726 GLN A C 1
ATOM 5719 O O . GLN A 1 726 ? -15.368 2.075 -21.940 1.00 89.62 726 GLN A O 1
ATOM 5724 N N . LEU A 1 727 ? -15.021 0.118 -20.866 1.00 92.62 727 LEU A N 1
ATOM 5725 C CA . LEU A 1 727 ? -13.720 -0.196 -21.470 1.00 92.62 727 LEU A CA 1
ATOM 5726 C C . LEU A 1 727 ? -13.691 0.044 -22.989 1.00 92.62 727 LEU A C 1
ATOM 5728 O O . LEU A 1 727 ? -14.501 -0.506 -23.742 1.00 92.62 727 LEU A O 1
ATOM 5732 N N . LYS A 1 728 ? -12.716 0.835 -23.448 1.00 92.44 728 LYS A N 1
ATOM 5733 C CA . LYS A 1 728 ? -12.429 1.022 -24.875 1.00 92.44 728 LYS A CA 1
ATOM 5734 C C . LYS A 1 728 ? -11.329 0.069 -25.310 1.00 92.44 728 LYS A C 1
ATOM 5736 O O . LYS A 1 728 ? -10.293 -0.011 -24.661 1.00 92.44 728 LYS A O 1
ATOM 5741 N N . VAL A 1 729 ? -11.555 -0.638 -26.410 1.00 92.38 729 VAL A N 1
ATOM 5742 C CA . VAL A 1 729 ? -10.625 -1.648 -26.918 1.00 92.38 729 VAL A CA 1
ATOM 5743 C C . VAL A 1 729 ? -10.115 -1.234 -28.291 1.00 92.38 729 VAL A C 1
ATOM 5745 O O . VAL A 1 729 ? -10.920 -0.857 -29.144 1.00 92.38 729 VAL A O 1
ATOM 5748 N N . PHE A 1 730 ? -8.800 -1.317 -28.494 1.00 88.06 730 PHE A N 1
ATOM 5749 C CA . PHE A 1 730 ? -8.141 -0.962 -29.750 1.00 88.06 730 PHE A CA 1
ATOM 5750 C C . PHE A 1 730 ? -7.138 -2.019 -30.195 1.00 88.06 730 PHE A C 1
ATOM 5752 O O . PHE A 1 730 ? -6.424 -2.594 -29.378 1.00 88.06 730 PHE A O 1
ATOM 5759 N N . ASP A 1 731 ? -7.032 -2.178 -31.511 1.00 85.75 731 ASP A N 1
ATOM 5760 C CA . ASP A 1 731 ? -5.909 -2.833 -32.183 1.00 85.75 731 ASP A CA 1
ATOM 5761 C C . ASP A 1 731 ? -4.892 -1.756 -32.627 1.00 85.75 731 ASP A C 1
ATOM 5763 O O . ASP A 1 731 ? -5.348 -0.698 -33.086 1.00 85.75 731 ASP A O 1
ATOM 5767 N N . PRO A 1 732 ? -3.564 -1.989 -32.542 1.00 80.06 732 PRO A N 1
ATOM 5768 C CA . PRO A 1 732 ? -2.504 -1.075 -32.992 1.00 80.06 732 PRO A CA 1
ATOM 5769 C C . PRO A 1 732 ? -2.701 -0.459 -34.387 1.00 80.06 732 PRO A C 1
ATOM 5771 O O . PRO A 1 732 ? -2.263 0.664 -34.650 1.00 80.06 732 PRO A O 1
ATOM 5774 N N . ASN A 1 733 ? -3.395 -1.160 -35.287 1.00 79.69 733 ASN A N 1
ATOM 5775 C CA . ASN A 1 733 ? -3.637 -0.703 -36.659 1.00 79.69 733 ASN A CA 1
ATOM 5776 C C . ASN A 1 733 ? -4.816 0.276 -36.802 1.00 79.69 733 ASN A C 1
ATOM 5778 O O . ASN A 1 733 ? -5.083 0.792 -37.892 1.00 79.69 733 ASN A O 1
ATOM 5782 N N . SER A 1 734 ? -5.539 0.553 -35.719 1.00 80.50 734 SER A N 1
ATOM 5783 C CA . SER A 1 734 ? -6.701 1.442 -35.741 1.00 80.50 734 SER A CA 1
ATOM 5784 C C . SER A 1 734 ? -6.275 2.902 -35.986 1.00 80.50 734 SER A C 1
ATOM 5786 O O . SER A 1 734 ? -5.337 3.410 -35.376 1.00 80.50 734 SER A O 1
ATOM 5788 N N . LYS A 1 735 ? -6.967 3.618 -36.884 1.00 75.75 735 LYS A N 1
ATOM 5789 C CA . LYS A 1 735 ? -6.593 4.998 -37.274 1.00 75.75 735 LYS A CA 1
ATOM 5790 C C . LYS A 1 735 ? -6.883 6.054 -36.195 1.00 75.75 735 LYS A C 1
ATOM 5792 O O . LYS A 1 735 ? -6.190 7.063 -36.139 1.00 75.75 735 LYS A O 1
ATOM 5797 N N . ASP A 1 736 ? -7.857 5.799 -35.322 1.00 78.62 736 ASP A N 1
ATOM 5798 C CA . ASP A 1 736 ? -8.388 6.762 -34.340 1.00 78.62 736 ASP A CA 1
ATOM 5799 C C . ASP A 1 736 ? -7.883 6.539 -32.895 1.00 78.62 736 ASP A C 1
ATOM 5801 O O . ASP A 1 736 ? -8.486 7.052 -31.945 1.00 78.62 736 ASP A O 1
ATOM 5805 N N . ILE A 1 737 ? -6.797 5.774 -32.707 1.00 82.88 737 ILE A N 1
ATOM 5806 C CA . ILE A 1 737 ? -6.278 5.410 -31.372 1.00 82.88 737 ILE A CA 1
ATOM 5807 C C . ILE A 1 737 ? -5.958 6.660 -30.558 1.00 82.88 737 ILE A C 1
ATOM 5809 O O . ILE A 1 737 ? -6.508 6.817 -29.473 1.00 82.88 737 ILE A O 1
ATOM 5813 N N . MET A 1 738 ? -5.139 7.573 -31.095 1.00 83.25 738 MET A N 1
ATOM 5814 C CA . MET A 1 738 ? -4.681 8.753 -30.353 1.00 83.25 738 MET A CA 1
ATOM 5815 C C . MET A 1 738 ? -5.847 9.642 -29.929 1.00 83.25 738 MET A C 1
ATOM 5817 O O . MET A 1 738 ? -6.024 9.868 -28.743 1.00 83.25 738 MET A O 1
ATOM 5821 N N . ARG A 1 739 ? -6.734 10.031 -30.852 1.00 85.44 739 ARG A N 1
ATOM 5822 C CA . ARG A 1 739 ? -7.907 10.865 -30.531 1.00 85.44 739 ARG A CA 1
ATOM 5823 C C . ARG A 1 739 ? -8.802 10.252 -29.451 1.00 85.44 739 ARG A C 1
ATOM 5825 O O . ARG A 1 739 ? -9.395 10.961 -28.639 1.00 85.44 739 ARG A O 1
ATOM 5832 N N . THR A 1 740 ? -8.966 8.931 -29.467 1.00 85.75 740 THR A N 1
ATOM 5833 C CA . THR A 1 740 ? -9.814 8.262 -28.473 1.00 85.75 740 THR A CA 1
ATOM 5834 C C . THR A 1 740 ? -9.086 8.077 -27.147 1.00 85.75 740 THR A C 1
ATOM 5836 O O . THR A 1 740 ? -9.721 8.175 -26.101 1.00 85.75 740 THR A O 1
ATOM 5839 N N . LEU A 1 741 ? -7.769 7.868 -27.186 1.00 88.62 741 LEU A N 1
ATOM 5840 C CA . LEU A 1 741 ? -6.902 7.835 -26.016 1.00 88.62 741 LEU A CA 1
ATOM 5841 C C . LEU A 1 741 ? -6.877 9.195 -25.312 1.00 88.62 741 LEU A C 1
ATOM 5843 O O . LEU A 1 741 ? -7.047 9.230 -24.101 1.00 88.62 741 LEU A O 1
ATOM 5847 N N . GLU A 1 742 ? -6.770 10.298 -26.058 1.00 88.88 742 GLU A N 1
ATOM 5848 C CA . GLU A 1 742 ? -6.837 11.665 -25.523 1.00 88.88 742 GLU A CA 1
ATOM 5849 C C . GLU A 1 742 ? -8.135 11.878 -24.727 1.00 88.88 742 GLU A C 1
ATOM 5851 O O . GLU A 1 742 ? -8.100 12.225 -23.549 1.00 88.88 742 GLU A O 1
ATOM 5856 N N . ARG A 1 743 ? -9.287 11.537 -25.322 1.00 90.00 743 ARG A N 1
ATOM 5857 C CA . ARG A 1 743 ? -10.587 11.597 -24.629 1.00 90.00 743 ARG A CA 1
ATOM 5858 C C . ARG A 1 743 ? -10.650 10.658 -23.426 1.00 90.00 743 ARG A C 1
ATOM 5860 O O . ARG A 1 743 ? -11.225 11.001 -22.399 1.00 90.00 743 ARG A O 1
ATOM 5867 N N . ALA A 1 744 ? -10.107 9.449 -23.545 1.00 91.81 744 ALA A N 1
ATOM 5868 C CA . ALA A 1 744 ? -10.124 8.483 -22.454 1.00 91.81 744 ALA A CA 1
ATOM 5869 C C . ALA A 1 744 ? -9.297 8.965 -21.251 1.00 91.81 744 ALA A C 1
ATOM 5871 O O . ALA A 1 744 ? -9.717 8.735 -20.117 1.00 91.81 744 ALA A O 1
ATOM 5872 N N . ILE A 1 745 ? -8.184 9.666 -21.494 1.00 91.38 745 ILE A N 1
ATOM 5873 C CA . ILE A 1 745 ? -7.351 10.300 -20.465 1.00 91.38 745 ILE A CA 1
ATOM 5874 C C . ILE A 1 745 ? -8.135 11.401 -19.736 1.00 91.38 745 ILE A C 1
ATOM 5876 O O . ILE A 1 745 ? -8.168 11.390 -18.506 1.00 91.38 745 ILE A O 1
ATOM 5880 N N . GLU A 1 746 ? -8.827 12.279 -20.468 1.00 90.50 746 GLU A N 1
ATOM 5881 C CA . GLU A 1 746 ? -9.638 13.365 -19.888 1.00 90.50 746 GLU A CA 1
ATOM 5882 C C . GLU A 1 746 ? -10.816 12.828 -19.055 1.00 90.50 746 GLU A C 1
ATOM 5884 O O . GLU A 1 746 ? -11.044 13.233 -17.912 1.00 90.50 746 GLU A O 1
ATOM 5889 N N . PHE A 1 747 ? -11.556 11.854 -19.593 1.00 90.69 747 PHE A N 1
ATOM 5890 C CA . PHE A 1 747 ? -12.738 11.291 -18.929 1.00 90.69 747 PHE A CA 1
ATOM 5891 C C . PHE A 1 747 ? -12.422 10.159 -17.935 1.00 90.69 747 PHE A C 1
ATOM 5893 O O . PHE A 1 747 ? -13.329 9.667 -17.264 1.00 90.69 747 PHE A O 1
ATOM 5900 N N . GLY A 1 748 ? -11.167 9.708 -17.832 1.00 91.00 748 GLY A N 1
ATOM 5901 C CA . GLY A 1 748 ? -10.769 8.598 -16.956 1.00 91.00 748 GLY A CA 1
ATOM 5902 C C . GLY A 1 748 ? -11.331 7.231 -17.367 1.00 91.00 748 GLY A C 1
ATOM 5903 O O . GLY A 1 748 ? -11.527 6.357 -16.516 1.00 91.00 748 GLY A O 1
ATOM 5904 N N . THR A 1 749 ? -11.621 7.042 -18.657 1.00 93.88 749 THR A N 1
ATOM 5905 C CA . THR A 1 749 ? -12.157 5.781 -19.198 1.00 93.88 749 THR A CA 1
ATOM 5906 C C . THR A 1 749 ? -11.025 4.765 -19.378 1.00 93.88 749 THR A C 1
ATOM 5908 O O . THR A 1 749 ? -9.994 5.119 -19.950 1.00 93.88 749 THR A O 1
ATOM 5911 N N . PRO A 1 750 ? -11.172 3.506 -18.927 1.00 94.75 750 PRO A N 1
ATOM 5912 C CA . PRO A 1 750 ? -10.138 2.497 -19.109 1.00 94.75 750 PRO A CA 1
ATOM 5913 C C . PRO A 1 750 ? -9.977 2.117 -20.589 1.00 94.75 750 PRO A C 1
ATOM 5915 O O . PRO A 1 750 ? -10.955 2.037 -21.342 1.00 94.75 750 PRO A O 1
ATOM 5918 N N . VAL A 1 751 ? -8.736 1.851 -20.997 1.00 95.00 751 VAL A N 1
ATOM 5919 C CA . VAL A 1 751 ? -8.371 1.484 -22.372 1.00 95.00 751 VAL A CA 1
ATOM 5920 C C . VAL A 1 751 ? -7.575 0.179 -22.386 1.00 95.00 751 VAL A C 1
ATOM 5922 O O . VAL A 1 751 ? -6.640 0.014 -21.606 1.00 95.00 751 VAL A O 1
ATOM 5925 N N . LEU A 1 752 ? -7.924 -0.729 -23.299 1.00 95.12 752 LEU A N 1
ATOM 5926 C CA . LEU A 1 752 ? -7.212 -1.974 -23.584 1.00 95.12 752 LEU A CA 1
ATOM 5927 C C . LEU A 1 752 ? -6.658 -1.944 -25.015 1.00 95.12 752 LEU A C 1
ATOM 5929 O O . LEU A 1 752 ? -7.425 -1.900 -25.977 1.00 95.12 752 LEU A O 1
ATOM 5933 N N . LEU A 1 753 ? -5.334 -1.991 -25.147 1.00 93.62 753 LEU A N 1
ATOM 5934 C CA . LEU A 1 753 ? -4.636 -2.193 -26.414 1.00 93.62 753 LEU A CA 1
ATOM 5935 C C . LEU A 1 753 ? -4.339 -3.689 -26.582 1.00 93.62 753 LEU A C 1
ATOM 5937 O O . LEU A 1 753 ? -3.632 -4.283 -25.763 1.00 93.62 753 LEU A O 1
ATOM 5941 N N . GLU A 1 754 ? -4.901 -4.314 -27.612 1.00 91.69 754 GLU A N 1
ATOM 5942 C CA . GLU A 1 754 ? -4.788 -5.757 -27.838 1.00 91.69 754 GLU A CA 1
ATOM 5943 C C . GLU A 1 754 ? -3.929 -6.126 -29.042 1.00 91.69 754 GLU A C 1
ATOM 5945 O O . GLU A 1 754 ? -3.829 -5.371 -30.000 1.00 91.69 754 GLU A O 1
ATOM 5950 N N . ASN A 1 755 ? -3.333 -7.320 -28.994 1.00 87.88 755 ASN A N 1
ATOM 5951 C CA . ASN A 1 755 ? -2.484 -7.874 -30.053 1.00 87.88 755 ASN A CA 1
ATOM 5952 C C . ASN A 1 755 ? -1.254 -7.013 -30.372 1.00 87.88 755 ASN A C 1
ATOM 5954 O O . ASN A 1 755 ? -0.859 -6.891 -31.531 1.00 87.88 755 ASN A O 1
ATOM 5958 N N . VAL A 1 756 ? -0.633 -6.426 -29.349 1.00 90.69 756 VAL A N 1
ATOM 5959 C CA . VAL A 1 756 ? 0.629 -5.705 -29.544 1.00 90.69 756 VAL A CA 1
ATOM 5960 C C . VAL A 1 756 ? 1.724 -6.678 -29.982 1.00 90.69 756 VAL A C 1
ATOM 5962 O O . VAL A 1 756 ? 1.853 -7.768 -29.419 1.00 90.69 756 VAL A O 1
ATOM 5965 N N . GLY A 1 757 ? 2.491 -6.278 -30.997 1.00 88.56 757 GLY A N 1
ATOM 5966 C CA . GLY A 1 757 ? 3.678 -6.996 -31.457 1.00 88.56 757 GLY A CA 1
ATOM 5967 C C . GLY A 1 757 ? 4.869 -6.816 -30.513 1.00 88.56 757 GLY A C 1
ATOM 5968 O O . GLY A 1 757 ? 4.700 -6.646 -29.304 1.00 88.56 757 GLY A O 1
ATOM 5969 N N . GLU A 1 758 ? 6.076 -6.861 -31.069 1.00 84.94 758 GLU A N 1
ATOM 5970 C CA . GLU A 1 758 ? 7.314 -6.555 -30.335 1.00 84.94 758 GLU A CA 1
ATOM 5971 C C . GLU A 1 758 ? 7.575 -5.041 -30.279 1.00 84.94 758 GLU A C 1
ATOM 5973 O O . GLU A 1 758 ? 8.061 -4.534 -29.267 1.00 84.94 758 GLU A O 1
ATOM 5978 N N . ASP A 1 759 ? 7.131 -4.314 -31.308 1.00 80.38 759 ASP A N 1
ATOM 5979 C CA . ASP A 1 759 ? 7.245 -2.861 -31.400 1.00 80.38 759 ASP A CA 1
ATOM 5980 C C . ASP A 1 759 ? 5.999 -2.143 -30.862 1.00 80.38 759 ASP A C 1
ATOM 5982 O O . ASP A 1 759 ? 4.851 -2.510 -31.144 1.00 80.38 759 ASP A O 1
ATOM 5986 N N . LEU A 1 760 ? 6.234 -1.074 -30.099 1.00 82.31 760 LEU A N 1
ATOM 5987 C CA . LEU A 1 760 ? 5.211 -0.146 -29.617 1.00 82.31 760 LEU A CA 1
ATOM 5988 C C . LEU A 1 760 ? 5.304 1.176 -30.379 1.00 82.31 760 LEU A C 1
ATOM 5990 O O . LEU A 1 760 ? 6.399 1.664 -30.643 1.00 82.31 760 LEU A O 1
ATOM 5994 N N . ASP A 1 761 ? 4.151 1.782 -30.676 1.00 78.88 761 ASP A N 1
ATOM 5995 C CA . ASP A 1 761 ? 4.094 3.094 -31.332 1.00 78.88 761 ASP A CA 1
ATOM 5996 C C . ASP A 1 761 ? 4.772 4.163 -30.442 1.00 78.88 761 ASP A C 1
ATOM 5998 O O . ASP A 1 761 ? 4.315 4.374 -29.307 1.00 78.88 761 ASP A O 1
ATOM 6002 N N . PRO A 1 762 ? 5.829 4.854 -30.922 1.00 77.44 762 PRO A N 1
ATOM 6003 C CA . PRO A 1 762 ? 6.523 5.890 -30.159 1.00 77.44 762 PRO A CA 1
ATOM 6004 C C . PRO A 1 762 ? 5.600 7.012 -29.669 1.00 77.44 762 PRO A C 1
ATOM 6006 O O . PRO A 1 762 ? 5.856 7.600 -28.621 1.00 77.44 762 PRO A O 1
ATOM 6009 N N . SER A 1 763 ? 4.472 7.279 -30.343 1.00 78.56 763 SER A N 1
ATOM 6010 C CA . SER A 1 763 ? 3.535 8.319 -29.896 1.00 78.56 763 SER A CA 1
ATOM 6011 C C . SER A 1 763 ? 2.846 7.999 -28.562 1.00 78.56 763 SER A C 1
ATOM 6013 O O . SER A 1 763 ? 2.274 8.892 -27.935 1.00 78.56 763 SER A O 1
ATOM 6015 N N . LEU A 1 764 ? 2.871 6.736 -28.118 1.00 84.44 764 LEU A N 1
ATOM 6016 C CA . LEU A 1 764 ? 2.342 6.307 -26.818 1.00 84.44 764 LEU A CA 1
ATOM 6017 C C . LEU A 1 764 ? 3.324 6.562 -25.668 1.00 84.44 764 LEU A C 1
ATOM 6019 O O . LEU A 1 764 ? 2.932 6.488 -24.503 1.00 84.44 764 LEU A O 1
ATOM 6023 N N . GLU A 1 765 ? 4.587 6.875 -25.965 1.00 80.38 765 GLU A N 1
ATOM 6024 C CA . GLU A 1 765 ? 5.641 7.052 -24.968 1.00 80.38 765 GLU A CA 1
ATOM 6025 C C . GLU A 1 765 ? 5.298 8.050 -23.851 1.00 80.38 765 GLU A C 1
ATOM 6027 O O . GLU A 1 765 ? 5.469 7.676 -22.688 1.00 80.38 765 GLU A O 1
ATOM 6032 N N . PRO A 1 766 ? 4.757 9.257 -24.125 1.00 81.88 766 PRO A N 1
ATOM 6033 C CA . PRO A 1 766 ? 4.417 10.205 -23.063 1.00 81.88 766 PRO A CA 1
ATOM 6034 C C . PRO A 1 766 ? 3.392 9.643 -22.069 1.00 81.88 766 PRO A C 1
ATOM 6036 O O . PRO A 1 766 ? 3.474 9.910 -20.868 1.00 81.88 766 PRO A O 1
ATOM 6039 N N . VAL A 1 767 ? 2.455 8.826 -22.567 1.00 87.50 767 VAL A N 1
ATOM 6040 C CA . VAL A 1 767 ? 1.411 8.175 -21.765 1.00 87.50 767 VAL A CA 1
ATOM 6041 C C . VAL A 1 767 ? 2.001 7.025 -20.954 1.00 87.50 767 VAL A C 1
ATOM 6043 O O . VAL A 1 767 ? 1.754 6.936 -19.753 1.00 87.50 767 VAL A O 1
ATOM 6046 N N . LEU A 1 768 ? 2.818 6.170 -21.578 1.00 87.75 768 LEU A N 1
ATO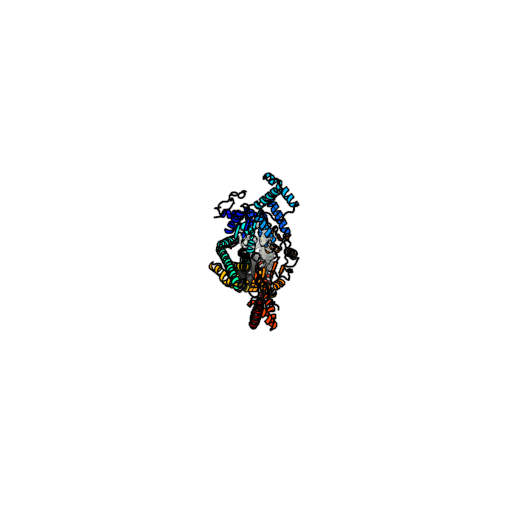M 6047 C CA . LEU A 1 768 ? 3.457 5.028 -20.917 1.00 87.75 768 LEU A CA 1
ATOM 6048 C C . LEU A 1 768 ? 4.425 5.459 -19.810 1.00 87.75 768 LEU A C 1
ATOM 6050 O O . LEU A 1 768 ? 4.412 4.879 -18.727 1.00 87.75 768 LEU A O 1
ATOM 6054 N N . ALA A 1 769 ? 5.213 6.506 -20.061 1.00 80.94 769 ALA A N 1
ATOM 6055 C CA . ALA A 1 769 ? 6.133 7.089 -19.090 1.00 80.94 769 ALA A CA 1
ATOM 6056 C C . ALA A 1 769 ? 5.422 7.876 -17.972 1.00 80.94 769 ALA A C 1
ATOM 6058 O O . ALA A 1 769 ? 6.062 8.238 -16.989 1.00 80.94 769 ALA A O 1
ATOM 6059 N N . LYS A 1 770 ? 4.107 8.124 -18.101 1.00 83.38 770 LYS A N 1
ATOM 6060 C CA . LYS A 1 770 ? 3.302 8.926 -17.167 1.00 83.38 770 LYS A CA 1
ATOM 6061 C C . LYS A 1 770 ? 3.937 10.288 -16.877 1.00 83.38 770 LYS A C 1
ATOM 6063 O O . LYS A 1 770 ? 4.065 10.679 -15.718 1.00 83.38 770 LYS A O 1
ATOM 6068 N N . ASN A 1 771 ? 4.290 11.025 -17.932 1.00 78.12 771 ASN A N 1
ATOM 6069 C CA . ASN A 1 771 ? 4.842 12.383 -17.840 1.00 78.12 771 ASN A CA 1
ATOM 6070 C C . ASN A 1 771 ? 3.757 13.403 -17.432 1.00 78.12 771 ASN A C 1
ATOM 6072 O O . ASN A 1 771 ? 3.397 14.299 -18.195 1.00 78.12 771 ASN A O 1
ATOM 6076 N N . ILE A 1 772 ? 3.191 13.215 -16.241 1.00 82.94 772 ILE A N 1
ATOM 6077 C CA . ILE A 1 772 ? 2.110 14.015 -15.673 1.00 82.94 772 ILE A CA 1
ATOM 6078 C C . ILE A 1 772 ? 2.715 15.275 -15.048 1.00 82.94 772 ILE A C 1
ATOM 6080 O O . ILE A 1 772 ? 3.682 15.212 -14.290 1.00 82.94 772 ILE A O 1
ATOM 6084 N N . ILE A 1 773 ? 2.127 16.420 -15.368 1.00 80.19 773 ILE A N 1
ATOM 6085 C CA . ILE A 1 773 ? 2.552 17.751 -14.953 1.00 80.19 773 ILE A CA 1
ATOM 6086 C C . ILE A 1 773 ? 1.485 18.316 -14.016 1.00 80.19 773 ILE A C 1
ATOM 6088 O O . ILE A 1 773 ? 0.317 18.431 -14.397 1.00 80.19 773 ILE A O 1
ATOM 6092 N N . ASP A 1 774 ? 1.884 18.705 -12.806 1.00 76.50 774 ASP A N 1
ATOM 6093 C CA . ASP A 1 774 ? 1.023 19.467 -11.901 1.00 76.50 774 ASP A CA 1
ATOM 6094 C C . ASP A 1 774 ? 0.961 20.927 -12.374 1.00 76.50 774 ASP A C 1
ATOM 6096 O O . ASP A 1 774 ? 1.965 21.646 -12.383 1.00 76.50 774 ASP A O 1
ATOM 6100 N N . THR A 1 775 ? -0.221 21.357 -12.815 1.00 72.12 775 THR A N 1
ATOM 6101 C CA . THR A 1 775 ? -0.455 22.728 -13.303 1.00 72.12 775 THR A CA 1
ATOM 6102 C C . THR A 1 775 ? -0.858 23.705 -12.195 1.00 72.12 775 THR A C 1
ATOM 6104 O O . THR A 1 775 ? -1.065 24.889 -12.467 1.00 72.12 775 THR A O 1
ATOM 6107 N N . GLY A 1 776 ? -0.881 23.251 -10.937 1.00 64.25 776 GLY A N 1
ATOM 6108 C CA . GLY A 1 776 ? -1.316 24.023 -9.779 1.00 64.25 776 GLY A CA 1
ATOM 6109 C C . GLY A 1 776 ? -2.823 23.904 -9.531 1.00 64.25 776 GLY A C 1
ATOM 6110 O O . GLY A 1 776 ? -3.609 23.582 -10.419 1.00 64.25 776 GLY A O 1
ATOM 6111 N N . GLY A 1 777 ? -3.244 24.134 -8.283 1.00 66.31 777 GLY A N 1
ATOM 6112 C CA . GLY A 1 777 ? -4.654 24.013 -7.881 1.00 66.31 777 GLY A CA 1
ATOM 6113 C C . GLY A 1 777 ? -5.186 22.574 -7.810 1.00 66.31 777 GLY A C 1
ATOM 6114 O O . GLY A 1 777 ? -6.395 22.389 -7.709 1.00 66.31 777 GLY A O 1
ATOM 6115 N N . GLY A 1 778 ? -4.306 21.564 -7.856 1.00 69.44 778 GLY A N 1
ATOM 6116 C CA . GLY A 1 778 ? -4.671 20.144 -7.816 1.00 69.44 778 GLY A CA 1
ATOM 6117 C C . GLY A 1 778 ? -5.072 19.547 -9.170 1.00 69.44 778 GLY A C 1
ATOM 6118 O O . GLY A 1 778 ? -5.479 18.386 -9.203 1.00 69.44 778 GLY A O 1
ATOM 6119 N N . SER A 1 779 ? -4.958 20.306 -10.271 1.00 78.00 779 SER A N 1
ATOM 6120 C CA . SER A 1 779 ? -5.197 19.793 -11.625 1.00 78.00 779 SER A CA 1
ATOM 6121 C C . SER A 1 779 ? -3.923 19.187 -12.213 1.00 78.00 779 SER A C 1
ATOM 6123 O O . SER A 1 779 ? -2.901 19.862 -12.387 1.00 78.00 779 SER A O 1
ATOM 6125 N N . LEU A 1 780 ? -4.000 17.897 -12.529 1.00 87.56 780 LEU A N 1
ATOM 6126 C CA . LEU A 1 780 ? -2.949 17.158 -13.214 1.00 87.56 780 LEU A CA 1
ATOM 6127 C C . LEU A 1 780 ? -3.184 17.254 -14.718 1.00 87.56 780 LEU A C 1
ATOM 6129 O O . LEU A 1 780 ? -4.313 17.118 -15.173 1.00 87.56 780 LEU A O 1
ATOM 6133 N N . SER A 1 781 ? -2.122 17.444 -15.492 1.00 86.19 781 SER A N 1
ATOM 6134 C CA . SER A 1 781 ? -2.180 17.483 -16.955 1.00 86.19 781 SER A CA 1
ATOM 6135 C C . SER A 1 781 ? -1.123 16.571 -17.566 1.00 86.19 781 SER A C 1
ATOM 6137 O O . SER A 1 781 ? -0.146 16.219 -16.910 1.00 86.19 781 SER A O 1
ATOM 6139 N N . ILE A 1 782 ? -1.295 16.165 -18.817 1.00 86.00 782 ILE A N 1
ATOM 6140 C CA . ILE A 1 782 ? -0.308 15.380 -19.561 1.00 86.00 782 ILE A CA 1
ATOM 6141 C C . ILE A 1 782 ? -0.155 15.947 -20.971 1.00 86.00 782 ILE A C 1
ATOM 6143 O O . ILE A 1 782 ? -1.140 16.273 -21.632 1.00 86.00 782 ILE A O 1
ATOM 6147 N N . LYS A 1 783 ? 1.092 16.079 -21.437 1.00 80.12 783 LYS A N 1
ATOM 6148 C CA . LYS A 1 783 ? 1.383 16.484 -22.817 1.00 80.12 783 LYS A CA 1
ATOM 6149 C C . LYS A 1 783 ? 1.463 15.237 -23.699 1.00 80.12 783 LYS A C 1
ATOM 6151 O O . LYS A 1 783 ? 2.320 14.383 -23.478 1.00 80.12 783 LYS A O 1
ATOM 6156 N N . VAL A 1 784 ? 0.589 15.144 -24.697 1.00 78.50 784 VAL A N 1
ATOM 6157 C CA . VAL A 1 784 ? 0.570 14.063 -25.691 1.00 78.50 784 VAL A CA 1
ATOM 6158 C C . VAL A 1 784 ? 0.605 14.703 -27.077 1.00 78.50 784 VAL A C 1
ATOM 6160 O O . VAL A 1 784 ? -0.338 15.382 -27.477 1.00 78.50 784 VAL A O 1
ATOM 6163 N N . GLY A 1 785 ? 1.714 14.531 -27.801 1.00 71.31 785 GLY A N 1
ATOM 6164 C CA . GLY A 1 785 ? 1.960 15.280 -29.038 1.00 71.31 785 GLY A CA 1
ATOM 6165 C C . GLY A 1 785 ? 1.989 16.790 -28.772 1.00 71.31 785 GLY A C 1
ATOM 6166 O O . GLY A 1 785 ? 2.641 17.243 -27.835 1.00 71.31 785 GLY A O 1
ATOM 6167 N N . GLU A 1 786 ? 1.253 17.574 -29.559 1.00 67.88 786 GLU A N 1
ATOM 6168 C CA . GLU A 1 786 ? 1.137 19.028 -29.361 1.00 67.88 786 GLU A CA 1
ATOM 6169 C C . GLU A 1 786 ? 0.081 19.418 -28.308 1.00 67.88 786 GLU A C 1
ATOM 6171 O O . GLU A 1 786 ? 0.081 20.547 -27.811 1.00 67.88 786 GLU A O 1
ATOM 6176 N N . ASN A 1 787 ? -0.793 18.482 -27.925 1.00 77.69 787 ASN A N 1
ATOM 6177 C CA . ASN A 1 787 ? -1.920 18.737 -27.036 1.00 77.69 787 ASN A CA 1
ATOM 6178 C C . ASN A 1 787 ? -1.513 18.603 -25.563 1.00 77.69 787 ASN A C 1
ATOM 6180 O O . ASN A 1 787 ? -0.797 17.682 -25.166 1.00 77.69 787 ASN A O 1
ATOM 6184 N N . THR A 1 788 ? -2.002 19.523 -24.731 1.00 83.38 788 THR A N 1
ATOM 6185 C CA . THR A 1 788 ? -1.955 19.400 -23.267 1.00 83.38 788 THR A CA 1
ATOM 6186 C C . THR A 1 788 ? -3.352 19.028 -22.791 1.00 83.38 788 THR A C 1
ATOM 6188 O O . THR A 1 788 ? -4.287 19.784 -23.036 1.00 83.38 788 THR A O 1
ATOM 6191 N N . LEU A 1 789 ? -3.482 17.862 -22.164 1.00 86.50 789 LEU A N 1
ATOM 6192 C CA . LEU A 1 789 ? -4.755 17.276 -21.742 1.00 86.50 789 LEU A CA 1
ATOM 6193 C C . LEU A 1 789 ? -4.868 17.297 -20.223 1.00 86.50 789 LEU A C 1
ATOM 6195 O O . LEU A 1 789 ? -3.861 17.104 -19.538 1.00 86.50 789 LEU A O 1
ATOM 6199 N N . ASP A 1 790 ? -6.083 17.433 -19.702 1.00 88.56 790 ASP A N 1
ATOM 6200 C CA . ASP A 1 790 ? -6.348 17.215 -18.281 1.00 88.56 790 ASP A CA 1
ATOM 6201 C C . ASP A 1 790 ? -6.264 15.713 -17.968 1.00 88.56 790 ASP A C 1
ATOM 6203 O O . ASP A 1 790 ? -6.885 14.876 -18.624 1.00 88.56 790 ASP A O 1
ATOM 6207 N N . TYR A 1 791 ? -5.457 15.348 -16.974 1.00 90.06 791 TYR A N 1
ATOM 6208 C CA . TYR A 1 791 ? -5.197 13.962 -16.606 1.00 90.06 791 TYR A CA 1
ATOM 6209 C C . TYR A 1 791 ? -6.124 13.511 -15.476 1.00 90.06 791 TYR A C 1
ATOM 6211 O O . TYR A 1 791 ? -6.032 13.977 -14.337 1.00 90.06 791 TYR A O 1
ATOM 6219 N N . ASN A 1 792 ? -6.975 12.527 -15.762 1.00 90.50 792 ASN A N 1
ATOM 6220 C CA . ASN A 1 792 ? -7.823 11.908 -14.753 1.00 90.50 792 ASN A CA 1
ATOM 6221 C C . ASN A 1 792 ? -7.099 10.752 -14.041 1.00 90.50 792 ASN A C 1
ATOM 6223 O O . ASN A 1 792 ? -6.689 9.776 -14.668 1.00 90.50 792 ASN A O 1
ATOM 6227 N N . VAL A 1 793 ? -7.014 10.804 -12.708 1.00 88.62 793 VAL A N 1
ATOM 6228 C CA . VAL A 1 793 ? -6.341 9.778 -11.882 1.00 88.62 793 VAL A CA 1
ATOM 6229 C C . VAL A 1 793 ? -6.970 8.385 -12.037 1.00 88.62 793 VAL A C 1
ATOM 6231 O O . VAL A 1 793 ? -6.285 7.374 -11.875 1.00 88.62 793 VAL A O 1
ATOM 6234 N N . ASN A 1 794 ? -8.255 8.309 -12.401 1.00 90.31 794 ASN A N 1
ATOM 6235 C CA . ASN A 1 794 ? -8.953 7.039 -12.607 1.00 90.31 794 ASN A CA 1
ATOM 6236 C C . ASN A 1 794 ? -8.615 6.364 -13.946 1.00 90.31 794 ASN A C 1
ATOM 6238 O O . ASN A 1 794 ? -8.996 5.207 -14.145 1.00 90.31 794 ASN A O 1
ATOM 6242 N N . PHE A 1 795 ? -7.911 7.045 -14.856 1.00 93.06 795 PHE A N 1
ATOM 6243 C CA . PHE A 1 795 ? -7.495 6.473 -16.131 1.00 93.06 795 PHE A CA 1
ATOM 6244 C C . PHE A 1 795 ? -6.615 5.227 -15.928 1.00 93.06 795 PHE A C 1
ATOM 6246 O O . PHE A 1 795 ? -5.673 5.212 -15.129 1.00 93.06 795 PHE A O 1
ATOM 6253 N N . LYS A 1 796 ? -6.928 4.158 -16.667 1.00 92.81 796 LYS A N 1
ATOM 6254 C CA . LYS A 1 796 ? -6.183 2.894 -16.661 1.00 92.81 796 LYS A CA 1
ATOM 6255 C C . LYS A 1 796 ? -5.899 2.468 -18.093 1.00 92.81 796 LYS A C 1
ATOM 6257 O O . LYS A 1 796 ? -6.797 2.492 -18.932 1.00 92.81 796 LYS A O 1
ATOM 6262 N N . PHE A 1 797 ? -4.665 2.047 -18.347 1.00 94.25 797 PHE A N 1
ATOM 6263 C CA . PHE A 1 797 ? -4.229 1.560 -19.647 1.00 94.25 797 PHE A CA 1
ATOM 6264 C C . PHE A 1 797 ? -3.682 0.141 -19.507 1.00 94.25 797 PHE A C 1
ATOM 6266 O O . PHE A 1 797 ? -2.793 -0.104 -18.693 1.00 94.25 797 PHE A O 1
ATOM 6273 N N . TYR A 1 798 ? -4.249 -0.783 -20.276 1.00 95.69 798 TYR A N 1
ATOM 6274 C CA . TYR A 1 798 ? -3.916 -2.202 -20.285 1.00 95.69 798 TYR A CA 1
ATOM 6275 C C . TYR A 1 798 ? -3.392 -2.586 -21.662 1.00 95.69 798 TYR A C 1
ATOM 6277 O O . TYR A 1 798 ? -3.960 -2.175 -22.674 1.00 95.69 798 TYR A O 1
ATOM 6285 N N . ILE A 1 799 ? -2.341 -3.399 -21.709 1.00 95.31 799 ILE A N 1
ATOM 6286 C CA . ILE A 1 799 ? -1.743 -3.858 -22.963 1.00 95.31 799 ILE A CA 1
ATOM 6287 C C . ILE A 1 799 ? -1.695 -5.382 -22.948 1.00 95.31 799 ILE A C 1
ATOM 6289 O O . ILE A 1 799 ? -1.293 -5.974 -21.950 1.00 95.31 799 ILE A O 1
ATOM 6293 N N . THR A 1 800 ? -2.110 -6.023 -24.040 1.00 95.12 800 THR A N 1
ATOM 6294 C CA . THR A 1 800 ? -2.061 -7.485 -24.195 1.00 95.12 800 THR A CA 1
ATOM 6295 C C . THR A 1 800 ? -1.365 -7.874 -25.493 1.00 95.12 800 THR A C 1
ATOM 6297 O O . THR A 1 800 ? -1.556 -7.231 -26.529 1.00 95.12 800 THR A O 1
ATOM 6300 N N . THR A 1 801 ? -0.585 -8.953 -25.448 1.00 92.94 801 THR A N 1
ATOM 6301 C CA . THR A 1 801 ? 0.005 -9.593 -26.630 1.00 92.94 801 THR A CA 1
ATOM 6302 C C . THR A 1 801 ? -0.366 -11.070 -26.686 1.00 92.94 801 THR A C 1
ATOM 6304 O O . THR A 1 801 ? -0.451 -11.733 -25.654 1.00 92.94 801 THR A O 1
ATOM 6307 N N . LYS A 1 802 ? -0.568 -11.583 -27.904 1.00 89.44 802 LYS A N 1
ATOM 6308 C CA . LYS A 1 802 ? -0.775 -13.015 -28.170 1.00 89.44 802 LYS A CA 1
ATOM 6309 C C . LYS A 1 802 ? 0.530 -13.767 -28.431 1.00 89.44 802 LYS A C 1
ATOM 6311 O O . LYS A 1 802 ? 0.511 -14.987 -28.573 1.00 89.44 802 LYS A O 1
ATOM 6316 N N . LEU A 1 803 ? 1.653 -13.058 -28.541 1.00 88.31 803 LEU A N 1
ATOM 6317 C CA . LEU A 1 803 ? 2.955 -13.682 -28.735 1.00 88.31 803 LEU A CA 1
ATOM 6318 C C . LEU A 1 803 ? 3.332 -14.438 -27.458 1.00 88.31 803 LEU A C 1
ATOM 6320 O O . LEU A 1 803 ? 3.280 -13.882 -26.366 1.00 88.31 803 LEU A O 1
ATOM 6324 N N . ALA A 1 804 ? 3.706 -15.711 -27.589 1.00 84.56 804 ALA A N 1
ATOM 6325 C CA . ALA A 1 804 ? 4.062 -16.542 -26.437 1.00 84.56 804 ALA A CA 1
ATOM 6326 C C . ALA A 1 804 ? 5.479 -16.261 -25.902 1.00 84.56 804 ALA A C 1
ATOM 6328 O O . ALA A 1 804 ? 5.749 -16.483 -24.726 1.00 84.56 804 ALA A O 1
ATOM 6329 N N . ASN A 1 805 ? 6.390 -15.788 -26.755 1.00 87.75 805 ASN A N 1
ATOM 6330 C CA . ASN A 1 805 ? 7.751 -15.413 -26.367 1.00 87.75 805 ASN A CA 1
ATOM 6331 C C . ASN A 1 805 ? 8.207 -14.149 -27.121 1.00 87.75 805 ASN A C 1
ATOM 6333 O O . ASN A 1 805 ? 9.080 -14.248 -27.982 1.00 87.75 805 ASN A O 1
ATOM 6337 N N . PRO A 1 806 ? 7.574 -12.987 -26.872 1.00 90.81 806 PRO A N 1
ATOM 6338 C CA . PRO A 1 806 ? 7.955 -11.733 -27.512 1.00 90.81 806 PRO A CA 1
ATOM 6339 C C . PRO A 1 806 ? 9.295 -11.225 -26.976 1.00 90.81 806 PRO A C 1
ATOM 6341 O O . PRO A 1 806 ? 9.574 -11.311 -25.776 1.00 90.81 806 PRO A O 1
ATOM 6344 N N . HIS A 1 807 ? 10.097 -10.626 -27.851 1.00 89.88 807 HIS A N 1
ATOM 6345 C CA . HIS A 1 807 ? 11.312 -9.925 -27.464 1.00 89.88 807 HIS A CA 1
ATOM 6346 C C . HIS A 1 807 ? 11.063 -8.428 -27.245 1.00 89.88 807 HIS A C 1
ATOM 6348 O O . HIS A 1 807 ? 11.233 -7.612 -28.145 1.00 89.88 807 HIS A O 1
ATOM 6354 N N . TYR A 1 808 ? 10.693 -8.046 -26.021 1.00 89.00 808 TYR A N 1
ATOM 6355 C CA . TYR A 1 808 ? 10.565 -6.631 -25.673 1.00 89.00 808 TYR A CA 1
ATOM 6356 C C . TYR A 1 808 ? 11.912 -6.005 -25.339 1.00 89.00 808 TYR A C 1
ATOM 6358 O O . TYR A 1 808 ? 12.638 -6.494 -24.474 1.00 89.00 808 TYR A O 1
ATOM 6366 N N . THR A 1 809 ? 12.214 -4.876 -25.978 1.00 84.69 809 THR A N 1
ATOM 6367 C CA . THR A 1 809 ? 13.447 -4.128 -25.728 1.00 84.69 809 THR A CA 1
ATOM 6368 C C . THR A 1 809 ? 13.501 -3.581 -24.290 1.00 84.69 809 THR A C 1
ATOM 6370 O O . THR A 1 809 ? 12.469 -3.441 -23.609 1.00 84.69 809 THR A O 1
ATOM 6373 N N . PRO A 1 810 ? 14.697 -3.234 -23.783 1.00 83.94 810 PRO A N 1
ATOM 6374 C CA . PRO A 1 810 ? 14.828 -2.554 -22.496 1.00 83.94 810 PRO A CA 1
ATOM 6375 C C . PRO A 1 810 ? 14.008 -1.258 -22.412 1.00 83.94 810 PRO A C 1
ATOM 6377 O O . PRO A 1 810 ? 13.467 -0.925 -21.357 1.00 83.94 810 PRO A O 1
ATOM 6380 N N . GLU A 1 811 ? 13.864 -0.537 -23.522 1.00 80.56 811 GLU A N 1
ATOM 6381 C CA . GLU A 1 811 ? 13.069 0.686 -23.625 1.00 80.56 811 GLU A CA 1
ATOM 6382 C C . GLU A 1 811 ? 11.587 0.420 -23.315 1.00 80.56 811 GLU A C 1
ATOM 6384 O O . GLU A 1 811 ? 10.972 1.183 -22.571 1.00 80.56 811 GLU A O 1
ATOM 6389 N N . VAL A 1 812 ? 11.023 -0.699 -23.780 1.00 85.00 812 VAL A N 1
ATOM 6390 C CA . VAL A 1 812 ? 9.650 -1.113 -23.434 1.00 85.00 812 VAL A CA 1
ATOM 6391 C C . VAL A 1 812 ? 9.551 -1.565 -21.970 1.00 85.00 812 VAL A C 1
ATOM 6393 O O . VAL A 1 812 ? 8.619 -1.182 -21.253 1.00 85.00 812 VAL A O 1
ATOM 6396 N N . SER A 1 813 ? 10.547 -2.321 -21.501 1.00 84.56 813 SER A N 1
ATOM 6397 C CA . SER A 1 813 ? 10.605 -2.893 -20.142 1.00 84.56 813 SER A CA 1
ATOM 6398 C C . SER A 1 813 ? 10.740 -1.833 -19.036 1.00 84.56 813 SER A C 1
ATOM 6400 O O . SER A 1 813 ? 10.327 -2.044 -17.891 1.00 84.56 813 SER A O 1
ATOM 6402 N N . THR A 1 814 ? 11.307 -0.666 -19.358 1.00 84.81 814 THR A N 1
ATOM 6403 C CA . THR A 1 814 ? 11.396 0.477 -18.429 1.00 84.81 814 THR A CA 1
ATOM 6404 C C . THR A 1 814 ? 10.070 1.225 -18.298 1.00 84.81 814 THR A C 1
ATOM 6406 O O . THR A 1 814 ? 9.737 1.685 -17.205 1.00 84.81 814 THR A O 1
ATOM 6409 N N . LYS A 1 815 ? 9.275 1.293 -19.372 1.00 85.50 815 LYS A N 1
ATOM 6410 C CA . LYS A 1 815 ? 8.021 2.062 -19.439 1.00 85.50 815 LYS A CA 1
ATOM 6411 C C . LYS A 1 815 ? 6.803 1.272 -18.944 1.00 85.50 815 LYS A C 1
ATOM 6413 O O . LYS A 1 815 ? 5.877 1.846 -18.379 1.00 85.50 815 LYS A O 1
ATOM 6418 N N . THR A 1 816 ? 6.804 -0.046 -19.125 1.00 91.06 816 THR A N 1
ATOM 6419 C CA . THR A 1 816 ? 5.676 -0.923 -18.766 1.00 91.06 816 THR A CA 1
ATOM 6420 C C . THR A 1 816 ? 6.076 -1.965 -17.729 1.00 91.06 816 THR A C 1
ATOM 6422 O O . THR A 1 816 ? 7.249 -2.309 -17.589 1.00 91.06 816 THR A O 1
ATOM 6425 N N . THR A 1 817 ? 5.100 -2.478 -16.978 1.00 92.31 817 THR A N 1
ATOM 6426 C CA . THR A 1 817 ? 5.307 -3.677 -16.155 1.00 92.31 817 THR A CA 1
ATOM 6427 C C . THR A 1 817 ? 4.917 -4.891 -16.983 1.00 92.31 817 THR A C 1
ATOM 6429 O O . THR A 1 817 ? 3.734 -5.121 -17.219 1.00 92.31 817 THR A O 1
ATOM 6432 N N . ILE A 1 818 ? 5.903 -5.669 -17.423 1.00 94.12 818 ILE A N 1
ATOM 6433 C CA . ILE A 1 818 ? 5.651 -6.914 -18.150 1.00 94.12 818 ILE A CA 1
ATOM 6434 C C . ILE A 1 818 ? 5.146 -7.967 -17.158 1.00 94.12 818 ILE A C 1
ATOM 6436 O O . ILE A 1 818 ? 5.786 -8.222 -16.137 1.00 94.12 818 ILE A O 1
ATOM 6440 N N . VAL A 1 819 ? 3.995 -8.570 -17.452 1.00 95.31 819 VAL A N 1
ATOM 6441 C CA . VAL A 1 819 ? 3.373 -9.616 -16.634 1.00 95.31 819 VAL A CA 1
ATOM 6442 C C . VAL A 1 819 ? 3.146 -10.852 -17.491 1.00 95.31 819 VAL A C 1
ATOM 6444 O O . VAL A 1 819 ? 2.466 -10.805 -18.516 1.00 95.31 819 VAL A O 1
ATOM 6447 N N . ASN A 1 820 ? 3.711 -11.971 -17.061 1.00 93.12 820 ASN A N 1
ATOM 6448 C CA . ASN A 1 820 ? 3.545 -13.256 -17.713 1.00 93.12 820 ASN A CA 1
ATOM 6449 C C . ASN A 1 820 ? 2.194 -13.879 -17.326 1.00 93.12 820 ASN A C 1
ATOM 6451 O O . ASN A 1 820 ? 2.013 -14.295 -16.184 1.00 93.12 820 ASN A O 1
ATOM 6455 N N . PHE A 1 821 ? 1.267 -13.965 -18.281 1.00 91.44 821 PHE A N 1
ATOM 6456 C CA . PHE A 1 821 ? -0.044 -14.609 -18.131 1.00 91.44 821 PHE A CA 1
ATOM 6457 C C . PHE A 1 821 ? -0.119 -15.982 -18.807 1.00 91.44 821 PHE A C 1
ATOM 6459 O O . PHE A 1 821 ? -1.202 -16.552 -18.932 1.00 91.44 821 PHE A O 1
ATOM 6466 N N . ILE A 1 822 ? 1.022 -16.539 -19.220 1.00 86.94 822 ILE A N 1
ATOM 6467 C CA . ILE A 1 822 ? 1.067 -17.855 -19.851 1.00 86.94 822 ILE A CA 1
ATOM 6468 C C . ILE A 1 822 ? 0.605 -18.901 -18.848 1.00 86.94 822 ILE A C 1
ATOM 6470 O O . ILE A 1 822 ? 1.123 -18.998 -17.733 1.00 86.94 822 ILE A O 1
ATOM 6474 N N . VAL A 1 823 ? -0.391 -19.676 -19.265 1.00 81.00 823 VAL A N 1
ATOM 6475 C CA . VAL A 1 823 ? -1.007 -20.689 -18.417 1.00 81.00 823 VAL A CA 1
ATOM 6476 C C . VAL A 1 823 ? 0.017 -21.776 -18.081 1.00 81.00 823 VAL A C 1
ATOM 6478 O O . VAL A 1 823 ? 0.688 -22.309 -18.962 1.00 81.00 823 VAL A O 1
ATOM 6481 N N . VAL A 1 824 ? 0.122 -22.114 -16.795 1.00 79.12 824 VAL A N 1
ATOM 6482 C CA . VAL A 1 824 ? 0.973 -23.198 -16.278 1.00 79.12 824 VAL A CA 1
ATOM 6483 C C . VAL A 1 824 ? 0.137 -24.471 -16.114 1.00 79.12 824 VAL A C 1
ATOM 6485 O O . VAL A 1 824 ? -1.058 -24.393 -15.833 1.00 79.12 824 VAL A O 1
ATOM 6488 N N . GLU A 1 825 ? 0.755 -25.648 -16.231 1.00 79.38 825 GLU A N 1
ATOM 6489 C CA . GLU A 1 825 ? 0.084 -26.956 -16.152 1.00 79.38 825 GLU A CA 1
ATOM 6490 C C . GLU A 1 825 ? -0.820 -27.130 -14.927 1.00 79.38 825 G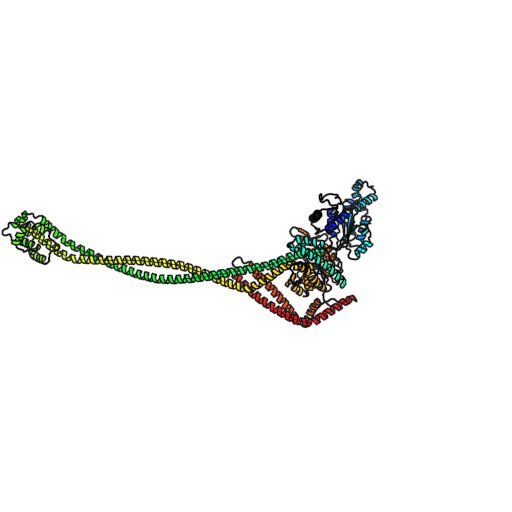LU A C 1
ATOM 6492 O O . GLU A 1 825 ? -1.969 -27.558 -15.058 1.00 79.38 825 GLU A O 1
ATOM 6497 N N . GLN A 1 826 ? -0.351 -26.736 -13.742 1.00 77.88 826 GLN A N 1
ATOM 6498 C CA . GLN A 1 826 ? -1.159 -26.794 -12.521 1.00 77.88 826 GLN A CA 1
ATOM 6499 C C . GLN A 1 826 ? -2.375 -25.856 -12.576 1.00 77.88 826 GLN A C 1
ATOM 6501 O O . GLN A 1 826 ? -3.476 -26.250 -12.185 1.00 77.88 826 GLN A O 1
ATOM 6506 N N . GLY A 1 827 ? -2.194 -24.637 -13.097 1.00 78.38 827 GLY A N 1
ATOM 6507 C CA . GLY A 1 827 ? -3.275 -23.667 -13.281 1.00 78.38 827 GLY A CA 1
ATOM 6508 C C . GLY A 1 827 ? -4.330 -24.188 -14.256 1.00 78.38 827 GLY A C 1
ATOM 6509 O O . GLY A 1 827 ? -5.520 -24.206 -13.934 1.00 78.38 827 GLY A O 1
ATOM 6510 N N . LEU A 1 828 ? -3.895 -24.727 -15.400 1.00 83.62 828 LEU A N 1
ATOM 6511 C CA . LEU A 1 828 ? -4.798 -25.322 -16.384 1.00 83.62 828 LEU A CA 1
ATOM 6512 C C . LEU A 1 828 ? -5.519 -26.555 -15.831 1.00 83.62 828 LEU A C 1
ATOM 6514 O O . LEU A 1 828 ? -6.720 -26.704 -16.030 1.00 83.62 828 LEU A O 1
ATOM 6518 N N . THR A 1 829 ? -4.816 -27.406 -15.082 1.00 84.56 829 THR A N 1
ATOM 6519 C CA . THR A 1 829 ? -5.408 -28.579 -14.421 1.00 84.56 829 THR A CA 1
ATOM 6520 C C . THR A 1 829 ? -6.568 -28.171 -13.516 1.00 84.56 829 THR A C 1
ATOM 6522 O O . THR A 1 829 ? -7.620 -28.807 -13.544 1.00 84.56 829 THR A O 1
ATOM 6525 N N . ASN A 1 830 ? -6.418 -27.093 -12.741 1.00 79.38 830 ASN A N 1
ATOM 6526 C CA . ASN A 1 830 ? -7.481 -26.590 -11.868 1.00 79.38 830 ASN A CA 1
ATOM 6527 C C . ASN A 1 830 ? -8.666 -26.004 -12.655 1.00 79.38 830 ASN A C 1
ATOM 6529 O O . ASN A 1 830 ? -9.819 -26.215 -12.266 1.00 79.38 830 ASN A O 1
ATOM 6533 N N . GLN A 1 831 ? -8.404 -25.304 -13.764 1.00 81.06 831 GLN A N 1
ATOM 6534 C CA . GLN A 1 831 ? -9.458 -24.798 -14.650 1.00 81.06 831 GLN A CA 1
ATOM 6535 C C . GLN A 1 831 ? -10.248 -25.949 -15.289 1.00 81.06 831 GLN A C 1
ATOM 6537 O O . GLN A 1 831 ? -11.476 -25.995 -15.189 1.00 81.06 831 GLN A O 1
ATOM 6542 N N . LEU A 1 832 ? -9.545 -26.914 -15.887 1.00 86.81 832 LEU A N 1
ATOM 6543 C CA . LEU A 1 832 ? -10.143 -28.068 -16.558 1.00 86.81 832 LEU A CA 1
ATOM 6544 C C . LEU A 1 832 ? -10.839 -29.006 -15.574 1.00 86.81 832 LEU A C 1
ATOM 6546 O O . LEU A 1 832 ? -11.880 -29.560 -15.908 1.00 86.81 832 LEU A O 1
ATOM 6550 N N . LEU A 1 833 ? -10.349 -29.119 -14.337 1.00 86.44 833 LEU A N 1
ATOM 6551 C CA . LEU A 1 833 ? -11.068 -29.805 -13.266 1.00 86.44 833 LEU A CA 1
ATOM 6552 C C . LEU A 1 833 ? -12.471 -29.215 -13.067 1.00 86.44 833 LEU A C 1
ATOM 6554 O O . LEU A 1 833 ? -13.438 -29.962 -12.959 1.00 86.44 833 LEU A O 1
ATOM 6558 N N . GLY A 1 834 ? -12.599 -27.885 -13.048 1.00 81.75 834 GLY A N 1
ATOM 6559 C CA . GLY A 1 834 ? -13.904 -27.223 -12.961 1.00 81.75 834 GLY A CA 1
ATOM 6560 C C . GLY A 1 834 ? -14.807 -27.521 -14.162 1.00 81.75 834 GLY A C 1
ATOM 6561 O O . GLY A 1 834 ? -16.011 -27.699 -13.992 1.00 81.75 834 GLY A O 1
ATOM 6562 N N . VAL A 1 835 ? -14.236 -27.624 -15.365 1.00 84.75 835 VAL A N 1
ATOM 6563 C CA . VAL A 1 835 ? -14.977 -27.983 -16.588 1.00 84.75 835 VAL A CA 1
ATOM 6564 C C . VAL A 1 835 ? -15.465 -29.433 -16.537 1.00 84.75 835 VAL A C 1
ATOM 6566 O O . VAL A 1 835 ? -16.640 -29.681 -16.797 1.00 84.75 835 VAL A O 1
ATOM 6569 N N . VAL A 1 836 ? -14.601 -30.374 -16.146 1.00 88.69 836 VAL A N 1
ATOM 6570 C CA . VAL A 1 836 ? -14.942 -31.800 -16.018 1.00 88.69 836 VAL A CA 1
ATOM 6571 C C . VAL A 1 836 ? -16.021 -32.005 -14.961 1.00 88.69 836 VAL A C 1
ATOM 6573 O O . VAL A 1 836 ? -17.034 -32.635 -15.244 1.00 88.69 836 VAL A O 1
ATOM 6576 N N . VAL A 1 837 ? -15.859 -31.419 -13.771 1.00 87.75 837 VAL A N 1
ATOM 6577 C CA . VAL A 1 837 ? -16.865 -31.519 -12.701 1.00 87.75 837 VAL A CA 1
ATOM 6578 C C . VAL A 1 837 ? -18.196 -30.926 -13.156 1.00 87.75 837 VAL A C 1
ATOM 6580 O O . VAL A 1 837 ? -19.237 -31.507 -12.887 1.00 87.75 837 VAL A O 1
ATOM 6583 N N . ARG A 1 838 ? -18.191 -29.809 -13.893 1.00 86.94 838 ARG A N 1
ATOM 6584 C CA . ARG A 1 838 ? -19.423 -29.211 -14.426 1.00 86.94 838 ARG A CA 1
ATOM 6585 C C . ARG A 1 838 ? -20.134 -30.110 -15.441 1.00 86.94 838 ARG A C 1
ATOM 6587 O O . ARG A 1 838 ? -21.356 -30.044 -15.528 1.00 86.94 838 ARG A O 1
ATOM 6594 N N . ALA A 1 839 ? -19.387 -30.887 -16.220 1.00 88.56 839 ALA A N 1
ATOM 6595 C CA . ALA A 1 839 ? -19.945 -31.796 -17.214 1.00 88.56 839 ALA A CA 1
ATOM 6596 C C . ALA A 1 839 ? -20.478 -33.091 -16.579 1.00 88.56 839 ALA A C 1
ATOM 6598 O O . ALA A 1 839 ? -21.594 -33.498 -16.889 1.00 88.56 839 ALA A O 1
ATOM 6599 N N . GLU A 1 840 ? -19.702 -33.707 -15.685 1.00 89.31 840 GLU A N 1
ATOM 6600 C CA . GLU A 1 840 ? -20.041 -34.986 -15.045 1.00 89.31 840 GLU A CA 1
ATOM 6601 C C . GLU A 1 840 ? -21.056 -34.816 -13.903 1.00 89.31 840 GLU A C 1
ATOM 6603 O O . GLU A 1 840 ? -22.027 -35.560 -13.802 1.00 89.31 840 GLU A O 1
ATOM 6608 N N . GLU A 1 841 ? -20.859 -33.806 -13.053 1.00 88.44 841 GLU A N 1
ATOM 6609 C CA . GLU A 1 841 ? -21.657 -33.544 -11.852 1.00 88.44 841 GLU A CA 1
ATOM 6610 C C . GLU A 1 841 ? -21.992 -32.044 -11.723 1.00 88.44 841 GLU A C 1
ATOM 6612 O O . GLU A 1 841 ? -21.490 -31.341 -10.834 1.00 88.44 841 GLU A O 1
ATOM 6617 N N . PRO A 1 842 ? -22.879 -31.513 -12.588 1.00 87.94 842 PRO A N 1
ATOM 6618 C CA . PRO A 1 842 ? -23.213 -30.087 -12.616 1.00 87.94 842 PRO A CA 1
ATOM 6619 C C . PRO A 1 842 ? -23.746 -29.571 -11.273 1.00 87.94 842 PRO A C 1
ATOM 6621 O O . PRO A 1 842 ? -23.520 -28.412 -10.919 1.00 87.94 842 PRO A O 1
ATOM 6624 N N . HIS A 1 843 ? -24.412 -30.433 -10.498 1.00 87.25 843 HIS A N 1
ATOM 6625 C CA . HIS A 1 843 ? -24.973 -30.075 -9.199 1.00 87.25 843 HIS A CA 1
ATOM 6626 C C . HIS A 1 843 ? -23.885 -29.708 -8.172 1.00 87.25 843 HIS A C 1
ATOM 6628 O O . HIS A 1 843 ? -24.077 -28.761 -7.408 1.00 87.25 843 HIS A O 1
ATOM 6634 N N . LEU A 1 844 ? -22.740 -30.409 -8.175 1.00 84.69 844 LEU A N 1
ATOM 6635 C CA . LEU A 1 844 ? -21.614 -30.141 -7.272 1.00 84.69 844 LEU A CA 1
ATOM 6636 C C . LEU A 1 844 ? -21.002 -28.770 -7.565 1.00 84.69 844 LEU A C 1
ATOM 6638 O O . LEU A 1 844 ? -20.713 -28.003 -6.645 1.00 84.69 844 LEU A O 1
ATOM 6642 N N . GLU A 1 845 ? -20.852 -28.431 -8.847 1.00 80.06 845 GLU A N 1
ATOM 6643 C CA . GLU A 1 845 ? -20.282 -27.145 -9.252 1.00 80.06 845 GLU A CA 1
ATOM 6644 C C . GLU A 1 845 ? -21.248 -25.980 -8.995 1.00 80.06 845 GLU A C 1
ATOM 6646 O O . GLU A 1 845 ? -20.834 -24.911 -8.541 1.00 80.06 845 GLU A O 1
ATOM 6651 N N . GLU A 1 846 ? -22.552 -26.177 -9.213 1.00 83.75 846 GLU A N 1
ATOM 6652 C CA . GLU A 1 846 ? -23.562 -25.169 -8.881 1.00 83.75 846 GLU A CA 1
ATOM 6653 C C . GLU A 1 846 ? -23.649 -24.934 -7.365 1.00 83.75 846 GLU A C 1
ATOM 6655 O O . GLU A 1 846 ? -23.693 -23.782 -6.921 1.00 83.75 846 GLU A O 1
ATOM 6660 N N . GLN A 1 847 ? -23.621 -26.004 -6.562 1.00 83.94 847 GLN A N 1
ATOM 6661 C CA . GLN A 1 847 ? -23.567 -25.904 -5.103 1.00 83.94 847 GLN A CA 1
ATOM 6662 C C . GLN A 1 847 ? -22.311 -25.168 -4.646 1.00 83.94 847 GLN A C 1
ATOM 6664 O O . GLN A 1 847 ? -22.425 -24.249 -3.835 1.00 83.94 847 GLN A O 1
ATOM 6669 N N . LYS A 1 848 ? -21.136 -25.497 -5.200 1.00 81.50 848 LYS A N 1
ATOM 6670 C CA . LYS A 1 848 ? -19.896 -24.783 -4.888 1.00 81.50 848 LYS A CA 1
ATOM 6671 C C . LYS A 1 848 ? -20.017 -23.296 -5.193 1.00 81.50 848 LYS A C 1
ATOM 6673 O O . LYS A 1 848 ? -19.740 -22.483 -4.320 1.00 81.50 848 LYS A O 1
ATOM 6678 N N . ASN A 1 849 ? -20.467 -22.928 -6.391 1.00 77.81 849 ASN A N 1
ATOM 6679 C CA . ASN A 1 849 ? -20.599 -21.522 -6.778 1.00 77.81 849 ASN A CA 1
ATOM 6680 C C . ASN A 1 849 ? -21.567 -20.764 -5.854 1.00 77.81 849 ASN A C 1
ATOM 6682 O O . ASN A 1 849 ? -21.255 -19.657 -5.413 1.00 77.81 849 ASN A O 1
ATOM 6686 N N . LYS A 1 850 ? -22.705 -21.374 -5.491 1.00 84.31 850 LYS A N 1
ATOM 6687 C CA . LYS A 1 850 ? -23.651 -20.796 -4.520 1.00 84.31 850 LYS A CA 1
ATOM 6688 C C . LYS A 1 850 ? -23.016 -20.619 -3.139 1.00 84.31 850 LYS A C 1
ATOM 6690 O O . LYS A 1 850 ? -23.126 -19.536 -2.566 1.00 84.31 850 LYS A O 1
ATOM 6695 N N . LEU A 1 851 ? -22.319 -21.639 -2.636 1.00 83.62 851 LEU A N 1
ATOM 6696 C CA . LEU A 1 851 ? -21.614 -21.602 -1.351 1.00 83.62 851 LEU A CA 1
ATOM 6697 C C . LEU A 1 851 ? -20.510 -20.541 -1.337 1.00 83.62 851 LEU A C 1
ATOM 6699 O O . LEU A 1 851 ? -20.420 -19.779 -0.381 1.00 83.62 851 LEU A O 1
ATOM 6703 N N . VAL A 1 852 ? -19.721 -20.418 -2.408 1.00 76.69 852 VAL A N 1
ATOM 6704 C CA . VAL A 1 852 ? -18.686 -19.379 -2.543 1.00 76.69 852 VAL A CA 1
ATOM 6705 C C . VAL A 1 852 ? -19.298 -17.982 -2.444 1.00 76.69 852 VAL A C 1
ATOM 6707 O O . VAL A 1 852 ? -18.816 -17.154 -1.668 1.00 76.69 852 VAL A O 1
ATOM 6710 N N . VAL A 1 853 ? -20.388 -17.722 -3.174 1.00 80.50 853 VAL A N 1
ATOM 6711 C CA . VAL A 1 853 ? -21.089 -16.429 -3.125 1.00 80.50 853 VAL A CA 1
ATOM 6712 C C . VAL A 1 853 ? -21.696 -16.178 -1.741 1.00 80.50 853 VAL A C 1
ATOM 6714 O O . VAL A 1 853 ? -21.622 -15.058 -1.235 1.00 80.50 853 VAL A O 1
ATOM 6717 N N . GLN A 1 854 ? -22.266 -17.200 -1.100 1.00 82.19 854 GLN A N 1
ATOM 6718 C CA . GLN A 1 854 ? -22.844 -17.082 0.239 1.00 82.19 854 GLN A CA 1
ATOM 6719 C C . GLN A 1 854 ? -21.775 -16.785 1.299 1.00 82.19 854 GLN A C 1
ATOM 6721 O O . GLN A 1 854 ? -21.954 -15.861 2.090 1.00 82.19 854 GLN A O 1
ATOM 6726 N N . VAL A 1 855 ? -20.640 -17.490 1.276 1.00 81.25 855 VAL A N 1
ATOM 6727 C CA . VAL A 1 855 ? -19.491 -17.227 2.158 1.00 81.25 855 VAL A CA 1
ATOM 6728 C C . VAL A 1 855 ? -18.936 -15.821 1.921 1.00 81.25 855 VAL A C 1
ATOM 6730 O O . VAL A 1 855 ? -18.521 -15.157 2.867 1.00 81.25 855 VAL A O 1
ATOM 6733 N N . ALA A 1 856 ? -18.927 -15.330 0.678 1.00 72.12 856 ALA A N 1
ATOM 6734 C CA . ALA A 1 856 ? -18.505 -13.964 0.367 1.00 72.12 856 ALA A CA 1
ATOM 6735 C C . ALA A 1 856 ? -19.438 -12.909 0.953 1.00 72.12 856 ALA A C 1
ATOM 6737 O O . ALA A 1 856 ? -18.977 -12.024 1.671 1.00 72.12 856 ALA A O 1
ATOM 6738 N N . LYS A 1 857 ? -20.745 -13.044 0.722 1.00 82.44 857 LYS A N 1
ATOM 6739 C CA . LYS A 1 857 ? -21.741 -12.149 1.318 1.00 82.44 857 LYS A CA 1
ATOM 6740 C C . LYS A 1 857 ? -21.698 -12.198 2.845 1.00 82.44 857 LYS A C 1
ATOM 6742 O O . LYS A 1 857 ? -21.756 -11.149 3.473 1.00 82.44 857 LYS A O 1
ATOM 6747 N N . GLY A 1 858 ? -21.532 -13.387 3.427 1.00 84.31 858 GLY A N 1
ATOM 6748 C CA . GLY A 1 858 ? -21.398 -13.576 4.870 1.00 84.31 858 GLY A CA 1
ATOM 6749 C C . GLY A 1 858 ? -20.174 -12.862 5.446 1.00 84.31 858 GLY A C 1
ATOM 6750 O O . GLY A 1 858 ? -20.322 -12.046 6.349 1.00 84.31 858 GLY A O 1
ATOM 6751 N N . LYS A 1 859 ? -18.975 -13.086 4.887 1.00 79.94 859 LYS A N 1
ATOM 6752 C CA . LYS A 1 859 ? -17.747 -12.414 5.354 1.00 79.94 859 LYS A CA 1
ATOM 6753 C C . LYS A 1 859 ? -17.810 -10.893 5.200 1.00 79.94 859 LYS A C 1
ATOM 6755 O O . LYS A 1 859 ? -17.439 -10.188 6.132 1.00 79.94 859 LYS A O 1
ATOM 6760 N N . ASN A 1 860 ? -18.330 -10.385 4.080 1.00 80.06 860 ASN A N 1
ATOM 6761 C CA . ASN A 1 860 ? -18.521 -8.941 3.903 1.00 80.06 860 ASN A CA 1
ATOM 6762 C C . ASN A 1 860 ? -19.492 -8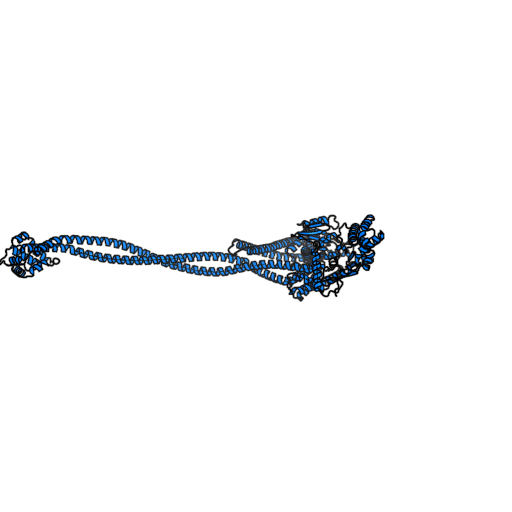.380 4.940 1.00 80.06 860 ASN A C 1
ATOM 6764 O O . ASN A 1 860 ? -19.210 -7.353 5.551 1.00 80.06 860 ASN A O 1
ATOM 6768 N N . ARG A 1 861 ? -20.595 -9.091 5.200 1.00 84.69 861 ARG A N 1
ATOM 6769 C CA . ARG A 1 861 ? -21.569 -8.676 6.204 1.00 84.69 861 ARG A CA 1
ATOM 6770 C C . ARG A 1 861 ? -20.971 -8.635 7.612 1.00 84.69 861 ARG A C 1
ATOM 6772 O O . ARG A 1 861 ? -21.305 -7.727 8.360 1.00 84.69 861 ARG A O 1
ATOM 6779 N N . LEU A 1 862 ? -20.073 -9.560 7.964 1.00 83.56 862 LEU A N 1
ATOM 6780 C CA . LEU A 1 862 ? -19.357 -9.526 9.248 1.00 83.56 862 LEU A CA 1
ATOM 6781 C C . LEU A 1 862 ? -18.485 -8.273 9.388 1.00 83.56 862 LEU A C 1
ATOM 6783 O O . LEU A 1 862 ? -18.530 -7.621 10.427 1.00 83.56 862 LEU A O 1
ATOM 6787 N N . VAL A 1 863 ? -17.742 -7.905 8.339 1.00 81.75 863 VAL A N 1
ATOM 6788 C CA . VAL A 1 863 ? -16.905 -6.692 8.338 1.00 81.75 863 VAL A CA 1
ATOM 6789 C C . VAL A 1 863 ? -17.760 -5.422 8.401 1.00 81.75 863 VAL A C 1
ATOM 6791 O O . VAL A 1 863 ? -17.396 -4.464 9.082 1.00 81.75 863 VAL A O 1
ATOM 6794 N N . GLU A 1 864 ? -18.903 -5.389 7.712 1.00 84.81 864 GLU A N 1
ATOM 6795 C CA . GLU A 1 864 ? -19.860 -4.278 7.800 1.00 84.81 864 GLU A CA 1
ATOM 6796 C C . GLU A 1 864 ? -20.411 -4.117 9.219 1.00 84.81 864 GLU A C 1
ATOM 6798 O O . GLU A 1 864 ? -20.360 -3.015 9.760 1.00 84.81 864 GLU A O 1
ATOM 6803 N N . LEU A 1 865 ? -20.884 -5.211 9.827 1.00 84.56 865 LEU A N 1
ATOM 6804 C CA . LEU A 1 865 ? -21.424 -5.213 11.189 1.00 84.56 865 LEU A CA 1
ATOM 6805 C C . LEU A 1 865 ? -20.368 -4.793 12.215 1.00 84.56 865 LEU A C 1
ATOM 6807 O O . LEU A 1 865 ? -20.660 -4.021 13.121 1.00 84.56 865 LEU A O 1
ATOM 6811 N N . GLU A 1 866 ? -19.125 -5.250 12.060 1.00 82.44 866 GLU A N 1
ATOM 6812 C CA . GLU A 1 866 ? -18.023 -4.840 12.929 1.00 82.44 866 GLU A CA 1
ATOM 6813 C C . GLU A 1 866 ? -17.729 -3.338 12.807 1.00 82.44 866 GLU A C 1
ATOM 6815 O O . GLU A 1 866 ? -17.635 -2.638 13.816 1.00 82.44 866 GLU A O 1
ATOM 6820 N N . ASN A 1 867 ? -17.639 -2.812 11.582 1.00 83.19 867 ASN A N 1
ATOM 6821 C CA . ASN A 1 867 ? -17.447 -1.376 11.375 1.00 83.19 867 ASN A CA 1
ATOM 6822 C C . ASN A 1 867 ? -18.635 -0.555 11.896 1.00 83.19 867 ASN A C 1
ATOM 6824 O O . ASN A 1 867 ? -18.431 0.548 12.399 1.00 83.19 867 ASN A O 1
ATOM 6828 N N . GLU A 1 868 ? -19.858 -1.074 11.794 1.00 85.19 868 GLU A N 1
ATOM 6829 C CA . GLU A 1 868 ? -21.060 -0.447 12.341 1.00 85.19 868 GLU A CA 1
ATOM 6830 C C . GLU A 1 868 ? -21.005 -0.375 13.873 1.00 85.19 868 GLU A C 1
ATOM 6832 O O . GLU A 1 868 ? -21.169 0.713 14.424 1.00 85.19 868 GLU A O 1
ATOM 6837 N N . ILE A 1 869 ? -20.664 -1.479 14.549 1.00 83.88 869 ILE A N 1
ATOM 6838 C CA . ILE A 1 869 ? -20.464 -1.529 16.007 1.00 83.88 869 ILE A CA 1
ATOM 6839 C C . ILE A 1 869 ? -19.393 -0.520 16.443 1.00 83.88 869 ILE A C 1
ATOM 6841 O O . ILE A 1 869 ? -19.629 0.293 17.338 1.00 83.88 869 ILE A O 1
ATOM 6845 N N . LEU A 1 870 ? -18.225 -0.528 15.795 1.00 83.12 870 LEU A N 1
ATOM 6846 C CA . LEU A 1 870 ? -17.118 0.372 16.138 1.00 83.12 870 LEU A CA 1
ATOM 6847 C C . LEU A 1 870 ? -17.472 1.842 15.890 1.00 83.12 870 LEU A C 1
ATOM 6849 O O . LEU A 1 870 ? -17.104 2.708 16.683 1.00 83.12 870 LEU A O 1
ATOM 6853 N N . ARG A 1 871 ? -18.212 2.135 14.815 1.00 84.25 871 ARG A N 1
ATOM 6854 C CA . ARG A 1 871 ? -18.696 3.487 14.519 1.00 84.25 871 ARG A CA 1
ATOM 6855 C C . ARG A 1 871 ? -19.657 3.977 15.596 1.00 84.25 871 ARG A C 1
ATOM 6857 O O . ARG A 1 871 ? -19.479 5.083 16.093 1.00 84.25 871 ARG A O 1
ATOM 6864 N N . LEU A 1 872 ? -20.629 3.152 15.979 1.00 83.62 872 LEU A N 1
ATOM 6865 C CA . LEU A 1 872 ? -21.600 3.482 17.020 1.00 83.62 872 LEU A CA 1
ATOM 6866 C C . LEU A 1 872 ? -20.911 3.749 18.373 1.00 83.62 872 LEU A C 1
ATOM 6868 O O . LEU A 1 872 ? -21.218 4.735 19.047 1.00 83.62 872 LEU A O 1
ATOM 6872 N N . LEU A 1 873 ? -19.905 2.943 18.734 1.00 81.06 873 LEU A N 1
ATOM 6873 C CA . LEU A 1 873 ? -19.087 3.166 19.933 1.00 81.06 873 LEU A CA 1
ATOM 6874 C C . LEU A 1 873 ? -18.266 4.467 19.866 1.00 81.06 873 LEU A C 1
ATOM 6876 O O . LEU A 1 873 ? -18.082 5.128 20.888 1.00 81.06 873 LEU A O 1
ATOM 6880 N N . ALA A 1 874 ? -17.778 4.846 18.681 1.00 80.31 874 ALA A N 1
ATOM 6881 C CA . ALA A 1 874 ? -16.963 6.045 18.481 1.00 80.31 874 ALA A CA 1
ATOM 6882 C C . ALA A 1 874 ? -17.780 7.351 18.405 1.00 80.31 874 ALA A C 1
ATOM 6884 O O . ALA A 1 874 ? -17.319 8.389 18.880 1.00 80.31 874 ALA A O 1
ATOM 6885 N N . GLU A 1 875 ? -18.979 7.322 17.814 1.00 81.81 875 GLU A N 1
ATOM 6886 C CA . GLU A 1 875 ? -19.859 8.495 17.665 1.00 81.81 875 GLU A CA 1
ATOM 6887 C C . GLU A 1 875 ? -20.519 8.912 18.992 1.00 81.81 875 GLU A C 1
ATOM 6889 O O . GLU A 1 875 ? -20.883 10.080 19.171 1.00 81.81 875 GLU A O 1
ATOM 6894 N N . THR A 1 876 ? -20.627 7.986 19.949 1.00 77.19 876 THR A N 1
ATOM 6895 C CA . THR A 1 876 ? -21.274 8.225 21.243 1.00 77.19 876 THR A CA 1
ATOM 6896 C C . THR A 1 876 ? -20.441 9.164 22.122 1.00 77.19 876 THR A C 1
ATOM 6898 O O . THR A 1 876 ? -19.369 8.816 22.625 1.00 77.19 876 THR A O 1
ATOM 6901 N N . LYS A 1 877 ? -20.954 10.380 22.346 1.00 67.62 877 LYS A N 1
ATOM 6902 C CA . LYS A 1 877 ? -20.380 11.370 23.269 1.00 67.62 877 LYS A CA 1
ATOM 6903 C C . LYS A 1 877 ? -21.099 11.303 24.618 1.00 67.62 877 LYS A C 1
ATOM 6905 O O . LYS A 1 877 ? -22.235 11.748 24.720 1.00 67.62 877 LYS A O 1
ATOM 6910 N N . GLY A 1 878 ? -20.428 10.798 25.653 1.00 70.44 878 GLY A N 1
ATOM 6911 C CA . GLY A 1 878 ? -20.988 10.669 27.006 1.00 70.44 878 GLY A CA 1
ATOM 6912 C C . GLY A 1 878 ? -20.873 9.244 27.549 1.00 70.44 878 GLY A C 1
ATOM 6913 O O . GLY A 1 878 ? -20.038 8.474 27.074 1.00 70.44 878 GLY A O 1
ATOM 6914 N N . SER A 1 879 ? -21.683 8.899 28.557 1.00 69.62 879 SER A N 1
ATOM 6915 C CA . SER A 1 879 ? -21.753 7.520 29.054 1.00 69.62 879 SER A CA 1
ATOM 6916 C C . SER A 1 879 ? -22.540 6.651 28.072 1.00 69.62 879 SER A C 1
ATOM 6918 O O . SER A 1 879 ? -23.669 6.976 27.711 1.00 69.62 879 SER A O 1
ATOM 6920 N N . LEU A 1 880 ? -21.959 5.511 27.688 1.00 73.81 880 LEU A N 1
ATOM 6921 C CA . LEU A 1 880 ? -22.594 4.485 26.845 1.00 73.81 880 LEU A CA 1
ATOM 6922 C C . LEU A 1 880 ? -23.902 3.937 27.443 1.00 73.81 880 LEU A C 1
ATOM 6924 O O . LEU A 1 880 ? -24.692 3.313 26.746 1.00 73.81 880 LEU A O 1
ATOM 6928 N N . LEU A 1 881 ? -24.120 4.148 28.741 1.00 75.44 881 LEU A N 1
ATOM 6929 C CA . LEU A 1 881 ? -25.220 3.567 29.509 1.00 75.44 881 LEU A CA 1
ATOM 6930 C C . LEU A 1 881 ? -26.512 4.389 29.451 1.00 75.44 881 LEU A C 1
ATOM 6932 O O . LEU A 1 881 ? -27.579 3.910 29.857 1.00 75.44 881 LEU A O 1
ATOM 6936 N N . ASP A 1 882 ? -26.417 5.626 28.964 1.00 76.88 882 ASP A N 1
ATOM 6937 C CA . ASP A 1 882 ? -27.551 6.541 28.880 1.00 76.88 882 ASP A CA 1
ATOM 6938 C C . ASP A 1 882 ? -28.337 6.377 27.561 1.00 76.88 882 ASP A C 1
ATOM 6940 O O . ASP A 1 882 ? -29.521 6.714 27.522 1.00 76.88 882 ASP A O 1
ATOM 6944 N N . ASP A 1 883 ? -27.734 5.795 26.516 1.00 79.81 883 ASP A N 1
ATOM 6945 C CA . ASP A 1 883 ? -28.376 5.560 25.216 1.00 79.81 883 ASP A CA 1
ATOM 6946 C C . ASP A 1 883 ? -28.920 4.127 25.094 1.00 79.81 883 ASP A C 1
ATOM 6948 O O . ASP A 1 883 ? -28.205 3.166 24.811 1.00 79.81 883 ASP A O 1
ATOM 6952 N N . LEU A 1 884 ? -30.227 3.987 25.309 1.00 75.75 884 LEU A N 1
ATOM 6953 C CA . LEU A 1 884 ? -30.935 2.708 25.219 1.00 75.75 884 LEU A CA 1
ATOM 6954 C C . LEU A 1 884 ? -30.992 2.174 23.780 1.00 75.75 884 LEU A C 1
ATOM 6956 O O . LEU A 1 884 ? -30.855 0.973 23.566 1.00 75.75 884 LEU A O 1
ATOM 6960 N N . SER A 1 885 ? -31.139 3.068 22.798 1.00 78.38 885 SER A N 1
ATOM 6961 C CA . SER A 1 885 ? -31.249 2.690 21.385 1.00 78.38 885 SER A CA 1
ATOM 6962 C C . SER A 1 885 ? -29.948 2.092 20.855 1.00 78.38 885 SER A C 1
ATOM 6964 O O . SER A 1 885 ? -29.962 1.128 20.088 1.00 78.38 885 SER A O 1
ATOM 6966 N N . LEU A 1 886 ? -28.820 2.617 21.336 1.00 80.69 886 LEU A N 1
ATOM 6967 C CA . LEU A 1 886 ? -27.495 2.099 21.048 1.00 80.69 886 LEU A CA 1
ATOM 6968 C C . LEU A 1 886 ? -27.327 0.667 21.568 1.00 80.69 886 LEU A C 1
ATOM 6970 O O . LEU A 1 886 ? -26.869 -0.199 20.826 1.00 80.69 886 LEU A O 1
ATOM 6974 N N . ILE A 1 887 ? -27.713 0.403 22.820 1.00 79.94 887 ILE A N 1
ATOM 6975 C CA . ILE A 1 887 ? -27.570 -0.924 23.440 1.00 79.94 887 ILE A CA 1
ATOM 6976 C C . ILE A 1 887 ? -28.403 -1.967 22.689 1.00 79.94 887 ILE A C 1
ATOM 6978 O O . ILE A 1 887 ? -27.888 -3.043 22.377 1.00 79.94 887 ILE A O 1
ATOM 6982 N N . ASP A 1 888 ? -29.648 -1.636 22.342 1.00 81.56 888 ASP A N 1
ATOM 6983 C CA . ASP A 1 888 ? -30.525 -2.541 21.595 1.00 81.56 888 ASP A CA 1
ATOM 6984 C C . ASP A 1 888 ? -29.958 -2.834 20.193 1.00 81.56 888 ASP A C 1
ATOM 6986 O O . ASP A 1 888 ? -29.851 -3.996 19.793 1.00 81.56 888 ASP A O 1
ATOM 6990 N N . THR A 1 889 ? -29.471 -1.806 19.486 1.00 83.19 889 THR A N 1
ATOM 6991 C CA . THR A 1 889 ? -28.855 -1.955 18.152 1.00 83.19 889 THR A CA 1
ATOM 6992 C C . THR A 1 889 ? -27.574 -2.798 18.198 1.00 83.19 889 THR A C 1
ATOM 6994 O O . THR A 1 889 ? -27.331 -3.630 17.318 1.00 83.19 889 THR A O 1
ATOM 6997 N N . LEU A 1 890 ? -26.746 -2.623 19.234 1.00 81.75 890 LEU A N 1
ATOM 6998 C CA . LEU A 1 890 ? -25.533 -3.418 19.446 1.00 81.75 890 LEU A CA 1
ATOM 6999 C C . LEU A 1 890 ? -25.866 -4.889 19.713 1.00 81.75 890 LEU A C 1
ATOM 7001 O O . LEU A 1 890 ? -25.186 -5.784 19.205 1.00 81.75 890 LEU A O 1
ATOM 7005 N N . GLN A 1 891 ? -26.926 -5.151 20.475 1.00 80.69 891 GLN A N 1
ATOM 7006 C CA . GLN A 1 891 ? -27.358 -6.506 20.785 1.00 80.69 891 GLN A CA 1
ATOM 7007 C C . GLN A 1 891 ? -27.967 -7.211 19.565 1.00 80.69 891 GLN A C 1
ATOM 7009 O O . GLN A 1 891 ? -27.653 -8.378 19.323 1.00 80.69 891 GLN A O 1
ATOM 7014 N N . GLU A 1 892 ? -28.752 -6.507 18.746 1.00 83.69 892 GLU A N 1
ATOM 7015 C CA . GLU A 1 892 ? -29.229 -7.025 17.458 1.00 83.69 892 GLU A CA 1
ATOM 7016 C C . GLU A 1 892 ? -28.061 -7.330 16.512 1.00 83.69 892 GLU A C 1
ATOM 7018 O O . GLU A 1 892 ? -27.974 -8.429 15.957 1.00 83.69 892 GLU A O 1
ATOM 7023 N N . SER A 1 893 ? -27.108 -6.401 16.393 1.00 84.62 893 SER A N 1
ATOM 7024 C CA . SER A 1 893 ? -25.924 -6.557 15.539 1.00 84.62 893 SER A CA 1
ATOM 7025 C C . SER A 1 893 ? -25.066 -7.752 15.953 1.00 84.62 893 SER A C 1
ATOM 7027 O O . SER A 1 893 ? -24.587 -8.495 15.094 1.00 84.62 893 SER A O 1
ATOM 7029 N N . LYS A 1 894 ? -24.928 -7.999 17.262 1.00 81.25 894 LYS A N 1
ATOM 7030 C CA . LYS A 1 894 ? -24.253 -9.182 17.807 1.00 81.25 894 LYS A CA 1
ATOM 7031 C C . LYS A 1 894 ? -24.947 -10.479 17.391 1.00 81.25 894 LYS A C 1
ATOM 7033 O O . LYS A 1 894 ? -24.287 -11.381 16.885 1.00 81.25 894 LYS A O 1
ATOM 7038 N N . VAL A 1 895 ? -26.264 -10.583 17.586 1.00 84.44 895 VAL A N 1
ATOM 7039 C CA . VAL A 1 895 ? -27.018 -11.803 17.238 1.00 84.44 895 VAL A CA 1
ATOM 7040 C C . VAL A 1 895 ? -26.896 -12.101 15.741 1.00 84.44 895 VAL A C 1
ATOM 7042 O O . VAL A 1 895 ? -26.721 -13.257 15.344 1.00 84.44 895 VAL A O 1
ATOM 7045 N N . ILE A 1 896 ? -26.924 -11.061 14.902 1.00 85.56 896 ILE A N 1
ATOM 7046 C CA . ILE A 1 896 ? -26.694 -11.202 13.461 1.00 85.56 896 ILE A CA 1
ATOM 7047 C C . ILE A 1 896 ? -25.252 -11.659 13.193 1.00 85.56 896 ILE A C 1
ATOM 7049 O O . ILE A 1 896 ? -25.062 -12.594 12.418 1.00 85.56 896 ILE A O 1
ATOM 7053 N N . SER A 1 897 ? -24.247 -11.064 13.844 1.00 85.06 897 SER A N 1
ATOM 7054 C CA . SER A 1 897 ? -22.831 -11.446 13.712 1.00 85.06 897 SER A CA 1
ATOM 7055 C C . SER A 1 897 ? -22.596 -12.920 14.071 1.00 85.06 897 SER A C 1
ATOM 7057 O O . SER A 1 897 ? -22.003 -13.660 13.284 1.00 85.06 897 SER A O 1
ATOM 7059 N N . GLU A 1 898 ? -23.133 -13.396 15.198 1.00 84.62 898 GLU A N 1
ATOM 7060 C CA . GLU A 1 898 ? -23.033 -14.800 15.625 1.00 84.62 898 GLU A CA 1
ATOM 7061 C C . GLU A 1 898 ? -23.721 -15.745 14.629 1.00 84.62 898 GLU A C 1
ATOM 7063 O O . GLU A 1 898 ? -23.149 -16.764 14.233 1.00 84.62 898 GLU A O 1
ATOM 7068 N N . THR A 1 899 ? -24.913 -15.373 14.152 1.00 86.88 899 THR A N 1
ATOM 7069 C CA . THR A 1 899 ? -25.662 -16.157 13.159 1.00 86.88 899 THR A CA 1
ATOM 7070 C C . THR A 1 899 ? -24.899 -16.258 11.838 1.00 86.88 899 THR A C 1
ATOM 7072 O O . THR A 1 899 ? -24.769 -17.344 11.270 1.00 86.88 899 THR A O 1
ATOM 7075 N N . VAL A 1 900 ? -24.369 -15.138 11.340 1.00 88.19 900 VAL A N 1
ATOM 7076 C CA . VAL A 1 900 ? -23.596 -15.103 10.093 1.00 88.19 900 VAL A CA 1
ATOM 7077 C C . VAL A 1 900 ? -22.283 -15.869 10.254 1.00 88.19 900 VAL A C 1
ATOM 7079 O O . VAL A 1 900 ? -21.902 -16.596 9.340 1.00 88.19 900 VAL A O 1
ATOM 7082 N N . THR A 1 901 ? -21.625 -15.782 11.412 1.00 86.62 901 THR A N 1
ATOM 7083 C CA . THR A 1 901 ? -20.391 -16.530 11.704 1.00 86.62 901 THR A CA 1
ATOM 7084 C C . THR A 1 901 ? -20.634 -18.036 11.634 1.00 86.62 901 THR A C 1
ATOM 7086 O O . THR A 1 901 ? -19.929 -18.731 10.904 1.00 86.62 901 THR A O 1
ATOM 7089 N N . GLN A 1 902 ? -21.687 -18.535 12.290 1.00 88.12 902 GLN A N 1
ATOM 7090 C CA . GLN A 1 902 ? -22.059 -19.953 12.220 1.00 88.12 902 GLN A CA 1
ATOM 7091 C C . GLN A 1 902 ? -22.416 -20.387 10.792 1.00 88.12 902 GLN A C 1
ATOM 7093 O O . GLN A 1 902 ? -22.003 -21.455 10.343 1.00 88.12 902 GLN A O 1
ATOM 7098 N N . GLN A 1 903 ? -23.154 -19.560 10.042 1.00 87.62 903 GLN A N 1
ATOM 7099 C CA . GLN A 1 903 ? -23.486 -19.859 8.645 1.00 87.62 903 GLN A CA 1
ATOM 7100 C C . GLN A 1 903 ? -22.241 -19.931 7.753 1.00 87.62 903 GLN A C 1
ATOM 7102 O O . GLN A 1 903 ? -22.159 -20.812 6.897 1.00 87.62 903 GLN A O 1
ATOM 7107 N N . VAL A 1 904 ? -21.280 -19.022 7.944 1.00 87.50 904 VAL A N 1
ATOM 7108 C CA . VAL A 1 904 ? -20.006 -19.021 7.214 1.00 87.50 904 VAL A CA 1
ATOM 7109 C C . VAL A 1 904 ? -19.190 -20.262 7.563 1.00 87.50 904 VAL A C 1
ATOM 7111 O O . VAL A 1 904 ? -18.707 -20.919 6.647 1.00 87.50 904 VAL A O 1
ATOM 7114 N N . GLU A 1 905 ? -19.098 -20.636 8.839 1.00 88.94 905 GLU A N 1
ATOM 7115 C CA . GLU A 1 905 ? -18.354 -21.821 9.280 1.00 88.94 905 GLU A CA 1
ATOM 7116 C C . GLU A 1 905 ? -18.937 -23.117 8.692 1.00 88.94 905 GLU A C 1
ATOM 7118 O O . GLU A 1 905 ? -18.214 -23.937 8.122 1.00 88.94 905 GLU A O 1
ATOM 7123 N N . VAL A 1 906 ? -20.264 -23.280 8.738 1.00 89.81 906 VAL A N 1
ATOM 7124 C CA . VAL A 1 906 ? -20.949 -24.431 8.125 1.00 89.81 906 VAL A CA 1
ATOM 7125 C C . VAL A 1 906 ? -20.730 -24.459 6.610 1.00 89.81 906 VAL A C 1
ATOM 7127 O O . VAL A 1 906 ? -20.501 -25.526 6.029 1.00 89.81 906 VAL A O 1
ATOM 7130 N N . ALA A 1 907 ? -20.781 -23.298 5.954 1.00 87.56 907 ALA A N 1
ATOM 7131 C CA . ALA A 1 907 ? -20.548 -23.192 4.522 1.00 87.56 907 ALA A CA 1
ATOM 7132 C C . ALA A 1 907 ? -19.090 -23.510 4.142 1.00 87.56 907 ALA A C 1
ATOM 7134 O O . ALA A 1 907 ? -18.870 -24.190 3.141 1.00 87.56 907 ALA A O 1
ATOM 7135 N N . GLU A 1 908 ? -18.105 -23.105 4.948 1.00 84.31 908 GLU A N 1
ATOM 7136 C CA . GLU A 1 908 ? -16.688 -23.440 4.753 1.00 84.31 908 GLU A CA 1
ATOM 7137 C C . GLU A 1 908 ? -16.428 -24.939 4.938 1.00 84.31 908 GLU A C 1
ATOM 7139 O O . GLU A 1 908 ? -15.833 -25.564 4.061 1.00 84.31 908 GLU A O 1
ATOM 7144 N N . GLN A 1 909 ? -16.962 -25.557 5.995 1.00 89.00 909 GLN A N 1
ATOM 7145 C CA . GLN A 1 909 ? -16.863 -27.010 6.189 1.00 89.00 909 GLN A CA 1
ATOM 7146 C C . GLN A 1 909 ? -17.519 -27.792 5.041 1.00 89.00 909 GLN A C 1
ATOM 7148 O O . GLN A 1 909 ? -17.019 -28.834 4.609 1.00 89.00 909 GLN A O 1
ATOM 7153 N N . THR A 1 910 ? -18.651 -27.298 4.532 1.00 86.88 910 THR A N 1
ATOM 7154 C CA . THR A 1 910 ? -19.330 -27.891 3.372 1.00 86.88 910 THR A CA 1
ATOM 7155 C C . THR A 1 910 ? -18.495 -27.722 2.105 1.00 86.88 910 THR A C 1
ATOM 7157 O O . THR A 1 910 ? -18.370 -28.667 1.328 1.00 86.88 910 THR A O 1
ATOM 7160 N N . MET A 1 911 ? -17.859 -26.563 1.922 1.00 81.50 911 MET A N 1
ATOM 7161 C CA . MET A 1 911 ? -16.955 -26.304 0.804 1.00 81.50 911 MET A CA 1
ATOM 7162 C C . MET A 1 911 ? -15.766 -27.268 0.811 1.00 81.50 911 MET A C 1
ATOM 7164 O O . MET A 1 911 ? -15.482 -27.856 -0.226 1.00 81.50 911 MET A O 1
ATOM 7168 N N . THR A 1 912 ? -15.149 -27.534 1.968 1.00 85.75 912 THR A N 1
ATOM 7169 C CA . THR A 1 912 ? -14.061 -28.522 2.079 1.00 85.75 912 THR A CA 1
ATOM 7170 C C . THR A 1 912 ? -14.507 -29.921 1.650 1.00 85.75 912 THR A C 1
ATOM 7172 O O . THR A 1 912 ? -13.767 -30.627 0.967 1.00 85.75 912 THR A O 1
ATOM 7175 N N . LYS A 1 913 ? -15.733 -30.330 2.005 1.00 87.94 913 LYS A N 1
ATOM 7176 C CA . LYS A 1 913 ? -16.298 -31.620 1.573 1.00 87.94 913 LYS A CA 1
ATOM 7177 C C . LYS A 1 913 ? -16.535 -31.663 0.063 1.00 87.94 913 LYS A C 1
ATOM 7179 O O . LYS A 1 913 ? -16.238 -32.675 -0.566 1.00 87.94 913 LYS A O 1
ATOM 7184 N N . ILE A 1 914 ? -17.049 -30.576 -0.517 1.00 85.75 914 ILE A N 1
ATOM 7185 C CA . ILE A 1 914 ? -17.257 -30.464 -1.968 1.00 85.75 914 ILE A CA 1
ATOM 7186 C C . ILE A 1 914 ? -15.917 -30.474 -2.705 1.00 85.75 914 ILE A C 1
ATOM 7188 O O . ILE A 1 914 ? -15.785 -31.169 -3.708 1.00 85.75 914 ILE A O 1
ATOM 7192 N N . ASP A 1 915 ? -14.910 -29.762 -2.206 1.00 83.38 915 ASP A N 1
ATOM 7193 C CA . ASP A 1 915 ? -13.575 -29.765 -2.799 1.00 83.38 915 ASP A CA 1
ATOM 7194 C C . ASP A 1 915 ? -12.946 -31.157 -2.732 1.00 83.38 915 ASP A C 1
ATOM 7196 O O . ASP A 1 915 ? -12.463 -31.641 -3.751 1.00 83.38 915 ASP A O 1
ATOM 7200 N N . ALA A 1 916 ? -13.070 -31.873 -1.611 1.00 87.56 916 ALA A N 1
ATOM 7201 C CA . ALA A 1 916 ? -12.641 -33.270 -1.522 1.00 87.56 916 ALA A CA 1
ATOM 7202 C C . ALA A 1 916 ? -13.364 -34.183 -2.533 1.00 87.56 916 ALA A C 1
ATOM 7204 O O . ALA A 1 916 ? -12.752 -35.086 -3.100 1.00 87.56 916 ALA A O 1
ATOM 7205 N N . ALA A 1 917 ? -14.651 -33.944 -2.808 1.00 86.75 917 ALA A N 1
ATOM 7206 C CA . ALA A 1 917 ? -15.373 -34.672 -3.852 1.00 86.75 917 ALA A CA 1
ATOM 7207 C C . ALA A 1 917 ? -14.863 -34.316 -5.261 1.00 86.75 917 ALA A C 1
ATOM 7209 O O . ALA A 1 917 ? -14.720 -35.206 -6.103 1.00 86.75 917 ALA A O 1
ATOM 7210 N N . ARG A 1 918 ? -14.539 -33.038 -5.507 1.00 84.25 918 ARG A N 1
ATOM 7211 C CA . ARG A 1 918 ? -13.940 -32.565 -6.763 1.00 84.25 918 ARG A CA 1
ATOM 7212 C C . ARG A 1 918 ? -12.563 -33.171 -7.007 1.00 84.25 918 ARG A C 1
ATOM 7214 O O . ARG A 1 918 ? -12.260 -33.505 -8.146 1.00 84.25 918 ARG A O 1
ATOM 7221 N N . GLU A 1 919 ? -11.753 -33.355 -5.968 1.00 87.00 919 GLU A N 1
ATOM 7222 C CA . GLU A 1 919 ? -10.407 -33.936 -6.073 1.00 87.00 919 GLU A CA 1
ATOM 7223 C C . GLU A 1 919 ? -10.389 -35.314 -6.750 1.00 87.00 919 GLU A C 1
ATOM 7225 O O . GLU A 1 919 ? -9.444 -35.633 -7.470 1.00 87.00 919 GLU A O 1
ATOM 7230 N N . ASN A 1 920 ? -11.467 -36.096 -6.636 1.00 89.50 920 ASN A N 1
ATOM 7231 C CA . ASN A 1 920 ? -11.586 -37.384 -7.330 1.00 89.50 920 ASN A CA 1
ATOM 7232 C C . ASN A 1 920 ? -11.508 -37.256 -8.864 1.00 89.50 920 ASN A C 1
ATOM 7234 O O . ASN A 1 920 ? -11.074 -38.189 -9.538 1.00 89.50 920 ASN A O 1
ATOM 7238 N N . TYR A 1 921 ? -11.881 -36.099 -9.419 1.00 90.06 921 TYR A N 1
ATOM 7239 C CA . TYR A 1 921 ? -11.821 -35.804 -10.854 1.00 90.06 921 TYR A CA 1
ATOM 7240 C C . TYR A 1 921 ? -10.501 -35.144 -11.283 1.00 90.06 921 TYR A C 1
ATOM 7242 O O . TYR A 1 921 ? -10.262 -34.968 -12.481 1.00 90.06 921 TYR A O 1
ATOM 7250 N N . ARG A 1 922 ? -9.599 -34.812 -10.345 1.00 89.62 922 ARG A N 1
ATOM 7251 C CA . ARG A 1 922 ? -8.292 -34.203 -10.654 1.00 89.62 922 ARG A CA 1
ATOM 7252 C C . ARG A 1 922 ? -7.479 -34.994 -11.684 1.00 89.62 922 ARG A C 1
ATOM 7254 O O . ARG A 1 922 ? -6.923 -34.350 -12.573 1.00 89.62 922 ARG A O 1
ATOM 7261 N N . PRO A 1 923 ? -7.422 -36.343 -11.659 1.00 92.69 923 PRO A N 1
ATOM 7262 C CA . PRO A 1 923 ? -6.688 -37.096 -12.675 1.00 92.69 923 PRO A CA 1
ATOM 7263 C C . PRO A 1 923 ? -7.189 -36.850 -14.106 1.00 92.69 923 PRO A C 1
ATOM 7265 O O . PRO A 1 923 ? -6.389 -36.867 -15.039 1.00 92.69 923 PRO A O 1
ATOM 7268 N N . ALA A 1 924 ? -8.491 -36.602 -14.293 1.00 90.94 924 ALA A N 1
ATOM 7269 C CA . ALA A 1 924 ? -9.054 -36.275 -15.602 1.00 90.94 924 ALA A CA 1
ATOM 7270 C C . ALA A 1 924 ? -8.641 -34.864 -16.049 1.00 90.94 924 ALA A C 1
ATOM 7272 O O . ALA A 1 924 ? -8.172 -34.698 -17.174 1.00 90.94 924 ALA A O 1
ATOM 7273 N N . GLY A 1 925 ? -8.724 -33.879 -15.146 1.00 88.50 925 GLY A N 1
ATOM 7274 C CA . GLY A 1 925 ? -8.239 -32.518 -15.401 1.00 88.50 925 GLY A CA 1
ATOM 7275 C C . GLY A 1 925 ? -6.745 -32.477 -15.739 1.00 88.50 925 GLY A C 1
ATOM 7276 O O . GLY A 1 925 ? -6.350 -31.790 -16.676 1.00 88.50 925 GLY A O 1
ATOM 7277 N N . LEU A 1 926 ? -5.929 -33.276 -15.041 1.00 89.75 926 LEU A N 1
ATOM 7278 C CA . LEU A 1 926 ? -4.492 -33.389 -15.300 1.00 89.75 926 LEU A CA 1
ATOM 7279 C C . LEU A 1 926 ? -4.220 -33.959 -16.695 1.00 89.75 926 LEU A C 1
ATOM 7281 O O . LEU A 1 926 ? -3.437 -33.395 -17.449 1.00 89.75 926 LEU A O 1
ATOM 7285 N N . ARG A 1 927 ? -4.893 -35.053 -17.076 1.00 91.31 927 ARG A N 1
ATOM 7286 C CA . ARG A 1 927 ? -4.744 -35.635 -18.421 1.00 91.31 927 ARG A CA 1
ATOM 7287 C C . ARG A 1 927 ? -5.126 -34.643 -19.517 1.00 91.31 927 ARG A C 1
ATOM 7289 O O . ARG A 1 927 ? -4.433 -34.572 -20.526 1.00 91.31 927 ARG A O 1
ATOM 7296 N N . ALA A 1 928 ? -6.202 -33.883 -19.319 1.00 89.44 928 ALA A N 1
ATOM 7297 C CA . ALA A 1 928 ? -6.632 -32.862 -20.267 1.00 89.44 928 ALA A CA 1
ATOM 7298 C C . ALA A 1 928 ? -5.614 -31.710 -20.372 1.00 89.44 928 ALA A C 1
ATOM 7300 O O . ALA A 1 928 ? -5.311 -31.269 -21.478 1.00 89.44 928 ALA A O 1
ATOM 7301 N N . ALA A 1 929 ? -5.022 -31.284 -19.250 1.00 89.06 929 ALA A N 1
ATOM 7302 C CA . ALA A 1 929 ? -3.956 -30.286 -19.253 1.00 89.06 929 ALA A CA 1
ATOM 7303 C C . ALA A 1 929 ? -2.718 -30.792 -20.007 1.00 89.06 929 ALA A C 1
ATOM 7305 O O . ALA A 1 929 ? -2.243 -30.110 -20.911 1.00 89.06 929 ALA A O 1
ATOM 7306 N N . VAL A 1 930 ? -2.250 -32.011 -19.713 1.00 90.19 930 VAL A N 1
ATOM 7307 C CA . VAL A 1 930 ? -1.118 -32.637 -20.420 1.00 90.19 930 VAL A CA 1
ATOM 7308 C C . VAL A 1 930 ? -1.377 -32.699 -21.927 1.00 90.19 930 VAL A C 1
ATOM 7310 O O . VAL A 1 930 ? -0.501 -32.339 -22.707 1.00 90.19 930 VAL A O 1
ATOM 7313 N N . LEU A 1 931 ? -2.579 -33.104 -22.352 1.00 89.62 931 LEU A N 1
ATOM 7314 C CA . LEU A 1 931 ? -2.946 -33.127 -23.772 1.00 89.62 931 LEU A CA 1
ATOM 7315 C C . LEU A 1 931 ? -2.855 -31.739 -24.414 1.00 89.62 931 LEU A C 1
ATOM 7317 O O . LEU A 1 931 ? -2.303 -31.620 -25.505 1.00 89.62 931 LEU A O 1
ATOM 7321 N N . PHE A 1 932 ? -3.348 -30.699 -23.741 1.00 88.25 932 PHE A N 1
ATOM 7322 C CA . PHE A 1 932 ? -3.245 -29.330 -24.241 1.00 88.25 932 PHE A CA 1
ATOM 7323 C C . PHE A 1 932 ? -1.788 -28.875 -24.387 1.00 88.25 932 PHE A C 1
ATOM 7325 O O . PHE A 1 932 ? -1.434 -28.330 -25.428 1.00 88.25 932 PHE A O 1
ATOM 7332 N N . PHE A 1 933 ? -0.925 -29.125 -23.395 1.00 86.69 933 PHE A N 1
ATOM 7333 C CA . PHE A 1 933 ? 0.490 -28.746 -23.498 1.00 86.69 933 PHE A CA 1
ATOM 7334 C C . PHE A 1 933 ? 1.212 -29.514 -24.605 1.00 86.69 933 PHE A C 1
ATOM 7336 O O . PHE A 1 933 ? 1.950 -28.903 -25.367 1.00 86.69 933 PHE A O 1
ATOM 7343 N N . VAL A 1 934 ? 0.917 -30.807 -24.782 1.00 88.00 934 VAL A N 1
ATOM 7344 C CA . VAL A 1 934 ? 1.444 -31.577 -25.918 1.00 88.00 934 VAL A CA 1
ATOM 7345 C C . VAL A 1 934 ? 0.999 -30.966 -27.248 1.00 88.00 934 VAL A C 1
ATOM 7347 O O . VAL A 1 934 ? 1.827 -30.812 -28.138 1.00 88.00 934 VAL A O 1
ATOM 7350 N N . LEU A 1 935 ? -0.276 -30.580 -27.393 1.00 86.44 935 LEU A N 1
ATOM 7351 C CA . LEU A 1 935 ? -0.771 -29.904 -28.600 1.00 86.44 935 LEU A CA 1
ATOM 7352 C C . LEU A 1 935 ? -0.100 -28.542 -28.817 1.00 86.44 935 LEU A C 1
ATOM 7354 O O . LEU A 1 935 ? 0.255 -28.212 -29.944 1.00 86.44 935 LEU A O 1
ATOM 7358 N N . ASN A 1 936 ? 0.106 -27.771 -27.751 1.00 83.12 936 ASN A N 1
ATOM 7359 C CA . ASN A 1 936 ? 0.786 -26.481 -27.810 1.00 83.12 936 ASN A CA 1
ATOM 7360 C C . ASN A 1 936 ? 2.263 -26.629 -28.221 1.00 83.12 936 ASN A C 1
ATOM 7362 O O . ASN A 1 936 ? 2.779 -25.800 -28.969 1.00 83.12 936 ASN A O 1
ATOM 7366 N N . ASP A 1 937 ? 2.923 -27.709 -27.803 1.00 83.56 937 ASP A N 1
ATOM 7367 C CA . ASP A 1 937 ? 4.306 -28.012 -28.178 1.00 83.56 937 ASP A CA 1
ATOM 7368 C C . ASP A 1 937 ? 4.441 -28.444 -29.652 1.00 83.56 937 ASP A C 1
ATOM 7370 O O . ASP A 1 937 ? 5.503 -28.254 -30.250 1.00 83.56 937 ASP A O 1
ATOM 7374 N N . LEU A 1 938 ? 3.375 -28.955 -30.290 1.00 86.62 938 LEU A N 1
ATOM 7375 C CA . LEU A 1 938 ? 3.392 -29.312 -31.721 1.00 86.62 938 LEU A CA 1
ATOM 7376 C C . LEU A 1 938 ? 3.637 -28.106 -32.639 1.00 86.62 938 LEU A C 1
ATOM 7378 O O . LEU A 1 938 ? 4.118 -28.290 -33.759 1.00 86.62 938 LEU A O 1
ATOM 7382 N N . VAL A 1 939 ? 3.387 -26.880 -32.166 1.00 82.44 939 VAL A N 1
ATOM 7383 C CA . VAL A 1 939 ? 3.719 -25.640 -32.891 1.00 82.44 939 VAL A CA 1
ATOM 7384 C C . VAL A 1 939 ? 5.220 -25.542 -33.182 1.00 82.44 939 VAL A C 1
ATOM 7386 O O . VAL A 1 939 ? 5.614 -24.969 -34.196 1.00 82.44 939 VAL A O 1
ATOM 7389 N N . ALA A 1 940 ? 6.072 -26.137 -32.337 1.00 80.06 940 ALA A N 1
ATOM 7390 C CA . ALA A 1 940 ? 7.516 -26.181 -32.569 1.00 80.06 940 ALA A CA 1
ATOM 7391 C C . ALA A 1 940 ? 7.910 -27.073 -33.762 1.00 80.06 940 ALA A C 1
ATOM 7393 O O . ALA A 1 940 ? 9.019 -26.943 -34.279 1.00 80.06 940 ALA A O 1
ATOM 7394 N N . ILE A 1 941 ? 7.021 -27.978 -34.191 1.00 87.25 941 ILE A N 1
ATOM 7395 C CA . ILE A 1 941 ? 7.210 -28.826 -35.373 1.00 87.25 941 ILE A CA 1
ATOM 7396 C C . ILE A 1 941 ? 6.719 -28.091 -36.621 1.00 87.25 941 ILE A C 1
ATOM 7398 O O . ILE A 1 941 ? 7.465 -27.974 -37.591 1.00 87.25 941 ILE A O 1
ATOM 7402 N N . ASP A 1 942 ? 5.472 -27.611 -36.597 1.00 84.81 942 ASP A N 1
ATOM 7403 C CA . ASP A 1 942 ? 4.870 -26.862 -37.700 1.00 84.81 942 ASP A CA 1
ATOM 7404 C C . ASP A 1 942 ? 3.873 -25.814 -37.162 1.00 84.81 942 ASP A C 1
ATOM 7406 O O . ASP A 1 942 ? 2.988 -26.169 -36.371 1.00 84.81 942 ASP A O 1
ATOM 7410 N N . PRO A 1 943 ? 3.955 -24.542 -37.604 1.00 81.88 943 PRO A N 1
ATOM 7411 C CA . PRO A 1 943 ? 3.014 -23.489 -37.217 1.00 81.88 943 PRO A CA 1
ATOM 7412 C C . PRO A 1 943 ? 1.531 -23.810 -37.473 1.00 81.88 943 PRO A C 1
ATOM 7414 O O . PRO A 1 943 ? 0.666 -23.211 -36.838 1.00 81.88 943 PRO A O 1
ATOM 7417 N N . MET A 1 944 ? 1.206 -24.745 -38.374 1.00 86.00 944 MET A N 1
ATOM 7418 C CA . MET A 1 944 ? -0.173 -25.177 -38.632 1.00 86.00 944 MET A CA 1
ATOM 7419 C C . MET A 1 944 ? -0.830 -25.885 -37.437 1.00 86.00 944 MET A C 1
ATOM 7421 O O . MET A 1 944 ? -2.058 -25.905 -37.361 1.00 86.00 944 MET A O 1
ATOM 7425 N N . TYR A 1 945 ? -0.057 -26.439 -36.495 1.00 84.19 945 TYR A N 1
ATOM 7426 C CA . TYR A 1 945 ? -0.577 -27.108 -35.292 1.00 84.19 945 TYR A CA 1
ATOM 7427 C C . TYR A 1 945 ? -0.879 -26.145 -34.134 1.00 84.19 945 TYR A C 1
ATOM 7429 O O . TYR A 1 945 ? -0.866 -26.533 -32.968 1.00 84.19 945 TYR A O 1
ATOM 7437 N N . GLN A 1 946 ? -1.158 -24.878 -34.434 1.00 77.19 946 GLN A N 1
ATOM 7438 C CA . GLN A 1 946 ? -1.533 -23.897 -33.427 1.00 77.19 946 GLN A CA 1
ATOM 7439 C C . GLN A 1 946 ? -3.024 -24.002 -33.085 1.00 77.19 946 GLN A C 1
ATOM 7441 O O . GLN A 1 946 ? -3.889 -23.620 -33.873 1.00 77.19 946 GLN A O 1
ATOM 7446 N N . PHE A 1 947 ? -3.318 -24.472 -31.874 1.00 78.69 947 PHE A N 1
ATOM 7447 C CA . PHE A 1 947 ? -4.677 -24.565 -31.342 1.00 78.69 947 PHE A CA 1
ATOM 7448 C C . PHE A 1 947 ? -4.906 -23.508 -30.260 1.00 78.69 947 PHE A C 1
ATOM 7450 O O . PHE A 1 947 ? -4.057 -23.272 -29.401 1.00 78.69 947 PHE A O 1
ATOM 7457 N N . ALA A 1 948 ? -6.062 -22.847 -30.306 1.00 76.00 948 ALA A N 1
ATOM 7458 C CA . ALA A 1 948 ? -6.493 -21.976 -29.220 1.00 76.00 948 ALA A CA 1
ATOM 7459 C C . ALA A 1 948 ? -6.977 -22.827 -28.038 1.00 76.00 948 ALA A C 1
ATOM 7461 O O . ALA A 1 948 ? -7.550 -23.884 -28.255 1.00 76.00 948 ALA A O 1
ATOM 7462 N N . LEU A 1 949 ? -6.829 -22.337 -26.803 1.00 80.38 949 LEU A N 1
ATOM 7463 C CA . LEU A 1 949 ? -7.332 -23.033 -25.608 1.00 80.38 949 LEU A CA 1
ATOM 7464 C C . LEU A 1 949 ? -8.859 -23.259 -25.625 1.00 80.38 949 LEU A C 1
ATOM 7466 O O . LEU A 1 949 ? -9.351 -24.170 -24.971 1.00 80.38 949 LEU A O 1
ATOM 7470 N N . ASP A 1 950 ? -9.607 -22.422 -26.351 1.00 75.75 950 ASP A N 1
ATOM 7471 C CA . ASP A 1 950 ? -11.062 -22.567 -26.499 1.00 75.75 950 ASP A CA 1
ATOM 7472 C C . ASP A 1 950 ? -11.474 -23.699 -27.467 1.00 75.75 950 ASP A C 1
ATOM 7474 O O . ASP A 1 950 ? -12.649 -24.070 -27.475 1.00 75.75 950 ASP A O 1
ATOM 7478 N N . ALA A 1 951 ? -10.555 -24.182 -28.315 1.00 70.38 951 ALA A N 1
ATOM 7479 C CA . ALA A 1 951 ? -10.787 -25.248 -29.296 1.00 70.38 951 ALA A CA 1
ATOM 7480 C C . ALA A 1 951 ? -10.465 -26.616 -28.688 1.00 70.38 951 ALA A C 1
ATOM 7482 O O . ALA A 1 951 ? -11.231 -27.564 -28.980 1.00 70.38 951 ALA A O 1
#

Foldseek 3Di:
DAWAQADLVDLPDLGRDTDDDPDPVSLLVVLVVLLVVCCVVCLLFRDPDDDDDVLSRLLRVLLVQLPDFLRAAEEEAAAQLCLPVSNCSSCSSNVAAEDEDDDDPPDDPVVVLVSVVVLLCVQQLVLAAHEYEEEPLRPPDPVSLVQVLCCLPVVDGPPSDDPVRLVVSLVSCVVVCVVVVFDSDSVRSVVSSSSSSSRRYYYYYYYYPPDCVVVVSCVVRVSSPPRHDYDYRDPDDLVRQLVVLLVLLVVADDDPLCSNLLSNLLSLLLVVLVVLQVVCCVPVVFHDDRHVLLSVLLSVLLRVQLVVVLCVLVVVLVLLVLLLVLLVVLVVVLVVLVVVLVVLVVVLVVLVVVLVVLVVVLVVLVVVLVVLVVVLVVLVVVLVVLVVVLVVLVVVLVVLLVPQVPLQVVLLVLLVPDDLVLLVVLLPDPPDDPLLLLLLLLLCLQVVHHSGVVVSSVLSPDPCNSVCLSPPDLQDRDPVSLVVSVVSVPPPCQALVNSCVVGVNSSSSSSSSVSSNRNNVSSVVNVVSVVVSVVSVVVSVVSVVVSVVSVVVSVVSVVVSVVSVVVSVVSVVVSVVSVVVSVVSVLLSVLSCLQSVLCVVVSVVSVVVSVVSVLCSQQVSLLSSLLSSCLSRVFVDDPVSNVCSRPVRNNVSCVVSPRRHDPDRQNLVVQPDPLVLLVLVVLPQFNDSLSSSLVSSCPVHPFAEEEACLQCSVVSSVCSVLVVLPEAEDEPPDPCVVVVVLVCQQVLGEYEYEADAQDDDVLCQQVLQVSWRDPDPPWIWTDRRNDIGTGDPSYHYHYYHSDNRGDHGSNRVSSHPYHYPPDDLVRQLSVLLLVVCCVPPVPLSVLLVVLSVLLSVLVVLLVVLVVVLSVLSVVDDDRPSVDPVNSVSSSVSSVSNVVSVVSNVVSVVVNVVSVVVSVVCSVVSSVVSVVVVVLCCCCVVPVVSDDHPVD

Organism: NCBI:txid1333877

Radius of gyration: 69.97 Å; chains: 1; bounding box: 135×100×204 Å

InterPro domains:
  IPR024317 Dynein heavy chain, AAA module D4 [PF12780] (47-305)
  IPR024743 Dynein heavy chain, coiled coil stalk [PF12777] (319-652)
  IPR026983 Dynein heavy chain [PTHR22878] (10-950)
  IPR027417 P-loop containing nucleoside triphosphate hydrolase [G3DSA:3.40.50.300] (24-233)
  IPR027417 P-loop containing nucleoside triphosphate hydrolase [G3DSA:3.40.50.300] (668-841)
  IPR027417 P-loop containing nucleoside triphosphate hydrolase [SSF52540] (30-311)
  IPR035706 Dynein heavy chain, ATP-binding dynein motor region [PF12781] (678-900)

Sequence (951 aa):
MVFAGINLNNPEAEDPPYQHIQDRKGLKAFMEQKCEDYNVMFKKSPMSLVMFKDAIDLCCRILRILNQPRGNALLVGVGGSGRHCQARLASYVGDLKCFQIEISKQYKHREFLDDLKKMYEVAGTKGKPLTFLFSDTEIVEESFLEDVANILSSGEVPNLYASDELNAVRASIDKAAKEAKVPMTPEALYDFFIARVRQNLHVVFCLSYIGTSFADYCRMYPSLVSCTTAIWLLPWPSEALTEVALKFLTEGNLEEDFRAPVAEIFGRAHVAVADYSTQMYAKEKRMNYVTPTNYLELVQGYMTLLTAKQKELGTAADKLRNGLSKLDDARTQVAEMSIDLESKQKICAKKAKECEELLAVIVVERSKADQQQAEVEADSVRIEKEAKETKAIADDATRDLEKAMPALEAAMDALEKLDKKSIAEVKAYAKPPDMVMKTMCAVMTVMEKTPSWAQAKQELNDVQFLPRIKNFDKDNIKDTTLRKIEKYTKDPAFTPKGVGNVSLAAGALCQWVHAMKIYAEVYREVEPKRNALQRAQDKLEAKQKALREANAELKKVQEMVASLNKQFTDSNNEMETLAKTAEELMVKLDRAGKLVNGLAGEKIRWEQSLGTFDAQQEALFGDCIISAAFMSYAGPFGASYRDPLVNEQWAPPVKELQIPLTANFSFSTFLAVPTDVREWNLQGLPADSFSTENAVLVTRGRRFPLMIDPQNQANKWIRKMEASRQLKVFDPNSKDIMRTLERAIEFGTPVLLENVGEDLDPSLEPVLAKNIIDTGGGSLSIKVGENTLDYNVNFKFYITTKLANPHYTPEVSTKTTIVNFIVVEQGLTNQLLGVVVRAEEPHLEEQKNKLVVQVAKGKNRLVELENEILRLLAETKGSLLDDLSLIDTLQESKVISETVTQQVEVAEQTMTKIDAARENYRPAGLRAAVLFFVLNDLVAIDPMYQFALDA